Protein AF-A0AAD8VRZ3-F1 (afdb_monomer_lite)

Sequence (843 aa):
MAALTIIMLVLLPAHQALATAAGDAHPGYAGAEADTCGPSLGGSSSSSAGAAVRRHGPELEEYGGGRIIDITHAYIPGKPAYAPGATVGPVVRLKESMENGSEYNLSELHMECHTGTHLDAPGHFNQAHFAAGLDVDTLDLEVLNGPALLVDVQRDTNITAEAMESLNIPKGVRRVLFRTLNTDRGLSWKEGGDMSYVGFTEDGAQWLVDNTDIKLVGLDYLSVASLDHAASAHIVFFKNADIILVEFLKLDNVKTGIYMLHCLPLRLVGSEGSPVRLQSERAPDGNLRPATMAAAAALALLLPVLLQASHALATAAGDAHPGYAGADADTCGPGLEEYGGGRIVDITHAYRPVMPGATVQPLLRLKESMEEGSDYNLSELRMECHTGTHVDAPGHMNQAHFAADTLDLDVLNGPALLVDVPRHTNITAEAMESLNIPKGVRRVLFRTLSTDRGLMLKDTTDWSYVGFTEDGAQWLVDNTDIKLVGIDYISVASFDHLISAHVAFFRNADIILIESLKLDNVNTGLYMLHCLPLRLVGAEGSPISSHHSQSPESARALGTASRRTTMAAAALAILLLVLLPAHHALATAAGDAHPGYAGAEADTCGAAPLGGGATRHGPALEEYGGGRILDITHAYRPAMPAFATGATVGPLVRLKASMEEGSEYNLSELRMECHMGTHVDAPGHMNQEHFAAGLDVDKLDLDVLNGPALLIDVPRHTNITAEAMKSLNIPKGVRRVLFRTLNTERGLMWKPAGDLSYVGFTEDGAQWLVDNTDIKLVGIDYISVASFDNLITAHLAFFKNADIIIVEALKLDNVNTGLYMLHCLPLRLVGAEGSPIRCILIK

Secondary structure (DSSP, 8-state):
-------------------------------------------------PPP----SSS-EEETTTTEEE-BPPB-TTSB-SSTT-B----EEEEE-GGGT-SS-EEEEEEETTSSSEEE-TTSS-HHHHHTT-SSSS--HHHHEEEEEEEEPPSSS-B-HHHHHHT-PPTT--EEEEE-HHHHTTGGGSTT--SS---B-HHHHHHHHHH----EEEESSS-SB-GGGHHHHHHHHTTTS--EEEESB--TTPPSEEEEEEEEE--BTT-SEEEEEEEEEEPTTS---THHHHHHHHHHHHHHHHHHHHHTTTTS----------------------TTTTTEEE-PPP--SS-SS-SS--EEEEEE-GGGT-SS-EEEEE--TTSSSEEE-GGGT-TTS--GGGS-HHHHSEEEEEEEPPTTS-B-HHHHHHT-PPTT--EEEEE-HHHHTTGGGSSS--SS---B-HHHHHHHHHH----EEEESSS-SB-GGGHHHHHHHHHHHS--EEEES---TTPPSEEEEEEEEE---TT-SEEEEEEEEEE-TTHHHHGGGGGG--SS--SS-S-S-------------------------------------PPP-PPPPP-EETTTTEEE-BPPB-TTSB-SSBT-B----EEEEE-TTTT-SS-EEEEEEETTSSSEEE-TTTT-HHHHHTT--TTTS-HHHHEEEEEEEEPPTTS-B-HHHHHHT-PPTT--EEEEE-HHHHTTGGGSSSB-SS---B-HHHHHHHHHH----EEEESSS-SB-GGGHHHHHHHHTTSTT-EEEESB--TTPPSEEEEEEEEE--BTT-SEEEEEEEEE-

Foldseek 3Di:
DDDDDDDDDDDDDDDDDDDDDDDDDDDDDDDDDDDDDDDDDDYDDDDDPDDDPDDQALDWDAFPVNQKTWFFHFQDWQFAAPDQLDTRHQQKDFDDDVVVPDLWIWIKGWDWQLPGWKKFFLQWQDVVCLVVQRALLPDFQVLQWFKEFEDEWDAPAAQALVRLVVRVDDAPHAHYEYEYNCLVVVQRVDGRGDLQDHADALRSLLNCVPPHNYAEYEYQASANHRPVRVNNSSCSQSVPRRHMYIHNTSCRPPDGDMWGKHWFFAQAGSHRMGRIIMMTGQDPVVDPDCVVVVVVVVVVVCVVVVVVVVVVPPPPDDDDDDDDDDDDDDDDDDDFPCPPNNFKTWQWDDQDQFWEPFPFGWDKDFPDDVVVPDPDTDIDIDGAFLTTKWKFFLCLQDVVDDAALPDDQVLQWFKEFEFEFDAPAAQALVSLVVRVDDAPHAHYEYEYCCLVVVQRVDRYHDLQGHAHALRRLLSCLVPHNYQEYEYQASANHRNVRRNNSSVNNSVRHNHMYIHNTNCPPPDTWMWTKHWDFDNDHPHRMGHTGIMIGDDPCTVPPVVPPPPPPDPDPDPDPDDDPDDDDDDDDDDDDDDDDDDDDDDDDDDDDDDDDDDPDDDDDDDDFDAHPSNQKTWQFDNDDQLFADPDFFDTFHDQKDFPDDVVVPDSTTIIMGIGMFLPTWKKFALSGSDVVCLVVQRAPLSARQVLQWFKEWEDEFDAPAAQALVRLVVRVDDAPHAHYAYEYCCLVVVQRVHSYHDLQDHAHALRRLLNCVPPHNYQEYHYQASANHRNVRRSNSSVSNSVDSSHMYIYNTNCHPPDTDMWTKHWDFRSNRSHRMHHTTIMTGD

Structure (mmCIF, N/CA/C/O backbone):
data_AF-A0AAD8VRZ3-F1
#
_entry.id   AF-A0AAD8VRZ3-F1
#
loop_
_atom_site.group_PDB
_atom_site.id
_atom_site.type_symbol
_atom_site.label_atom_id
_atom_site.label_alt_id
_atom_site.label_comp_id
_atom_site.label_asym_id
_atom_site.label_entity_id
_atom_site.label_seq_id
_atom_site.pdbx_PDB_ins_code
_atom_site.Cartn_x
_atom_site.Cartn_y
_atom_site.Cartn_z
_atom_site.occupancy
_atom_site.B_iso_or_equiv
_atom_site.auth_seq_id
_atom_site.auth_comp_id
_atom_site.auth_asym_id
_atom_site.auth_atom_id
_atom_site.pdbx_PDB_model_num
ATOM 1 N N . MET A 1 1 ? -58.017 -9.402 -20.023 1.00 27.25 1 MET A N 1
ATOM 2 C CA . MET A 1 1 ? -57.852 -10.854 -20.265 1.00 27.25 1 MET A CA 1
ATOM 3 C C . MET A 1 1 ? -56.399 -11.048 -20.677 1.00 27.25 1 MET A C 1
ATOM 5 O O . MET A 1 1 ? -55.932 -10.262 -21.485 1.00 27.25 1 MET A O 1
ATOM 9 N N . ALA A 1 2 ? -55.610 -11.752 -19.862 1.00 24.05 2 ALA A N 1
ATOM 10 C CA . ALA A 1 2 ? -55.294 -13.183 -20.027 1.00 24.05 2 ALA A CA 1
ATOM 11 C C . ALA A 1 2 ? -54.375 -13.397 -21.255 1.00 24.05 2 ALA A C 1
ATOM 13 O O . ALA A 1 2 ? -54.842 -13.194 -22.368 1.00 24.05 2 ALA A O 1
ATOM 14 N N . ALA A 1 3 ? -53.056 -13.612 -21.157 1.00 22.81 3 ALA A N 1
ATOM 15 C CA . ALA A 1 3 ? -52.202 -14.411 -20.253 1.00 22.81 3 ALA A CA 1
ATOM 16 C C . ALA A 1 3 ? -52.077 -15.898 -20.647 1.00 22.81 3 ALA A C 1
ATOM 18 O O . ALA A 1 3 ? -53.036 -16.653 -20.532 1.00 22.81 3 ALA A O 1
ATOM 19 N N . LEU A 1 4 ? -50.863 -16.260 -21.079 1.00 21.94 4 LEU A N 1
ATOM 20 C CA . LEU A 1 4 ? -50.208 -17.578 -21.158 1.00 21.94 4 LEU A CA 1
ATOM 21 C C . LEU A 1 4 ? -48.729 -17.233 -21.485 1.00 21.94 4 LEU A C 1
ATOM 23 O O . LEU A 1 4 ? -48.514 -16.476 -22.427 1.00 21.94 4 LEU A O 1
ATOM 27 N N . THR A 1 5 ? -47.657 -17.567 -20.758 1.00 21.09 5 THR A N 1
ATOM 28 C CA . THR A 1 5 ? -47.341 -18.611 -19.760 1.00 21.09 5 THR A CA 1
ATOM 29 C C . THR A 1 5 ? -47.002 -19.978 -20.361 1.00 21.09 5 THR A C 1
ATOM 31 O O . THR A 1 5 ? -47.890 -20.761 -20.680 1.00 21.09 5 THR A O 1
ATOM 34 N N . ILE A 1 6 ? -45.699 -20.281 -20.413 1.00 21.19 6 ILE A N 1
ATOM 35 C CA . ILE A 1 6 ? -45.109 -21.631 -20.454 1.00 21.19 6 ILE A CA 1
ATOM 36 C C . ILE A 1 6 ? -44.001 -21.662 -19.383 1.00 21.19 6 ILE A C 1
ATOM 38 O O . ILE A 1 6 ? -43.368 -20.635 -19.136 1.00 21.19 6 ILE A O 1
ATOM 42 N N . ILE A 1 7 ? -43.827 -22.797 -18.694 1.00 19.98 7 ILE A N 1
ATOM 43 C CA . ILE A 1 7 ? -43.048 -22.930 -17.448 1.00 19.98 7 ILE A CA 1
ATOM 44 C C . ILE A 1 7 ? -42.219 -24.225 -17.447 1.00 19.98 7 ILE A C 1
ATOM 46 O O . ILE A 1 7 ? -42.753 -25.282 -17.774 1.00 19.98 7 ILE A O 1
ATOM 50 N N . MET A 1 8 ? -40.973 -24.129 -16.968 1.00 19.39 8 MET A N 1
ATOM 51 C CA . MET A 1 8 ? -40.110 -25.175 -16.381 1.00 19.39 8 MET A CA 1
ATOM 52 C C . MET A 1 8 ? -39.099 -24.450 -15.459 1.00 19.39 8 MET A C 1
ATOM 54 O O . MET A 1 8 ? -38.645 -23.377 -15.846 1.00 19.39 8 MET A O 1
ATOM 58 N N . LEU A 1 9 ? -38.719 -24.849 -14.234 1.00 20.23 9 LEU A N 1
ATOM 59 C CA . LEU A 1 9 ? -39.027 -25.998 -13.353 1.00 20.23 9 LEU A CA 1
ATOM 60 C C . LEU A 1 9 ? -38.691 -27.399 -13.903 1.00 20.23 9 LEU A C 1
ATOM 62 O O . LEU A 1 9 ? -39.054 -27.722 -15.024 1.00 20.23 9 LEU A O 1
ATOM 66 N N . VAL A 1 10 ? -38.066 -28.315 -13.152 1.00 21.88 10 VAL A N 1
ATOM 67 C CA . VAL A 1 10 ? -37.719 -28.346 -11.703 1.00 21.88 10 VAL A CA 1
ATOM 68 C C . VAL A 1 10 ? -36.165 -28.373 -11.532 1.00 21.88 10 VAL A C 1
ATOM 70 O O . VAL A 1 10 ? -35.505 -27.889 -12.441 1.00 21.88 10 VAL A O 1
ATOM 73 N N . LEU A 1 11 ? -35.453 -28.818 -10.477 1.00 22.20 11 LEU A N 1
ATOM 74 C CA . LEU A 1 11 ? -35.724 -29.587 -9.243 1.00 22.20 11 LEU A CA 1
ATOM 75 C C . LEU A 1 11 ? -34.670 -29.227 -8.159 1.00 22.20 11 LEU A C 1
ATOM 77 O O . LEU A 1 11 ? -33.511 -29.000 -8.490 1.00 22.20 11 LEU A O 1
ATOM 81 N N . LEU A 1 12 ? -35.047 -29.257 -6.876 1.00 22.33 12 LEU A N 1
ATOM 82 C CA . LEU A 1 12 ? -34.158 -29.334 -5.701 1.00 22.33 12 LEU A CA 1
ATOM 83 C C . LEU A 1 12 ? -34.683 -30.449 -4.773 1.00 22.33 12 LEU A C 1
ATOM 85 O O . LEU A 1 12 ? -35.900 -30.511 -4.576 1.00 22.33 12 LEU A O 1
ATOM 89 N N . PRO A 1 13 ? -33.837 -31.320 -4.193 1.00 26.66 13 PRO A N 1
ATOM 90 C CA . PRO A 1 13 ? -34.280 -32.321 -3.225 1.00 26.66 13 PRO A CA 1
ATOM 91 C C . PRO A 1 13 ? -34.372 -31.735 -1.806 1.00 26.66 13 PRO A C 1
ATOM 93 O O . PRO A 1 13 ? -33.504 -30.979 -1.378 1.00 26.66 13 PRO A O 1
ATOM 96 N N . ALA A 1 14 ? -35.400 -32.134 -1.054 1.00 23.75 14 ALA A N 1
ATOM 97 C CA . ALA A 1 14 ? -35.563 -31.816 0.365 1.00 23.75 14 ALA A CA 1
ATOM 98 C C . ALA A 1 14 ? -35.641 -33.103 1.203 1.00 23.75 14 ALA A C 1
ATOM 100 O O . ALA A 1 14 ? -36.120 -34.134 0.728 1.00 23.75 14 ALA A O 1
ATOM 101 N N . HIS A 1 15 ? -35.184 -33.043 2.456 1.00 27.19 15 HIS A N 1
ATOM 102 C CA . HIS A 1 15 ? -35.252 -34.165 3.395 1.00 27.19 15 HIS A CA 1
ATOM 103 C C . HIS A 1 15 ? -36.680 -34.440 3.887 1.00 27.19 15 HIS A C 1
ATOM 105 O O . HIS A 1 15 ? -37.417 -33.516 4.224 1.00 27.19 15 HIS A O 1
ATOM 111 N N . GLN A 1 16 ? -36.989 -35.720 4.104 1.00 25.58 16 GLN A N 1
ATOM 112 C CA . GLN A 1 16 ? -37.810 -36.170 5.232 1.00 25.58 16 GLN A CA 1
ATOM 113 C C . GLN A 1 16 ? -37.359 -37.570 5.676 1.00 25.58 16 GLN A C 1
ATOM 115 O O . GLN A 1 16 ? -36.710 -38.287 4.915 1.00 25.58 16 GLN A O 1
ATOM 120 N N . ALA A 1 17 ? -37.650 -37.931 6.927 1.00 25.06 17 ALA A N 1
ATOM 121 C CA . ALA A 1 17 ? -37.136 -39.133 7.582 1.00 25.06 17 ALA A CA 1
ATOM 122 C C . ALA A 1 17 ? -38.265 -40.013 8.138 1.00 25.06 17 ALA A C 1
ATOM 124 O O . ALA A 1 17 ? -39.341 -39.518 8.467 1.00 25.06 17 ALA A O 1
ATOM 125 N N . LEU A 1 18 ? -37.982 -41.307 8.297 1.00 22.64 18 LEU A N 1
ATOM 126 C CA . LEU A 1 18 ? -38.776 -42.277 9.055 1.00 22.64 18 LEU A CA 1
ATOM 127 C C . LEU A 1 18 ? -37.829 -43.368 9.584 1.00 22.64 18 LEU A C 1
ATOM 129 O O . LEU A 1 18 ? -36.835 -43.686 8.936 1.00 22.64 18 LEU A O 1
ATOM 133 N N . ALA A 1 19 ? -38.110 -43.909 10.770 1.00 23.66 19 ALA A N 1
ATOM 134 C CA . ALA A 1 19 ? -37.203 -44.791 11.512 1.00 23.66 19 ALA A CA 1
ATOM 135 C C . ALA A 1 19 ? -37.923 -46.036 12.050 1.00 23.66 19 ALA A C 1
ATOM 137 O O . ALA A 1 19 ? -39.112 -45.955 12.347 1.00 23.66 19 ALA A O 1
ATOM 138 N N . THR A 1 20 ? -37.188 -47.136 12.279 1.00 23.70 20 THR A N 1
ATOM 139 C CA . THR A 1 20 ? -37.635 -48.250 13.146 1.00 23.70 20 THR A CA 1
ATOM 140 C C . THR A 1 20 ? -36.485 -49.131 13.665 1.00 23.70 20 THR A C 1
ATOM 142 O O . THR A 1 20 ? -35.685 -49.620 12.880 1.00 23.70 20 THR A O 1
ATOM 145 N N . ALA A 1 21 ? -36.511 -49.382 14.981 1.00 23.66 21 ALA A N 1
ATOM 146 C CA . ALA A 1 21 ? -36.180 -50.630 15.699 1.00 23.66 21 ALA A CA 1
ATOM 147 C C . ALA A 1 21 ? -34.839 -51.389 15.474 1.00 23.66 21 ALA A C 1
ATOM 149 O O . ALA A 1 21 ? -34.714 -52.206 14.571 1.00 23.66 21 ALA A O 1
ATOM 150 N N . ALA A 1 22 ? -33.916 -51.197 16.430 1.00 23.52 22 ALA A N 1
ATOM 151 C CA . ALA A 1 22 ? -33.399 -52.181 17.414 1.00 23.52 22 ALA A CA 1
ATOM 152 C C . ALA A 1 22 ? -33.085 -53.661 17.046 1.00 23.52 22 ALA A C 1
ATOM 154 O O . ALA A 1 22 ? -33.888 -54.359 16.432 1.00 23.52 22 ALA A O 1
ATOM 155 N N . GLY A 1 23 ? -31.984 -54.182 17.618 1.00 23.39 23 GLY A N 1
ATOM 156 C CA . GLY A 1 23 ? -31.662 -55.618 17.729 1.00 23.39 23 GLY A CA 1
ATOM 157 C C . GLY A 1 23 ? -30.317 -55.879 18.439 1.00 23.39 23 GLY A C 1
ATOM 158 O O . GLY A 1 23 ? -29.277 -55.454 17.947 1.00 23.39 23 GLY A O 1
ATOM 159 N N . ASP A 1 24 ? -30.339 -56.541 19.601 1.00 23.23 24 ASP A N 1
ATOM 160 C CA . ASP A 1 24 ? -29.195 -56.703 20.525 1.00 23.23 24 ASP A CA 1
ATOM 161 C C . ASP A 1 24 ? -28.145 -57.766 20.114 1.00 23.23 24 ASP A C 1
ATOM 163 O O . ASP A 1 24 ? -28.484 -58.726 19.424 1.00 23.23 24 ASP A O 1
ATOM 167 N N . ALA A 1 25 ? -26.905 -57.660 20.642 1.00 23.67 25 ALA A N 1
ATOM 168 C CA . ALA A 1 25 ? -26.270 -58.664 21.541 1.00 23.67 25 ALA A CA 1
ATOM 169 C C . ALA A 1 25 ? -24.711 -58.706 21.526 1.00 23.67 25 ALA A C 1
ATOM 171 O O . ALA A 1 25 ? -24.078 -59.075 20.540 1.00 23.67 25 ALA A O 1
ATOM 172 N N . HIS A 1 26 ? -24.099 -58.460 22.692 1.00 25.06 26 HIS A N 1
ATOM 173 C CA . HIS A 1 26 ? -22.779 -58.986 23.122 1.00 25.06 26 HIS A CA 1
ATOM 174 C C . HIS A 1 26 ? -22.940 -60.442 23.664 1.00 25.06 26 HIS A C 1
ATOM 176 O O . HIS A 1 26 ? -24.100 -60.828 23.841 1.00 25.06 26 HIS A O 1
ATOM 182 N N . PRO A 1 27 ? -21.893 -61.267 23.986 1.00 37.44 27 PRO A N 1
ATOM 183 C CA . PRO A 1 27 ? -20.528 -60.920 24.464 1.00 37.44 27 PRO A CA 1
ATOM 184 C C . PRO A 1 27 ? -19.354 -61.825 23.965 1.00 37.44 27 PRO A C 1
ATOM 186 O O . PRO A 1 27 ? -19.567 -62.711 23.145 1.00 37.44 27 PRO A O 1
ATOM 189 N N . GLY A 1 28 ? -18.115 -61.660 24.487 1.00 24.08 28 GLY A N 1
ATOM 190 C CA . GLY A 1 28 ? -17.011 -62.600 24.153 1.00 24.08 28 GLY A CA 1
ATOM 191 C C . GLY A 1 28 ? -15.551 -62.345 24.612 1.00 24.08 28 GLY A C 1
ATOM 192 O O . GLY A 1 28 ? -14.659 -62.502 23.797 1.00 24.08 28 GLY A O 1
ATOM 193 N N . TYR A 1 29 ? -15.297 -61.965 25.872 1.00 26.12 29 TYR A N 1
ATOM 194 C CA . TYR A 1 29 ? -14.015 -62.054 26.630 1.00 26.12 29 TYR A CA 1
ATOM 195 C C . TYR A 1 29 ? -12.627 -62.281 25.942 1.00 26.12 29 TYR A C 1
ATOM 197 O O . TYR A 1 29 ? -12.298 -63.387 25.529 1.00 26.12 29 TYR A O 1
ATOM 205 N N . ALA A 1 30 ? -11.751 -61.278 26.130 1.00 25.36 30 ALA A N 1
ATOM 206 C CA . ALA A 1 30 ? -10.360 -61.344 26.642 1.00 25.36 30 ALA A CA 1
ATOM 207 C C . ALA A 1 30 ? -9.195 -62.044 25.884 1.00 25.36 30 ALA A C 1
ATOM 209 O O . ALA A 1 30 ? -9.186 -63.246 25.638 1.00 25.36 30 ALA A O 1
ATOM 210 N N . GLY A 1 31 ? -8.104 -61.279 25.731 1.00 25.09 31 GLY A N 1
ATOM 211 C CA . GLY A 1 31 ? -6.724 -61.703 25.444 1.00 25.09 31 GLY A CA 1
ATOM 212 C C . GLY A 1 31 ? -5.802 -60.474 25.515 1.00 25.09 31 GLY A C 1
ATOM 213 O O . GLY A 1 31 ? -6.167 -59.435 24.973 1.00 25.09 31 GLY A O 1
ATOM 214 N N . ALA A 1 32 ? -4.685 -60.536 26.248 1.00 26.17 32 ALA A N 1
ATOM 215 C CA . ALA A 1 32 ? -3.875 -59.353 26.582 1.00 26.17 32 ALA A CA 1
ATOM 216 C C . ALA A 1 32 ? -2.794 -59.008 25.533 1.00 26.17 32 ALA A C 1
ATOM 218 O O . ALA A 1 32 ? -2.312 -59.907 24.854 1.00 26.17 32 ALA A O 1
ATOM 219 N N . GLU A 1 33 ? -2.455 -57.711 25.477 1.00 26.75 33 GLU A N 1
ATOM 220 C CA . GLU A 1 33 ? -1.141 -57.056 25.245 1.00 26.75 33 GLU A CA 1
ATOM 221 C C . GLU A 1 33 ? -0.094 -57.762 24.330 1.00 26.75 33 GLU A C 1
ATOM 223 O O . GLU A 1 33 ? 0.239 -58.927 24.513 1.00 26.75 33 GLU A O 1
ATOM 228 N N . ALA A 1 34 ? 0.557 -57.094 23.366 1.00 27.09 34 ALA A N 1
ATOM 229 C CA . ALA A 1 34 ? 0.929 -55.673 23.342 1.00 27.09 34 ALA A CA 1
ATOM 230 C C . ALA A 1 34 ? 1.058 -55.052 21.926 1.00 27.09 34 ALA A C 1
ATOM 232 O O . ALA A 1 34 ? 1.415 -55.727 20.963 1.00 27.09 34 ALA A O 1
ATOM 233 N N . ASP A 1 35 ? 0.809 -53.741 21.885 1.00 27.66 35 ASP A N 1
ATOM 234 C CA . ASP A 1 35 ? 1.294 -52.677 20.989 1.00 27.66 35 ASP A CA 1
ATOM 235 C C . ASP A 1 35 ? 1.272 -52.853 19.453 1.00 27.66 35 ASP A C 1
ATOM 237 O O . ASP A 1 35 ? 2.168 -53.394 18.804 1.00 27.66 35 ASP A O 1
ATOM 241 N N . THR A 1 36 ? 0.245 -52.230 18.869 1.00 26.11 36 THR A N 1
ATOM 242 C CA . THR A 1 36 ? 0.082 -51.862 17.452 1.00 26.11 36 THR A CA 1
ATOM 243 C C . THR A 1 36 ? 0.953 -50.634 17.103 1.00 26.11 36 THR A C 1
ATOM 245 O O . THR A 1 36 ? 1.269 -49.830 17.970 1.00 26.11 36 THR A O 1
ATOM 248 N N . CYS A 1 37 ? 1.459 -50.420 15.882 1.00 23.20 37 CYS A N 1
ATOM 249 C CA . CYS A 1 37 ? 0.750 -50.192 14.610 1.00 23.20 37 CYS A CA 1
ATOM 250 C C . CYS A 1 37 ? -0.299 -49.053 14.639 1.00 23.20 37 CYS A C 1
ATOM 252 O O . CYS A 1 37 ? -1.203 -49.038 15.466 1.00 23.20 37 CYS A O 1
ATOM 254 N N . GLY A 1 38 ? -0.237 -48.155 13.651 1.00 22.00 38 GLY A N 1
ATOM 255 C CA . GLY A 1 38 ? -1.441 -47.567 13.034 1.00 22.00 38 GLY A CA 1
ATOM 256 C C . GLY A 1 38 ? -1.737 -48.297 11.711 1.00 22.00 38 GLY A C 1
ATOM 257 O O . GLY A 1 38 ? -1.166 -49.370 11.495 1.00 22.00 38 GLY A O 1
ATOM 258 N N . PRO A 1 39 ? -2.503 -47.727 10.760 1.00 48.16 39 PRO A N 1
ATOM 259 C CA . PRO A 1 39 ? -3.464 -46.618 10.840 1.00 48.16 39 PRO A CA 1
ATOM 260 C C . PRO A 1 39 ? -4.905 -47.091 10.499 1.00 48.16 39 PRO A C 1
ATOM 262 O O . PRO A 1 39 ? -5.102 -48.249 10.137 1.00 48.16 39 PRO A O 1
ATOM 265 N N . SER A 1 40 ? -5.921 -46.213 10.534 1.00 23.39 40 SER A N 1
ATOM 266 C CA . SER A 1 40 ? -7.128 -46.275 9.661 1.00 23.39 40 SER A CA 1
ATOM 267 C C . SER A 1 40 ? -8.112 -45.110 9.914 1.00 23.39 40 SER A C 1
ATOM 269 O O . SER A 1 40 ? -7.948 -44.344 10.858 1.00 23.39 40 SER A O 1
ATOM 271 N N . LEU A 1 41 ? -9.102 -44.948 9.024 1.00 28.23 41 LEU A N 1
ATOM 272 C CA . LEU A 1 41 ? -10.085 -43.849 8.960 1.00 28.23 41 LEU A CA 1
ATOM 273 C C . LEU A 1 41 ? -11.518 -44.379 9.175 1.00 28.23 41 LEU A C 1
ATOM 275 O O . LEU A 1 41 ? -11.784 -45.507 8.759 1.00 28.23 41 LEU A O 1
ATOM 279 N N . GLY A 1 42 ? -12.472 -43.565 9.671 1.00 24.05 42 GLY A N 1
ATOM 280 C CA . GLY A 1 42 ? -13.895 -43.946 9.525 1.00 24.05 42 GLY A CA 1
ATOM 281 C C . GLY A 1 42 ? -15.035 -43.255 10.301 1.00 24.05 42 GLY A C 1
ATOM 282 O O . GLY A 1 42 ? -15.960 -43.964 10.678 1.00 24.05 42 GLY A O 1
ATOM 283 N N . GLY A 1 43 ? -15.062 -41.923 10.466 1.00 24.83 43 GLY A N 1
ATOM 284 C CA . GLY A 1 43 ? -16.285 -41.175 10.857 1.00 24.83 43 GLY A CA 1
ATOM 285 C C . GLY A 1 43 ? -16.737 -41.272 12.334 1.00 24.83 43 GLY A C 1
ATOM 286 O O . GLY A 1 43 ? -16.224 -42.075 13.100 1.00 24.83 43 GLY A O 1
ATOM 287 N N . SER A 1 44 ? -17.693 -40.462 12.809 1.00 25.92 44 SER A N 1
ATOM 288 C CA . SER A 1 44 ? -18.379 -39.310 12.182 1.00 25.92 44 SER A CA 1
ATOM 289 C C . SER A 1 44 ? -19.058 -38.429 13.245 1.00 25.92 44 SER A C 1
ATOM 291 O O . SER A 1 44 ? -19.667 -38.977 14.165 1.00 25.92 44 SER A O 1
ATOM 293 N N . SER A 1 45 ? -19.070 -37.101 13.085 1.00 25.47 45 SER A N 1
ATOM 294 C CA . SER A 1 45 ? -19.857 -36.191 13.935 1.00 25.47 45 SER A CA 1
ATOM 295 C C . SER A 1 45 ? -20.421 -34.980 13.172 1.00 25.47 45 SER A C 1
ATOM 297 O O . SER A 1 45 ? -20.029 -34.674 12.050 1.00 25.47 45 SER A O 1
ATOM 299 N N . SER A 1 46 ? -21.428 -34.367 13.795 1.00 25.78 46 SER A N 1
ATOM 300 C CA . SER A 1 46 ? -22.317 -33.282 13.356 1.00 25.78 46 SER A CA 1
ATOM 301 C C . SER A 1 46 ? -21.703 -32.095 12.599 1.00 25.78 46 SER A C 1
ATOM 303 O O . SER A 1 46 ? -20.622 -31.615 12.915 1.00 25.78 46 SER A O 1
ATOM 305 N N . SER A 1 47 ? -22.506 -31.539 11.688 1.00 33.78 47 SER A N 1
ATOM 306 C CA . SER A 1 47 ? -22.225 -30.360 10.865 1.00 33.78 47 SER A CA 1
ATOM 307 C C . SER A 1 47 ? -21.931 -29.066 11.640 1.00 33.78 47 SER A C 1
ATOM 309 O O . SER A 1 47 ? -22.835 -28.484 12.244 1.00 33.78 47 SER A O 1
ATOM 311 N N . SER A 1 48 ? -20.727 -28.531 11.453 1.00 26.91 48 SER A N 1
ATOM 312 C CA . SER A 1 48 ? -20.520 -27.104 11.171 1.00 26.91 48 SER A CA 1
ATOM 313 C C . SER A 1 48 ? -20.315 -26.913 9.655 1.00 26.91 48 SER A C 1
ATOM 315 O O . SER A 1 48 ? -20.226 -27.894 8.908 1.00 26.91 48 SER A O 1
ATOM 317 N N . ALA A 1 49 ? -20.280 -25.670 9.164 1.00 27.50 49 ALA A N 1
ATOM 318 C CA . ALA A 1 49 ? -19.924 -25.400 7.770 1.00 27.50 49 ALA A CA 1
ATOM 319 C C . ALA A 1 49 ? -18.417 -25.649 7.584 1.00 27.50 49 ALA A C 1
ATOM 321 O O . ALA A 1 49 ? -17.594 -24.857 8.032 1.00 27.50 49 ALA A O 1
ATOM 322 N N . GLY A 1 50 ? -18.060 -26.785 6.981 1.00 25.88 50 GLY A N 1
ATOM 323 C CA . GLY A 1 50 ? -16.669 -27.224 6.899 1.00 25.88 50 GLY A CA 1
ATOM 324 C C . GLY A 1 50 ? -15.800 -26.276 6.076 1.00 25.88 50 GLY A C 1
ATOM 325 O O . GLY A 1 50 ? -16.016 -26.132 4.872 1.00 25.88 50 GLY A O 1
ATOM 326 N N . ALA A 1 51 ? -14.781 -25.692 6.711 1.00 32.31 51 ALA A N 1
ATOM 327 C CA . ALA A 1 51 ? -13.696 -25.022 6.010 1.00 32.31 51 ALA A CA 1
ATOM 328 C C . ALA A 1 51 ? -13.034 -26.024 5.051 1.00 32.31 51 ALA A C 1
ATOM 330 O O . ALA A 1 51 ? -12.493 -27.050 5.474 1.00 32.31 51 ALA A O 1
ATOM 331 N N . ALA A 1 52 ? -13.110 -25.756 3.748 1.00 33.94 52 ALA A N 1
ATOM 332 C CA . ALA A 1 52 ? -12.437 -26.584 2.761 1.00 33.94 52 ALA A CA 1
ATOM 333 C C . ALA A 1 52 ? -10.922 -26.476 2.976 1.00 33.94 52 ALA A C 1
ATOM 335 O O . ALA A 1 52 ? -10.374 -25.373 2.991 1.00 33.94 52 ALA A O 1
ATOM 336 N N . VAL A 1 53 ? -10.242 -27.616 3.131 1.00 39.78 53 VAL A N 1
ATOM 337 C CA . VAL A 1 53 ? -8.776 -27.655 3.218 1.00 39.78 53 VAL A CA 1
ATOM 338 C C . VAL A 1 53 ? -8.215 -27.113 1.904 1.00 39.78 53 VAL A C 1
ATOM 340 O O . VAL A 1 53 ? -8.264 -27.803 0.881 1.00 39.78 53 VAL A O 1
ATOM 343 N N . ARG A 1 54 ? -7.726 -25.865 1.930 1.00 54.44 54 ARG A N 1
ATOM 344 C CA . ARG A 1 54 ? -7.140 -25.190 0.768 1.00 54.44 54 ARG A CA 1
ATOM 345 C C . ARG A 1 54 ? -6.033 -26.064 0.190 1.00 54.44 54 ARG A C 1
ATOM 347 O O . ARG A 1 54 ? -5.099 -26.447 0.892 1.00 54.44 54 ARG A O 1
ATOM 354 N N . ARG A 1 55 ? -6.140 -26.386 -1.097 1.00 53.47 55 ARG A N 1
ATOM 355 C CA . ARG A 1 55 ? -5.085 -27.079 -1.833 1.00 53.47 55 ARG A CA 1
ATOM 356 C C . ARG A 1 55 ? -4.195 -26.035 -2.477 1.00 53.47 55 ARG A C 1
ATOM 358 O O . ARG A 1 55 ? -4.581 -25.415 -3.461 1.00 53.47 55 ARG A O 1
ATOM 365 N N . HIS A 1 56 ? -3.001 -25.845 -1.930 1.00 68.88 56 HIS A N 1
ATOM 366 C CA . HIS A 1 56 ? -2.007 -25.000 -2.577 1.00 68.88 56 HIS A CA 1
ATOM 367 C C . HIS A 1 56 ? -1.586 -25.648 -3.905 1.00 68.88 56 HIS A C 1
ATOM 369 O O . HIS A 1 56 ? -1.039 -26.750 -3.927 1.00 68.88 56 HIS A O 1
ATOM 375 N N . GLY A 1 57 ? -1.873 -24.974 -5.014 1.00 74.06 57 GLY A N 1
ATOM 376 C CA . GLY A 1 57 ? 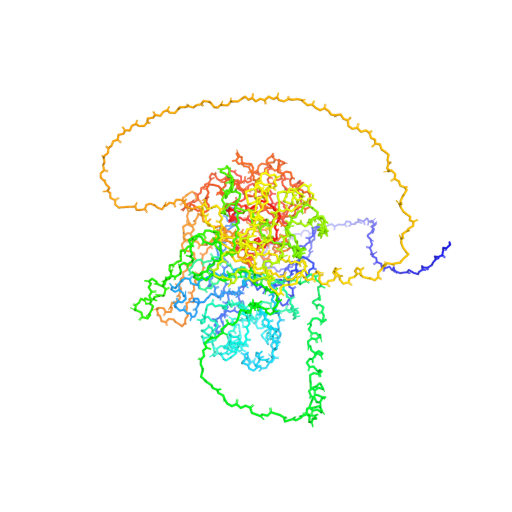-1.676 -25.496 -6.363 1.00 74.06 57 GLY A CA 1
ATOM 377 C C . GLY A 1 57 ? -2.084 -24.475 -7.431 1.00 74.06 57 GLY A C 1
ATOM 378 O O . GLY A 1 57 ? -2.430 -23.339 -7.087 1.00 74.06 57 GLY A O 1
ATOM 379 N N . PRO A 1 58 ? -2.095 -24.872 -8.716 1.00 77.56 58 PRO A N 1
ATOM 380 C CA . PRO A 1 58 ? -2.439 -23.997 -9.842 1.00 77.56 58 PRO A CA 1
ATOM 381 C C . PRO A 1 58 ? -3.938 -23.635 -9.919 1.00 77.56 58 PRO A C 1
ATOM 383 O O . PRO A 1 58 ? -4.375 -22.991 -10.870 1.00 77.56 58 PRO A O 1
ATOM 386 N N . GLU A 1 59 ? -4.757 -24.063 -8.955 1.00 84.44 59 GLU A N 1
ATOM 387 C CA . GLU A 1 59 ? -6.166 -23.672 -8.852 1.00 84.44 59 GLU A CA 1
ATOM 388 C C . GLU A 1 59 ? -6.275 -22.151 -8.613 1.00 84.44 59 GLU A C 1
ATOM 390 O O . GLU A 1 59 ? -5.523 -21.582 -7.818 1.00 84.44 59 GLU A O 1
ATOM 395 N N . LEU A 1 60 ? -7.191 -21.482 -9.323 1.00 84.62 60 LEU A N 1
ATOM 396 C CA . LEU A 1 60 ? -7.411 -20.036 -9.206 1.00 84.62 60 LEU A CA 1
ATOM 397 C C . LEU A 1 60 ? -7.994 -19.712 -7.822 1.00 84.62 60 LEU A C 1
ATOM 399 O O . LEU A 1 60 ? -9.013 -20.284 -7.438 1.00 84.62 60 LEU A O 1
ATOM 403 N N . GLU A 1 61 ? -7.376 -18.791 -7.081 1.00 86.50 61 GLU A N 1
ATOM 404 C CA . GLU A 1 61 ? -7.837 -18.426 -5.736 1.00 86.50 61 GLU A CA 1
ATOM 405 C C . GLU A 1 61 ? -8.713 -17.174 -5.787 1.00 86.50 61 GLU A C 1
ATOM 407 O O . GLU A 1 61 ? -8.228 -16.048 -5.894 1.00 86.50 61 GLU A O 1
ATOM 412 N N . GLU A 1 62 ? -10.025 -17.403 -5.739 1.00 88.50 62 GLU A N 1
ATOM 413 C CA . GLU A 1 62 ? -11.052 -16.370 -5.840 1.00 88.50 62 GLU A CA 1
ATOM 414 C C . GLU A 1 62 ? -11.757 -16.106 -4.504 1.00 88.50 62 GLU A C 1
ATOM 416 O O . GLU A 1 62 ? -12.155 -17.031 -3.796 1.00 88.50 62 GLU A O 1
ATOM 421 N N . TYR A 1 63 ? -11.990 -14.828 -4.210 1.00 87.44 63 TYR A N 1
ATOM 422 C CA . TYR A 1 63 ? -12.703 -14.348 -3.025 1.00 87.44 63 TYR A CA 1
ATOM 423 C C . TYR A 1 63 ? -13.824 -13.375 -3.432 1.00 87.44 63 TYR A C 1
ATOM 425 O O . TYR A 1 63 ? -13.904 -12.925 -4.582 1.00 87.44 63 TYR A O 1
ATOM 433 N N . GLY A 1 64 ? -14.738 -13.063 -2.506 1.00 82.44 64 GLY A N 1
ATOM 434 C CA . GLY A 1 64 ? -15.831 -12.111 -2.755 1.00 82.44 64 GLY A CA 1
ATOM 435 C C . GLY A 1 64 ? -16.739 -12.496 -3.933 1.00 82.44 64 GLY A C 1
ATOM 436 O O . GLY A 1 64 ? -17.201 -11.626 -4.667 1.00 82.44 64 GLY A O 1
ATOM 437 N N . GLY A 1 65 ? -16.935 -13.800 -4.172 1.00 80.06 65 GLY A N 1
ATOM 438 C CA . GLY A 1 65 ? -17.737 -14.317 -5.290 1.00 80.06 65 GLY A CA 1
ATOM 439 C C . GLY A 1 65 ? -17.068 -14.223 -6.669 1.00 80.06 65 GLY A C 1
ATOM 440 O O . GLY A 1 65 ? -17.772 -14.096 -7.668 1.00 80.06 65 GLY A O 1
ATOM 441 N N . GLY A 1 66 ? -15.732 -14.248 -6.735 1.00 78.81 66 GLY A N 1
ATOM 442 C CA . GLY A 1 66 ? -14.975 -14.094 -7.986 1.00 78.81 66 GLY A CA 1
ATOM 443 C C . GLY A 1 66 ? -14.580 -12.650 -8.301 1.00 78.81 66 GLY A C 1
ATOM 444 O O . GLY A 1 66 ? -14.005 -12.396 -9.358 1.00 78.81 66 GLY A O 1
ATOM 445 N N . ARG A 1 67 ? -14.882 -11.698 -7.407 1.00 82.12 67 ARG A N 1
ATOM 446 C CA . ARG A 1 67 ? -14.478 -10.286 -7.518 1.00 82.12 67 ARG A CA 1
ATOM 447 C C . ARG A 1 67 ? -12.966 -10.126 -7.367 1.00 82.12 67 ARG A C 1
ATOM 449 O O . ARG A 1 67 ? -12.342 -9.478 -8.203 1.00 82.12 67 ARG A O 1
ATOM 456 N N . ILE A 1 68 ? -12.417 -10.720 -6.310 1.00 86.75 68 ILE A N 1
ATOM 457 C CA . ILE A 1 68 ? -11.003 -10.672 -5.928 1.00 86.75 68 ILE A CA 1
ATOM 458 C C . ILE A 1 68 ? -10.321 -11.949 -6.423 1.00 86.75 68 ILE A C 1
ATOM 460 O O . ILE A 1 68 ? -10.833 -13.043 -6.182 1.00 86.75 68 ILE A O 1
ATOM 464 N N . ILE A 1 69 ? -9.156 -11.811 -7.056 1.00 91.12 69 ILE A N 1
ATOM 465 C CA . ILE A 1 69 ? -8.246 -12.911 -7.396 1.00 91.12 69 ILE A CA 1
ATOM 466 C C . ILE A 1 69 ? -6.928 -12.681 -6.649 1.00 91.12 69 ILE A C 1
ATOM 468 O O . ILE A 1 69 ? -6.301 -11.635 -6.828 1.00 91.12 69 ILE A O 1
ATOM 472 N N . ASP A 1 70 ? -6.501 -13.646 -5.838 1.00 92.69 70 ASP A N 1
ATOM 473 C CA . ASP A 1 70 ? -5.181 -13.641 -5.193 1.00 92.69 70 ASP A CA 1
ATOM 474 C C . ASP A 1 70 ? -4.134 -14.196 -6.175 1.00 92.69 70 ASP A C 1
ATOM 476 O O . ASP A 1 70 ? -4.263 -15.327 -6.657 1.00 92.69 70 ASP A O 1
ATOM 480 N N . ILE A 1 71 ? -3.122 -13.381 -6.493 1.00 95.06 71 ILE A N 1
ATOM 481 C CA . ILE A 1 71 ? -2.030 -13.724 -7.422 1.00 95.06 71 ILE A CA 1
ATOM 482 C C . ILE A 1 71 ? -0.680 -13.888 -6.701 1.00 95.06 71 ILE A C 1
ATOM 484 O O . ILE A 1 71 ? 0.380 -13.814 -7.320 1.00 95.06 71 ILE A O 1
ATOM 488 N N . THR A 1 72 ? -0.711 -14.146 -5.393 1.00 93.88 72 THR A N 1
ATOM 489 C CA . THR A 1 72 ? 0.457 -14.393 -4.543 1.00 93.88 72 THR A CA 1
ATOM 490 C C . THR A 1 72 ? 0.602 -15.883 -4.246 1.00 93.88 72 THR A C 1
ATOM 492 O O . THR A 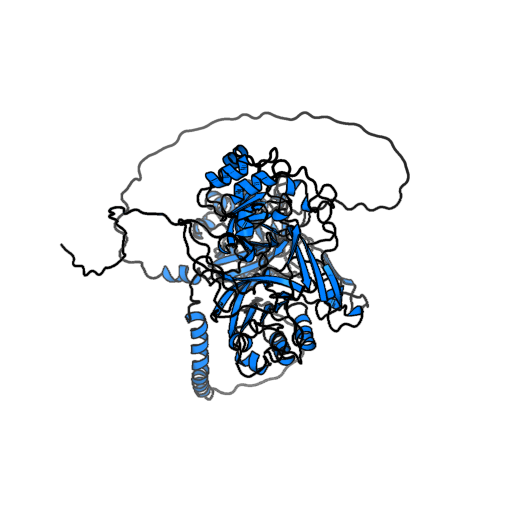1 72 ? -0.365 -16.576 -3.911 1.00 93.88 72 THR A O 1
ATOM 495 N N . HIS A 1 73 ? 1.825 -16.407 -4.335 1.00 92.56 73 HIS A N 1
ATOM 496 C CA . HIS A 1 73 ? 2.114 -17.763 -3.876 1.00 92.56 73 HIS A CA 1
ATOM 497 C C . HIS A 1 73 ? 2.141 -17.830 -2.343 1.00 92.56 73 HIS A C 1
ATOM 499 O O . HIS A 1 73 ? 2.724 -16.979 -1.678 1.00 92.56 73 HIS A O 1
ATOM 505 N N . ALA A 1 74 ? 1.544 -18.881 -1.779 1.00 91.00 74 ALA A N 1
ATOM 506 C CA . ALA A 1 74 ? 1.690 -19.188 -0.361 1.00 91.00 74 ALA A CA 1
ATOM 507 C C . ALA A 1 74 ? 3.130 -19.602 -0.012 1.00 91.00 74 ALA A C 1
ATOM 509 O O . ALA A 1 74 ? 3.779 -20.322 -0.781 1.00 91.00 74 ALA A O 1
ATOM 510 N N . TYR A 1 75 ? 3.601 -19.175 1.161 1.00 88.94 75 TYR A N 1
ATOM 511 C CA . TYR A 1 75 ? 4.916 -19.524 1.694 1.00 88.94 75 TYR A CA 1
ATOM 512 C C . TYR A 1 75 ? 4.900 -20.964 2.204 1.00 88.94 75 TYR A C 1
ATOM 514 O O . TYR A 1 75 ? 4.407 -21.256 3.292 1.00 88.94 75 TYR A O 1
ATOM 522 N N . ILE A 1 76 ? 5.416 -21.873 1.376 1.00 86.50 76 ILE A N 1
ATOM 523 C CA . ILE A 1 76 ? 5.417 -23.320 1.606 1.00 86.50 76 ILE A CA 1
ATOM 524 C C . ILE A 1 76 ? 6.851 -23.831 1.414 1.00 86.50 76 ILE A C 1
ATOM 526 O O . ILE A 1 76 ? 7.424 -23.588 0.345 1.00 86.50 76 ILE A O 1
ATOM 530 N N . PRO A 1 77 ? 7.428 -24.562 2.385 1.00 85.00 77 PRO A N 1
ATOM 531 C CA . PRO A 1 77 ? 8.742 -25.174 2.224 1.00 85.00 77 PRO A CA 1
ATOM 532 C C . PRO A 1 77 ? 8.813 -26.084 0.988 1.00 85.00 77 PRO A C 1
ATOM 534 O O . PRO A 1 77 ? 7.873 -26.828 0.708 1.00 85.00 77 PRO A O 1
ATOM 537 N N . GLY A 1 78 ? 9.919 -26.035 0.244 1.00 84.44 78 GLY A N 1
ATOM 538 C CA . GLY A 1 78 ? 10.104 -26.806 -0.996 1.00 84.44 78 GLY A CA 1
ATOM 539 C C . GLY A 1 78 ? 9.656 -26.094 -2.285 1.00 84.44 78 GLY A C 1
ATOM 540 O O . GLY A 1 78 ? 9.956 -26.574 -3.379 1.00 84.44 78 GLY A O 1
ATOM 541 N N . LYS A 1 79 ? 8.996 -24.927 -2.192 1.00 86.25 79 LYS A N 1
ATOM 542 C CA . LYS A 1 79 ? 8.804 -24.011 -3.337 1.00 86.25 79 LYS A CA 1
ATOM 543 C C . LYS A 1 79 ? 10.160 -23.608 -3.951 1.00 86.25 79 LYS A C 1
ATOM 545 O O . LYS A 1 79 ? 11.123 -23.513 -3.196 1.00 86.25 79 LYS A O 1
ATOM 550 N N . PRO A 1 80 ? 10.256 -23.324 -5.267 1.00 88.81 80 PRO A N 1
ATOM 551 C CA . PRO A 1 80 ? 11.458 -22.745 -5.878 1.00 88.81 80 PRO A CA 1
ATOM 552 C C . PRO A 1 80 ? 11.990 -21.511 -5.138 1.00 88.81 80 PRO A C 1
ATOM 554 O O . PRO A 1 80 ? 11.197 -20.681 -4.699 1.00 88.81 80 PRO A O 1
ATOM 557 N N . ALA A 1 81 ? 13.313 -21.367 -5.071 1.00 87.75 81 ALA A N 1
ATOM 558 C CA . ALA A 1 81 ? 14.004 -20.139 -4.667 1.00 87.75 81 ALA A CA 1
ATOM 559 C C . ALA A 1 81 ? 15.087 -19.773 -5.701 1.00 87.75 81 ALA A C 1
ATOM 561 O O . ALA A 1 81 ? 15.427 -20.599 -6.551 1.00 87.75 81 ALA A O 1
ATOM 562 N N . TYR A 1 82 ? 15.639 -18.557 -5.639 1.00 85.19 82 TYR A N 1
ATOM 563 C CA . TYR A 1 82 ? 16.620 -18.057 -6.611 1.00 85.19 82 TYR A CA 1
ATOM 564 C C . TYR A 1 82 ? 18.023 -18.677 -6.428 1.00 85.19 82 TYR A C 1
ATOM 566 O O . TYR A 1 82 ? 18.947 -18.059 -5.910 1.00 85.19 82 TYR A O 1
ATOM 574 N N . ALA A 1 83 ? 18.180 -19.937 -6.841 1.00 83.00 83 ALA A N 1
ATOM 575 C CA . ALA A 1 83 ? 19.449 -20.572 -7.213 1.00 83.00 83 ALA A CA 1
ATOM 576 C C . ALA A 1 83 ? 19.185 -21.971 -7.821 1.00 83.00 83 ALA A C 1
ATOM 578 O O . ALA A 1 83 ? 18.143 -22.572 -7.549 1.00 83.00 83 ALA A O 1
ATOM 579 N N . PRO A 1 84 ? 20.115 -22.548 -8.611 1.00 81.56 84 PRO A N 1
ATOM 580 C CA . PRO A 1 84 ? 19.929 -23.873 -9.206 1.00 81.56 84 PRO A CA 1
ATOM 581 C C . PRO A 1 84 ? 19.704 -24.972 -8.151 1.00 81.56 84 PRO A C 1
ATOM 583 O O . PRO A 1 84 ? 20.615 -25.319 -7.401 1.00 81.56 84 PRO A O 1
ATOM 586 N N . GLY A 1 85 ? 18.496 -25.546 -8.108 1.00 82.62 85 GLY A N 1
ATOM 587 C CA . GLY A 1 85 ? 18.119 -26.572 -7.129 1.00 82.62 85 GLY A CA 1
ATOM 588 C C . GLY A 1 85 ? 17.735 -26.032 -5.746 1.00 82.62 85 GLY A C 1
ATOM 589 O O . GLY A 1 85 ? 17.503 -26.830 -4.837 1.00 82.62 85 GLY A O 1
ATOM 590 N N . ALA A 1 86 ? 17.675 -24.711 -5.557 1.00 85.38 86 ALA A N 1
ATOM 591 C CA . ALA A 1 86 ? 17.321 -24.105 -4.280 1.00 85.38 86 ALA A CA 1
ATOM 592 C C . ALA A 1 86 ? 15.807 -24.102 -4.035 1.00 85.38 86 ALA A C 1
ATOM 594 O O . ALA A 1 86 ? 14.989 -24.046 -4.957 1.00 85.38 86 ALA A O 1
ATOM 595 N N . THR A 1 87 ? 15.436 -24.150 -2.757 1.00 86.31 87 THR A N 1
ATOM 596 C CA . THR A 1 87 ? 14.042 -24.122 -2.316 1.00 86.31 87 THR A CA 1
ATOM 597 C C . THR A 1 87 ? 13.849 -23.208 -1.116 1.00 86.31 87 THR A C 1
ATOM 599 O O . THR A 1 87 ? 14.745 -23.052 -0.287 1.00 86.31 87 THR A O 1
ATOM 602 N N . VAL A 1 88 ? 12.656 -22.622 -1.016 1.00 83.94 88 VAL A N 1
ATOM 603 C CA . VAL A 1 88 ? 12.204 -21.869 0.155 1.00 83.94 88 VAL A CA 1
ATOM 604 C C . VAL A 1 88 ? 12.197 -22.812 1.360 1.00 83.94 88 VAL A C 1
ATOM 606 O O . VAL A 1 88 ? 11.625 -23.903 1.301 1.00 83.94 88 VAL A O 1
ATOM 609 N N . GLY A 1 89 ? 12.851 -22.400 2.445 1.00 84.50 89 GLY A N 1
ATOM 610 C CA . GLY A 1 89 ? 12.849 -23.123 3.716 1.00 84.50 89 GLY A CA 1
ATOM 611 C C . GLY A 1 89 ? 11.589 -22.855 4.555 1.00 84.50 89 GLY A C 1
ATOM 612 O O . GLY A 1 89 ? 10.640 -22.223 4.088 1.00 84.50 89 GLY A O 1
ATOM 613 N N . PRO A 1 90 ? 11.558 -23.299 5.822 1.00 86.88 90 PRO A N 1
ATOM 614 C CA . PRO A 1 90 ? 10.562 -22.830 6.779 1.00 86.88 90 PRO A CA 1
ATOM 615 C C . PRO A 1 90 ? 10.827 -21.356 7.124 1.00 86.88 90 PRO A C 1
ATOM 617 O O . PRO A 1 90 ? 11.685 -21.060 7.950 1.00 86.88 90 PRO A O 1
ATOM 620 N N . VAL A 1 91 ? 10.096 -20.436 6.483 1.00 90.44 91 VAL A N 1
ATOM 621 C CA . VAL A 1 91 ? 10.181 -18.989 6.782 1.00 90.44 91 VAL A CA 1
ATOM 622 C C . VAL A 1 91 ? 9.434 -18.600 8.062 1.00 90.44 91 VAL A C 1
ATOM 624 O O . VAL A 1 91 ? 9.698 -17.547 8.629 1.00 90.44 91 VAL A O 1
ATOM 627 N N . VAL A 1 92 ? 8.514 -19.452 8.526 1.00 91.81 92 VAL A N 1
ATOM 628 C CA . VAL A 1 92 ? 7.772 -19.299 9.785 1.00 91.81 92 VAL A CA 1
ATOM 629 C C . VAL A 1 92 ? 8.330 -20.278 10.813 1.00 91.81 92 VAL A C 1
ATOM 631 O O . VAL A 1 92 ? 8.484 -21.469 10.528 1.00 91.81 92 VAL A O 1
ATOM 634 N N . ARG A 1 93 ? 8.570 -19.797 12.032 1.00 92.31 93 ARG A N 1
ATOM 635 C CA . ARG A 1 93 ? 8.924 -20.613 13.193 1.00 92.31 93 ARG A CA 1
ATOM 636 C C . ARG A 1 93 ? 8.057 -20.229 14.389 1.00 92.31 93 ARG A C 1
ATOM 638 O O . ARG A 1 93 ? 8.231 -19.150 14.944 1.00 92.31 93 ARG A O 1
ATOM 645 N N . LEU A 1 94 ? 7.219 -21.151 14.860 1.00 91.81 94 LEU A N 1
ATOM 646 C CA . LEU A 1 94 ? 6.514 -20.991 16.133 1.00 91.81 94 LEU A CA 1
ATOM 647 C C . LEU A 1 94 ? 7.542 -20.852 17.276 1.00 91.81 94 LEU A C 1
ATOM 649 O O . LEU A 1 94 ? 8.394 -21.725 17.479 1.00 91.81 94 LEU A O 1
ATOM 653 N N . LYS A 1 95 ? 7.506 -19.710 17.965 1.00 91.94 95 LYS A N 1
ATOM 654 C CA . LYS A 1 95 ? 8.436 -19.303 19.026 1.00 91.94 95 LYS A CA 1
ATOM 655 C C . LYS A 1 95 ? 7.849 -19.626 20.400 1.00 91.94 95 LYS A C 1
ATOM 657 O O . LYS A 1 95 ? 8.495 -20.348 21.154 1.00 91.94 95 LYS A O 1
ATOM 662 N N . GLU A 1 96 ? 6.637 -19.145 20.671 1.00 92.50 96 GLU A N 1
ATOM 663 C CA . GLU A 1 96 ? 5.840 -19.484 21.859 1.00 92.50 96 GLU A CA 1
ATOM 664 C C . GLU A 1 96 ? 4.622 -20.316 21.437 1.00 92.50 96 GLU A C 1
ATOM 666 O O . GLU A 1 96 ? 4.116 -20.139 20.327 1.00 92.50 96 GLU A O 1
ATOM 671 N N . SER A 1 97 ? 4.137 -21.224 22.293 1.00 93.69 97 SER A N 1
ATOM 672 C CA . SER A 1 97 ? 2.966 -22.049 21.961 1.00 93.69 97 SER A CA 1
ATOM 673 C C . SER A 1 97 ? 2.109 -22.441 23.158 1.00 93.69 97 SER A C 1
ATOM 675 O O . SER A 1 97 ? 2.631 -22.823 24.211 1.00 93.69 97 SER A O 1
ATOM 677 N N . MET A 1 98 ? 0.787 -22.428 22.965 1.00 94.06 98 MET A N 1
ATOM 678 C CA . MET A 1 98 ? -0.193 -22.876 23.959 1.00 94.06 98 MET A CA 1
ATOM 679 C C . MET A 1 98 ? -0.057 -24.368 24.305 1.00 94.06 98 MET A C 1
ATOM 681 O O . MET A 1 98 ? -0.275 -24.741 25.455 1.00 94.06 98 MET A O 1
ATOM 685 N N . GLU A 1 99 ? 0.396 -25.227 23.380 1.00 93.31 99 GLU A N 1
ATOM 686 C CA . GLU A 1 99 ? 0.645 -26.652 23.687 1.00 93.31 99 GLU A CA 1
ATOM 687 C C . GLU A 1 99 ? 1.804 -26.852 24.675 1.00 93.31 99 GLU A C 1
ATOM 689 O O . GLU A 1 99 ? 1.834 -27.833 25.417 1.00 93.31 99 GLU A O 1
ATOM 694 N N . ASN A 1 100 ? 2.728 -25.888 24.727 1.00 93.50 100 ASN A N 1
ATOM 695 C CA . ASN A 1 100 ? 3.843 -25.851 25.673 1.00 93.50 100 ASN A CA 1
ATOM 696 C C . ASN A 1 100 ? 3.532 -25.022 26.938 1.00 93.50 100 ASN A C 1
ATOM 698 O O . ASN A 1 100 ? 4.417 -24.834 27.773 1.00 93.50 100 ASN A O 1
ATOM 702 N N . GLY A 1 101 ? 2.292 -24.542 27.103 1.00 92.06 101 GLY A N 1
ATOM 703 C CA . GLY A 1 101 ? 1.844 -23.796 28.284 1.00 92.06 101 GLY A CA 1
ATOM 704 C C . GLY A 1 101 ? 2.000 -22.272 28.217 1.00 92.06 101 GLY A C 1
ATOM 705 O O . GLY A 1 101 ? 1.930 -21.628 29.262 1.00 92.06 101 GLY A O 1
ATOM 706 N N . SER A 1 102 ? 2.202 -21.691 27.029 1.00 92.75 102 SER A N 1
ATOM 707 C CA . SER A 1 102 ? 1.996 -20.249 26.812 1.00 92.75 102 SER A CA 1
ATOM 708 C C . SER A 1 102 ? 0.503 -19.888 26.891 1.00 92.75 102 SER A C 1
ATOM 710 O O . SER A 1 102 ? -0.356 -20.746 26.694 1.00 92.75 102 SER A O 1
ATOM 712 N N . GLU A 1 103 ? 0.182 -18.614 27.122 1.00 90.31 103 GLU A N 1
ATOM 713 C CA . GLU A 1 103 ? -1.193 -18.092 27.011 1.00 90.31 103 GLU A CA 1
ATOM 714 C C . GLU A 1 103 ? -1.612 -17.831 25.549 1.00 90.31 103 GLU A C 1
ATOM 716 O O . GLU A 1 103 ? -2.796 -17.662 25.273 1.00 90.31 103 GLU A O 1
ATOM 721 N N . TYR A 1 104 ? -0.652 -17.822 24.617 1.00 92.19 104 TYR A N 1
ATOM 722 C CA . TYR A 1 104 ? -0.847 -17.571 23.185 1.00 92.19 104 TYR A CA 1
ATOM 723 C C . TYR A 1 104 ? 0.207 -18.292 22.325 1.00 92.19 104 TYR A C 1
ATOM 725 O O . TYR A 1 104 ? 1.288 -18.660 22.799 1.00 92.19 104 TYR A O 1
ATOM 733 N N . ASN A 1 105 ? -0.099 -18.481 21.043 1.00 92.31 105 ASN A N 1
ATOM 734 C CA . ASN A 1 105 ? 0.869 -18.870 20.018 1.00 92.31 105 ASN A CA 1
ATOM 735 C C . ASN A 1 105 ? 1.539 -17.607 19.457 1.00 92.31 105 ASN A C 1
ATOM 737 O O . ASN A 1 105 ? 0.871 -16.595 19.269 1.00 92.31 105 ASN A O 1
ATOM 741 N N . LEU A 1 106 ? 2.844 -17.645 19.190 1.00 92.94 106 LEU A N 1
ATOM 742 C CA . LEU A 1 106 ? 3.570 -16.523 18.583 1.00 92.94 106 LEU A CA 1
ATOM 743 C C . LEU A 1 106 ? 4.658 -17.048 17.656 1.00 92.94 106 LEU A C 1
ATOM 745 O O . LEU A 1 106 ? 5.542 -17.776 18.106 1.00 92.94 106 LEU A O 1
ATOM 749 N N . SER A 1 107 ? 4.624 -16.647 16.391 1.00 93.50 107 SER A N 1
ATOM 750 C CA . SER A 1 107 ? 5.569 -17.051 15.357 1.00 93.50 107 SER A CA 1
ATOM 751 C C . SER A 1 107 ? 6.568 -15.954 14.993 1.00 93.50 107 SER A C 1
ATOM 753 O O . SER A 1 107 ? 6.278 -14.758 14.958 1.00 93.50 107 SER A O 1
ATOM 755 N N . GLU A 1 108 ? 7.774 -16.400 14.671 1.00 92.75 108 GLU A N 1
ATOM 756 C CA . GLU A 1 108 ? 8.888 -15.629 14.138 1.00 92.75 108 GLU A CA 1
ATOM 757 C C . GLU A 1 108 ? 8.974 -15.853 12.619 1.00 92.75 108 GLU A C 1
ATOM 759 O O . GLU A 1 108 ? 9.035 -16.994 12.157 1.00 92.75 108 GLU A O 1
ATOM 764 N N . LEU A 1 109 ? 8.973 -14.763 11.853 1.00 92.00 109 LEU A N 1
ATOM 765 C CA . LEU A 1 109 ? 9.230 -14.722 10.416 1.00 92.00 109 LEU A CA 1
ATOM 766 C C . LEU A 1 109 ? 10.732 -14.496 10.188 1.00 92.00 109 LEU A C 1
ATOM 768 O O . LEU A 1 109 ? 11.298 -13.545 10.728 1.00 92.00 109 LEU A O 1
ATOM 772 N N . HIS A 1 110 ? 11.376 -15.335 9.374 1.00 92.00 110 HIS A N 1
ATOM 773 C CA . HIS A 1 110 ? 12.763 -15.160 8.924 1.00 92.00 110 HIS A CA 1
ATOM 774 C C . HIS A 1 110 ? 12.894 -15.568 7.451 1.00 92.00 110 HIS A C 1
ATOM 776 O O . HIS A 1 110 ? 12.640 -16.715 7.089 1.00 92.00 110 HIS A O 1
ATOM 782 N N . MET A 1 111 ? 13.283 -14.622 6.596 1.00 92.00 111 MET A N 1
ATOM 783 C CA . MET A 1 111 ? 13.426 -14.821 5.149 1.00 92.00 111 MET A CA 1
ATOM 784 C C . MET A 1 111 ? 14.393 -13.805 4.528 1.00 92.00 111 MET A C 1
ATOM 786 O O . MET A 1 111 ? 14.692 -12.776 5.126 1.00 92.00 111 MET A O 1
ATOM 790 N N . GLU A 1 112 ? 14.853 -14.061 3.306 1.00 93.00 112 GLU A N 1
ATOM 791 C CA . GLU A 1 112 ? 15.416 -13.003 2.458 1.00 93.00 112 GLU A CA 1
ATOM 792 C C . GLU A 1 112 ? 14.266 -12.172 1.877 1.00 93.00 112 GLU A C 1
ATOM 794 O O . GLU A 1 112 ? 13.197 -12.714 1.588 1.00 93.00 112 GLU A O 1
ATOM 799 N N . CYS A 1 113 ? 14.458 -10.863 1.706 1.00 92.81 113 CYS A N 1
ATOM 800 C CA . CYS A 1 113 ? 13.392 -9.972 1.233 1.00 92.81 113 CYS A CA 1
ATOM 801 C C . CYS A 1 113 ? 12.904 -10.319 -0.189 1.00 92.81 113 CYS A C 1
ATOM 803 O O . CYS A 1 113 ? 11.761 -10.025 -0.532 1.00 92.81 113 CYS A O 1
ATOM 805 N N . HIS A 1 114 ? 13.739 -11.031 -0.953 1.00 93.25 114 HIS A N 1
ATOM 806 C CA . HIS A 1 114 ? 13.520 -11.508 -2.323 1.00 93.25 114 HIS A CA 1
ATOM 807 C C . HIS A 1 114 ? 13.026 -12.969 -2.375 1.00 93.25 114 HIS A C 1
ATOM 809 O O . HIS A 1 114 ? 13.409 -13.770 -3.225 1.00 93.25 114 HIS A O 1
ATOM 815 N N . THR A 1 115 ? 12.230 -13.382 -1.381 1.00 89.94 115 THR A N 1
ATOM 816 C CA . THR A 1 115 ? 11.721 -14.760 -1.249 1.00 89.94 115 THR A CA 1
ATOM 817 C C . THR A 1 115 ? 10.209 -14.827 -1.456 1.00 89.94 115 THR A C 1
ATOM 819 O O . THR A 1 115 ? 9.438 -14.101 -0.826 1.00 89.94 115 THR A O 1
ATOM 822 N N . GLY A 1 116 ? 9.765 -15.789 -2.271 1.00 90.38 116 GLY A N 1
ATOM 823 C CA . GLY A 1 116 ? 8.354 -15.957 -2.631 1.00 90.38 116 GLY A CA 1
ATOM 824 C C . GLY A 1 116 ? 7.902 -14.893 -3.629 1.00 90.38 116 GLY A C 1
ATOM 825 O O . GLY A 1 116 ? 8.712 -14.417 -4.417 1.00 90.38 116 GLY A O 1
ATOM 826 N N . THR A 1 117 ? 6.616 -14.536 -3.619 1.00 94.94 117 THR A N 1
ATOM 827 C CA . THR A 1 117 ? 6.138 -13.373 -4.383 1.00 94.94 117 THR A CA 1
ATOM 828 C C . THR A 1 117 ? 6.645 -12.110 -3.689 1.00 94.94 117 THR A C 1
ATOM 830 O O . THR A 1 117 ? 6.276 -11.837 -2.544 1.00 94.94 117 THR A O 1
ATOM 833 N N . HIS A 1 118 ? 7.525 -11.375 -4.358 1.00 96.19 118 HIS A N 1
ATOM 834 C CA . HIS A 1 118 ? 8.259 -10.253 -3.780 1.00 96.19 118 HIS A CA 1
ATOM 835 C C . HIS A 1 118 ? 8.296 -9.060 -4.742 1.00 96.19 118 HIS A C 1
ATOM 837 O O . HIS A 1 118 ? 7.817 -9.137 -5.876 1.00 96.19 118 HIS A O 1
ATOM 843 N N . LEU A 1 119 ? 8.770 -7.929 -4.233 1.00 95.75 119 LEU A N 1
ATOM 844 C CA . LEU A 1 119 ? 8.866 -6.660 -4.935 1.00 95.75 119 LEU A CA 1
ATOM 845 C C . LEU A 1 119 ? 10.249 -6.062 -4.710 1.00 95.75 119 LEU A C 1
ATOM 847 O O . LEU A 1 119 ? 10.739 -6.064 -3.577 1.00 95.75 119 LEU A O 1
ATOM 851 N N . ASP A 1 120 ? 10.779 -5.434 -5.754 1.00 96.62 120 ASP A N 1
ATOM 852 C CA . ASP A 1 120 ? 12.119 -4.859 -5.758 1.00 96.62 120 ASP A CA 1
ATOM 853 C C . ASP A 1 120 ? 12.056 -3.339 -5.898 1.00 96.62 120 ASP A C 1
ATOM 855 O O . ASP A 1 120 ? 11.379 -2.795 -6.779 1.00 96.62 120 ASP A O 1
ATOM 859 N N . ALA A 1 121 ? 12.811 -2.649 -5.048 1.00 93.06 121 ALA A N 1
ATOM 860 C CA . ALA A 1 121 ? 13.067 -1.222 -5.153 1.00 93.06 121 ALA A CA 1
ATOM 861 C C . ALA A 1 121 ? 14.357 -0.945 -5.955 1.00 93.06 121 ALA A C 1
ATOM 863 O O . ALA A 1 121 ? 15.250 -1.797 -6.021 1.00 93.06 121 ALA A O 1
ATOM 864 N N . PRO A 1 122 ? 14.526 0.275 -6.508 1.00 91.19 122 PRO A N 1
ATOM 865 C CA . PRO A 1 122 ? 15.680 0.618 -7.339 1.00 91.19 122 PRO A CA 1
ATOM 866 C C . PRO A 1 122 ? 17.056 0.391 -6.700 1.00 91.19 122 PRO A C 1
ATOM 868 O O . PRO A 1 122 ? 18.031 0.207 -7.426 1.00 91.19 122 PRO A O 1
ATOM 871 N N . GLY A 1 123 ? 17.154 0.368 -5.367 1.00 92.00 123 GLY A N 1
ATOM 872 C CA . GLY A 1 123 ? 18.386 0.036 -4.648 1.00 92.00 123 GLY A CA 1
ATOM 873 C C . GLY A 1 123 ? 18.903 -1.405 -4.813 1.00 92.00 123 GLY A C 1
ATOM 874 O O . GLY A 1 123 ? 20.041 -1.659 -4.419 1.00 92.00 123 GLY A O 1
ATOM 875 N N . HIS A 1 124 ? 18.130 -2.342 -5.384 1.00 94.50 124 HIS A N 1
ATOM 876 C CA . HIS A 1 124 ? 18.528 -3.758 -5.467 1.00 94.50 124 HIS A CA 1
ATOM 877 C C . HIS A 1 124 ? 19.755 -3.970 -6.371 1.00 94.50 124 HIS A C 1
ATOM 879 O O . HIS A 1 124 ? 20.763 -4.514 -5.923 1.00 94.50 124 HIS A O 1
ATOM 885 N N . PHE A 1 125 ? 19.719 -3.443 -7.601 1.00 94.56 125 PHE A N 1
ATOM 886 C CA . PHE A 1 125 ? 20.826 -3.500 -8.573 1.00 94.56 125 PHE A CA 1
ATOM 887 C C . PHE A 1 125 ? 21.498 -2.135 -8.834 1.00 94.56 125 PHE A C 1
ATOM 889 O O . PHE A 1 125 ? 22.269 -1.988 -9.784 1.00 94.56 125 PHE A O 1
ATOM 896 N N . ASN A 1 126 ? 21.226 -1.109 -8.018 1.00 93.00 126 ASN A N 1
ATOM 897 C CA . ASN A 1 126 ? 21.848 0.211 -8.162 1.00 93.00 126 ASN A CA 1
ATOM 898 C C . ASN A 1 126 ? 22.260 0.803 -6.803 1.00 93.00 126 ASN A C 1
ATOM 900 O O . ASN A 1 126 ? 21.445 1.354 -6.061 1.00 93.00 126 ASN A O 1
ATOM 904 N N . GLN A 1 127 ? 23.565 0.760 -6.513 1.00 92.88 127 GLN A N 1
ATOM 905 C CA . GLN A 1 127 ? 24.119 1.265 -5.253 1.00 92.88 127 GLN A CA 1
ATOM 906 C C . GLN A 1 127 ? 23.917 2.770 -5.045 1.00 92.88 127 GLN A C 1
ATOM 908 O O . GLN A 1 127 ? 23.770 3.201 -3.905 1.00 92.88 127 GLN A O 1
ATOM 913 N N . ALA A 1 128 ? 23.871 3.582 -6.107 1.00 92.38 128 ALA A N 1
ATOM 914 C CA . ALA A 1 128 ? 23.600 5.012 -5.961 1.00 92.38 128 ALA A CA 1
ATOM 915 C C . ALA A 1 128 ? 22.157 5.255 -5.488 1.00 92.38 128 ALA A C 1
ATOM 917 O O . ALA A 1 128 ? 21.915 6.152 -4.686 1.00 92.38 128 ALA A O 1
ATOM 918 N N . HIS A 1 129 ? 21.212 4.420 -5.930 1.00 92.00 129 HIS A N 1
ATOM 919 C CA . HIS A 1 129 ? 19.821 4.467 -5.480 1.00 92.00 129 HIS A CA 1
ATOM 920 C C . HIS A 1 129 ? 19.666 3.913 -4.057 1.00 92.00 129 HIS A C 1
ATOM 922 O O . HIS A 1 129 ? 18.972 4.524 -3.248 1.00 92.00 129 HIS A O 1
ATOM 928 N N . PHE A 1 130 ? 20.387 2.842 -3.706 1.00 90.94 130 PHE A N 1
ATOM 929 C CA . PHE A 1 130 ? 20.437 2.326 -2.333 1.00 90.94 130 PHE A CA 1
ATOM 930 C C . PHE A 1 130 ? 21.002 3.362 -1.346 1.00 90.94 130 PHE A C 1
ATOM 932 O O . PHE A 1 130 ? 20.369 3.676 -0.341 1.00 90.94 130 PHE A O 1
ATOM 939 N N . ALA A 1 131 ? 22.150 3.970 -1.665 1.00 90.19 131 ALA A N 1
ATOM 940 C CA . ALA A 1 131 ? 22.782 5.003 -0.842 1.00 90.19 131 ALA A CA 1
ATOM 941 C C . ALA A 1 131 ? 21.967 6.312 -0.762 1.00 90.19 131 ALA A C 1
ATOM 943 O O . ALA A 1 131 ? 22.093 7.052 0.213 1.00 90.19 131 ALA A O 1
ATOM 944 N N . ALA A 1 132 ? 21.113 6.588 -1.754 1.00 89.44 132 ALA A N 1
ATOM 945 C CA . ALA A 1 132 ? 20.146 7.687 -1.729 1.00 89.44 132 ALA A CA 1
ATOM 946 C C . ALA A 1 132 ? 18.860 7.369 -0.936 1.00 89.44 132 ALA A C 1
ATOM 948 O O . ALA A 1 132 ? 18.028 8.258 -0.761 1.00 89.44 132 ALA A O 1
ATOM 949 N N . GLY A 1 133 ? 18.687 6.133 -0.453 1.00 87.38 133 GLY A N 1
ATOM 950 C CA . GLY A 1 133 ? 17.499 5.700 0.286 1.00 87.38 133 GLY A CA 1
ATOM 951 C C . GLY A 1 133 ? 16.281 5.387 -0.588 1.00 87.38 133 GLY A C 1
ATOM 952 O O . GLY A 1 133 ? 15.163 5.452 -0.092 1.00 87.38 133 GLY A O 1
ATOM 953 N N . LEU A 1 134 ? 16.465 5.060 -1.874 1.00 89.12 134 LEU A N 1
ATOM 954 C CA . LEU A 1 134 ? 15.380 4.648 -2.778 1.00 89.12 134 LEU A CA 1
ATOM 955 C C . LEU A 1 134 ? 15.022 3.169 -2.546 1.00 89.12 134 LEU A C 1
ATOM 957 O O . LEU A 1 134 ? 15.347 2.278 -3.338 1.00 89.12 134 LEU A O 1
ATOM 961 N N . ASP A 1 135 ? 14.396 2.944 -1.394 1.00 88.62 135 ASP A N 1
ATOM 962 C CA . ASP A 1 135 ? 14.017 1.658 -0.808 1.00 88.62 135 ASP A CA 1
ATOM 963 C C . ASP A 1 135 ? 12.493 1.400 -0.880 1.00 88.62 135 ASP A C 1
ATOM 965 O O . ASP A 1 135 ? 11.728 2.211 -1.413 1.00 88.62 135 ASP A O 1
ATOM 969 N N . VAL A 1 136 ? 12.030 0.277 -0.320 1.00 89.81 136 VAL A N 1
ATOM 970 C CA . VAL A 1 136 ? 10.602 -0.113 -0.312 1.00 89.81 136 VAL A CA 1
ATOM 971 C C . VAL A 1 136 ? 9.682 0.715 0.611 1.00 89.81 136 VAL A C 1
ATOM 973 O O . VAL A 1 136 ? 8.457 0.571 0.531 1.00 89.81 136 VAL A O 1
ATOM 976 N N . ASP A 1 137 ? 10.219 1.590 1.470 1.00 88.50 137 ASP A N 1
ATOM 977 C CA . ASP A 1 137 ? 9.436 2.601 2.201 1.00 88.50 137 ASP A CA 1
ATOM 978 C C . ASP A 1 137 ? 9.075 3.777 1.277 1.00 88.50 137 ASP A C 1
ATOM 980 O O . ASP A 1 137 ? 7.941 4.258 1.298 1.00 88.50 137 ASP A O 1
ATOM 984 N N . THR A 1 138 ? 10.013 4.186 0.414 1.00 87.19 138 THR A N 1
ATOM 985 C CA . THR A 1 138 ? 9.876 5.369 -0.462 1.00 87.19 138 THR A CA 1
ATOM 986 C C . THR A 1 138 ? 8.977 5.200 -1.694 1.00 87.19 138 THR A C 1
ATOM 988 O O . THR A 1 138 ? 8.691 6.181 -2.382 1.00 87.19 138 THR A O 1
ATOM 991 N N . LEU A 1 139 ? 8.514 3.983 -1.990 1.00 89.06 139 LEU A N 1
ATOM 992 C CA . LEU A 1 139 ? 7.781 3.682 -3.225 1.00 89.06 139 LEU A CA 1
ATOM 993 C C . LEU A 1 139 ? 6.404 4.358 -3.304 1.00 89.06 139 LEU A C 1
ATOM 995 O O . LEU A 1 139 ? 5.639 4.395 -2.338 1.00 89.06 139 LEU A O 1
ATOM 999 N N . ASP A 1 140 ? 6.049 4.822 -4.505 1.00 90.50 140 ASP A N 1
ATOM 1000 C CA . ASP A 1 140 ? 4.743 5.420 -4.779 1.00 90.50 140 ASP A CA 1
ATOM 1001 C C . ASP A 1 140 ? 3.619 4.369 -4.743 1.00 90.50 140 ASP A C 1
ATOM 1003 O O . ASP A 1 140 ? 3.472 3.541 -5.652 1.00 90.50 140 ASP A O 1
ATOM 1007 N N . LEU A 1 141 ? 2.761 4.443 -3.719 1.00 91.50 141 LEU A N 1
ATOM 1008 C CA . LEU A 1 141 ? 1.574 3.596 -3.623 1.00 91.50 141 LEU A CA 1
ATOM 1009 C C . LEU A 1 141 ? 0.577 3.830 -4.768 1.00 91.50 141 LEU A C 1
ATOM 1011 O O . LEU A 1 141 ? -0.218 2.927 -5.033 1.00 91.50 141 LEU A O 1
ATOM 1015 N N . GLU A 1 142 ? 0.615 4.959 -5.491 1.00 91.31 142 GLU A N 1
ATOM 1016 C CA . GLU A 1 142 ? -0.132 5.087 -6.744 1.00 91.31 142 GLU A CA 1
ATOM 1017 C C . GLU A 1 142 ? 0.458 4.203 -7.850 1.00 91.31 142 GLU A C 1
ATOM 1019 O O . GLU A 1 142 ? -0.316 3.469 -8.462 1.00 91.31 142 GLU A O 1
ATOM 1024 N N . VAL A 1 143 ? 1.773 4.166 -8.106 1.00 92.31 143 VAL A N 1
ATOM 1025 C CA . VAL A 1 143 ? 2.359 3.162 -9.025 1.00 92.31 143 VAL A CA 1
ATOM 1026 C C . VAL A 1 143 ? 1.963 1.738 -8.612 1.00 92.31 143 VAL A C 1
ATOM 1028 O O . VAL A 1 143 ? 1.576 0.953 -9.479 1.00 92.31 143 VAL A O 1
ATOM 1031 N N . LEU A 1 144 ? 1.926 1.426 -7.314 1.00 93.88 144 LEU A N 1
ATOM 1032 C CA . LEU A 1 144 ? 1.564 0.090 -6.818 1.00 93.88 144 LEU A CA 1
ATOM 1033 C C . LEU A 1 144 ? 0.053 -0.244 -6.837 1.00 93.88 144 LEU A C 1
ATOM 1035 O O . LEU A 1 144 ? -0.303 -1.424 -6.817 1.00 93.88 144 LEU A O 1
ATOM 1039 N N . ASN A 1 145 ? -0.850 0.745 -6.905 1.00 93.00 145 ASN A N 1
ATOM 1040 C CA . ASN A 1 145 ? -2.303 0.521 -6.816 1.00 93.00 145 ASN A CA 1
ATOM 1041 C C . ASN A 1 145 ? -3.088 1.204 -7.949 1.00 93.00 145 ASN A C 1
ATOM 1043 O O . ASN A 1 145 ? -3.157 2.434 -8.046 1.00 93.00 145 ASN A O 1
ATOM 1047 N N . GLY A 1 146 ? -3.757 0.407 -8.787 1.00 90.06 146 GLY A N 1
ATOM 1048 C CA . GLY A 1 146 ? -4.626 0.902 -9.857 1.00 90.06 146 GLY A CA 1
ATOM 1049 C C . GLY A 1 146 ? -4.756 -0.051 -11.052 1.00 90.06 146 GLY A C 1
ATOM 1050 O O . GLY A 1 146 ? -4.403 -1.224 -10.951 1.00 90.06 146 GLY A O 1
ATOM 1051 N N . PRO A 1 147 ? -5.244 0.436 -12.209 1.00 91.81 147 PRO A N 1
ATOM 1052 C CA . PRO A 1 147 ? -5.404 -0.387 -13.405 1.00 91.81 147 PRO A CA 1
ATOM 1053 C C . PRO A 1 147 ? -4.089 -1.031 -13.868 1.00 91.81 147 PRO A C 1
ATOM 1055 O O . PRO A 1 147 ? -3.090 -0.331 -14.062 1.00 91.81 147 PRO A O 1
ATOM 1058 N N . ALA A 1 148 ? -4.109 -2.342 -14.092 1.00 94.56 148 ALA A N 1
ATOM 1059 C CA . ALA A 1 148 ? -3.011 -3.116 -14.663 1.00 94.56 148 ALA A CA 1
ATOM 1060 C C . ALA A 1 148 ? -3.507 -4.008 -15.806 1.00 94.56 148 ALA A C 1
ATOM 1062 O O . ALA A 1 148 ? -4.635 -4.505 -15.774 1.00 94.56 148 ALA A O 1
ATOM 1063 N N . LEU A 1 149 ? -2.660 -4.205 -16.816 1.00 95.94 149 LEU A N 1
ATOM 1064 C CA . LEU A 1 149 ? -2.924 -5.073 -17.962 1.00 95.94 149 LEU A CA 1
ATOM 1065 C C . LEU A 1 149 ? -2.188 -6.407 -17.783 1.00 95.94 149 LEU A C 1
ATOM 1067 O O . LEU A 1 149 ? -0.966 -6.418 -17.698 1.00 95.94 149 LEU A O 1
ATOM 1071 N N . LEU A 1 150 ? -2.912 -7.525 -17.770 1.00 96.19 150 LEU A N 1
ATOM 1072 C CA . LEU A 1 150 ? -2.332 -8.866 -17.846 1.00 96.19 150 LEU A CA 1
ATOM 1073 C C . LEU A 1 150 ? -2.263 -9.315 -19.311 1.00 96.19 150 LEU A C 1
ATOM 1075 O O . LEU A 1 150 ? -3.307 -9.502 -19.949 1.00 96.19 150 LEU A O 1
ATOM 1079 N N . VAL A 1 151 ? -1.041 -9.495 -19.819 1.00 95.25 151 VAL A N 1
ATOM 1080 C CA . VAL A 1 151 ? -0.729 -9.969 -21.178 1.00 95.25 151 VAL A CA 1
ATOM 1081 C C . VAL A 1 151 ? -0.134 -11.378 -21.163 1.00 95.25 151 VAL A C 1
ATOM 1083 O O . VAL A 1 151 ? 0.487 -11.793 -20.186 1.00 95.25 151 VAL A O 1
ATOM 1086 N N . ASP A 1 152 ? -0.298 -12.098 -22.272 1.00 94.69 152 ASP A N 1
ATOM 1087 C CA . ASP A 1 152 ? 0.426 -13.339 -22.548 1.00 94.69 152 ASP A CA 1
ATOM 1088 C C . ASP A 1 152 ? 1.583 -13.054 -23.518 1.00 94.69 152 ASP A C 1
ATOM 1090 O O . ASP A 1 152 ? 1.369 -12.539 -24.614 1.00 94.69 152 ASP A O 1
ATOM 1094 N N . VAL A 1 153 ? 2.803 -13.405 -23.109 1.00 93.31 153 VAL A N 1
ATOM 1095 C CA . VAL A 1 153 ? 4.025 -13.350 -23.929 1.00 93.31 153 VAL A CA 1
ATOM 1096 C C . VAL A 1 153 ? 4.041 -14.507 -24.938 1.00 93.31 153 VAL A C 1
ATOM 1098 O O . VAL A 1 153 ? 3.408 -15.545 -24.710 1.00 93.31 153 VAL A O 1
ATOM 1101 N N . GLN A 1 154 ? 4.789 -14.349 -26.037 1.00 87.75 154 GLN A N 1
ATOM 1102 C CA . GLN A 1 154 ? 5.147 -15.450 -26.943 1.00 87.75 154 GLN A CA 1
ATOM 1103 C C . GLN A 1 154 ? 5.749 -16.643 -26.165 1.00 87.75 154 GLN A C 1
ATOM 1105 O O . GLN A 1 154 ? 6.258 -16.496 -25.052 1.00 87.75 154 GLN A O 1
ATOM 1110 N N . ARG A 1 155 ? 5.610 -17.861 -26.698 1.00 87.94 155 ARG A N 1
ATOM 1111 C CA . ARG A 1 155 ? 5.761 -19.112 -25.921 1.00 87.94 155 ARG A CA 1
ATOM 1112 C C . ARG A 1 155 ? 7.010 -19.923 -26.274 1.00 87.94 155 ARG A C 1
ATOM 1114 O O . ARG A 1 155 ? 7.113 -21.095 -25.925 1.00 87.94 155 ARG A O 1
ATOM 1121 N N . ASP A 1 156 ? 7.951 -19.289 -26.952 1.00 82.12 156 ASP A N 1
ATOM 1122 C CA . ASP A 1 156 ? 9.136 -19.889 -27.559 1.00 82.12 156 ASP A CA 1
ATOM 1123 C C . ASP A 1 156 ? 10.413 -19.039 -27.395 1.00 82.12 156 ASP A C 1
ATOM 1125 O O . ASP A 1 156 ? 11.499 -19.506 -27.740 1.00 82.12 156 ASP A O 1
ATOM 1129 N N . THR A 1 157 ? 10.317 -17.837 -26.812 1.00 83.75 157 THR A N 1
ATOM 1130 C CA . THR A 1 157 ? 11.439 -16.896 -26.633 1.00 83.75 157 THR A CA 1
ATOM 1131 C C . THR A 1 157 ? 11.479 -16.271 -25.232 1.00 83.75 157 THR A C 1
ATOM 1133 O O . THR A 1 157 ? 10.501 -16.304 -24.486 1.00 83.75 157 THR A O 1
ATOM 1136 N N . ASN A 1 158 ? 12.611 -15.639 -24.898 1.00 96.25 158 ASN A N 1
ATOM 1137 C CA . ASN A 1 158 ? 12.668 -14.605 -23.858 1.00 96.25 158 ASN A CA 1
ATOM 1138 C C . ASN A 1 158 ? 11.936 -13.326 -24.313 1.00 96.25 158 ASN A C 1
ATOM 1140 O O . ASN A 1 158 ? 11.625 -13.162 -25.498 1.00 96.25 158 ASN A O 1
ATOM 1144 N N . ILE A 1 159 ? 11.669 -12.414 -23.375 1.00 97.50 159 ILE A N 1
ATOM 1145 C CA . ILE A 1 159 ? 11.057 -11.111 -23.656 1.00 97.50 159 ILE A CA 1
ATOM 1146 C C . ILE A 1 159 ? 12.149 -10.164 -24.177 1.00 97.50 159 ILE A C 1
ATOM 1148 O O . ILE A 1 159 ? 12.809 -9.469 -23.407 1.00 97.50 159 ILE A O 1
ATOM 1152 N N . THR A 1 160 ? 12.354 -10.198 -25.494 1.00 97.75 160 THR A N 1
ATOM 1153 C CA . THR A 1 160 ? 13.236 -9.307 -26.269 1.00 97.75 160 THR A CA 1
ATOM 1154 C C . THR A 1 160 ? 12.516 -8.030 -26.708 1.00 97.75 160 THR A C 1
ATOM 1156 O O . THR A 1 160 ? 11.303 -7.893 -26.527 1.00 97.75 160 THR A O 1
ATOM 1159 N N . ALA A 1 161 ? 13.237 -7.103 -27.342 1.00 97.62 161 ALA A N 1
ATOM 1160 C CA . ALA A 1 161 ? 12.663 -5.910 -27.965 1.00 97.62 161 ALA A CA 1
ATOM 1161 C C . ALA A 1 161 ? 11.583 -6.258 -29.013 1.00 97.62 161 ALA A C 1
ATOM 1163 O O . ALA A 1 161 ? 10.501 -5.676 -29.000 1.00 97.62 161 ALA A O 1
ATOM 1164 N N . GLU A 1 162 ? 11.833 -7.260 -29.866 1.00 96.38 162 GLU A N 1
ATOM 1165 C CA . GLU A 1 162 ? 10.862 -7.753 -30.859 1.00 96.38 162 GLU A CA 1
ATOM 1166 C C . GLU A 1 162 ? 9.629 -8.380 -30.185 1.00 96.38 162 GLU A C 1
ATOM 1168 O O . GLU A 1 162 ? 8.492 -8.128 -30.594 1.00 96.38 162 GLU A O 1
ATOM 1173 N N . ALA A 1 163 ? 9.828 -9.148 -29.106 1.00 95.75 163 ALA A N 1
ATOM 1174 C CA . ALA A 1 163 ? 8.720 -9.698 -28.332 1.00 95.75 163 ALA A CA 1
ATOM 1175 C C . ALA A 1 163 ? 7.868 -8.576 -27.709 1.00 95.75 163 ALA A C 1
ATOM 1177 O O . ALA A 1 163 ? 6.642 -8.612 -27.826 1.00 95.75 163 ALA A O 1
ATOM 1178 N N . MET A 1 164 ? 8.495 -7.554 -27.119 1.00 96.12 164 MET A N 1
ATOM 1179 C CA . MET A 1 164 ? 7.809 -6.389 -26.550 1.00 96.12 164 MET A CA 1
ATOM 1180 C C . MET A 1 164 ? 7.040 -5.572 -27.595 1.00 96.12 164 MET A C 1
ATOM 1182 O O . MET A 1 164 ? 5.872 -5.249 -27.368 1.00 96.12 164 MET A O 1
ATOM 1186 N N . GLU A 1 165 ? 7.642 -5.294 -28.754 1.00 95.19 165 GLU A N 1
ATOM 1187 C CA . GLU A 1 165 ? 6.974 -4.602 -29.862 1.00 95.19 165 GLU A CA 1
ATOM 1188 C C . GLU A 1 165 ? 5.748 -5.391 -30.351 1.00 95.19 165 GLU A C 1
ATOM 1190 O O . GLU A 1 165 ? 4.662 -4.829 -30.530 1.00 95.19 165 GLU A O 1
ATOM 1195 N N . SER A 1 166 ? 5.873 -6.720 -30.463 1.00 95.00 166 SER A N 1
ATOM 1196 C CA . SER A 1 166 ? 4.779 -7.596 -30.900 1.00 95.00 166 SER A CA 1
ATOM 1197 C C . SER A 1 166 ? 3.546 -7.566 -29.984 1.00 95.00 166 SER A C 1
ATOM 1199 O O . SER A 1 166 ? 2.426 -7.766 -30.464 1.00 95.00 166 SER A O 1
ATOM 1201 N N . LEU A 1 167 ? 3.710 -7.258 -28.690 1.00 93.25 167 LEU A N 1
ATOM 1202 C CA . LEU A 1 167 ? 2.604 -7.198 -27.727 1.00 93.25 167 LEU A CA 1
ATOM 1203 C C . LEU A 1 167 ? 1.664 -6.005 -27.955 1.00 93.25 167 LEU A C 1
ATOM 1205 O O . LEU A 1 167 ? 0.543 -6.027 -27.447 1.00 93.25 167 LEU A O 1
ATOM 1209 N N . ASN A 1 168 ? 2.081 -4.986 -28.723 1.00 91.06 168 ASN A N 1
ATOM 1210 C CA . ASN A 1 168 ? 1.257 -3.822 -29.084 1.00 91.06 168 ASN A CA 1
ATOM 1211 C C . ASN A 1 168 ? 0.568 -3.157 -27.866 1.00 91.06 168 ASN A C 1
ATOM 1213 O O . ASN A 1 168 ? -0.607 -2.775 -27.918 1.00 91.06 168 ASN A O 1
ATOM 1217 N N . ILE A 1 169 ? 1.294 -3.041 -26.745 1.00 89.19 169 ILE A N 1
ATOM 1218 C CA . ILE A 1 169 ? 0.760 -2.529 -25.474 1.00 89.19 169 ILE A CA 1
ATOM 1219 C C . ILE A 1 169 ? 0.271 -1.075 -25.659 1.00 89.19 169 ILE A C 1
ATOM 1221 O O . ILE A 1 169 ? 1.039 -0.230 -26.124 1.00 89.19 169 ILE A O 1
ATOM 1225 N N . PRO A 1 170 ? -0.989 -0.741 -25.307 1.00 85.81 170 PRO A N 1
ATOM 1226 C CA . PRO A 1 170 ? -1.512 0.610 -25.501 1.00 85.81 170 PRO A CA 1
ATOM 1227 C C . PRO A 1 170 ? -0.763 1.676 -24.689 1.00 85.81 170 PRO A C 1
ATOM 1229 O O . PRO A 1 170 ? -0.497 1.492 -23.501 1.00 85.81 170 PRO A O 1
ATOM 1232 N N . LYS A 1 171 ? -0.516 2.842 -25.299 1.00 84.88 171 LYS A N 1
ATOM 1233 C CA . LYS A 1 171 ? 0.018 4.015 -24.585 1.00 84.88 171 LYS A CA 1
ATOM 1234 C C . LYS A 1 171 ? -0.911 4.456 -23.447 1.00 84.88 171 LYS A C 1
ATOM 1236 O O . LYS A 1 171 ? -2.138 4.374 -23.553 1.00 84.88 171 LYS A O 1
ATOM 1241 N N . GLY A 1 172 ? -0.316 4.923 -22.355 1.00 84.56 172 GLY A N 1
ATOM 1242 C CA . GLY A 1 172 ? -0.973 5.241 -21.088 1.00 84.56 172 GLY A CA 1
ATOM 1243 C C . GLY A 1 172 ? -1.198 4.042 -20.155 1.00 84.56 172 GLY A C 1
ATOM 1244 O O . GLY A 1 172 ? -1.770 4.223 -19.078 1.00 84.56 172 GLY A O 1
ATOM 1245 N N . VAL A 1 173 ? -0.771 2.825 -20.517 1.00 90.12 173 VAL A N 1
ATOM 1246 C CA . VAL A 1 173 ? -0.756 1.680 -19.591 1.00 90.12 173 VAL A CA 1
ATOM 1247 C C . VAL A 1 173 ? 0.439 1.816 -18.643 1.00 90.12 173 VAL A C 1
ATOM 1249 O O . VAL A 1 173 ? 1.584 1.655 -19.046 1.00 90.12 173 VAL A O 1
ATOM 1252 N N . ARG A 1 174 ? 0.161 2.101 -17.363 1.00 94.69 174 ARG A N 1
ATOM 1253 C CA . ARG A 1 174 ? 1.181 2.313 -16.313 1.00 94.69 174 ARG A CA 1
ATOM 1254 C C . ARG A 1 174 ? 1.689 1.030 -15.642 1.00 94.69 174 ARG A C 1
ATOM 1256 O O . ARG A 1 174 ? 2.719 1.076 -14.980 1.00 94.69 174 ARG A O 1
ATOM 1263 N N . ARG A 1 175 ? 0.969 -0.093 -15.749 1.00 97.25 175 ARG A N 1
ATOM 1264 C CA . ARG A 1 175 ? 1.270 -1.350 -15.034 1.00 97.25 175 ARG A CA 1
ATOM 1265 C C . ARG A 1 175 ? 0.973 -2.540 -15.938 1.00 97.25 175 ARG A C 1
ATOM 1267 O O . ARG A 1 175 ? -0.139 -2.616 -16.471 1.00 97.25 175 ARG A O 1
ATOM 1274 N N . VAL A 1 176 ? 1.921 -3.462 -16.087 1.00 97.94 176 VAL A N 1
ATOM 1275 C CA . VAL A 1 176 ? 1.746 -4.674 -16.901 1.00 97.94 176 VAL A CA 1
ATOM 1276 C C . VAL A 1 176 ? 2.212 -5.904 -16.133 1.00 97.94 176 VAL A C 1
ATOM 1278 O O . VAL A 1 176 ? 3.302 -5.923 -15.569 1.00 97.94 176 VAL A O 1
ATOM 1281 N N . LEU A 1 177 ? 1.368 -6.932 -16.134 1.00 98.25 177 LEU A N 1
ATOM 1282 C CA . LEU A 1 177 ? 1.689 -8.268 -15.651 1.00 98.25 177 LEU A CA 1
ATOM 1283 C C . LEU A 1 177 ? 1.912 -9.161 -16.875 1.00 98.25 177 LEU A C 1
ATOM 1285 O O . LEU A 1 177 ? 1.034 -9.273 -17.734 1.00 98.25 177 LEU A O 1
ATOM 1289 N N . PHE A 1 178 ? 3.081 -9.778 -16.966 1.00 97.62 178 PHE A N 1
ATOM 1290 C CA . PHE A 1 178 ? 3.490 -10.626 -18.076 1.00 97.62 178 PHE A CA 1
ATOM 1291 C C . PHE A 1 178 ? 3.388 -12.089 -17.650 1.00 97.62 178 PHE A C 1
ATOM 1293 O O . PHE A 1 178 ? 4.181 -12.568 -16.838 1.00 97.62 178 PHE A O 1
ATOM 1300 N N . ARG A 1 179 ? 2.419 -12.819 -18.213 1.00 96.56 179 ARG A N 1
ATOM 1301 C CA . ARG A 1 179 ? 2.401 -14.281 -18.124 1.00 96.56 179 ARG A CA 1
ATOM 1302 C C . ARG A 1 179 ? 3.166 -14.876 -19.296 1.00 96.56 179 ARG A C 1
ATOM 1304 O O . ARG A 1 179 ? 2.969 -14.483 -20.447 1.00 96.56 179 ARG A O 1
ATOM 1311 N N . THR A 1 180 ? 4.013 -15.848 -19.000 1.00 96.44 180 THR A N 1
ATOM 1312 C CA . THR A 1 180 ? 4.970 -16.415 -19.945 1.00 96.44 180 THR A CA 1
ATOM 1313 C C . THR A 1 180 ? 4.760 -17.924 -20.095 1.00 96.44 180 THR A C 1
ATOM 1315 O O . THR A 1 180 ? 3.791 -18.506 -19.604 1.00 96.44 180 THR A O 1
ATOM 1318 N N . LEU A 1 181 ? 5.708 -18.592 -20.755 1.00 95.25 181 LEU A N 1
ATOM 1319 C CA . LEU A 1 181 ? 5.808 -20.049 -20.761 1.00 95.25 181 LEU A CA 1
ATOM 1320 C C . LEU A 1 181 ? 6.052 -20.642 -19.348 1.00 95.25 181 LEU A C 1
ATOM 1322 O O . LEU A 1 181 ? 5.907 -21.851 -19.166 1.00 95.25 181 LEU A O 1
ATOM 1326 N N . ASN A 1 182 ? 6.416 -19.840 -18.339 1.00 95.44 182 ASN A N 1
ATOM 1327 C CA . ASN A 1 182 ? 6.706 -20.325 -16.986 1.00 95.44 182 ASN A CA 1
ATOM 1328 C C . ASN A 1 182 ? 5.451 -20.865 -16.286 1.00 95.44 182 ASN A C 1
ATOM 1330 O O . ASN A 1 182 ? 5.494 -21.976 -15.745 1.00 95.44 182 ASN A O 1
ATOM 1334 N N . THR A 1 183 ? 4.328 -20.137 -16.363 1.00 94.31 183 THR A N 1
ATOM 1335 C CA . THR A 1 183 ? 3.017 -20.637 -15.915 1.00 94.31 183 THR A CA 1
ATOM 1336 C C . THR A 1 183 ? 2.624 -21.899 -16.688 1.00 94.31 183 THR A C 1
ATOM 1338 O O . THR A 1 183 ? 2.289 -22.914 -16.081 1.00 94.31 183 THR A O 1
ATOM 1341 N N . ASP A 1 184 ? 2.734 -21.886 -18.021 1.00 91.81 184 ASP A N 1
ATOM 1342 C CA . ASP A 1 184 ? 2.347 -23.018 -18.880 1.00 91.81 184 ASP A CA 1
ATOM 1343 C C . ASP A 1 184 ? 3.167 -24.298 -18.596 1.00 91.81 184 ASP A C 1
ATOM 1345 O O . ASP A 1 184 ? 2.647 -25.412 -18.673 1.00 91.81 184 ASP A O 1
ATOM 1349 N N . ARG A 1 185 ? 4.452 -24.152 -18.238 1.00 92.75 185 ARG A N 1
ATOM 1350 C CA . ARG A 1 185 ? 5.349 -25.242 -17.797 1.00 92.75 185 ARG A CA 1
ATOM 1351 C C . ARG A 1 185 ? 5.180 -25.610 -16.316 1.00 92.75 185 ARG A C 1
ATOM 1353 O O . ARG A 1 185 ? 5.870 -26.523 -15.850 1.00 92.75 185 ARG A O 1
ATOM 1360 N N . GLY A 1 186 ? 4.332 -24.895 -15.574 1.00 92.31 186 GLY A N 1
ATOM 1361 C CA . GLY A 1 186 ? 4.113 -25.061 -14.138 1.00 92.31 186 GLY A CA 1
ATOM 1362 C C . GLY A 1 186 ? 5.372 -24.857 -13.293 1.00 92.31 186 GLY A C 1
ATOM 1363 O O . GLY A 1 186 ? 5.542 -25.554 -12.293 1.00 92.31 186 GLY A O 1
ATOM 1364 N N . LEU A 1 187 ? 6.292 -23.968 -13.696 1.00 92.75 187 LEU A N 1
ATOM 1365 C CA . LEU A 1 187 ? 7.626 -23.877 -13.079 1.00 92.75 187 LEU A CA 1
ATOM 1366 C C . LEU A 1 187 ? 7.570 -23.551 -11.584 1.00 92.75 187 LEU A C 1
ATOM 1368 O O . LEU A 1 187 ? 8.322 -24.132 -10.803 1.00 92.75 187 LEU A O 1
ATOM 1372 N N . SER A 1 188 ? 6.633 -22.697 -11.168 1.00 90.75 188 SER A N 1
ATOM 1373 C CA . SER A 1 188 ? 6.400 -22.326 -9.764 1.00 90.75 188 SER A CA 1
ATOM 1374 C C . SER A 1 188 ? 5.883 -23.483 -8.894 1.00 90.75 188 SER A C 1
ATOM 1376 O O . SER A 1 188 ? 5.710 -23.316 -7.685 1.00 90.75 188 SER A O 1
ATOM 1378 N N . TRP A 1 189 ? 5.636 -24.657 -9.485 1.00 89.12 189 TRP A N 1
ATOM 1379 C CA . TRP A 1 189 ? 5.179 -25.887 -8.830 1.00 89.12 189 TRP A CA 1
ATOM 1380 C C . TRP A 1 189 ? 6.180 -27.050 -8.960 1.00 89.12 189 TRP A C 1
ATOM 1382 O O . TRP A 1 189 ? 5.886 -28.154 -8.503 1.00 89.12 189 TRP A O 1
ATOM 1392 N N . LYS A 1 190 ? 7.360 -26.822 -9.555 1.00 86.81 190 LYS A N 1
ATOM 1393 C CA . LYS A 1 190 ? 8.464 -27.794 -9.592 1.00 86.81 190 LYS A CA 1
ATOM 1394 C C . LYS A 1 190 ? 9.355 -27.645 -8.359 1.00 86.81 190 LYS A C 1
ATOM 1396 O O . LYS A 1 190 ? 9.805 -26.546 -8.054 1.00 86.81 190 LYS A O 1
ATOM 1401 N N . GLU A 1 191 ? 9.663 -28.745 -7.685 1.00 79.69 191 GLU A N 1
ATOM 1402 C CA . GLU A 1 191 ? 10.655 -28.769 -6.603 1.00 79.69 191 GLU A CA 1
ATOM 1403 C C . GLU A 1 191 ? 12.060 -28.424 -7.144 1.00 79.69 191 GLU A C 1
ATOM 1405 O O . GLU A 1 191 ? 12.428 -28.862 -8.234 1.00 79.69 191 GLU A O 1
ATOM 1410 N N . GLY A 1 192 ? 12.827 -27.606 -6.413 1.00 77.19 192 GLY A N 1
ATOM 1411 C CA . GLY A 1 192 ? 14.175 -27.156 -6.809 1.00 77.19 192 GLY A CA 1
ATOM 1412 C C . GLY A 1 192 ? 14.240 -26.111 -7.937 1.00 77.19 192 GLY A C 1
ATOM 1413 O O . GLY A 1 192 ? 15.334 -25.665 -8.285 1.00 77.19 192 GLY A O 1
ATOM 1414 N N . GLY A 1 193 ? 13.096 -25.707 -8.501 1.00 82.88 193 GLY A N 1
ATOM 1415 C CA . GLY A 1 193 ? 13.021 -24.717 -9.577 1.00 82.88 193 GLY A CA 1
ATOM 1416 C C . GLY A 1 193 ? 13.512 -25.206 -10.947 1.00 82.88 193 GLY A C 1
ATOM 1417 O O . GLY A 1 193 ? 13.916 -26.352 -11.140 1.00 82.88 193 GLY A O 1
ATOM 1418 N N . ASP A 1 194 ? 13.430 -24.323 -11.939 1.00 88.44 194 ASP A N 1
ATOM 1419 C CA . ASP A 1 194 ? 13.834 -24.580 -13.322 1.00 88.44 194 ASP A CA 1
ATOM 1420 C C . ASP A 1 194 ? 14.505 -23.320 -13.874 1.00 88.44 194 ASP A C 1
ATOM 1422 O O . ASP A 1 194 ? 13.843 -22.360 -14.261 1.00 88.44 194 ASP A O 1
ATOM 1426 N N . MET A 1 195 ? 15.839 -23.324 -13.897 1.00 90.00 195 MET A N 1
ATOM 1427 C CA . MET A 1 195 ? 16.646 -22.160 -14.285 1.00 90.00 195 MET A CA 1
ATOM 1428 C C . MET A 1 195 ? 16.619 -21.858 -15.795 1.00 90.00 195 MET A C 1
ATOM 1430 O O . MET A 1 195 ? 17.249 -20.906 -16.235 1.00 90.00 195 MET A O 1
ATOM 1434 N N . SER A 1 196 ? 15.879 -22.640 -16.592 1.00 90.75 196 SER A N 1
ATOM 1435 C CA . SER A 1 196 ? 15.628 -22.378 -18.017 1.00 90.75 196 SER A CA 1
ATOM 1436 C C . SER A 1 196 ? 14.299 -21.640 -18.241 1.00 90.75 196 SER A C 1
ATOM 1438 O O . SER A 1 196 ? 13.538 -21.963 -19.157 1.00 90.75 196 SER A O 1
ATOM 1440 N N . TYR A 1 197 ? 13.974 -20.707 -17.347 1.00 93.81 197 TYR A N 1
ATOM 1441 C CA . TYR A 1 197 ? 12.742 -19.921 -17.371 1.00 93.81 197 TYR A CA 1
ATOM 1442 C C . TYR A 1 197 ? 12.805 -18.767 -18.380 1.00 93.81 197 TYR A C 1
ATOM 1444 O O . TYR A 1 197 ? 13.879 -18.315 -18.772 1.00 93.81 197 TYR A O 1
ATOM 1452 N N . VAL A 1 198 ? 11.628 -18.307 -18.804 1.00 95.50 198 VAL A N 1
ATOM 1453 C CA . VAL A 1 198 ? 11.452 -17.136 -19.669 1.00 95.50 198 VAL A CA 1
ATOM 1454 C C . VAL A 1 198 ? 11.477 -15.870 -18.821 1.00 95.50 198 VAL A C 1
ATOM 1456 O O . VAL A 1 198 ? 10.752 -15.786 -17.834 1.00 95.50 198 VAL A O 1
ATOM 1459 N N . GLY A 1 199 ? 12.251 -14.876 -19.240 1.00 97.31 199 GLY A N 1
ATOM 1460 C CA . GLY A 1 199 ? 12.267 -13.538 -18.645 1.00 97.31 199 GLY A CA 1
ATOM 1461 C C . GLY A 1 199 ? 12.708 -12.489 -19.663 1.00 97.31 199 GLY A C 1
ATOM 1462 O O . GLY A 1 199 ? 12.902 -12.801 -20.840 1.00 97.31 199 GLY A O 1
ATOM 1463 N N . PHE A 1 200 ? 12.874 -11.247 -19.226 1.00 98.31 200 PHE A N 1
ATOM 1464 C CA . PHE A 1 200 ? 13.406 -10.157 -20.038 1.00 98.31 200 PHE A CA 1
ATOM 1465 C C . PHE A 1 200 ? 14.877 -10.368 -20.399 1.00 98.31 200 PHE A C 1
ATOM 1467 O O . PHE A 1 200 ? 15.678 -10.851 -19.594 1.00 98.31 200 PHE A O 1
ATOM 1474 N N . THR A 1 201 ? 15.231 -9.987 -21.622 1.00 98.25 201 THR A N 1
ATOM 1475 C CA . THR A 1 201 ? 16.611 -9.666 -21.995 1.00 98.25 201 THR A CA 1
ATOM 1476 C C . THR A 1 201 ? 16.852 -8.167 -21.812 1.00 98.25 201 THR A C 1
ATOM 1478 O O . THR A 1 201 ? 15.916 -7.378 -21.662 1.00 98.25 201 THR A O 1
ATOM 1481 N N . GLU A 1 202 ? 18.118 -7.758 -21.843 1.00 98.00 202 GLU A N 1
ATOM 1482 C CA . GLU A 1 202 ? 18.526 -6.352 -21.720 1.00 98.00 202 GLU A CA 1
ATOM 1483 C C . GLU A 1 202 ? 17.870 -5.446 -22.779 1.00 98.00 202 GLU A C 1
ATOM 1485 O O . GLU A 1 202 ? 17.376 -4.368 -22.455 1.00 98.00 202 GLU A O 1
ATOM 1490 N N . ASP A 1 203 ? 17.776 -5.907 -24.032 1.00 98.31 203 ASP A N 1
ATOM 1491 C CA . ASP A 1 203 ? 17.117 -5.176 -25.120 1.00 98.31 203 ASP A CA 1
ATOM 1492 C C . ASP A 1 203 ? 15.590 -5.104 -24.952 1.00 98.31 203 ASP A C 1
ATOM 1494 O O . ASP A 1 203 ? 14.991 -4.083 -25.288 1.00 98.31 203 ASP A O 1
ATOM 1498 N N . GLY A 1 204 ? 14.954 -6.133 -24.380 1.00 97.75 204 GLY A N 1
ATOM 1499 C CA . GLY A 1 204 ? 13.525 -6.103 -24.054 1.00 97.75 204 GLY A CA 1
ATOM 1500 C C . GLY A 1 204 ? 13.199 -5.130 -22.922 1.00 97.75 204 GLY A C 1
ATOM 1501 O O . GLY A 1 204 ? 12.215 -4.392 -23.008 1.00 97.75 204 GLY A O 1
ATOM 1502 N N . ALA A 1 205 ? 14.049 -5.080 -21.891 1.00 98.06 205 ALA A N 1
ATOM 1503 C CA . ALA A 1 205 ? 13.938 -4.103 -20.810 1.00 98.06 205 ALA A CA 1
ATOM 1504 C C . ALA A 1 205 ? 14.146 -2.672 -21.338 1.00 98.06 205 ALA A C 1
ATOM 1506 O O . ALA A 1 205 ? 13.346 -1.782 -21.049 1.00 98.06 205 ALA A O 1
ATOM 1507 N N . GLN A 1 206 ? 15.163 -2.462 -22.183 1.00 98.00 206 GLN A N 1
ATOM 1508 C CA . GLN A 1 206 ? 15.479 -1.152 -22.762 1.00 98.00 206 GLN A CA 1
ATOM 1509 C C . GLN A 1 206 ? 14.366 -0.676 -23.707 1.00 98.00 206 GLN A C 1
ATOM 1511 O O . GLN A 1 206 ? 13.941 0.475 -23.620 1.00 98.00 206 GLN A O 1
ATOM 1516 N N . TRP A 1 207 ? 13.803 -1.568 -24.534 1.00 97.81 207 TRP A N 1
ATOM 1517 C CA . TRP A 1 207 ? 12.643 -1.242 -25.369 1.00 97.81 207 TRP A CA 1
ATOM 1518 C C . TRP A 1 207 ? 11.438 -0.814 -24.524 1.00 97.81 207 TRP A C 1
ATOM 1520 O O . TRP A 1 207 ? 10.781 0.170 -24.865 1.00 97.81 207 TRP A O 1
ATOM 1530 N N . LEU A 1 208 ? 11.155 -1.514 -23.416 1.00 96.69 208 LEU A N 1
ATOM 1531 C CA . LEU A 1 208 ? 10.054 -1.176 -22.508 1.00 96.69 208 LEU A CA 1
ATOM 1532 C C . LEU A 1 208 ? 10.239 0.225 -21.906 1.00 96.69 208 LEU A C 1
ATOM 1534 O O . LEU A 1 208 ? 9.296 1.020 -21.946 1.00 96.69 208 LEU A O 1
ATOM 1538 N N . VAL A 1 209 ? 11.442 0.536 -21.412 1.00 95.50 209 VAL A N 1
ATOM 1539 C CA . VAL A 1 209 ? 11.806 1.854 -20.859 1.00 95.50 209 VAL A CA 1
ATOM 1540 C C . VAL A 1 209 ? 11.641 2.968 -21.899 1.00 95.50 209 VAL A C 1
ATOM 1542 O O . VAL A 1 209 ? 11.027 3.990 -21.600 1.00 95.50 209 VAL A O 1
ATOM 1545 N N . ASP A 1 210 ? 12.136 2.771 -23.124 1.00 95.56 210 ASP A N 1
ATOM 1546 C CA . ASP A 1 210 ? 12.181 3.835 -24.139 1.00 95.56 210 ASP A CA 1
ATOM 1547 C C . ASP A 1 210 ? 10.839 4.081 -24.856 1.00 95.56 210 ASP A C 1
ATOM 1549 O O . ASP A 1 210 ? 10.609 5.174 -25.380 1.00 95.56 210 ASP A O 1
ATOM 1553 N N . ASN A 1 211 ? 9.946 3.082 -24.917 1.00 95.12 211 ASN A N 1
ATOM 1554 C CA . ASN A 1 211 ? 8.753 3.128 -25.779 1.00 95.12 211 ASN A CA 1
ATOM 1555 C C . ASN A 1 211 ? 7.409 3.172 -25.028 1.00 95.12 211 ASN A C 1
ATOM 1557 O O . ASN A 1 211 ? 6.367 3.331 -25.678 1.00 95.12 211 ASN A O 1
ATOM 1561 N N . THR A 1 212 ? 7.390 3.037 -23.694 1.00 93.75 212 THR A N 1
ATOM 1562 C CA . THR A 1 212 ? 6.145 2.853 -22.921 1.00 93.75 212 THR A CA 1
ATOM 1563 C C . THR A 1 212 ? 6.013 3.758 -21.691 1.00 93.75 212 THR A C 1
ATOM 1565 O O . THR A 1 212 ? 6.989 4.202 -21.094 1.00 93.75 212 THR A O 1
ATOM 1568 N N . ASP A 1 213 ? 4.770 3.980 -21.256 1.00 91.62 213 ASP A N 1
ATOM 1569 C CA . ASP A 1 213 ? 4.434 4.726 -20.033 1.00 91.62 213 ASP A CA 1
ATOM 1570 C C . ASP A 1 213 ? 4.450 3.842 -18.759 1.00 91.62 213 ASP A C 1
ATOM 1572 O O . ASP A 1 213 ? 3.907 4.228 -17.717 1.00 91.62 213 ASP A O 1
ATOM 1576 N N . ILE A 1 214 ? 5.024 2.633 -18.840 1.00 96.19 214 ILE A N 1
ATOM 1577 C CA . ILE A 1 214 ? 4.985 1.613 -17.783 1.00 96.19 214 ILE A CA 1
ATOM 1578 C C . ILE A 1 214 ? 5.900 2.009 -16.616 1.00 96.19 214 ILE A C 1
ATOM 1580 O O . ILE A 1 214 ? 7.014 2.491 -16.817 1.00 96.19 214 ILE A O 1
ATOM 1584 N N . LYS A 1 215 ? 5.405 1.797 -15.390 1.00 96.31 215 LYS A N 1
ATOM 1585 C CA . LYS A 1 215 ? 6.086 2.035 -14.104 1.00 96.31 215 LYS A CA 1
ATOM 1586 C C . LYS A 1 215 ? 5.977 0.851 -13.126 1.00 96.31 215 LYS A C 1
ATOM 1588 O O . LYS A 1 215 ? 6.609 0.867 -12.080 1.00 96.31 215 LYS A O 1
ATOM 1593 N N . LEU A 1 216 ? 5.215 -0.193 -13.470 1.00 97.94 216 LEU A N 1
ATOM 1594 C CA . LEU A 1 216 ? 5.207 -1.481 -12.763 1.00 97.94 216 LEU A CA 1
ATOM 1595 C C . LEU A 1 216 ? 5.263 -2.630 -13.773 1.00 97.94 216 LEU A C 1
ATOM 1597 O O . LEU A 1 216 ? 4.396 -2.716 -14.651 1.00 97.94 216 LEU A O 1
ATOM 1601 N N . VAL A 1 217 ? 6.249 -3.513 -13.617 1.00 98.44 217 VAL A N 1
ATOM 1602 C CA . VAL A 1 217 ? 6.420 -4.745 -14.402 1.00 98.44 217 VAL A CA 1
ATOM 1603 C C . VAL A 1 217 ? 6.310 -5.944 -13.463 1.00 98.44 217 VAL A C 1
ATOM 1605 O O . VAL A 1 217 ? 7.073 -6.052 -12.510 1.00 98.44 217 VAL A O 1
ATOM 1608 N N . GLY A 1 218 ? 5.358 -6.841 -13.720 1.00 98.06 218 GLY A N 1
ATOM 1609 C CA . GLY A 1 218 ? 5.199 -8.087 -12.966 1.00 98.06 218 GLY A CA 1
ATOM 1610 C C . GLY A 1 218 ? 5.474 -9.327 -13.817 1.00 98.06 218 GLY A C 1
ATOM 1611 O O . GLY A 1 218 ? 4.996 -9.373 -14.951 1.00 98.06 218 GLY A O 1
ATOM 1612 N N . LEU A 1 219 ? 6.168 -10.341 -13.285 1.00 98.00 219 LEU A N 1
ATOM 1613 C CA . LEU A 1 219 ? 6.428 -11.615 -13.982 1.00 98.00 219 LEU A CA 1
ATOM 1614 C C . LEU A 1 219 ? 5.985 -12.851 -13.176 1.00 98.00 219 LEU A C 1
ATOM 1616 O O . LEU A 1 219 ? 5.947 -12.851 -11.948 1.00 98.00 219 LEU A O 1
ATOM 1620 N N . ASP A 1 220 ? 5.671 -13.938 -13.882 1.00 96.12 220 ASP A N 1
ATOM 1621 C CA . ASP A 1 220 ? 5.155 -15.200 -13.338 1.00 96.12 220 ASP A CA 1
ATOM 1622 C C . ASP A 1 220 ? 6.219 -16.192 -12.825 1.00 96.12 220 ASP A C 1
ATOM 1624 O O . ASP A 1 220 ? 5.921 -17.376 -12.644 1.00 96.12 220 ASP A O 1
ATOM 1628 N N . TYR A 1 221 ? 7.464 -15.753 -12.602 1.00 95.19 221 TYR A N 1
ATOM 1629 C CA . TYR A 1 221 ? 8.527 -16.630 -12.100 1.00 95.19 221 TYR A CA 1
ATOM 1630 C C . TYR A 1 221 ? 9.638 -15.912 -11.316 1.00 95.19 221 TYR A C 1
ATOM 1632 O O . TYR A 1 221 ? 9.532 -14.720 -11.057 1.00 95.19 221 TYR A O 1
ATOM 1640 N N . LEU A 1 222 ? 10.648 -16.686 -10.888 1.00 92.19 222 LEU A N 1
ATOM 1641 C CA . LEU A 1 222 ? 11.681 -16.363 -9.895 1.00 92.19 222 LEU A CA 1
ATOM 1642 C C . LEU A 1 222 ? 12.459 -15.072 -10.134 1.00 92.19 222 LEU A C 1
ATOM 1644 O O . LEU A 1 222 ? 13.032 -14.590 -9.170 1.00 92.19 222 LEU A O 1
ATOM 1648 N N . SER A 1 223 ? 12.512 -14.583 -11.374 1.00 94.44 223 SER A N 1
ATOM 1649 C CA . SER A 1 223 ? 12.811 -13.184 -11.646 1.00 94.44 223 SER A CA 1
ATOM 1650 C C . SER A 1 223 ? 12.190 -12.714 -12.957 1.00 94.44 223 SER A C 1
ATOM 1652 O O . SER A 1 223 ? 11.948 -13.520 -13.860 1.00 94.44 223 SER A O 1
ATOM 1654 N N . VAL A 1 224 ? 11.929 -11.408 -13.060 1.00 95.94 224 VAL A N 1
ATOM 1655 C CA . VAL A 1 224 ? 11.573 -10.684 -14.279 1.00 95.94 224 VAL A CA 1
ATOM 1656 C C . VAL A 1 224 ? 12.639 -10.854 -15.356 1.00 95.94 224 VAL A C 1
ATOM 1658 O O . VAL A 1 224 ? 12.299 -10.928 -16.536 1.00 95.94 224 VAL A O 1
ATOM 1661 N N . ALA A 1 225 ? 13.915 -10.933 -14.976 1.00 96.12 225 ALA A N 1
ATOM 1662 C CA . ALA A 1 225 ? 15.042 -11.020 -15.892 1.00 96.12 225 ALA A CA 1
ATOM 1663 C C . ALA A 1 225 ? 15.367 -12.479 -16.228 1.00 96.12 225 ALA A C 1
ATOM 1665 O O . ALA A 1 225 ? 15.424 -13.332 -15.353 1.00 96.12 225 ALA A O 1
ATOM 1666 N N . SER A 1 226 ? 15.621 -12.780 -17.501 1.00 94.88 226 SER A N 1
ATOM 1667 C CA . SER A 1 226 ? 16.145 -14.094 -17.896 1.00 94.88 226 SER A CA 1
ATOM 1668 C C . SER A 1 226 ? 17.560 -14.301 -17.339 1.00 94.88 226 SER A C 1
ATOM 1670 O O . SER A 1 226 ? 18.321 -13.342 -17.240 1.00 94.88 226 SER A O 1
ATOM 1672 N N . LEU A 1 227 ? 17.928 -15.541 -16.990 1.00 92.06 227 LEU A N 1
ATOM 1673 C CA . LEU A 1 227 ? 19.142 -15.839 -16.207 1.00 92.06 227 LEU A CA 1
ATOM 1674 C C . LEU A 1 227 ? 20.429 -15.188 -16.750 1.00 92.06 227 LEU A C 1
ATOM 1676 O O . LEU A 1 227 ? 21.166 -14.571 -15.986 1.00 92.06 227 LEU A O 1
ATOM 1680 N N . ASP A 1 228 ? 20.680 -15.287 -18.057 1.00 92.38 228 ASP A N 1
ATOM 1681 C CA . ASP A 1 228 ? 21.887 -14.733 -18.697 1.00 92.38 228 ASP A CA 1
ATOM 1682 C C . ASP A 1 228 ? 21.901 -13.186 -18.744 1.00 92.38 228 ASP A C 1
ATOM 1684 O O . ASP A 1 228 ? 22.931 -12.582 -19.035 1.00 92.38 228 ASP A O 1
ATOM 1688 N N . HIS A 1 229 ? 20.769 -12.543 -18.436 1.00 94.88 229 HIS A N 1
ATOM 1689 C CA . HIS A 1 229 ? 20.574 -11.091 -18.371 1.00 94.88 229 HIS A CA 1
ATOM 1690 C C . HIS A 1 229 ? 20.181 -10.598 -16.970 1.00 94.88 229 HIS A C 1
ATOM 1692 O O . HIS A 1 229 ? 19.757 -9.448 -16.842 1.00 94.88 229 HIS A O 1
ATOM 1698 N N . ALA A 1 230 ? 20.320 -11.435 -15.930 1.00 89.56 230 ALA A N 1
ATOM 1699 C CA . ALA A 1 230 ? 19.840 -11.144 -14.578 1.00 89.56 230 ALA A CA 1
ATOM 1700 C C . ALA A 1 230 ? 20.256 -9.742 -14.107 1.00 89.56 230 ALA A C 1
ATOM 1702 O O . ALA A 1 230 ? 19.398 -8.894 -13.897 1.00 89.56 230 ALA A O 1
ATOM 1703 N N . ALA A 1 231 ? 21.555 -9.437 -14.049 1.00 92.50 231 ALA A N 1
ATOM 1704 C CA . ALA A 1 231 ? 22.003 -8.106 -13.641 1.00 92.50 231 ALA A CA 1
ATOM 1705 C C . ALA A 1 231 ? 21.619 -6.996 -14.643 1.00 92.50 231 ALA A C 1
ATOM 1707 O O . ALA A 1 231 ? 21.132 -5.941 -14.235 1.00 92.50 231 ALA A O 1
ATOM 1708 N N . SER A 1 232 ? 21.819 -7.195 -15.953 1.00 96.06 232 SER A N 1
ATOM 1709 C CA . SER A 1 232 ? 21.718 -6.080 -16.906 1.00 96.06 232 SER A CA 1
ATOM 1710 C C . SER A 1 232 ? 20.283 -5.632 -17.199 1.00 96.06 232 SER A C 1
ATOM 1712 O O . SER A 1 232 ? 20.056 -4.432 -17.351 1.00 96.06 232 SER A O 1
ATOM 1714 N N . ALA A 1 233 ? 19.294 -6.531 -17.174 1.00 96.69 233 ALA A N 1
ATOM 1715 C CA . ALA A 1 233 ? 17.888 -6.141 -17.306 1.00 96.69 233 ALA A CA 1
ATOM 1716 C C . ALA A 1 233 ? 17.392 -5.323 -16.094 1.00 96.69 233 ALA A C 1
ATOM 1718 O O . ALA A 1 233 ? 16.731 -4.301 -16.284 1.00 96.69 233 ALA A O 1
ATOM 1719 N N . HIS A 1 234 ? 17.769 -5.693 -14.861 1.00 96.44 234 HIS A N 1
ATOM 1720 C CA . HIS A 1 234 ? 17.444 -4.898 -13.665 1.00 96.44 234 HIS A CA 1
ATOM 1721 C C . HIS A 1 234 ? 18.143 -3.536 -13.665 1.00 96.44 234 HIS A C 1
ATOM 1723 O O . HIS A 1 234 ? 17.512 -2.528 -13.357 1.00 96.44 234 HIS A O 1
ATOM 1729 N N . ILE A 1 235 ? 19.421 -3.478 -14.060 1.00 95.38 235 ILE A N 1
ATOM 1730 C CA . ILE A 1 235 ? 20.161 -2.213 -14.201 1.00 95.38 235 ILE A CA 1
ATOM 1731 C C . ILE A 1 235 ? 19.458 -1.275 -15.194 1.00 95.38 235 ILE A C 1
ATOM 1733 O O . ILE A 1 235 ? 19.405 -0.070 -14.952 1.00 95.38 235 ILE A O 1
ATOM 1737 N N . VAL A 1 236 ? 18.879 -1.805 -16.278 1.00 97.31 236 VAL A N 1
ATOM 1738 C CA . VAL A 1 236 ? 18.079 -1.021 -17.232 1.00 97.31 236 VAL A CA 1
ATOM 1739 C C . VAL A 1 236 ? 16.758 -0.545 -16.618 1.00 97.31 236 VAL A C 1
ATOM 1741 O O . VAL A 1 236 ? 16.478 0.652 -16.682 1.00 97.31 236 VAL A O 1
ATOM 1744 N N . PHE A 1 237 ? 15.972 -1.425 -15.984 1.00 96.25 237 PHE A N 1
ATOM 1745 C CA . PHE A 1 237 ? 14.701 -1.040 -15.349 1.00 96.25 237 PHE A CA 1
ATOM 1746 C C . PHE A 1 237 ? 14.884 -0.008 -14.225 1.00 96.25 237 PHE A C 1
ATOM 1748 O O . PHE A 1 237 ? 14.132 0.961 -14.141 1.00 96.25 237 PHE A O 1
ATOM 1755 N N . PHE A 1 238 ? 15.906 -0.169 -13.384 1.00 94.31 238 PHE A N 1
ATOM 1756 C CA . PHE A 1 238 ? 16.161 0.713 -12.243 1.00 94.31 238 PHE A CA 1
ATOM 1757 C C . PHE A 1 238 ? 17.014 1.939 -12.561 1.00 94.31 238 PHE A C 1
ATOM 1759 O O . PHE A 1 238 ? 17.239 2.760 -11.671 1.00 94.31 238 PHE A O 1
ATOM 1766 N N . LYS A 1 239 ? 17.455 2.111 -13.812 1.00 89.50 239 LYS A N 1
ATOM 1767 C CA . LYS A 1 239 ? 18.334 3.204 -14.255 1.00 89.50 239 LYS A CA 1
ATOM 1768 C C . LYS A 1 239 ? 17.835 4.598 -13.870 1.00 89.50 239 LYS A C 1
ATOM 1770 O O . LYS A 1 239 ? 18.639 5.426 -13.457 1.00 89.50 239 LYS A O 1
ATOM 1775 N N . ASN A 1 240 ? 16.526 4.838 -13.979 1.00 84.94 240 ASN A N 1
ATOM 1776 C CA . ASN A 1 240 ? 15.900 6.132 -13.681 1.00 84.94 240 ASN A CA 1
ATOM 1777 C C . ASN A 1 240 ? 15.044 6.107 -12.394 1.00 84.94 240 ASN A C 1
ATOM 1779 O O . ASN A 1 240 ? 14.320 7.065 -12.137 1.00 84.94 240 ASN A O 1
ATOM 1783 N N . ALA A 1 241 ? 15.097 5.015 -11.616 1.00 81.81 241 ALA A N 1
ATOM 1784 C CA . ALA A 1 241 ? 14.274 4.771 -10.422 1.00 81.81 241 ALA A CA 1
ATOM 1785 C C . ALA A 1 241 ? 12.740 4.864 -10.627 1.00 81.81 241 ALA A C 1
ATOM 1787 O O . ALA A 1 241 ? 11.999 5.052 -9.665 1.00 81.81 241 ALA A O 1
ATOM 1788 N N . ASP A 1 242 ? 12.251 4.727 -11.864 1.00 84.81 242 ASP A N 1
ATOM 1789 C CA . ASP A 1 242 ? 10.851 4.978 -12.228 1.00 84.81 242 ASP A CA 1
ATOM 1790 C C . ASP A 1 242 ? 10.020 3.709 -12.491 1.00 84.81 242 ASP A C 1
ATOM 1792 O O . ASP A 1 242 ? 8.792 3.791 -12.554 1.00 84.81 242 ASP A O 1
ATOM 1796 N N . ILE A 1 243 ? 10.659 2.543 -12.623 1.00 93.44 243 ILE A N 1
ATOM 1797 C CA . ILE A 1 243 ? 10.001 1.236 -12.744 1.00 93.44 243 ILE A CA 1
ATOM 1798 C C . ILE A 1 243 ? 10.193 0.435 -11.455 1.00 93.44 243 ILE A C 1
ATOM 1800 O O . ILE A 1 243 ? 11.307 0.299 -10.955 1.00 93.44 243 ILE A O 1
ATOM 1804 N N . ILE A 1 244 ? 9.093 -0.129 -10.954 1.00 95.38 244 ILE A N 1
ATOM 1805 C CA . ILE A 1 244 ? 9.063 -1.093 -9.851 1.00 95.38 244 ILE A CA 1
ATOM 1806 C C . ILE A 1 244 ? 8.824 -2.494 -10.426 1.00 95.38 244 ILE A C 1
ATOM 1808 O O . ILE A 1 244 ? 7.993 -2.667 -11.327 1.00 95.38 244 ILE A O 1
ATOM 1812 N N . LEU A 1 245 ? 9.535 -3.492 -9.904 1.00 97.81 245 LEU A N 1
ATOM 1813 C CA . LEU A 1 245 ? 9.434 -4.885 -10.342 1.00 97.81 245 LEU A CA 1
ATOM 1814 C C . LEU A 1 245 ? 8.666 -5.716 -9.311 1.00 97.81 245 LEU A C 1
ATOM 1816 O O . LEU A 1 245 ? 8.767 -5.470 -8.110 1.00 97.81 245 LEU A O 1
ATOM 1820 N N . VAL A 1 246 ? 7.880 -6.684 -9.782 1.00 98.00 246 VAL A N 1
ATOM 1821 C CA . VAL A 1 246 ? 7.187 -7.662 -8.934 1.00 98.00 246 VAL A CA 1
ATOM 1822 C C . VAL A 1 246 ? 7.414 -9.063 -9.482 1.00 98.00 246 VAL A C 1
ATOM 1824 O O . VAL A 1 246 ? 7.021 -9.381 -10.608 1.00 98.00 246 VAL A O 1
ATOM 1827 N N . GLU A 1 247 ? 8.018 -9.916 -8.672 1.00 97.12 247 GLU A N 1
ATOM 1828 C CA . GLU A 1 247 ? 8.524 -11.213 -9.105 1.00 97.12 247 GLU A CA 1
ATOM 1829 C C . GLU A 1 247 ? 7.702 -12.374 -8.522 1.00 97.12 247 GLU A C 1
ATOM 1831 O O . GLU A 1 247 ? 6.992 -12.243 -7.520 1.00 97.12 247 GLU A O 1
ATOM 1836 N N . PHE A 1 248 ? 7.789 -13.539 -9.169 1.00 95.94 248 PHE A N 1
ATOM 1837 C CA . PHE A 1 248 ? 7.156 -14.794 -8.751 1.00 95.94 248 PHE A CA 1
ATOM 1838 C C . PHE A 1 248 ? 5.633 -14.681 -8.510 1.00 95.94 248 PHE A C 1
ATOM 1840 O O . PHE A 1 248 ? 5.104 -15.103 -7.475 1.00 95.94 248 PHE A O 1
ATOM 1847 N N . LEU A 1 249 ? 4.908 -14.111 -9.480 1.00 96.81 249 LEU A N 1
ATOM 1848 C CA . LEU A 1 249 ? 3.443 -14.012 -9.469 1.00 96.81 249 LEU A CA 1
ATOM 1849 C C . LEU A 1 249 ? 2.750 -15.349 -9.779 1.00 96.81 249 LEU A C 1
ATOM 1851 O O . LEU A 1 249 ? 3.099 -16.056 -10.725 1.00 96.81 249 LEU A O 1
ATOM 1855 N N . LYS A 1 250 ? 1.664 -15.640 -9.058 1.00 95.12 250 LYS A N 1
ATOM 1856 C CA . LYS A 1 250 ? 0.775 -16.781 -9.316 1.00 95.12 250 LYS A CA 1
ATOM 1857 C C . LYS A 1 250 ? -0.251 -16.427 -10.403 1.00 95.12 250 LYS A C 1
ATOM 1859 O O . LYS A 1 250 ? -1.375 -16.030 -10.099 1.00 95.12 250 LYS A O 1
ATOM 1864 N N . LEU A 1 251 ? 0.124 -16.575 -11.677 1.00 95.31 251 LEU A N 1
ATOM 1865 C CA . LEU A 1 251 ? -0.749 -16.281 -12.833 1.00 95.31 251 LEU A CA 1
ATOM 1866 C C . LEU A 1 251 ? -1.449 -17.524 -13.434 1.00 95.31 251 LEU A C 1
ATOM 1868 O O . LEU A 1 251 ? -2.072 -17.447 -14.503 1.00 95.31 251 LEU A O 1
ATOM 1872 N N . ASP A 1 252 ? -1.403 -18.657 -12.721 1.00 92.94 252 ASP A N 1
ATOM 1873 C CA . ASP A 1 252 ? -2.139 -19.886 -13.034 1.00 92.94 252 ASP A CA 1
ATOM 1874 C C . ASP A 1 252 ? -3.647 -19.616 -13.198 1.00 92.94 252 ASP A C 1
ATOM 1876 O O . ASP A 1 252 ? -4.297 -19.058 -12.316 1.00 92.94 252 ASP A O 1
ATOM 1880 N N . ASN A 1 253 ? -4.230 -20.037 -14.326 1.00 90.56 253 ASN A N 1
ATOM 1881 C CA . ASN A 1 253 ? -5.669 -19.935 -14.636 1.00 90.56 253 ASN A CA 1
ATOM 1882 C C . ASN A 1 253 ? -6.306 -18.520 -14.612 1.00 90.56 253 ASN A C 1
ATOM 1884 O O . ASN A 1 253 ? -7.493 -18.383 -14.928 1.00 90.56 253 ASN A O 1
ATOM 1888 N N . VAL A 1 254 ? -5.544 -17.456 -14.331 1.00 91.81 254 VAL A N 1
ATOM 1889 C CA . VAL A 1 254 ? -5.985 -16.059 -14.500 1.00 91.81 254 VAL A CA 1
ATOM 1890 C C . VAL A 1 254 ? -6.253 -15.794 -15.995 1.00 91.81 254 VAL A C 1
ATOM 1892 O O . VAL A 1 254 ? -5.684 -16.452 -16.869 1.00 91.81 254 VAL A O 1
ATOM 1895 N N . LYS A 1 255 ? -7.140 -14.857 -16.342 1.00 90.62 255 LYS A N 1
ATOM 1896 C CA . LYS A 1 255 ? -7.413 -14.499 -17.748 1.00 90.62 255 LYS A CA 1
ATOM 1897 C C . LYS A 1 255 ? -6.664 -13.224 -18.122 1.00 90.62 255 LYS A C 1
ATOM 1899 O O . LYS A 1 255 ? -6.580 -12.316 -17.312 1.00 90.62 255 LYS A O 1
ATOM 1904 N N . THR A 1 256 ? -6.167 -13.121 -19.350 1.00 90.62 256 THR A N 1
ATOM 1905 C CA . THR A 1 256 ? -5.652 -11.847 -19.877 1.00 90.62 256 THR A CA 1
ATOM 1906 C C . THR A 1 256 ? -6.754 -10.793 -19.921 1.00 90.62 256 THR A C 1
ATOM 1908 O O . THR A 1 256 ? -7.910 -11.107 -20.222 1.00 90.62 256 THR A O 1
ATOM 1911 N N . GLY A 1 257 ? -6.405 -9.541 -19.641 1.00 89.00 257 GLY A N 1
ATOM 1912 C CA . GLY A 1 257 ? -7.367 -8.449 -19.513 1.00 89.00 257 GLY A CA 1
ATOM 1913 C C . GLY A 1 257 ? -6.872 -7.343 -18.588 1.00 89.00 257 GLY A C 1
ATOM 1914 O O . GLY A 1 257 ? -5.707 -7.323 -18.203 1.00 89.00 257 GLY A O 1
ATOM 1915 N N . ILE A 1 258 ? -7.764 -6.414 -18.241 1.00 88.38 258 ILE A N 1
ATOM 1916 C CA . ILE A 1 258 ? -7.461 -5.297 -17.339 1.00 88.38 258 ILE A CA 1
ATOM 1917 C C . ILE A 1 258 ? -8.120 -5.532 -15.980 1.00 88.38 258 ILE A C 1
ATOM 1919 O O . ILE A 1 258 ? -9.315 -5.826 -15.897 1.00 88.38 258 ILE A O 1
ATOM 1923 N N . TYR A 1 259 ? -7.319 -5.370 -14.931 1.00 87.44 259 TYR A N 1
ATOM 1924 C CA . TYR A 1 259 ? -7.666 -5.588 -13.530 1.00 87.44 259 TYR A CA 1
ATOM 1925 C C . TYR A 1 259 ? -7.355 -4.342 -12.703 1.00 87.44 259 TYR A C 1
ATOM 1927 O O . TYR A 1 259 ? -6.509 -3.535 -13.086 1.00 87.44 259 TYR A O 1
ATOM 1935 N N . MET A 1 260 ? -8.010 -4.201 -11.552 1.00 90.62 260 MET A N 1
ATOM 1936 C CA . MET A 1 260 ? -7.566 -3.285 -10.504 1.00 90.62 260 MET A CA 1
ATOM 1937 C C . MET A 1 260 ? -6.562 -4.029 -9.625 1.00 90.62 260 MET A C 1
ATOM 1939 O O . MET A 1 260 ? -6.937 -4.918 -8.863 1.00 90.62 260 MET A O 1
ATOM 1943 N N . LEU A 1 261 ? -5.281 -3.708 -9.791 1.00 94.12 261 LEU A N 1
ATOM 1944 C CA . LEU A 1 261 ? -4.186 -4.298 -9.033 1.00 94.12 261 LEU A CA 1
ATOM 1945 C C . LEU A 1 261 ? -4.005 -3.549 -7.713 1.00 94.12 261 LEU A C 1
ATOM 1947 O O . LEU A 1 261 ? -3.954 -2.317 -7.705 1.00 94.12 261 LEU A O 1
ATOM 1951 N N . HIS A 1 262 ? -3.840 -4.306 -6.633 1.00 94.38 262 HIS A N 1
ATOM 1952 C CA . HIS A 1 262 ? -3.401 -3.807 -5.337 1.00 94.38 262 HIS A CA 1
ATOM 1953 C C . HIS A 1 262 ? -2.144 -4.570 -4.928 1.00 94.38 262 HIS A C 1
ATOM 1955 O O . HIS A 1 262 ? -2.222 -5.762 -4.631 1.00 94.38 262 HIS A O 1
ATOM 1961 N N . CYS A 1 263 ? -0.995 -3.895 -4.966 1.00 95.25 263 CYS A N 1
ATOM 1962 C CA . CYS A 1 263 ? 0.315 -4.436 -4.614 1.00 95.25 263 CYS A CA 1
ATOM 1963 C C . CYS A 1 263 ? 0.787 -3.785 -3.309 1.00 95.25 263 CYS A C 1
ATOM 1965 O O . CYS A 1 263 ? 1.100 -2.596 -3.300 1.00 95.25 263 CYS A O 1
ATOM 1967 N N . LEU A 1 264 ? 0.801 -4.531 -2.201 1.00 94.88 264 LEU A N 1
ATOM 1968 C CA . LEU A 1 264 ? 1.011 -3.973 -0.858 1.00 94.88 264 LEU A CA 1
ATOM 1969 C C . LEU A 1 264 ? 2.231 -4.620 -0.161 1.00 94.88 264 LEU A C 1
ATOM 1971 O O . LEU A 1 264 ? 2.061 -5.557 0.622 1.00 94.88 264 LEU A O 1
ATOM 1975 N N . PRO A 1 265 ? 3.469 -4.174 -0.474 1.00 94.88 265 PRO A N 1
ATOM 1976 C CA . PRO A 1 265 ? 4.701 -4.689 0.132 1.00 94.88 265 PRO A CA 1
ATOM 1977 C C . PRO A 1 265 ? 4.862 -4.216 1.579 1.00 94.88 265 PRO A C 1
ATOM 1979 O O . PRO A 1 265 ? 4.463 -3.092 1.914 1.00 94.88 265 PRO A O 1
ATOM 1982 N N . LEU A 1 266 ? 5.516 -5.024 2.425 1.00 93.94 266 LEU A N 1
ATOM 1983 C CA . LEU A 1 266 ? 5.869 -4.597 3.783 1.00 93.94 266 LEU A CA 1
ATOM 1984 C C . LEU A 1 266 ? 6.727 -3.324 3.756 1.00 93.94 266 LEU A C 1
ATOM 1986 O O . LEU A 1 266 ? 7.610 -3.157 2.912 1.00 93.94 266 LEU A O 1
ATOM 1990 N N . ARG A 1 267 ? 6.461 -2.430 4.713 1.00 91.75 267 ARG A N 1
ATOM 1991 C CA . ARG A 1 267 ? 7.015 -1.072 4.781 1.00 91.75 267 ARG A CA 1
ATOM 1992 C C . ARG A 1 267 ? 8.394 -1.032 5.455 1.00 91.75 267 ARG A C 1
ATOM 1994 O O . ARG A 1 267 ? 8.537 -0.521 6.567 1.00 91.75 267 ARG A O 1
ATOM 2001 N N . LEU A 1 268 ? 9.375 -1.671 4.824 1.00 90.62 268 LEU A N 1
ATOM 2002 C CA . LEU A 1 268 ? 10.698 -1.960 5.387 1.00 90.62 268 LEU A CA 1
ATOM 2003 C C . LEU A 1 268 ? 11.717 -0.848 5.070 1.00 90.62 268 LEU A C 1
ATOM 2005 O O . LEU A 1 268 ? 12.296 -0.823 3.988 1.00 90.62 268 LEU A O 1
ATOM 2009 N N . VAL A 1 269 ? 11.968 0.050 6.027 1.00 89.75 269 VAL A N 1
ATOM 2010 C CA . VAL A 1 269 ? 12.958 1.134 5.867 1.00 89.75 269 VAL A CA 1
ATOM 2011 C C . VAL A 1 269 ? 14.368 0.555 5.716 1.00 89.75 269 VAL A C 1
ATOM 2013 O O . VAL A 1 269 ? 14.798 -0.256 6.540 1.00 89.75 269 VAL A O 1
ATOM 2016 N N . GLY A 1 270 ? 15.098 0.996 4.693 1.00 87.50 270 GLY A N 1
ATOM 2017 C CA . GLY A 1 270 ? 16.445 0.537 4.356 1.00 87.50 270 GLY A CA 1
ATOM 2018 C C . GLY A 1 270 ? 16.512 -0.826 3.657 1.00 87.50 270 GLY A C 1
ATOM 2019 O O . GLY A 1 270 ? 17.592 -1.410 3.615 1.00 87.50 270 GLY A O 1
ATOM 2020 N N . SER A 1 271 ? 15.389 -1.351 3.147 1.00 92.44 271 SER A N 1
ATOM 2021 C CA . SER A 1 271 ? 15.326 -2.641 2.442 1.00 92.44 271 SER A CA 1
ATOM 2022 C C . SER A 1 271 ? 15.167 -2.448 0.933 1.00 92.44 271 SER A C 1
ATOM 2024 O O . SER A 1 271 ? 14.237 -1.785 0.476 1.00 92.44 271 SER A O 1
ATOM 2026 N N . GLU A 1 272 ? 16.048 -3.057 0.143 1.00 94.50 272 GLU A N 1
ATOM 2027 C CA . GLU A 1 272 ? 16.008 -2.983 -1.323 1.00 94.50 272 GLU A CA 1
ATOM 2028 C C . GLU A 1 272 ? 14.958 -3.892 -1.978 1.00 94.50 272 GLU A C 1
ATOM 2030 O O . GLU A 1 272 ? 14.611 -3.682 -3.135 1.00 94.50 272 GLU A O 1
ATOM 2035 N N . GLY A 1 273 ? 14.429 -4.870 -1.242 1.00 94.75 273 GLY A N 1
ATOM 2036 C CA . GLY A 1 273 ? 13.268 -5.668 -1.638 1.00 94.75 273 GLY A CA 1
ATOM 2037 C C . GLY A 1 273 ? 12.280 -5.844 -0.488 1.00 94.75 273 GLY A C 1
ATOM 2038 O O . GLY A 1 273 ? 12.561 -5.467 0.656 1.00 94.75 273 GLY A O 1
ATOM 2039 N N . SER A 1 274 ? 11.112 -6.418 -0.770 1.00 96.00 274 SER A N 1
ATOM 2040 C CA . SER A 1 274 ? 10.083 -6.702 0.235 1.00 96.00 274 SER A CA 1
ATOM 2041 C C . SER A 1 274 ? 9.157 -7.850 -0.184 1.00 96.00 274 SER A C 1
ATOM 2043 O O . SER A 1 274 ? 8.690 -7.866 -1.327 1.00 96.00 274 SER A O 1
ATOM 2045 N N . PRO A 1 275 ? 8.799 -8.774 0.729 1.00 94.94 275 PRO A N 1
ATOM 2046 C CA . PRO A 1 275 ? 7.718 -9.718 0.478 1.00 94.94 275 PRO A CA 1
ATOM 2047 C C . PRO A 1 275 ? 6.385 -8.971 0.334 1.00 94.94 275 PRO A C 1
ATOM 2049 O O . PRO A 1 275 ? 6.087 -8.033 1.084 1.00 94.94 275 PRO A O 1
ATOM 2052 N N . VAL A 1 276 ? 5.559 -9.391 -0.626 1.00 94.25 276 VAL A N 1
ATOM 2053 C CA . VAL A 1 276 ? 4.322 -8.682 -0.976 1.00 94.25 276 VAL A CA 1
ATOM 2054 C C . VAL A 1 276 ? 3.164 -9.633 -1.245 1.00 94.25 276 VAL A C 1
ATOM 2056 O O . VAL A 1 276 ? 3.308 -10.671 -1.892 1.00 94.25 276 VAL A O 1
ATOM 2059 N N . ARG A 1 277 ? 1.969 -9.234 -0.797 1.00 93.06 277 ARG A N 1
ATOM 2060 C CA . ARG A 1 277 ? 0.719 -9.810 -1.290 1.00 93.06 277 ARG A CA 1
ATOM 2061 C C . ARG A 1 277 ? 0.070 -8.890 -2.316 1.00 93.06 277 ARG A C 1
ATOM 2063 O O . ARG A 1 277 ? 0.007 -7.672 -2.141 1.00 93.06 277 ARG A O 1
ATOM 2070 N N . LEU A 1 278 ? -0.407 -9.508 -3.388 1.00 91.38 278 LEU A N 1
ATOM 2071 C CA . LEU A 1 278 ? -1.055 -8.873 -4.518 1.00 91.38 278 LEU A CA 1
ATOM 2072 C C . LEU A 1 278 ? -2.424 -9.497 -4.748 1.00 91.38 278 LEU A C 1
ATOM 2074 O O . LEU A 1 278 ? -2.551 -10.713 -4.908 1.00 91.38 278 LEU A O 1
ATOM 2078 N N . GLN A 1 279 ? -3.434 -8.642 -4.870 1.00 88.19 279 GLN A N 1
ATOM 2079 C CA . GLN A 1 279 ? -4.722 -9.043 -5.422 1.00 88.19 279 GLN A CA 1
ATOM 2080 C C . GLN A 1 279 ? -5.035 -8.278 -6.706 1.00 88.19 279 GLN A C 1
ATOM 2082 O O . GLN A 1 279 ? -4.691 -7.105 -6.862 1.00 88.19 279 GLN A O 1
ATOM 2087 N N . SER A 1 280 ? -5.728 -8.952 -7.617 1.00 81.62 280 SER A N 1
ATOM 2088 C CA . SER A 1 280 ? -6.327 -8.364 -8.811 1.00 81.62 280 SER A CA 1
ATOM 2089 C C . SER A 1 280 ? -7.843 -8.428 -8.689 1.00 81.62 280 SER A C 1
ATOM 2091 O O . SER A 1 280 ? -8.429 -9.510 -8.750 1.00 81.62 280 SER A O 1
ATOM 2093 N N . GLU A 1 281 ? -8.502 -7.280 -8.540 1.00 80.69 281 GLU A N 1
ATOM 2094 C CA . GLU A 1 281 ? -9.959 -7.217 -8.643 1.00 80.69 281 GLU A CA 1
ATOM 2095 C C . GLU A 1 281 ? -10.392 -7.120 -10.109 1.00 80.69 281 GLU A C 1
ATOM 2097 O O . GLU A 1 281 ? -9.830 -6.360 -10.908 1.00 80.69 281 GLU A O 1
ATOM 2102 N N . ARG A 1 282 ? -11.412 -7.898 -10.486 1.00 69.06 282 ARG A N 1
ATOM 2103 C CA . ARG A 1 282 ? -12.039 -7.794 -11.810 1.00 69.06 282 ARG A CA 1
ATOM 2104 C C . ARG A 1 282 ? -12.680 -6.411 -11.951 1.00 69.06 282 ARG A C 1
ATOM 2106 O O . ARG A 1 282 ? -13.461 -6.008 -11.093 1.00 69.06 282 ARG A O 1
ATOM 2113 N N . ALA A 1 283 ? -12.412 -5.712 -13.056 1.00 52.41 283 ALA A N 1
ATOM 2114 C CA . ALA A 1 283 ? -13.077 -4.440 -13.344 1.00 52.41 283 ALA A CA 1
ATOM 2115 C C . ALA A 1 283 ? -14.621 -4.614 -13.328 1.00 52.41 283 ALA A C 1
ATOM 2117 O O . ALA A 1 283 ? -15.101 -5.581 -13.931 1.00 52.41 283 ALA A O 1
ATOM 2118 N N . PRO A 1 284 ? -15.402 -3.707 -12.693 1.00 40.66 284 PRO A N 1
ATOM 2119 C CA . PRO A 1 284 ? -16.806 -3.957 -12.320 1.00 40.66 284 PRO A CA 1
ATOM 2120 C C . PRO A 1 284 ? -17.748 -4.437 -13.435 1.00 40.66 284 PRO A C 1
ATOM 2122 O O . PRO A 1 284 ? -18.664 -5.213 -13.174 1.00 40.66 284 PRO A O 1
ATOM 2125 N N . ASP A 1 285 ? -17.512 -4.017 -14.679 1.00 37.84 285 ASP A N 1
ATOM 2126 C CA . ASP A 1 285 ? -18.369 -4.337 -15.829 1.00 37.84 285 ASP A CA 1
ATOM 2127 C C . ASP A 1 285 ? -18.098 -5.726 -16.448 1.00 37.84 285 ASP A C 1
ATOM 2129 O O . ASP A 1 285 ? -18.830 -6.162 -17.340 1.00 37.84 285 ASP A O 1
ATOM 2133 N N . GLY A 1 286 ? -16.994 -6.398 -16.087 1.00 35.09 286 GLY A N 1
ATOM 2134 C CA . GLY A 1 286 ? -16.524 -7.640 -16.731 1.00 35.09 286 GLY A CA 1
ATOM 2135 C C . GLY A 1 286 ? -16.174 -7.512 -18.228 1.00 35.09 286 GLY A C 1
ATOM 2136 O O . GLY A 1 286 ? -15.732 -8.475 -18.850 1.00 35.09 286 GLY A O 1
ATOM 2137 N N . ASN A 1 287 ? -16.373 -6.326 -18.806 1.00 28.14 287 ASN A N 1
ATOM 2138 C CA . ASN A 1 287 ? -16.074 -5.926 -20.171 1.00 28.14 287 ASN A CA 1
ATOM 2139 C C . ASN A 1 287 ? -15.700 -4.439 -20.169 1.00 28.14 287 ASN A C 1
ATOM 2141 O O . ASN A 1 287 ? -16.583 -3.578 -20.141 1.00 28.14 287 ASN A O 1
ATOM 2145 N N . LEU A 1 288 ? -14.419 -4.115 -20.361 1.00 33.47 288 LEU A N 1
ATOM 2146 C CA . LEU A 1 288 ? -14.121 -2.891 -21.104 1.00 33.47 288 LEU A CA 1
ATOM 2147 C C . LEU A 1 288 ? -14.726 -3.083 -22.494 1.00 33.47 288 LEU A C 1
ATOM 2149 O O . LEU A 1 288 ? -14.338 -3.997 -23.222 1.00 33.47 288 LEU A O 1
ATOM 2153 N N . ARG A 1 289 ? -15.751 -2.288 -22.823 1.00 30.23 289 ARG A N 1
ATOM 2154 C CA . ARG A 1 289 ? -16.528 -2.465 -24.057 1.00 30.23 289 ARG A CA 1
ATOM 2155 C C . ARG A 1 289 ? -15.568 -2.500 -25.251 1.00 30.23 289 ARG A C 1
ATOM 2157 O O . ARG A 1 289 ? -14.899 -1.490 -25.468 1.00 30.23 289 ARG A O 1
ATOM 2164 N N . PRO A 1 290 ? -15.569 -3.559 -26.088 1.00 34.56 290 PRO A N 1
ATOM 2165 C CA . PRO A 1 290 ? -14.655 -3.652 -27.227 1.00 34.56 290 PRO A CA 1
ATOM 2166 C C . PRO A 1 290 ? -14.684 -2.432 -28.153 1.00 34.56 290 PRO A C 1
ATOM 2168 O O . PRO A 1 290 ? -13.696 -2.159 -28.815 1.00 34.56 290 PRO A O 1
ATOM 2171 N N . ALA A 1 291 ? -15.768 -1.649 -28.150 1.00 30.61 291 ALA A N 1
ATOM 2172 C CA . ALA A 1 291 ? -15.886 -0.365 -28.836 1.00 30.61 291 ALA A CA 1
ATOM 2173 C C . ALA A 1 291 ? -14.691 0.600 -28.661 1.00 30.61 291 ALA A C 1
ATOM 2175 O O . ALA A 1 291 ? -14.399 1.319 -29.610 1.00 30.61 291 ALA A O 1
ATOM 2176 N N . THR A 1 292 ? -13.984 0.633 -27.522 1.00 32.12 292 THR A N 1
ATOM 2177 C CA . THR A 1 292 ? -12.834 1.549 -27.344 1.00 32.12 292 THR A CA 1
ATOM 2178 C C . THR A 1 292 ? -11.543 1.073 -28.016 1.00 32.12 292 THR A C 1
ATOM 2180 O O . THR A 1 292 ? -10.721 1.912 -28.369 1.00 32.12 292 THR A O 1
ATOM 2183 N N . MET A 1 293 ? -11.368 -0.232 -28.260 1.00 34.09 293 MET A N 1
ATOM 2184 C CA . MET A 1 293 ? -10.185 -0.778 -28.956 1.00 34.09 293 MET A CA 1
ATOM 2185 C C . MET A 1 293 ? -10.495 -1.234 -30.388 1.00 34.09 293 MET A C 1
ATOM 2187 O O . MET A 1 293 ? -9.714 -0.994 -31.304 1.00 34.09 293 MET A O 1
ATOM 2191 N N . ALA A 1 294 ? -11.674 -1.809 -30.625 1.00 30.98 294 ALA A N 1
ATOM 2192 C CA . ALA A 1 294 ? -12.148 -2.192 -31.952 1.00 30.98 294 ALA A CA 1
ATOM 2193 C C . ALA A 1 294 ? -12.390 -0.979 -32.863 1.00 30.98 294 ALA A C 1
ATOM 2195 O O . ALA A 1 294 ? -12.232 -1.107 -34.073 1.00 30.98 294 ALA A O 1
ATOM 2196 N N . ALA A 1 295 ? -12.712 0.203 -32.318 1.00 32.06 295 ALA A N 1
ATOM 2197 C CA . ALA A 1 295 ? -12.744 1.435 -33.109 1.00 32.06 295 ALA A CA 1
ATOM 2198 C C . ALA A 1 295 ? -11.346 1.815 -33.629 1.00 32.06 295 ALA A C 1
ATOM 2200 O O . ALA A 1 295 ? -11.211 2.150 -34.803 1.00 32.06 295 ALA A O 1
ATOM 2201 N N . ALA A 1 296 ? -10.304 1.693 -32.797 1.00 32.66 296 ALA A N 1
ATOM 2202 C CA . ALA A 1 296 ? -8.921 1.932 -33.213 1.00 32.66 296 ALA A CA 1
ATOM 2203 C C . ALA A 1 296 ? -8.447 0.887 -34.241 1.00 32.66 296 ALA A C 1
ATOM 2205 O O . ALA A 1 296 ? -7.921 1.254 -35.290 1.00 32.66 296 ALA A O 1
ATOM 2206 N N . ALA A 1 297 ? -8.718 -0.401 -34.003 1.00 31.06 297 ALA A N 1
ATOM 2207 C CA . ALA A 1 297 ? -8.367 -1.479 -34.931 1.00 31.06 297 ALA A CA 1
ATOM 2208 C C . ALA A 1 297 ? -9.098 -1.368 -36.286 1.00 31.06 297 ALA A C 1
ATOM 2210 O O . ALA A 1 297 ? -8.490 -1.560 -37.339 1.00 31.06 297 ALA A O 1
ATOM 2211 N N . ALA A 1 298 ? -10.386 -1.005 -36.288 1.00 31.95 298 ALA A N 1
ATOM 2212 C CA . ALA A 1 298 ? -11.143 -0.771 -37.519 1.00 31.95 298 ALA A CA 1
ATOM 2213 C C . ALA A 1 298 ? -10.632 0.456 -38.295 1.00 31.95 298 ALA A C 1
ATOM 2215 O O . ALA A 1 298 ? -10.610 0.434 -39.525 1.00 31.95 298 ALA A O 1
ATOM 2216 N N . LEU A 1 299 ? -10.188 1.507 -37.596 1.00 34.53 299 LEU A N 1
ATOM 2217 C CA . LEU A 1 299 ? -9.598 2.691 -38.222 1.00 34.53 299 LEU A CA 1
ATOM 2218 C C . LEU A 1 299 ? -8.226 2.375 -38.844 1.00 34.53 299 LEU A C 1
ATOM 2220 O O . LEU A 1 299 ? -7.967 2.768 -39.981 1.00 34.53 299 LEU A O 1
ATOM 2224 N N . ALA A 1 300 ? -7.391 1.589 -38.155 1.00 36.97 300 ALA A N 1
ATOM 2225 C CA . ALA A 1 300 ? -6.103 1.118 -38.669 1.00 36.97 300 ALA A CA 1
ATOM 2226 C C . ALA A 1 300 ? -6.250 0.262 -39.943 1.00 36.97 300 ALA A C 1
ATOM 2228 O O . ALA A 1 300 ? -5.493 0.438 -40.895 1.00 36.97 300 ALA A O 1
ATOM 2229 N N . LEU A 1 301 ? -7.272 -0.601 -40.012 1.00 35.91 301 LEU A N 1
ATOM 2230 C CA . LEU A 1 301 ? -7.577 -1.407 -41.204 1.00 35.91 301 LEU A CA 1
ATOM 2231 C C . LEU A 1 301 ? -8.134 -0.589 -42.388 1.00 35.91 301 LEU A C 1
ATOM 2233 O O . LEU A 1 301 ? -8.066 -1.047 -43.528 1.00 35.91 301 LEU A O 1
ATOM 2237 N N . LEU A 1 302 ? -8.664 0.617 -42.151 1.00 33.62 302 LEU A N 1
ATOM 2238 C CA . LEU A 1 302 ? -9.179 1.514 -43.197 1.00 33.62 302 LEU A CA 1
ATOM 2239 C C . LEU A 1 302 ? -8.133 2.507 -43.731 1.00 33.62 302 LEU A C 1
ATOM 2241 O O . LEU A 1 302 ? -8.273 2.987 -44.860 1.00 33.62 302 LEU A O 1
ATOM 2245 N N . LEU A 1 303 ? -7.073 2.793 -42.967 1.00 34.50 303 LEU A N 1
ATOM 2246 C CA . LEU A 1 303 ? -6.014 3.738 -43.345 1.00 34.50 303 LEU A CA 1
ATOM 2247 C C . LEU A 1 303 ? -5.384 3.464 -44.731 1.00 34.50 303 LEU A C 1
ATOM 2249 O O . LEU A 1 303 ? -5.285 4.411 -45.516 1.00 34.50 303 LEU A O 1
ATOM 2253 N N . PRO A 1 304 ? -5.023 2.214 -45.103 1.00 39.34 304 PRO A N 1
ATOM 2254 C CA . PRO A 1 304 ? -4.438 1.923 -46.417 1.00 39.34 304 PRO A CA 1
ATOM 2255 C C . PRO A 1 304 ? -5.379 2.235 -47.590 1.00 39.34 304 PRO A C 1
ATOM 2257 O O . PRO A 1 304 ? -4.932 2.672 -48.650 1.00 39.34 304 PRO A O 1
ATOM 2260 N N . VAL A 1 305 ? -6.689 2.050 -47.395 1.00 39.59 305 VAL A N 1
ATOM 2261 C CA . VAL A 1 305 ? -7.719 2.306 -48.417 1.00 39.59 305 VAL A CA 1
ATOM 2262 C C . VAL A 1 305 ? -7.933 3.813 -48.601 1.00 39.59 305 VAL A C 1
ATOM 2264 O O . VAL A 1 305 ? -8.072 4.294 -49.725 1.00 39.59 305 VAL A O 1
ATOM 2267 N N . LEU A 1 306 ? -7.894 4.577 -47.505 1.00 35.59 306 LEU A N 1
ATOM 2268 C CA . LEU A 1 306 ? -8.013 6.038 -47.530 1.00 35.59 306 LEU A CA 1
ATOM 2269 C C . LEU A 1 306 ? -6.772 6.725 -48.128 1.00 35.59 306 LEU A C 1
ATOM 2271 O O . LEU A 1 306 ? -6.922 7.718 -48.840 1.00 35.59 306 LEU A O 1
ATOM 2275 N N . LEU A 1 307 ? -5.567 6.179 -47.922 1.00 38.44 307 LEU A N 1
ATOM 2276 C CA . LEU A 1 307 ? -4.330 6.693 -48.534 1.00 38.44 307 LEU A CA 1
ATOM 2277 C C . LEU A 1 307 ? -4.298 6.530 -50.064 1.00 38.44 307 LEU A C 1
ATOM 2279 O O . LEU A 1 307 ? -3.785 7.398 -50.771 1.00 38.44 307 LEU A O 1
ATOM 2283 N N . GLN A 1 308 ? -4.866 5.441 -50.592 1.00 39.31 308 GLN A N 1
ATOM 2284 C CA . GLN A 1 308 ? -4.976 5.243 -52.042 1.00 39.31 308 GLN A CA 1
ATOM 2285 C C . GLN A 1 308 ? -5.998 6.196 -52.682 1.00 39.31 308 GLN A C 1
ATOM 2287 O O . GLN A 1 308 ? -5.789 6.654 -53.806 1.00 39.31 308 GLN A O 1
ATOM 2292 N N . ALA A 1 309 ? -7.068 6.553 -51.964 1.00 34.69 309 ALA A N 1
ATOM 2293 C CA . ALA A 1 309 ? -8.054 7.521 -52.440 1.00 34.69 309 ALA A CA 1
ATOM 2294 C C . ALA A 1 309 ? -7.507 8.961 -52.495 1.00 34.69 309 ALA A C 1
ATOM 2296 O O . ALA A 1 309 ? -7.845 9.709 -53.412 1.00 34.69 309 ALA A O 1
ATOM 2297 N N . SER A 1 310 ? -6.648 9.361 -51.551 1.00 34.75 310 SER A N 1
ATOM 2298 C CA . SER A 1 310 ? -6.115 10.731 -51.483 1.00 34.75 310 SER A CA 1
ATOM 2299 C C . SER A 1 310 ? -4.997 11.012 -52.495 1.00 34.75 310 SER A C 1
ATOM 2301 O O . SER A 1 310 ? -4.951 12.112 -53.048 1.00 34.75 310 SER A O 1
ATOM 2303 N N . HIS A 1 311 ? -4.171 10.019 -52.848 1.00 33.44 311 HIS A N 1
ATOM 2304 C CA . HIS A 1 311 ? -3.182 10.160 -53.931 1.00 33.44 311 HIS A CA 1
ATOM 2305 C C . HIS A 1 311 ? -3.814 10.447 -55.308 1.00 33.44 311 HIS A C 1
ATOM 2307 O O . HIS A 1 311 ? -3.171 11.056 -56.161 1.00 33.44 311 HIS A O 1
ATOM 2313 N N . ALA A 1 312 ? -5.076 10.062 -55.527 1.00 31.72 312 ALA A N 1
ATOM 2314 C CA . ALA A 1 312 ? -5.782 10.282 -56.790 1.00 31.72 312 ALA A CA 1
ATOM 2315 C C . ALA A 1 312 ? -6.288 11.727 -56.998 1.00 31.72 312 ALA A C 1
ATOM 2317 O O . ALA A 1 312 ? -6.635 12.083 -58.123 1.00 31.72 312 ALA A O 1
ATOM 2318 N N . LEU A 1 313 ? -6.343 12.563 -55.949 1.00 32.28 313 LEU A N 1
ATOM 2319 C CA . LEU A 1 313 ? -6.796 13.963 -56.050 1.00 32.28 313 LEU A CA 1
ATOM 2320 C C . LEU A 1 313 ? -5.645 14.981 -56.150 1.00 32.28 313 LEU A C 1
ATOM 2322 O O . LEU A 1 313 ? -5.871 16.114 -56.570 1.00 32.28 313 LEU A O 1
ATOM 2326 N N . ALA A 1 314 ? -4.417 14.603 -55.785 1.00 29.33 314 ALA A N 1
ATOM 2327 C CA . ALA A 1 314 ? -3.300 15.541 -55.626 1.00 29.33 314 ALA A CA 1
ATOM 2328 C C . ALA A 1 314 ? -2.690 16.066 -56.946 1.00 29.33 314 ALA A C 1
ATOM 2330 O O . ALA A 1 314 ? -1.893 16.998 -56.924 1.00 29.33 314 ALA A O 1
ATOM 2331 N N . THR A 1 315 ? -3.052 15.507 -58.105 1.00 30.91 315 THR A N 1
ATOM 2332 C CA . THR A 1 315 ? -2.442 15.837 -59.411 1.00 30.91 315 THR A CA 1
ATOM 2333 C C . THR A 1 315 ? -3.196 16.916 -60.209 1.00 30.91 315 THR A C 1
ATOM 2335 O O . THR A 1 315 ? -3.072 16.960 -61.432 1.00 30.91 315 THR A O 1
ATOM 2338 N N . ALA A 1 316 ? -4.026 17.744 -59.559 1.00 32.00 316 ALA A N 1
ATOM 2339 C CA . ALA A 1 316 ? -5.023 18.592 -60.235 1.00 32.00 316 ALA A CA 1
ATOM 2340 C C . ALA A 1 316 ? -5.108 20.067 -59.762 1.00 32.00 316 ALA A C 1
ATOM 2342 O O . ALA A 1 316 ? -6.144 20.706 -59.938 1.00 32.00 316 ALA A O 1
ATOM 2343 N N . ALA A 1 317 ? -4.030 20.634 -59.211 1.00 29.08 317 ALA A N 1
ATOM 2344 C CA . ALA A 1 317 ? -3.843 22.085 -59.059 1.00 29.08 317 ALA A CA 1
ATOM 2345 C C . ALA A 1 317 ? -2.339 22.414 -59.053 1.00 29.08 317 ALA A C 1
ATOM 2347 O O . ALA A 1 317 ? -1.560 21.633 -58.513 1.00 29.08 317 ALA A O 1
ATOM 2348 N N . GLY A 1 318 ? -1.922 23.536 -59.651 1.00 25.70 318 GLY A N 1
ATOM 2349 C CA . GLY A 1 318 ? -0.502 23.869 -59.821 1.00 25.70 318 GLY A CA 1
ATOM 2350 C C . GLY A 1 318 ? -0.151 25.343 -59.597 1.00 25.70 318 GLY A C 1
ATOM 2351 O O . GLY A 1 318 ? -1.027 26.202 -59.565 1.00 25.70 318 GLY A O 1
ATOM 2352 N N . ASP A 1 319 ? 1.159 25.569 -59.485 1.00 28.33 319 ASP A N 1
ATOM 2353 C CA . ASP A 1 319 ? 1.925 26.800 -59.725 1.00 28.33 319 ASP A CA 1
ATOM 2354 C C . ASP A 1 319 ? 1.525 28.120 -59.029 1.00 28.33 319 ASP A C 1
ATOM 2356 O O . ASP A 1 319 ? 0.725 28.895 -59.550 1.00 28.33 319 ASP A O 1
ATOM 2360 N N . ALA A 1 320 ? 2.263 28.472 -57.960 1.00 25.94 320 ALA A N 1
ATOM 2361 C CA . ALA A 1 320 ? 2.772 29.840 -57.744 1.00 25.94 320 ALA A CA 1
ATOM 2362 C C . ALA A 1 320 ? 3.938 29.916 -56.719 1.00 25.94 320 ALA A C 1
ATOM 2364 O O . ALA A 1 320 ? 3.736 29.847 -55.510 1.00 25.94 320 ALA A O 1
ATOM 2365 N N . HIS A 1 321 ? 5.154 30.170 -57.209 1.00 27.23 321 HIS A N 1
ATOM 2366 C CA . HIS A 1 321 ? 6.266 30.838 -56.495 1.00 27.23 321 HIS A CA 1
ATOM 2367 C C . HIS A 1 321 ? 6.537 32.180 -57.223 1.00 27.23 321 HIS A C 1
ATOM 2369 O O . HIS A 1 321 ? 6.113 32.280 -58.380 1.00 27.23 321 HIS A O 1
ATOM 2375 N N . PRO A 1 322 ? 7.210 33.213 -56.649 1.00 39.28 322 PRO A N 1
ATOM 2376 C CA . PRO A 1 322 ? 8.278 33.189 -55.625 1.00 39.28 322 PRO A CA 1
ATOM 2377 C C . PRO A 1 322 ? 7.990 34.139 -54.415 1.00 39.28 322 PRO A C 1
ATOM 2379 O O . PRO A 1 322 ? 6.873 34.623 -54.292 1.00 39.28 322 PRO A O 1
ATOM 2382 N N . GLY A 1 323 ? 8.896 34.450 -53.468 1.00 23.58 323 GLY A N 1
ATOM 2383 C CA . GLY A 1 323 ? 10.353 34.244 -53.406 1.00 23.58 323 GLY A CA 1
ATOM 2384 C C . GLY A 1 323 ? 11.012 34.586 -52.050 1.00 23.58 323 GLY A C 1
ATOM 2385 O O . GLY A 1 323 ? 10.346 34.633 -51.024 1.00 23.58 323 GLY A O 1
ATOM 2386 N N . TYR A 1 324 ? 12.336 34.788 -52.067 1.00 26.64 324 TYR A N 1
ATOM 2387 C CA . TYR A 1 324 ? 13.245 34.802 -50.902 1.00 26.64 324 TYR A CA 1
ATOM 2388 C C . TYR A 1 324 ? 13.234 36.068 -50.017 1.00 26.64 324 TYR A C 1
ATOM 2390 O O . TYR A 1 324 ? 13.411 37.176 -50.519 1.00 26.64 324 TYR A O 1
ATOM 2398 N N . ALA A 1 325 ? 13.269 35.848 -48.698 1.00 24.52 325 ALA A N 1
ATOM 2399 C CA . ALA A 1 325 ? 14.101 36.545 -47.701 1.00 24.52 325 ALA A CA 1
ATOM 2400 C C . ALA A 1 325 ? 14.255 35.621 -46.463 1.00 24.52 325 ALA A C 1
ATOM 2402 O O . ALA A 1 325 ? 13.516 34.645 -46.356 1.00 24.52 325 ALA A O 1
ATOM 2403 N N . GLY A 1 326 ? 15.200 35.877 -45.550 1.00 24.52 326 GLY A N 1
ATOM 2404 C CA . GLY A 1 326 ? 15.423 35.025 -44.367 1.00 24.52 326 GLY A CA 1
ATOM 2405 C C . GLY A 1 326 ? 16.163 35.731 -43.223 1.00 24.52 326 GLY A C 1
ATOM 2406 O O . GLY A 1 326 ? 16.348 36.944 -43.294 1.00 24.52 326 GLY A O 1
ATOM 2407 N N . ALA A 1 327 ? 16.625 34.930 -42.252 1.00 25.95 327 ALA A N 1
ATOM 2408 C CA . ALA A 1 327 ? 17.221 35.274 -40.946 1.00 25.95 327 ALA A CA 1
ATOM 2409 C C . ALA A 1 327 ? 16.224 35.527 -39.785 1.00 25.95 327 ALA A C 1
ATOM 2411 O O . ALA A 1 327 ? 15.553 36.551 -39.721 1.00 25.95 327 ALA A O 1
ATOM 2412 N N . ASP A 1 328 ? 16.181 34.536 -38.890 1.00 30.02 328 ASP A N 1
ATOM 2413 C CA . ASP A 1 328 ? 16.235 34.589 -37.418 1.00 30.02 328 ASP A CA 1
ATOM 2414 C C . ASP A 1 328 ? 15.417 35.637 -36.628 1.00 30.02 328 ASP A C 1
ATOM 2416 O O . ASP A 1 328 ? 15.792 36.806 -36.547 1.00 30.02 328 ASP A O 1
ATOM 2420 N N . ALA A 1 329 ? 14.398 35.159 -35.894 1.00 26.44 329 ALA A N 1
ATOM 2421 C CA . ALA A 1 329 ? 14.031 35.624 -34.544 1.00 26.44 329 ALA A CA 1
ATOM 2422 C C . ALA A 1 329 ? 13.065 34.632 -33.854 1.00 26.44 329 ALA A C 1
ATOM 2424 O O . ALA A 1 329 ? 12.217 34.032 -34.518 1.00 26.44 329 ALA A O 1
ATOM 2425 N N . ASP A 1 330 ? 13.147 34.501 -32.526 1.00 37.66 330 ASP A N 1
ATOM 2426 C CA . ASP A 1 330 ? 12.193 33.731 -31.715 1.00 37.66 330 ASP A CA 1
ATOM 2427 C C . ASP A 1 330 ? 10.759 34.268 -31.812 1.00 37.66 330 ASP A C 1
ATOM 2429 O O . ASP A 1 330 ? 10.520 35.467 -31.676 1.00 37.66 330 ASP A O 1
ATOM 2433 N N . THR A 1 331 ? 9.780 33.368 -31.939 1.00 27.86 331 THR A N 1
ATOM 2434 C CA . THR A 1 331 ? 8.373 33.627 -31.575 1.00 27.86 331 THR A CA 1
ATOM 2435 C C . THR A 1 331 ? 7.695 32.333 -31.118 1.00 27.86 331 THR A C 1
ATOM 2437 O O . THR A 1 331 ? 7.024 31.648 -31.888 1.00 27.86 331 THR A O 1
ATOM 2440 N N . CYS A 1 332 ? 7.848 31.992 -29.836 1.00 26.38 332 CYS A N 1
ATOM 2441 C CA . CYS A 1 332 ? 7.020 30.959 -29.216 1.00 26.38 332 CYS A CA 1
ATOM 2442 C C . CYS A 1 332 ? 5.615 31.535 -28.960 1.00 26.38 332 CYS A C 1
ATOM 2444 O O . CYS A 1 332 ? 5.439 32.403 -28.104 1.00 26.38 332 CYS A O 1
ATOM 2446 N N . GLY A 1 333 ? 4.624 31.106 -29.745 1.00 26.67 333 GLY A N 1
ATOM 2447 C CA . GLY A 1 333 ? 3.219 31.465 -29.530 1.00 26.67 333 GLY A CA 1
ATOM 2448 C C . GLY A 1 333 ? 2.587 30.591 -28.437 1.00 26.67 333 GLY A C 1
ATOM 2449 O O . GLY A 1 333 ? 2.884 29.397 -28.394 1.00 26.67 333 GLY A O 1
ATOM 2450 N N . PRO A 1 334 ? 1.711 31.131 -27.569 1.00 36.75 334 PRO A N 1
ATOM 2451 C CA . PRO A 1 334 ? 1.107 30.356 -26.490 1.00 36.75 334 PRO A CA 1
ATOM 2452 C C . PRO A 1 334 ? 0.102 29.339 -27.044 1.00 36.75 334 PRO A C 1
ATOM 2454 O O . PRO A 1 334 ? -0.986 29.700 -27.493 1.00 36.75 334 PRO A O 1
ATOM 2457 N N . GLY A 1 335 ? 0.464 28.059 -26.991 1.00 32.75 335 GLY A N 1
ATOM 2458 C CA . GLY A 1 335 ? -0.483 26.961 -27.153 1.00 32.75 335 GLY A CA 1
ATOM 2459 C C . GLY A 1 335 ? -1.291 26.691 -25.876 1.00 32.75 335 GLY A C 1
ATOM 2460 O O . GLY A 1 335 ? -0.993 27.191 -24.783 1.00 32.75 335 GLY A O 1
ATOM 2461 N N . LEU A 1 336 ? -2.297 25.825 -26.003 1.00 42.06 336 LEU A N 1
ATOM 2462 C CA . LEU A 1 336 ? -2.710 24.995 -24.875 1.00 42.06 336 LEU A CA 1
ATOM 2463 C C . LEU A 1 336 ? -1.675 23.881 -24.700 1.00 42.06 336 LEU A C 1
ATOM 2465 O O . LEU A 1 336 ? -1.341 23.191 -25.663 1.00 42.06 336 LEU A O 1
ATOM 2469 N N . GLU A 1 337 ? -1.190 23.692 -23.477 1.00 43.56 337 GLU A N 1
ATOM 2470 C CA . GLU A 1 337 ? -0.341 22.553 -23.140 1.00 43.56 337 GLU A CA 1
ATOM 2471 C C . GLU A 1 337 ? -1.250 21.373 -22.762 1.00 43.56 337 GLU A C 1
ATOM 2473 O O . GLU A 1 337 ? -1.691 21.218 -21.623 1.00 43.56 337 GLU A O 1
ATOM 2478 N N . GLU A 1 338 ? -1.618 20.572 -23.767 1.00 38.31 338 GLU A N 1
ATOM 2479 C CA . GLU A 1 338 ? -2.456 19.381 -23.589 1.00 38.31 338 GLU A CA 1
ATOM 2480 C C . GLU A 1 338 ? -1.640 18.185 -23.077 1.00 38.31 338 GLU A C 1
ATOM 2482 O O . GLU A 1 338 ? -1.158 17.341 -23.842 1.00 38.31 338 GLU A O 1
ATOM 2487 N N . TYR A 1 339 ? -1.528 18.065 -21.758 1.00 33.16 339 TYR A N 1
ATOM 2488 C CA . TYR A 1 339 ? -0.876 16.922 -21.127 1.00 33.16 339 TYR A CA 1
ATOM 2489 C C . TYR A 1 339 ? -1.734 15.643 -21.231 1.00 33.16 339 TYR A C 1
ATOM 2491 O O . TYR A 1 339 ? -2.946 15.631 -20.996 1.00 33.16 339 TYR A O 1
ATOM 2499 N N . GLY A 1 340 ? -1.100 14.521 -21.595 1.00 33.69 340 GLY A N 1
ATOM 2500 C CA . GLY A 1 340 ? -1.756 13.206 -21.647 1.00 33.69 340 GLY A CA 1
ATOM 2501 C C . GLY A 1 340 ? -2.764 13.006 -22.792 1.00 33.69 340 GLY A C 1
ATOM 2502 O O . GLY A 1 340 ? -3.648 12.153 -22.678 1.00 33.69 340 GLY A O 1
ATOM 2503 N N . GLY A 1 341 ? -2.650 13.769 -23.887 1.00 32.59 341 GLY A N 1
ATOM 2504 C CA . GLY A 1 341 ? -3.461 13.592 -25.099 1.00 32.59 341 GLY A CA 1
ATOM 2505 C C . GLY A 1 341 ? -4.902 14.085 -24.948 1.00 32.59 341 GLY A C 1
ATOM 2506 O O . GLY A 1 341 ? -5.843 13.300 -25.086 1.00 32.59 341 GLY A O 1
ATOM 2507 N N . GLY A 1 342 ? -5.067 15.371 -24.622 1.00 41.03 342 GLY A N 1
ATOM 2508 C CA . GLY A 1 342 ? -6.363 16.062 -24.575 1.00 41.03 342 GLY A CA 1
ATOM 2509 C C . GLY A 1 342 ? -7.291 15.671 -23.417 1.00 41.03 342 GLY A C 1
ATOM 2510 O O . GLY A 1 342 ? -8.464 16.047 -23.414 1.00 41.03 342 GLY A O 1
ATOM 2511 N N . ARG A 1 343 ? -6.808 14.897 -22.433 1.00 56.75 343 ARG A N 1
ATOM 2512 C CA . ARG A 1 343 ? -7.607 14.485 -21.258 1.00 56.75 343 ARG A CA 1
ATOM 2513 C C . ARG A 1 343 ? -7.534 15.475 -20.105 1.00 56.75 343 ARG A C 1
ATOM 2515 O O . ARG A 1 343 ? -8.521 15.620 -19.386 1.00 56.75 343 ARG A O 1
ATOM 2522 N N . ILE A 1 344 ? -6.379 16.113 -19.933 1.00 65.06 344 ILE A N 1
ATOM 2523 C CA . ILE A 1 344 ? -6.129 17.162 -18.949 1.00 65.06 344 ILE A CA 1
ATOM 2524 C C . ILE A 1 344 ? -5.780 18.430 -19.726 1.00 65.06 344 ILE A C 1
ATOM 2526 O O . ILE A 1 344 ? -5.001 18.381 -20.677 1.00 65.06 344 ILE A O 1
ATOM 2530 N N . VAL A 1 345 ? -6.369 19.552 -19.325 1.00 76.31 345 VAL A N 1
ATOM 2531 C CA . VAL A 1 345 ? -5.988 20.885 -19.801 1.00 76.31 345 VAL A CA 1
ATOM 2532 C C . VAL A 1 345 ? -5.526 21.676 -18.590 1.00 76.31 345 VAL A C 1
ATOM 2534 O O . VAL A 1 345 ? -6.227 21.709 -17.572 1.00 76.31 345 VAL A O 1
ATOM 2537 N N . ASP A 1 346 ? -4.346 22.276 -18.699 1.00 81.00 346 ASP A N 1
ATOM 2538 C CA . ASP A 1 346 ? -3.879 23.267 -17.740 1.00 81.00 346 ASP A CA 1
ATOM 2539 C C . ASP A 1 346 ? -4.631 24.589 -17.951 1.00 81.00 346 ASP A C 1
ATOM 2541 O O . ASP A 1 346 ? -4.635 25.149 -19.051 1.00 81.00 346 ASP A O 1
ATOM 2545 N N . ILE A 1 347 ? -5.278 25.064 -16.885 1.00 91.69 347 ILE A N 1
ATOM 2546 C CA . ILE A 1 347 ? -5.974 26.355 -16.819 1.00 91.69 347 ILE A CA 1
ATOM 2547 C C . ILE A 1 347 ? -5.242 27.334 -15.879 1.00 91.69 347 ILE A C 1
ATOM 2549 O O . ILE A 1 347 ? -5.816 28.325 -15.422 1.00 91.69 347 ILE A O 1
ATOM 2553 N N . THR A 1 348 ? -3.956 27.078 -15.627 1.00 89.81 348 THR A N 1
ATOM 2554 C CA . THR A 1 348 ? -2.998 27.982 -14.982 1.00 89.81 348 THR A CA 1
ATOM 2555 C C . THR A 1 348 ? -2.395 28.952 -16.009 1.00 89.81 348 THR A C 1
ATOM 2557 O O . THR A 1 348 ? -2.136 28.605 -17.163 1.00 89.81 348 THR A O 1
ATOM 2560 N N . HIS A 1 349 ? -2.109 30.189 -15.602 1.00 88.31 349 HIS A N 1
ATOM 2561 C CA . HIS A 1 349 ? -1.186 31.063 -16.325 1.00 88.31 349 HIS A CA 1
ATOM 2562 C C . HIS A 1 349 ? 0.242 30.875 -15.808 1.00 88.31 349 HIS A C 1
ATOM 2564 O O . HIS A 1 349 ? 0.529 31.177 -14.651 1.00 88.31 349 HIS A O 1
ATOM 2570 N N . ALA A 1 350 ? 1.149 30.445 -16.690 1.00 85.62 350 ALA A N 1
ATOM 2571 C CA . ALA A 1 350 ? 2.576 30.358 -16.396 1.00 85.62 350 ALA A CA 1
ATOM 2572 C C . ALA A 1 350 ? 3.136 31.697 -15.875 1.00 85.62 350 ALA A C 1
ATOM 2574 O O . ALA A 1 350 ? 2.853 32.766 -16.426 1.00 85.62 350 ALA A O 1
ATOM 2575 N N . TYR A 1 351 ? 3.955 31.631 -14.824 1.00 85.62 351 TYR A N 1
ATOM 2576 C CA . TYR A 1 351 ? 4.522 32.805 -14.163 1.00 85.62 351 TYR A CA 1
ATOM 2577 C C . TYR A 1 351 ? 5.539 33.527 -15.051 1.00 85.62 351 TYR A C 1
ATOM 2579 O O . TYR A 1 351 ? 6.636 33.030 -15.305 1.00 85.62 351 TYR A O 1
ATOM 2587 N N . ARG A 1 352 ? 5.178 34.733 -15.502 1.00 84.56 352 ARG A N 1
ATOM 2588 C CA . ARG A 1 352 ? 6.044 35.631 -16.281 1.00 84.56 352 ARG A CA 1
ATOM 2589 C C . ARG A 1 352 ? 6.693 36.691 -15.373 1.00 84.56 352 ARG A C 1
ATOM 2591 O O . ARG A 1 352 ? 6.095 37.049 -14.361 1.00 84.56 352 ARG A O 1
ATOM 2598 N N . PRO A 1 353 ? 7.842 37.284 -15.760 1.00 79.94 353 PRO A N 1
ATOM 2599 C CA . PRO A 1 353 ? 8.439 38.423 -15.046 1.00 79.94 353 PRO A CA 1
ATOM 2600 C C . PRO A 1 353 ? 7.573 39.695 -15.016 1.00 79.94 353 PRO A C 1
ATOM 2602 O O . PRO A 1 353 ? 7.877 40.625 -14.271 1.00 79.94 353 PRO A O 1
ATOM 2605 N N . VAL A 1 354 ? 6.519 39.753 -15.841 1.00 85.69 354 VAL A N 1
ATOM 2606 C CA . VAL A 1 354 ? 5.450 40.753 -15.760 1.00 85.69 354 VAL A CA 1
ATOM 2607 C C . VAL A 1 354 ? 4.100 40.042 -15.850 1.00 85.69 354 VAL A C 1
ATOM 2609 O O . VAL A 1 354 ? 3.827 39.347 -16.827 1.00 85.69 354 VAL A O 1
ATOM 2612 N N . MET A 1 355 ? 3.258 40.230 -14.839 1.00 88.25 355 MET A N 1
ATOM 2613 C CA . MET A 1 355 ? 1.895 39.713 -14.728 1.00 88.25 355 MET A CA 1
ATOM 2614 C C . MET A 1 355 ? 0.943 40.875 -14.392 1.00 88.25 355 MET A C 1
ATOM 2616 O O . MET A 1 355 ? 1.267 41.689 -13.521 1.00 88.25 355 MET A O 1
ATOM 2620 N N . PRO A 1 356 ? -0.237 40.976 -15.033 1.00 88.19 356 PRO A N 1
ATOM 2621 C CA . PRO A 1 356 ? -1.289 41.899 -14.610 1.00 88.19 356 PRO A CA 1
ATOM 2622 C C . PRO A 1 356 ? -1.703 41.677 -13.150 1.00 88.19 356 PRO A C 1
ATOM 2624 O O . PRO A 1 356 ? -1.551 40.584 -12.608 1.00 88.19 356 PRO A O 1
ATOM 2627 N N . GLY A 1 357 ? -2.231 42.723 -12.514 1.00 82.81 357 GLY A N 1
ATOM 2628 C CA . GLY A 1 357 ? -2.645 42.718 -11.105 1.00 82.81 357 GLY A CA 1
ATOM 2629 C C . GLY A 1 357 ? -1.492 42.874 -10.111 1.00 82.81 357 GLY A C 1
ATOM 2630 O O . GLY A 1 357 ? -1.570 43.740 -9.244 1.00 82.81 357 GLY A O 1
ATOM 2631 N N . ALA A 1 358 ? -0.410 42.109 -10.282 1.00 81.75 358 ALA A N 1
ATOM 2632 C CA . ALA A 1 358 ? 0.636 41.961 -9.271 1.00 81.75 358 ALA A CA 1
ATOM 2633 C C . ALA A 1 358 ? 1.361 43.272 -8.895 1.00 81.75 358 ALA A C 1
ATOM 2635 O O . ALA A 1 358 ? 1.954 43.952 -9.743 1.00 81.75 358 ALA A O 1
ATOM 2636 N N . THR A 1 359 ? 1.385 43.596 -7.600 1.00 81.69 359 THR A N 1
ATOM 2637 C CA . THR A 1 359 ? 2.146 44.728 -7.044 1.00 81.69 359 THR A CA 1
ATOM 2638 C C . THR A 1 359 ? 3.621 44.360 -6.840 1.00 81.69 359 THR A C 1
ATOM 2640 O O . THR A 1 359 ? 4.514 45.152 -7.153 1.00 81.69 359 THR A O 1
ATOM 2643 N N . VAL A 1 360 ? 3.890 43.120 -6.415 1.00 84.31 360 VAL A N 1
ATOM 2644 C CA . VAL A 1 360 ? 5.207 42.474 -6.377 1.00 84.31 360 VAL A CA 1
ATOM 2645 C C . VAL A 1 360 ? 5.309 41.484 -7.538 1.00 84.31 360 VAL A C 1
ATOM 2647 O O . VAL A 1 360 ? 4.930 40.320 -7.432 1.00 84.31 360 VAL A O 1
ATOM 2650 N N . GLN A 1 361 ? 5.845 41.966 -8.658 1.00 87.94 361 GLN A N 1
ATOM 2651 C CA . GLN A 1 361 ? 6.038 41.181 -9.882 1.00 87.94 361 GLN A CA 1
ATOM 2652 C C . GLN A 1 361 ? 6.933 39.939 -9.657 1.00 87.94 361 GLN A C 1
ATOM 2654 O O . GLN A 1 361 ? 7.911 40.049 -8.907 1.00 87.94 361 GLN A O 1
ATOM 2659 N N . PRO A 1 362 ? 6.650 38.782 -10.300 1.00 84.69 362 PRO A N 1
ATOM 2660 C CA . PRO A 1 362 ? 7.408 37.550 -10.086 1.00 84.69 362 PRO A CA 1
ATOM 2661 C C . PRO A 1 362 ? 8.895 37.686 -10.415 1.00 84.69 362 PRO A C 1
ATOM 2663 O O . PRO A 1 362 ? 9.293 37.880 -11.564 1.00 84.69 362 PRO A O 1
ATOM 2666 N N . LEU A 1 363 ? 9.731 37.509 -9.396 1.00 85.50 363 LEU A N 1
ATOM 2667 C CA . LEU A 1 363 ? 11.176 37.418 -9.526 1.00 85.50 363 LEU A CA 1
ATOM 2668 C C . LEU A 1 363 ? 11.608 35.968 -9.309 1.00 85.50 363 LEU A C 1
ATOM 2670 O O . LEU A 1 363 ? 11.716 35.519 -8.169 1.00 85.50 363 LEU A O 1
ATOM 2674 N N . LEU A 1 364 ? 11.886 35.261 -10.404 1.00 85.06 364 LEU A N 1
ATOM 2675 C CA . LEU A 1 364 ? 12.643 34.011 -10.389 1.00 85.06 364 LEU A CA 1
ATOM 2676 C C . LEU A 1 364 ? 14.118 34.332 -10.655 1.00 85.06 364 LEU A C 1
ATOM 2678 O O . LEU A 1 364 ? 14.450 34.956 -11.664 1.00 85.06 364 LEU A O 1
ATOM 2682 N N . ARG A 1 365 ? 15.008 33.918 -9.753 1.00 86.44 365 ARG A N 1
ATOM 2683 C CA . ARG A 1 365 ? 16.448 34.175 -9.839 1.00 86.44 365 ARG A CA 1
ATOM 2684 C C . ARG A 1 365 ? 17.240 32.896 -9.596 1.00 86.44 365 ARG A C 1
ATOM 2686 O O . ARG A 1 365 ? 17.146 32.320 -8.517 1.00 86.44 365 ARG A O 1
ATOM 2693 N N . LEU A 1 366 ? 18.110 32.528 -10.537 1.00 86.38 366 LEU A N 1
ATOM 2694 C CA . LEU A 1 366 ? 19.156 31.537 -10.283 1.00 86.38 366 LEU A CA 1
ATOM 2695 C C . LEU A 1 366 ? 20.141 32.104 -9.241 1.00 86.38 366 LEU A C 1
ATOM 2697 O O . LEU A 1 366 ? 20.657 33.217 -9.383 1.00 86.38 366 LEU A O 1
ATOM 2701 N N . LYS A 1 367 ? 20.314 31.364 -8.149 1.00 90.56 367 LYS A N 1
ATOM 2702 C CA . LYS A 1 367 ? 21.073 31.731 -6.945 1.00 90.56 367 LYS A CA 1
ATOM 2703 C C . LYS A 1 367 ? 22.386 30.959 -6.846 1.00 90.56 367 LYS A C 1
ATOM 2705 O O . LYS A 1 367 ? 23.368 31.524 -6.378 1.00 90.56 367 LYS A O 1
ATOM 2710 N N . GLU A 1 368 ? 22.378 29.716 -7.318 1.00 89.19 368 GLU A N 1
ATOM 2711 C CA . GLU A 1 368 ? 23.552 28.875 -7.559 1.00 89.19 368 GLU A CA 1
ATOM 2712 C C . GLU A 1 368 ? 23.366 28.153 -8.898 1.00 89.19 368 GLU A C 1
ATOM 2714 O O . GLU A 1 368 ? 22.232 27.817 -9.256 1.00 89.19 368 GLU A O 1
ATOM 2719 N N . SER A 1 369 ? 24.458 27.932 -9.632 1.00 86.62 369 SER A N 1
ATOM 2720 C CA . SER A 1 369 ? 24.446 27.345 -10.974 1.00 86.62 369 SER A CA 1
ATOM 2721 C C . SER A 1 369 ? 25.511 26.260 -11.123 1.00 86.62 369 SER A C 1
ATOM 2723 O O . SER A 1 369 ? 26.660 26.453 -10.719 1.00 86.62 369 SER A O 1
ATOM 2725 N N . MET A 1 370 ? 25.159 25.163 -11.793 1.00 82.06 370 MET A N 1
ATOM 2726 C CA . MET A 1 370 ? 26.107 24.131 -12.223 1.00 82.06 370 MET A CA 1
ATOM 2727 C C . MET A 1 370 ? 27.093 24.652 -13.280 1.00 82.06 370 MET A C 1
ATOM 2729 O O . MET A 1 370 ? 28.234 24.201 -13.329 1.00 82.06 370 MET A O 1
ATOM 2733 N N . GLU A 1 371 ? 26.708 25.656 -14.077 1.00 85.56 371 GLU A N 1
ATOM 2734 C CA . GLU A 1 371 ? 27.624 26.327 -15.017 1.00 85.56 371 GLU A CA 1
ATOM 2735 C C . GLU A 1 371 ? 28.677 27.185 -14.293 1.00 85.56 371 GLU A C 1
ATOM 2737 O O . GLU A 1 371 ? 29.766 27.412 -14.820 1.00 85.56 371 GLU A O 1
ATOM 2742 N N . GLU A 1 372 ? 28.373 27.631 -13.070 1.00 86.25 372 GLU A N 1
ATOM 2743 C CA . GLU A 1 372 ? 29.294 28.362 -12.187 1.00 86.25 372 GLU A CA 1
ATOM 2744 C C . GLU A 1 372 ? 30.032 27.432 -11.200 1.00 86.25 372 GLU A C 1
ATOM 2746 O O . GLU A 1 372 ? 30.869 27.895 -10.423 1.00 86.25 372 GLU A O 1
ATOM 2751 N N . GLY A 1 373 ? 29.773 26.119 -11.258 1.00 76.12 373 GLY A N 1
ATOM 2752 C CA . GLY A 1 373 ? 30.465 25.096 -10.472 1.00 76.12 373 GLY A CA 1
ATOM 2753 C C . GLY A 1 373 ? 29.865 24.776 -9.098 1.00 76.12 373 GLY A C 1
ATOM 2754 O O . GLY A 1 373 ? 30.595 24.258 -8.256 1.00 76.12 373 GLY A O 1
ATOM 2755 N N . SER A 1 374 ? 28.579 25.064 -8.853 1.00 81.19 374 SER A N 1
ATOM 2756 C CA . SER A 1 374 ? 27.836 24.406 -7.759 1.00 81.19 374 SER A CA 1
ATOM 2757 C C . SER A 1 374 ? 27.405 22.994 -8.182 1.00 81.19 374 SER A C 1
ATOM 2759 O O . SER A 1 374 ? 27.241 22.722 -9.371 1.00 81.19 374 SER A O 1
ATOM 2761 N N . ASP A 1 375 ? 27.191 22.092 -7.225 1.00 76.06 375 ASP A N 1
ATOM 2762 C CA . ASP A 1 375 ? 26.766 20.708 -7.493 1.00 76.06 375 ASP A CA 1
ATOM 2763 C C . ASP A 1 375 ? 25.298 20.611 -7.974 1.00 76.06 375 ASP A C 1
ATOM 2765 O O . ASP A 1 375 ? 24.843 19.548 -8.395 1.00 76.06 375 ASP A O 1
ATOM 2769 N N . TYR A 1 376 ? 24.538 21.712 -7.908 1.00 63.72 376 TYR A N 1
ATOM 2770 C CA . TYR A 1 376 ? 23.132 21.795 -8.309 1.00 63.72 376 TYR A CA 1
ATOM 2771 C C . TYR A 1 376 ? 22.739 23.214 -8.761 1.00 63.72 376 TYR A C 1
ATOM 2773 O O . TYR A 1 376 ? 23.370 24.211 -8.412 1.00 63.72 376 TYR A O 1
ATOM 2781 N N . ASN A 1 377 ? 21.645 23.316 -9.523 1.00 78.00 377 ASN A N 1
ATOM 2782 C CA . ASN A 1 377 ? 20.992 24.595 -9.811 1.00 78.00 377 ASN A CA 1
ATOM 2783 C C . ASN A 1 377 ? 20.002 24.928 -8.684 1.00 78.00 377 ASN A C 1
ATOM 2785 O O . ASN A 1 377 ? 19.050 24.181 -8.464 1.00 78.00 377 ASN A O 1
ATOM 2789 N N . LEU A 1 378 ? 20.171 26.071 -8.015 1.00 85.44 378 LEU A N 1
ATOM 2790 C CA . LEU A 1 378 ? 19.245 26.561 -6.986 1.00 85.44 378 LEU A CA 1
ATOM 2791 C C . LEU A 1 378 ? 18.591 27.858 -7.448 1.00 85.44 378 LEU A C 1
ATOM 2793 O O . LEU A 1 378 ? 19.289 28.836 -7.707 1.00 85.44 378 LEU A O 1
ATOM 2797 N N . SER A 1 379 ? 17.260 27.895 -7.506 1.00 86.44 379 SER A N 1
ATOM 2798 C CA . SER A 1 379 ? 16.506 29.110 -7.838 1.00 86.44 379 SER A CA 1
ATOM 2799 C C . SER A 1 379 ? 15.717 29.651 -6.648 1.00 86.44 379 SER A C 1
ATOM 2801 O O . SER A 1 379 ? 15.147 28.904 -5.859 1.00 86.44 379 SER A O 1
ATOM 2803 N N . GLU A 1 380 ? 15.675 30.973 -6.540 1.00 87.44 380 GLU A N 1
ATOM 2804 C CA . GLU A 1 380 ? 14.926 31.744 -5.553 1.00 87.44 380 GLU A CA 1
ATOM 2805 C C . GLU A 1 380 ? 13.728 32.395 -6.258 1.00 87.44 380 GLU A C 1
ATOM 2807 O O . GLU A 1 380 ? 13.912 33.114 -7.241 1.00 87.44 380 GLU A O 1
ATOM 2812 N N . LEU A 1 381 ? 12.508 32.124 -5.785 1.00 88.12 381 LEU A N 1
ATOM 2813 C CA . LEU A 1 381 ? 11.268 32.709 -6.302 1.00 88.12 381 LEU A CA 1
ATOM 2814 C C . LEU A 1 381 ? 10.686 33.689 -5.277 1.00 88.12 381 LEU A C 1
ATOM 2816 O O . LEU A 1 381 ? 10.542 33.353 -4.102 1.00 88.12 381 LEU A O 1
ATOM 2820 N N . ARG A 1 382 ? 10.319 34.891 -5.727 1.00 87.44 382 ARG A N 1
ATOM 2821 C CA . ARG A 1 382 ? 9.626 35.905 -4.924 1.00 87.44 382 ARG A CA 1
ATOM 2822 C C . ARG A 1 382 ? 8.458 36.510 -5.700 1.00 87.44 382 ARG A C 1
ATOM 2824 O O . ARG A 1 382 ? 8.639 36.991 -6.812 1.00 87.44 382 ARG A O 1
ATOM 2831 N N . MET A 1 383 ? 7.289 36.526 -5.072 1.00 87.62 383 MET A N 1
ATOM 2832 C CA . MET A 1 383 ? 6.012 37.029 -5.591 1.00 87.62 383 MET A CA 1
ATOM 2833 C C . MET A 1 383 ? 5.058 37.277 -4.411 1.00 87.62 383 MET A C 1
ATOM 2835 O O . MET A 1 383 ? 5.367 36.881 -3.285 1.00 87.62 383 MET A O 1
ATOM 2839 N N . GLU A 1 384 ? 3.921 37.923 -4.653 1.00 88.31 384 GLU A N 1
ATOM 2840 C CA . GLU A 1 384 ? 2.796 37.982 -3.706 1.00 88.31 384 GLU A CA 1
ATOM 2841 C C . GLU A 1 384 ? 1.789 36.847 -3.963 1.00 88.31 384 GLU A C 1
ATOM 2843 O O . GLU A 1 384 ? 1.725 36.312 -5.073 1.00 88.31 384 GLU A O 1
ATOM 2848 N N . CYS A 1 385 ? 1.002 36.477 -2.948 1.00 88.38 385 CYS A N 1
ATOM 2849 C CA . CYS A 1 385 ? 0.071 35.341 -2.997 1.00 88.38 385 CYS A CA 1
ATOM 2850 C C . CYS A 1 385 ? -0.958 35.448 -4.136 1.00 88.38 385 CYS A C 1
ATOM 2852 O O . CYS A 1 385 ? -1.285 34.444 -4.762 1.00 88.38 385 CYS A O 1
ATOM 2854 N N . HIS A 1 386 ? -1.385 36.675 -4.446 1.00 91.31 386 HIS A N 1
ATOM 2855 C CA . HIS A 1 386 ? -2.398 37.009 -5.453 1.00 91.31 386 HIS A CA 1
ATOM 2856 C C . HIS A 1 386 ? -1.814 37.221 -6.863 1.00 91.31 386 HIS A C 1
ATOM 2858 O O . HIS A 1 386 ? -2.313 38.017 -7.658 1.00 91.31 386 HIS A O 1
ATOM 2864 N N . THR A 1 387 ? -0.714 36.530 -7.187 1.00 89.81 387 THR A N 1
ATOM 2865 C CA . THR A 1 387 ? -0.076 36.625 -8.510 1.00 89.81 387 THR A CA 1
ATOM 2866 C C . THR A 1 387 ? -0.445 35.442 -9.392 1.00 89.81 387 THR A C 1
ATOM 2868 O O . THR A 1 387 ? -0.300 34.289 -8.984 1.00 89.81 387 THR A O 1
ATOM 2871 N N . GLY A 1 388 ? -0.806 35.717 -10.649 1.00 90.06 388 GLY A N 1
ATOM 2872 C CA . GLY A 1 388 ? -1.185 34.672 -11.599 1.00 90.06 388 GLY A CA 1
ATOM 2873 C C . GLY A 1 388 ? -2.433 33.928 -11.135 1.00 90.06 388 GLY A C 1
ATOM 2874 O O . GLY A 1 388 ? -3.265 34.498 -10.430 1.00 90.06 388 GLY A O 1
ATOM 2875 N N . THR A 1 389 ? -2.574 32.669 -11.539 1.00 94.50 389 THR A N 1
ATOM 2876 C CA . THR A 1 389 ? -3.704 31.837 -11.116 1.00 94.50 389 THR A CA 1
ATOM 2877 C C . THR A 1 389 ? -3.558 31.477 -9.639 1.00 94.50 389 THR A C 1
ATOM 2879 O O . THR A 1 389 ? -2.569 30.862 -9.237 1.00 94.50 389 THR A O 1
ATOM 2882 N N . HIS A 1 390 ? -4.524 31.877 -8.816 1.00 94.00 390 HIS A N 1
ATOM 2883 C CA . HIS A 1 390 ? -4.440 31.745 -7.361 1.00 94.00 390 HIS A CA 1
ATOM 2884 C C . HIS A 1 390 ? -5.815 31.525 -6.724 1.00 94.00 390 HIS A C 1
ATOM 2886 O O . HIS A 1 390 ? -6.847 31.657 -7.384 1.00 94.00 390 HIS A O 1
ATOM 2892 N N . VAL A 1 391 ? -5.814 31.162 -5.441 1.00 93.06 391 VAL A N 1
ATOM 2893 C CA . VAL A 1 391 ? -7.010 31.035 -4.604 1.00 93.06 391 VAL A CA 1
ATOM 2894 C C . VAL A 1 391 ? -6.977 32.067 -3.478 1.00 93.06 391 VAL A C 1
ATOM 2896 O O . VAL A 1 391 ? -5.942 32.240 -2.828 1.00 93.06 391 VAL A O 1
ATOM 2899 N N . ASP A 1 392 ? -8.118 32.695 -3.210 1.00 90.19 392 ASP A N 1
ATOM 2900 C CA . ASP A 1 392 ? -8.299 33.569 -2.051 1.00 90.19 392 ASP A CA 1
ATOM 2901 C C . ASP A 1 392 ? -8.902 32.795 -0.885 1.00 90.19 392 ASP A C 1
ATOM 2903 O O . ASP A 1 392 ? -9.907 32.089 -1.032 1.00 90.19 392 ASP A O 1
ATOM 2907 N N . ALA A 1 393 ? -8.337 32.990 0.306 1.00 81.69 393 ALA A N 1
ATOM 2908 C CA . ALA A 1 393 ? -8.987 32.579 1.537 1.00 81.69 393 ALA A CA 1
ATOM 2909 C C . ALA A 1 393 ? -9.869 33.716 2.086 1.00 81.69 393 ALA A C 1
ATOM 2911 O O . ALA A 1 393 ? -9.557 34.891 1.880 1.00 81.69 393 ALA A O 1
ATOM 2912 N N . PRO A 1 394 ? -10.936 33.417 2.856 1.00 79.12 394 PRO A N 1
ATOM 2913 C CA . PRO A 1 394 ? -11.768 34.453 3.471 1.00 79.12 394 PRO A CA 1
ATOM 2914 C C . PRO A 1 394 ? -10.977 35.471 4.312 1.00 79.12 394 PRO A C 1
ATOM 2916 O O . PRO A 1 394 ? -11.392 36.626 4.417 1.00 79.12 394 PRO A O 1
ATOM 2919 N N . GLY A 1 395 ? -9.816 35.081 4.859 1.00 74.00 395 GLY A N 1
ATOM 2920 C CA . GLY A 1 395 ? -8.873 35.973 5.538 1.00 74.00 395 GLY A CA 1
ATOM 2921 C C . GLY A 1 395 ? -8.420 37.189 4.713 1.00 74.00 395 GLY A C 1
ATOM 2922 O O . GLY A 1 395 ? -8.164 38.235 5.307 1.00 74.00 395 GLY A O 1
ATOM 2923 N N . HIS A 1 396 ? -8.415 37.113 3.373 1.00 81.31 396 HIS A N 1
ATOM 2924 C CA . HIS A 1 396 ? -8.063 38.224 2.473 1.00 81.31 396 HIS A CA 1
ATOM 2925 C C . HIS A 1 396 ? -8.925 39.480 2.698 1.00 81.31 396 HIS A C 1
ATOM 2927 O O . HIS A 1 396 ? -8.424 40.603 2.667 1.00 81.31 396 HIS A O 1
ATOM 2933 N N . MET A 1 397 ? -10.215 39.299 3.005 1.00 75.50 397 MET A N 1
ATOM 2934 C CA . MET A 1 397 ? -11.176 40.396 3.217 1.00 75.50 397 MET A CA 1
ATOM 2935 C C . MET A 1 397 ? -11.843 40.373 4.606 1.00 75.50 397 MET A C 1
ATOM 2937 O O . MET A 1 397 ? -12.682 41.229 4.906 1.00 75.50 397 MET A O 1
ATOM 2941 N N . ASN A 1 398 ? -11.502 39.410 5.470 1.00 67.38 398 ASN A N 1
ATOM 2942 C CA . ASN A 1 398 ? -12.144 39.213 6.771 1.00 67.38 398 ASN A CA 1
ATOM 2943 C C . ASN A 1 398 ? -11.135 38.812 7.866 1.00 67.38 398 ASN A C 1
ATOM 2945 O O . ASN A 1 398 ? -10.803 37.641 8.032 1.00 67.38 398 ASN A O 1
ATOM 2949 N N . GLN A 1 399 ? -10.725 39.789 8.685 1.00 59.03 399 GLN A N 1
ATOM 2950 C CA . GLN A 1 399 ? -9.732 39.642 9.768 1.00 59.03 399 GLN A CA 1
ATOM 2951 C C . GLN A 1 399 ? -10.064 38.595 10.852 1.00 59.03 399 GLN A C 1
ATOM 2953 O O . GLN A 1 399 ? -9.216 38.321 11.698 1.00 59.03 399 GLN A O 1
ATOM 2958 N N . ALA A 1 400 ? -11.279 38.041 10.875 1.00 54.50 400 ALA A N 1
ATOM 2959 C CA . ALA A 1 400 ? -11.685 37.013 11.833 1.00 54.50 400 ALA A CA 1
ATOM 2960 C C . ALA A 1 400 ? -11.665 35.578 11.258 1.00 54.50 400 ALA A C 1
ATOM 2962 O O . ALA A 1 400 ? -12.056 34.654 11.968 1.00 54.50 400 ALA A O 1
ATOM 2963 N N . HIS A 1 401 ? -11.269 35.381 9.992 1.00 56.41 401 HIS A N 1
ATOM 2964 C CA . HIS A 1 401 ? -11.420 34.107 9.276 1.00 56.41 401 HIS A CA 1
ATOM 2965 C C . HIS A 1 401 ? -10.120 33.579 8.638 1.00 56.41 401 HIS A C 1
ATOM 2967 O O . HIS A 1 401 ? -9.059 34.194 8.697 1.00 56.41 401 HIS A O 1
ATOM 2973 N N . PHE A 1 402 ? -10.235 32.363 8.103 1.00 59.47 402 PHE A N 1
ATOM 2974 C CA . PHE A 1 402 ? -9.166 31.411 7.813 1.00 59.47 402 PHE A CA 1
ATOM 2975 C C . PHE A 1 402 ? -8.181 31.796 6.698 1.00 59.47 402 PHE A C 1
ATOM 2977 O O . PHE A 1 402 ? -8.508 32.541 5.774 1.00 59.47 402 PHE A O 1
ATOM 2984 N N . ALA A 1 403 ? -6.984 31.211 6.804 1.00 73.19 403 ALA A N 1
ATOM 2985 C CA . ALA A 1 403 ? -5.861 31.327 5.878 1.00 73.19 403 ALA A CA 1
ATOM 2986 C C . ALA A 1 403 ? -5.849 30.192 4.834 1.00 73.19 403 ALA A C 1
ATOM 2988 O O . ALA A 1 403 ? -6.523 29.168 4.996 1.00 73.19 403 ALA A O 1
ATOM 2989 N N . ALA A 1 404 ? -5.056 30.353 3.774 1.00 76.06 404 ALA A N 1
ATOM 2990 C CA . ALA A 1 404 ? -5.019 29.452 2.622 1.00 76.06 404 ALA A CA 1
ATOM 2991 C C . ALA A 1 404 ? -4.635 27.998 2.966 1.00 76.06 404 ALA A C 1
ATOM 2993 O O . ALA A 1 404 ? -5.110 27.067 2.318 1.00 76.06 404 ALA A O 1
ATOM 2994 N N . ASP A 1 405 ? -3.842 27.776 4.022 1.00 76.69 405 ASP A N 1
ATOM 2995 C CA . ASP A 1 405 ? -3.476 26.443 4.522 1.00 76.69 405 ASP A CA 1
ATOM 2996 C C . ASP A 1 405 ? -4.599 25.709 5.282 1.00 76.69 405 ASP A C 1
ATOM 2998 O O . ASP A 1 405 ? -4.424 24.550 5.669 1.00 76.69 405 ASP A O 1
ATOM 3002 N N . THR A 1 406 ? -5.739 26.377 5.480 1.00 79.88 406 THR A N 1
ATOM 3003 C CA . THR A 1 406 ? -6.932 25.877 6.186 1.00 79.88 406 THR A CA 1
ATOM 3004 C C . THR A 1 406 ? -8.200 25.871 5.317 1.00 79.88 406 THR A C 1
ATOM 3006 O O . THR A 1 406 ? -9.305 25.714 5.834 1.00 79.88 406 THR A O 1
ATOM 3009 N N . LEU A 1 407 ? -8.056 26.022 3.995 1.00 83.31 407 LEU A N 1
ATOM 3010 C CA . LEU A 1 407 ? -9.162 25.911 3.040 1.00 83.31 407 LEU A CA 1
ATOM 3011 C C . LEU A 1 407 ? -9.632 24.464 2.849 1.00 83.31 407 LEU A C 1
ATOM 3013 O O . LEU A 1 407 ? -8.841 23.522 2.878 1.00 83.31 407 LEU A O 1
ATOM 3017 N N . ASP A 1 408 ? -10.933 24.301 2.602 1.00 86.06 408 ASP A N 1
ATOM 3018 C CA . ASP A 1 408 ? -11.542 22.998 2.343 1.00 86.06 408 ASP A CA 1
ATOM 3019 C C . ASP A 1 408 ? -11.119 22.457 0.963 1.00 86.06 408 ASP A C 1
ATOM 3021 O O . ASP A 1 408 ? -11.582 22.917 -0.088 1.00 86.06 408 ASP A O 1
ATOM 3025 N N . LEU A 1 409 ? -10.235 21.454 0.972 1.00 85.62 409 LEU A N 1
ATOM 3026 C CA . LEU A 1 409 ? -9.754 20.784 -0.235 1.00 85.62 409 LEU A CA 1
ATOM 3027 C C . LEU A 1 409 ? -10.870 20.044 -0.990 1.00 85.62 409 LEU A C 1
ATOM 3029 O O . LEU A 1 409 ? -10.763 19.929 -2.215 1.00 85.62 409 LEU A O 1
ATOM 3033 N N . ASP A 1 410 ? -11.954 19.623 -0.321 1.00 85.81 410 ASP A N 1
ATOM 3034 C CA . ASP A 1 410 ? -13.130 19.073 -1.003 1.00 85.81 410 ASP A CA 1
ATOM 3035 C C . ASP A 1 410 ? -13.844 20.174 -1.790 1.00 85.81 410 ASP A C 1
ATOM 3037 O O . ASP A 1 410 ? -14.279 19.938 -2.914 1.00 85.81 410 ASP A O 1
ATOM 3041 N N . VAL A 1 411 ? -13.958 21.404 -1.276 1.00 88.44 411 VAL A N 1
ATOM 3042 C CA . VAL A 1 411 ? -14.519 22.519 -2.064 1.00 88.44 411 VAL A CA 1
ATOM 3043 C C . VAL A 1 411 ? -13.628 22.838 -3.266 1.00 88.44 411 VAL A C 1
ATOM 3045 O O . VAL A 1 411 ? -14.158 23.086 -4.350 1.00 88.44 411 VAL A O 1
ATOM 3048 N N . LEU A 1 412 ? -12.306 22.737 -3.123 1.00 87.25 412 LEU A N 1
ATOM 3049 C CA . LEU A 1 412 ? -11.342 23.023 -4.192 1.00 87.25 412 LEU A CA 1
ATOM 3050 C C . LEU A 1 412 ? -11.247 21.939 -5.283 1.00 87.25 412 LEU A C 1
ATOM 3052 O O . LEU A 1 412 ? -10.860 22.254 -6.407 1.00 87.25 412 LEU A O 1
ATOM 3056 N N . ASN A 1 413 ? -11.638 20.689 -5.009 1.00 85.06 413 ASN A N 1
ATOM 3057 C CA . ASN A 1 413 ? -11.456 19.567 -5.941 1.00 85.06 413 ASN A CA 1
ATOM 3058 C C . ASN A 1 413 ? -12.770 18.830 -6.247 1.00 85.06 413 ASN A C 1
ATOM 3060 O O . ASN A 1 413 ? -13.535 18.482 -5.352 1.00 85.06 413 ASN A O 1
ATOM 3064 N N . GLY A 1 414 ? -13.043 18.553 -7.526 1.00 85.50 414 GLY A N 1
ATOM 3065 C CA . GLY A 1 414 ? -14.202 17.767 -7.965 1.00 85.50 414 GLY A CA 1
ATOM 3066 C C . GLY A 1 414 ? -15.024 18.418 -9.086 1.00 85.50 414 GLY A C 1
ATOM 3067 O O . GLY A 1 414 ? -14.537 19.316 -9.771 1.00 85.50 414 GLY A O 1
ATOM 3068 N N . PRO A 1 415 ? -16.282 17.986 -9.303 1.00 89.50 415 PRO A N 1
ATOM 3069 C CA . PRO A 1 415 ? -17.111 18.483 -10.400 1.00 89.50 415 PRO A CA 1
ATOM 3070 C C . PRO A 1 415 ? -17.300 20.006 -10.386 1.00 89.50 415 PRO A C 1
ATOM 3072 O O . PRO A 1 415 ? -17.727 20.573 -9.375 1.00 89.50 415 PRO A O 1
ATOM 3075 N N . ALA A 1 416 ? -17.031 20.646 -11.523 1.00 93.38 416 ALA A N 1
ATOM 3076 C CA . ALA A 1 416 ? -17.225 22.069 -11.768 1.00 93.38 416 ALA A CA 1
ATOM 3077 C C . ALA A 1 416 ? -17.879 22.312 -13.135 1.00 93.38 416 ALA A C 1
ATOM 3079 O O . ALA A 1 416 ? -17.653 21.568 -14.093 1.00 93.38 416 ALA A O 1
ATOM 3080 N N . LEU A 1 417 ? -18.696 23.361 -13.224 1.00 94.62 417 LEU A N 1
ATOM 3081 C CA . LEU A 1 417 ? -19.337 23.800 -14.463 1.00 94.62 417 LEU A CA 1
ATOM 3082 C C . LEU A 1 417 ? -18.608 25.028 -15.021 1.00 94.62 417 LEU A C 1
ATOM 3084 O O . LEU A 1 417 ? -18.570 26.057 -14.357 1.00 94.62 417 LEU A O 1
ATOM 3088 N N . LEU A 1 418 ? -18.081 24.948 -16.241 1.00 94.81 418 LEU A N 1
ATOM 3089 C CA . LEU A 1 418 ? -17.579 26.113 -16.971 1.00 94.81 418 LEU A CA 1
ATOM 3090 C C . LEU A 1 418 ? -18.708 26.733 -17.802 1.00 94.81 418 LEU A C 1
ATOM 3092 O O . LEU A 1 418 ? -19.272 26.069 -18.678 1.00 94.81 418 LEU A O 1
ATOM 3096 N N . VAL A 1 419 ? -19.011 28.005 -17.533 1.00 94.31 419 VAL A N 1
ATOM 3097 C CA . VAL A 1 419 ? -20.022 28.820 -18.223 1.00 94.31 419 VAL A CA 1
ATOM 3098 C C . VAL A 1 419 ? -19.394 30.044 -18.897 1.00 94.31 419 VAL A C 1
ATOM 3100 O O . VAL A 1 419 ? -18.386 30.578 -18.437 1.00 94.31 419 VAL A O 1
ATOM 3103 N N . ASP A 1 420 ? -20.012 30.505 -19.985 1.00 93.38 420 ASP A N 1
ATOM 3104 C CA . ASP A 1 420 ? -19.634 31.738 -20.681 1.00 93.38 420 ASP A CA 1
ATOM 3105 C C . ASP A 1 420 ? -20.559 32.892 -20.270 1.00 93.38 420 ASP A C 1
ATOM 3107 O O . ASP A 1 420 ? -21.768 32.849 -20.497 1.00 93.38 420 ASP A O 1
ATOM 3111 N N . VAL A 1 421 ? -19.981 33.947 -19.696 1.00 92.38 421 VAL A N 1
ATOM 3112 C CA . VAL A 1 421 ? -20.691 35.166 -19.283 1.00 92.38 421 VAL A CA 1
ATOM 3113 C C . VAL A 1 421 ? -21.094 36.003 -20.509 1.00 92.38 421 VAL A C 1
ATOM 3115 O O . VAL A 1 421 ? -20.282 36.144 -21.437 1.00 92.38 421 VAL A O 1
ATOM 3118 N N . PRO A 1 422 ? -22.303 36.609 -20.532 1.00 87.19 422 PRO A N 1
ATOM 3119 C CA . PRO A 1 422 ? -22.728 37.526 -21.588 1.00 87.19 422 PRO A CA 1
ATOM 3120 C C . PRO A 1 422 ? -21.744 38.686 -21.802 1.00 87.19 422 PRO A C 1
ATOM 3122 O O . PRO A 1 422 ? -21.535 39.531 -20.937 1.00 87.19 422 PRO A O 1
ATOM 3125 N N . ARG A 1 423 ? -21.157 38.749 -23.002 1.00 86.00 423 ARG A N 1
ATOM 3126 C CA . ARG A 1 423 ? -19.985 39.576 -23.363 1.00 86.00 423 ARG A CA 1
ATOM 3127 C C . ARG A 1 423 ? -20.181 41.105 -23.397 1.00 86.00 423 ARG A C 1
ATOM 3129 O O . ARG A 1 423 ? -19.391 41.809 -24.018 1.00 86.00 423 ARG A O 1
ATOM 3136 N N . HIS A 1 424 ? -21.233 41.625 -22.773 1.00 76.75 424 HIS A N 1
ATOM 3137 C CA . HIS A 1 424 ? -21.631 43.037 -22.826 1.00 76.75 424 HIS A CA 1
ATOM 3138 C C . HIS A 1 424 ? -22.004 43.635 -21.456 1.00 76.75 424 HIS A C 1
ATOM 3140 O O . HIS A 1 424 ? -22.497 44.760 -21.405 1.00 76.75 424 HIS A O 1
ATOM 3146 N N . THR A 1 425 ? -21.790 42.906 -20.357 1.00 81.06 425 THR A N 1
ATOM 3147 C CA . THR A 1 425 ? -22.125 43.345 -18.995 1.00 81.06 425 THR A CA 1
ATOM 3148 C C . THR A 1 425 ? -21.177 42.733 -17.959 1.00 81.06 425 THR A C 1
ATOM 3150 O O . THR A 1 425 ? -20.547 41.708 -18.216 1.00 81.06 425 THR A O 1
ATOM 3153 N N . ASN A 1 426 ? -21.112 43.350 -16.777 1.00 93.62 426 ASN A N 1
ATOM 3154 C CA . ASN A 1 426 ? -20.666 42.686 -15.551 1.00 93.62 426 ASN A CA 1
ATOM 3155 C C . ASN A 1 426 ? -21.676 41.608 -15.120 1.00 93.62 426 ASN A C 1
ATOM 3157 O O . ASN A 1 426 ? -22.819 41.582 -15.588 1.00 93.62 426 ASN A O 1
ATOM 3161 N N . ILE A 1 427 ? -21.251 40.717 -14.225 1.00 96.00 427 ILE A N 1
ATOM 3162 C CA . ILE A 1 427 ? -22.061 39.605 -13.725 1.00 96.00 427 ILE A CA 1
ATOM 3163 C C . ILE A 1 427 ? -23.000 40.143 -12.630 1.00 96.00 427 ILE A C 1
ATOM 3165 O O . ILE A 1 427 ? -22.651 40.174 -11.451 1.00 96.00 427 ILE A O 1
ATOM 3169 N N . THR A 1 428 ? -24.168 40.624 -13.061 1.00 96.00 428 THR A N 1
ATOM 3170 C CA . THR A 1 428 ? -25.286 41.104 -12.230 1.00 96.00 428 THR A CA 1
ATOM 3171 C C . THR A 1 428 ? -26.241 39.972 -11.845 1.00 96.00 428 THR A C 1
ATOM 3173 O O . THR A 1 428 ? -26.128 38.854 -12.352 1.00 96.00 428 THR A O 1
ATOM 3176 N N . ALA A 1 429 ? -27.231 40.254 -10.994 1.00 94.50 429 ALA A N 1
ATOM 3177 C CA . ALA A 1 429 ? -28.305 39.316 -10.662 1.00 94.50 429 ALA A CA 1
ATOM 3178 C C . ALA A 1 429 ? -29.072 38.833 -11.912 1.00 94.50 429 ALA A C 1
ATOM 3180 O O . ALA A 1 429 ? -29.312 37.637 -12.070 1.00 94.50 429 ALA A O 1
ATOM 3181 N N . GLU A 1 430 ? -29.388 39.741 -12.845 1.00 92.25 430 GLU A N 1
ATOM 3182 C CA . GLU A 1 430 ? -30.040 39.408 -14.125 1.00 92.25 430 GLU A CA 1
ATOM 3183 C C . GLU A 1 430 ? -29.136 38.533 -15.014 1.00 92.25 430 GLU A C 1
ATOM 3185 O O . GLU A 1 430 ? -29.595 37.555 -15.609 1.00 92.25 430 GLU A O 1
ATOM 3190 N N . ALA A 1 431 ? -27.831 38.832 -15.063 1.00 91.12 431 ALA A N 1
ATOM 3191 C CA . ALA A 1 431 ? -26.870 38.007 -15.791 1.00 91.12 431 ALA A CA 1
ATOM 3192 C C . ALA A 1 431 ? -26.781 36.593 -15.191 1.00 91.12 431 ALA A C 1
ATOM 3194 O O . ALA A 1 431 ? -26.831 35.614 -15.937 1.00 91.12 431 ALA A O 1
ATOM 3195 N N . MET A 1 432 ? -26.728 36.473 -13.862 1.00 92.44 432 MET A N 1
ATOM 3196 C CA . MET A 1 432 ? -26.704 35.190 -13.153 1.00 92.44 432 MET A CA 1
ATOM 3197 C C . MET A 1 432 ? -27.972 34.357 -13.372 1.00 92.44 432 MET A C 1
ATOM 3199 O O . MET A 1 432 ? -27.869 33.164 -13.665 1.00 92.44 432 MET A O 1
ATOM 3203 N N . GLU A 1 433 ? -29.157 34.971 -13.312 1.00 90.00 433 GLU A N 1
ATOM 3204 C CA . GLU A 1 433 ? -30.421 34.292 -13.623 1.00 90.00 433 GLU A CA 1
ATOM 3205 C C . GLU A 1 433 ? -30.440 33.801 -15.084 1.00 90.00 433 GLU A C 1
ATOM 3207 O O . GLU A 1 433 ? -30.828 32.662 -15.361 1.00 90.00 433 GLU A O 1
ATOM 3212 N N . SER A 1 434 ? -29.919 34.604 -16.023 1.00 89.56 434 SER A N 1
ATOM 3213 C CA . SER A 1 434 ? -29.835 34.232 -17.444 1.00 89.56 434 SER A CA 1
ATOM 3214 C C . SER A 1 434 ? -28.929 33.021 -17.724 1.00 89.56 434 SER A C 1
ATOM 3216 O O . SER A 1 434 ? -29.182 32.282 -18.679 1.00 89.56 434 SER A O 1
ATOM 3218 N N . LEU A 1 435 ? -27.925 32.755 -16.878 1.00 87.19 435 LEU A N 1
ATOM 3219 C CA . LEU A 1 435 ? -26.997 31.627 -17.041 1.00 87.19 435 LEU A CA 1
ATOM 3220 C C . LEU A 1 435 ? -27.629 30.254 -16.748 1.00 87.19 435 LEU A C 1
ATOM 3222 O O . LEU A 1 435 ? -27.052 29.241 -17.140 1.00 87.19 435 LEU A O 1
ATOM 3226 N N . ASN A 1 436 ? -28.809 30.198 -16.111 1.00 85.38 436 ASN A N 1
ATOM 3227 C CA . ASN A 1 436 ? -29.582 28.963 -15.890 1.00 85.38 436 ASN A CA 1
ATOM 3228 C C . ASN A 1 436 ? -28.759 27.804 -15.267 1.00 85.38 436 ASN A C 1
ATOM 3230 O O . ASN A 1 436 ? -28.889 26.641 -15.662 1.00 85.38 436 ASN A O 1
ATOM 3234 N N . ILE A 1 437 ? -27.900 28.120 -14.290 1.00 86.81 437 ILE A N 1
ATOM 3235 C CA . ILE A 1 437 ? -27.002 27.149 -13.643 1.00 86.81 437 ILE A CA 1
ATOM 3236 C C . ILE A 1 437 ? -27.827 26.026 -12.967 1.00 86.81 437 ILE A C 1
ATOM 3238 O O . ILE A 1 437 ? -28.724 26.325 -12.173 1.00 86.81 437 ILE A O 1
ATOM 3242 N N . PRO A 1 438 ? -27.555 24.732 -13.243 1.00 84.44 438 PRO A N 1
ATOM 3243 C CA . PRO A 1 438 ? -28.300 23.628 -12.640 1.00 84.44 438 PRO A CA 1
ATOM 3244 C C . PRO A 1 438 ? -28.160 23.560 -11.112 1.00 84.44 438 PRO A C 1
ATOM 3246 O O . PRO A 1 438 ? -27.072 23.729 -10.562 1.00 84.44 438 PRO A O 1
ATOM 3249 N N . LYS A 1 439 ? -29.257 23.230 -10.417 1.00 82.44 439 LYS A N 1
ATOM 3250 C CA . LYS A 1 439 ? -29.243 23.012 -8.959 1.00 82.44 439 LYS A CA 1
ATOM 3251 C C . LYS A 1 439 ? -28.344 21.832 -8.574 1.00 82.44 439 LYS A C 1
ATOM 3253 O O . LYS A 1 439 ? -28.276 20.845 -9.305 1.00 82.44 439 LYS A O 1
ATOM 3258 N N . GLY A 1 440 ? -27.676 21.934 -7.423 1.00 80.75 440 GLY A N 1
ATOM 3259 C CA . GLY A 1 440 ? -26.685 20.955 -6.961 1.00 80.75 440 GLY A CA 1
ATOM 3260 C C . GLY A 1 440 ? -25.278 21.106 -7.562 1.00 80.75 440 GLY A C 1
ATOM 3261 O O . GLY A 1 440 ? -24.378 20.359 -7.178 1.00 80.75 440 GLY A O 1
ATOM 3262 N N . VAL A 1 441 ? -25.041 22.067 -8.465 1.00 89.06 441 VAL A N 1
ATOM 3263 C CA . VAL A 1 441 ? -23.678 22.435 -8.887 1.00 89.06 441 VAL A CA 1
ATOM 3264 C C . VAL A 1 441 ? -22.987 23.186 -7.745 1.00 89.06 441 VAL A C 1
ATOM 3266 O O . VAL A 1 441 ? -23.422 24.266 -7.363 1.00 89.06 441 VAL A O 1
ATOM 3269 N N . ARG A 1 442 ? -21.896 22.620 -7.208 1.00 93.12 442 ARG A N 1
ATOM 3270 C CA . ARG A 1 442 ? -21.137 23.206 -6.082 1.00 93.12 442 ARG A CA 1
ATOM 3271 C C . ARG A 1 442 ? -19.955 24.096 -6.495 1.00 93.12 442 ARG A C 1
ATOM 3273 O O . ARG A 1 442 ? -19.420 24.797 -5.642 1.00 93.12 442 ARG A O 1
ATOM 3280 N N . ARG A 1 443 ? -19.522 24.067 -7.760 1.00 95.56 443 ARG A N 1
ATOM 3281 C CA . ARG A 1 443 ? -18.357 24.822 -8.268 1.00 95.56 443 ARG A CA 1
ATOM 3282 C C . ARG A 1 443 ? -18.654 25.346 -9.670 1.00 95.56 443 ARG A C 1
ATOM 3284 O O . ARG A 1 443 ? -19.110 24.566 -10.511 1.00 95.56 443 ARG A O 1
ATOM 3291 N N . VAL A 1 444 ? -18.389 26.623 -9.935 1.00 96.75 444 VAL A N 1
ATOM 3292 C CA . VAL A 1 444 ? -18.614 27.235 -11.255 1.00 96.75 444 VAL A CA 1
ATOM 3293 C C . VAL A 1 444 ? -17.412 28.076 -11.665 1.00 96.75 444 VAL A C 1
ATOM 3295 O O . VAL A 1 444 ? -16.908 28.870 -10.876 1.00 96.75 444 VAL A O 1
ATOM 3298 N N . LEU A 1 445 ? -16.967 27.896 -12.908 1.00 97.38 445 LEU A N 1
ATOM 3299 C CA . LEU A 1 445 ? -15.929 28.692 -13.551 1.00 97.38 445 LEU A CA 1
ATOM 3300 C C . LEU A 1 445 ? -16.599 29.621 -14.570 1.00 97.38 445 LEU A C 1
ATOM 3302 O O . LEU A 1 445 ? -17.353 29.162 -15.430 1.00 97.38 445 LEU A O 1
ATOM 3306 N N . PHE A 1 446 ? -16.328 30.915 -14.477 1.00 96.44 446 PHE A N 1
ATOM 3307 C CA . PHE A 1 446 ? -16.913 31.953 -15.314 1.00 96.44 446 PHE A CA 1
ATOM 3308 C C . PHE A 1 446 ? -15.860 32.460 -16.299 1.00 96.44 446 PHE A C 1
ATOM 3310 O O . PHE A 1 446 ? -14.953 33.201 -15.924 1.00 96.44 446 PHE A O 1
ATOM 3317 N N . ARG A 1 447 ? -15.995 32.089 -17.577 1.00 95.12 447 ARG A N 1
ATOM 3318 C CA . ARG A 1 447 ? -15.241 32.744 -18.651 1.00 95.12 447 ARG A CA 1
ATOM 3319 C C . ARG A 1 447 ? -15.962 34.013 -19.080 1.00 95.12 447 ARG A C 1
ATOM 3321 O O . ARG A 1 447 ? -17.165 33.995 -19.349 1.00 95.12 447 ARG A O 1
ATOM 3328 N N . THR A 1 448 ? -15.220 35.105 -19.184 1.00 95.38 448 THR A N 1
ATOM 3329 C CA . THR A 1 448 ? -15.746 36.433 -19.475 1.00 95.38 448 THR A CA 1
ATOM 3330 C C . THR A 1 448 ? -15.145 36.997 -20.766 1.00 95.38 448 THR A C 1
ATOM 3332 O O . THR A 1 448 ? -14.467 36.309 -21.527 1.00 95.38 448 THR A O 1
ATOM 3335 N N . LEU A 1 449 ? -15.389 38.284 -21.032 1.00 93.81 449 LEU A N 1
ATOM 3336 C CA . LEU A 1 449 ? -14.701 39.018 -22.097 1.00 93.81 449 LEU A CA 1
ATOM 3337 C C . LEU A 1 449 ? -13.188 39.188 -21.804 1.00 93.81 449 LEU A C 1
ATOM 3339 O O . LEU A 1 449 ? -12.439 39.609 -22.684 1.00 93.81 449 LEU A O 1
ATOM 3343 N N . SER A 1 450 ? -12.719 38.884 -20.588 1.00 94.06 450 SER A N 1
ATOM 3344 C CA . SER A 1 450 ? -11.311 38.999 -20.193 1.00 94.06 450 SER A CA 1
ATOM 3345 C C . SER A 1 450 ? -10.420 37.978 -20.911 1.00 94.06 450 SER A C 1
ATOM 3347 O O . SER A 1 450 ? -9.364 38.364 -21.422 1.00 94.06 450 SER A O 1
ATOM 3349 N N . THR A 1 451 ? -10.883 36.728 -21.063 1.00 92.50 451 THR A N 1
ATOM 3350 C CA . THR A 1 451 ? -10.268 35.727 -21.956 1.00 92.50 451 THR A CA 1
ATOM 3351 C C . THR A 1 451 ? -10.246 36.218 -23.402 1.00 92.50 451 THR A C 1
ATOM 3353 O O . THR A 1 451 ? -9.181 36.274 -24.012 1.00 92.50 451 THR A O 1
ATOM 3356 N N . ASP A 1 452 ? -11.394 36.638 -23.948 1.00 90.06 452 ASP A N 1
ATOM 3357 C CA . ASP A 1 452 ? -11.517 37.081 -25.349 1.00 90.06 452 ASP A CA 1
ATOM 3358 C C . ASP A 1 452 ? -10.585 38.267 -25.686 1.00 90.06 452 ASP A C 1
ATOM 3360 O O . ASP A 1 452 ? -10.133 38.421 -26.820 1.00 90.06 452 ASP A O 1
ATOM 3364 N N . ARG A 1 453 ? -10.297 39.125 -24.696 1.00 92.12 453 ARG A N 1
ATOM 3365 C CA . ARG A 1 453 ? -9.380 40.279 -24.790 1.00 92.12 453 ARG A CA 1
ATOM 3366 C C . ARG A 1 453 ? -7.925 39.940 -24.439 1.00 92.12 453 ARG A C 1
ATOM 3368 O O . ARG A 1 453 ? -7.091 40.851 -24.439 1.00 92.12 453 ARG A O 1
ATOM 3375 N N . GLY A 1 454 ? -7.628 38.684 -24.101 1.00 91.31 454 GLY A N 1
ATOM 3376 C CA . GLY A 1 454 ? -6.304 38.200 -23.707 1.00 91.31 454 GLY A CA 1
ATOM 3377 C C . GLY A 1 454 ? -5.709 38.941 -22.508 1.00 91.31 454 GLY A C 1
ATOM 3378 O O . GLY A 1 454 ? -4.504 39.183 -22.487 1.00 91.31 454 GLY A O 1
ATOM 3379 N N . LEU A 1 455 ? -6.530 39.383 -21.544 1.00 93.56 455 LEU A N 1
ATOM 3380 C CA . LEU A 1 455 ? -6.094 40.385 -20.562 1.00 93.56 455 LEU A CA 1
ATOM 3381 C C . LEU A 1 455 ? -4.920 39.923 -19.682 1.00 93.56 455 LEU A C 1
ATOM 3383 O O . LEU A 1 455 ? -4.055 40.742 -19.383 1.00 93.56 455 LEU A O 1
ATOM 3387 N N . MET A 1 456 ? -4.843 38.636 -19.323 1.00 92.31 456 MET A N 1
ATOM 3388 C CA . MET A 1 456 ? -3.723 38.058 -18.553 1.00 92.31 456 MET A CA 1
ATOM 3389 C C . MET A 1 456 ? -2.397 37.966 -19.330 1.00 92.31 456 MET A C 1
ATOM 3391 O O . MET A 1 456 ? -1.331 37.834 -18.724 1.00 92.31 456 MET A O 1
ATOM 3395 N N . LEU A 1 457 ? -2.442 38.057 -20.663 1.00 89.25 457 LEU A N 1
ATOM 3396 C CA . LEU A 1 457 ? -1.262 38.022 -21.538 1.00 89.25 457 LEU A CA 1
ATOM 3397 C C . LEU A 1 457 ? -0.673 39.417 -21.801 1.00 89.25 457 LEU A C 1
ATOM 3399 O O . LEU A 1 457 ? 0.357 39.532 -22.459 1.00 89.25 457 LEU A O 1
ATOM 3403 N N . LYS A 1 458 ? -1.311 40.479 -21.293 1.00 90.50 458 LYS A N 1
ATOM 3404 C CA . LYS A 1 458 ? -0.784 41.849 -21.341 1.00 90.50 458 LYS A CA 1
ATOM 3405 C C . LYS A 1 458 ? 0.289 42.059 -20.270 1.00 90.50 458 LYS A C 1
ATOM 3407 O O . LYS A 1 458 ? 0.367 41.315 -19.296 1.00 90.50 458 LYS A O 1
ATOM 3412 N N . ASP A 1 459 ? 1.050 43.138 -20.415 1.00 86.62 459 ASP A N 1
ATOM 3413 C CA . ASP A 1 459 ? 2.032 43.598 -19.419 1.00 86.62 459 ASP A CA 1
ATOM 3414 C C . ASP A 1 459 ? 1.492 44.760 -18.558 1.00 86.62 459 ASP A C 1
ATOM 3416 O O . ASP A 1 459 ? 2.225 45.401 -17.808 1.00 86.62 459 ASP A O 1
ATOM 3420 N N . THR A 1 460 ? 0.193 45.062 -18.675 1.00 87.00 460 THR A N 1
ATOM 3421 C CA . THR A 1 460 ? -0.506 46.105 -17.914 1.00 87.00 460 THR A CA 1
ATOM 3422 C C . THR A 1 460 ? -1.888 45.632 -17.468 1.00 87.00 460 THR A C 1
ATOM 3424 O O . THR A 1 460 ? -2.587 44.925 -18.197 1.00 87.00 460 THR A O 1
ATOM 3427 N N . THR A 1 461 ? -2.303 46.054 -16.272 1.00 91.19 461 THR A N 1
ATOM 3428 C CA . THR A 1 461 ? -3.661 45.821 -15.763 1.00 91.19 461 THR A CA 1
ATOM 3429 C C . THR A 1 461 ? -4.684 46.644 -16.543 1.00 91.19 461 THR A C 1
ATOM 3431 O O . THR A 1 461 ? -4.564 47.866 -16.652 1.00 91.19 461 THR A O 1
ATOM 3434 N N . ASP A 1 462 ? -5.720 45.981 -17.050 1.00 91.62 462 ASP A N 1
ATOM 3435 C CA . ASP A 1 462 ? -6.826 46.594 -17.782 1.00 91.62 462 ASP A CA 1
ATOM 3436 C C . ASP A 1 462 ? -8.061 46.639 -16.874 1.00 91.62 462 ASP A C 1
ATOM 3438 O O . ASP A 1 462 ? -8.865 45.713 -16.862 1.00 91.62 462 ASP A O 1
ATOM 3442 N N . TRP A 1 463 ? -8.204 47.720 -16.099 1.00 90.62 463 TRP A N 1
ATOM 3443 C CA . TRP A 1 463 ? -9.260 47.908 -15.086 1.00 90.62 463 TRP A CA 1
ATOM 3444 C C . TRP A 1 463 ? -10.702 47.926 -15.633 1.00 90.62 463 TRP A C 1
ATOM 3446 O O . TRP A 1 463 ? -11.647 48.036 -14.862 1.00 90.62 463 TRP A O 1
ATOM 3456 N N . SER A 1 464 ? -10.889 47.798 -16.950 1.00 89.38 464 SER A N 1
ATOM 3457 C CA . SER A 1 464 ? -12.201 47.681 -17.604 1.00 89.38 464 SER A CA 1
ATOM 3458 C C . SER A 1 464 ? -12.611 46.220 -17.855 1.00 89.38 464 SER A C 1
ATOM 3460 O O . SER A 1 464 ? -13.227 45.900 -18.877 1.00 89.38 464 SER A O 1
ATOM 3462 N N . TYR A 1 465 ? -12.202 45.315 -16.966 1.00 92.62 465 TYR A N 1
ATOM 3463 C CA . TYR A 1 465 ? -12.505 43.886 -17.026 1.00 92.62 465 TYR A CA 1
ATOM 3464 C C . TYR A 1 465 ? -13.932 43.568 -16.563 1.00 92.62 465 TYR A C 1
ATOM 3466 O O . TYR A 1 465 ? -14.613 44.401 -15.968 1.00 92.62 465 TYR A O 1
ATOM 3474 N N . VAL A 1 466 ? -14.381 42.350 -16.867 1.00 94.25 466 VAL A N 1
ATOM 3475 C CA . VAL A 1 466 ? -15.693 41.838 -16.453 1.00 94.25 466 VAL A CA 1
ATOM 3476 C C . VAL A 1 466 ? -15.541 41.070 -15.145 1.00 94.25 466 VAL A C 1
ATOM 3478 O O . VAL A 1 466 ? -14.697 40.184 -15.054 1.00 94.25 466 VAL A O 1
ATOM 3481 N N . GLY A 1 467 ? -16.394 41.377 -14.170 1.00 95.25 467 GLY A N 1
ATOM 3482 C CA . GLY A 1 467 ? -16.497 40.656 -12.899 1.00 95.25 467 GLY A CA 1
ATOM 3483 C C . GLY A 1 467 ? -17.898 40.784 -12.300 1.00 95.25 467 GLY A C 1
ATOM 3484 O O . GLY A 1 467 ? -18.798 41.350 -12.923 1.00 95.25 467 GLY A O 1
ATOM 3485 N N . PHE A 1 468 ? -18.096 40.270 -11.092 1.00 97.31 468 PHE A N 1
ATOM 3486 C CA . PHE A 1 468 ? -19.352 40.365 -10.350 1.00 97.31 468 PHE A CA 1
ATOM 3487 C C . PHE A 1 468 ? -19.640 41.785 -9.861 1.00 97.31 468 PHE A C 1
ATOM 3489 O O . PHE A 1 468 ? -18.742 42.518 -9.438 1.00 97.31 468 PHE A O 1
ATOM 3496 N N . THR A 1 469 ? -20.913 42.171 -9.895 1.00 96.88 469 THR A N 1
ATOM 3497 C CA . THR A 1 469 ? -21.435 43.268 -9.072 1.00 96.88 469 THR A CA 1
ATOM 3498 C C . THR A 1 469 ? -21.918 42.717 -7.729 1.00 96.88 469 THR A C 1
ATOM 3500 O O . THR A 1 469 ? -22.077 41.508 -7.550 1.00 96.88 469 THR A O 1
ATOM 3503 N N . GLU A 1 470 ? -22.166 43.605 -6.769 1.00 94.38 470 GLU A N 1
ATOM 3504 C CA . GLU A 1 470 ? -22.656 43.241 -5.431 1.00 94.38 470 GLU A CA 1
ATOM 3505 C C . GLU A 1 470 ? -23.979 42.455 -5.476 1.00 94.38 470 GLU A C 1
ATOM 3507 O O . GLU A 1 470 ? -24.122 41.444 -4.791 1.00 94.38 470 GLU A O 1
ATOM 3512 N N . ASP A 1 471 ? -24.916 42.858 -6.341 1.00 95.56 471 ASP A N 1
ATOM 3513 C CA . ASP A 1 471 ? -26.191 42.163 -6.543 1.00 95.56 471 ASP A CA 1
ATOM 3514 C C . ASP A 1 471 ? -26.026 40.799 -7.230 1.00 95.56 471 ASP A C 1
ATOM 3516 O O . ASP A 1 471 ? -26.742 39.863 -6.884 1.00 95.56 471 ASP A O 1
ATOM 3520 N N . GLY A 1 472 ? -25.068 40.645 -8.152 1.00 95.25 472 GLY A N 1
ATOM 3521 C CA . GLY A 1 472 ? -24.781 39.358 -8.790 1.00 95.25 472 GLY A CA 1
ATOM 3522 C C . GLY A 1 472 ? -24.126 38.358 -7.839 1.00 95.25 472 GLY A C 1
ATOM 3523 O O . GLY A 1 472 ? -24.501 37.184 -7.825 1.00 95.25 472 GLY A O 1
ATOM 3524 N N . ALA A 1 473 ? -23.194 38.826 -7.003 1.00 94.88 473 ALA A N 1
ATOM 3525 C CA . ALA A 1 473 ? -22.571 38.011 -5.963 1.00 94.88 473 ALA A CA 1
ATOM 3526 C C . ALA A 1 473 ? -23.608 37.575 -4.915 1.00 94.88 473 ALA A C 1
ATOM 3528 O O . ALA A 1 473 ? -23.710 36.390 -4.597 1.00 94.88 473 ALA A O 1
ATOM 3529 N N . GLN A 1 474 ? -24.442 38.508 -4.442 1.00 93.50 474 GLN A N 1
ATOM 3530 C CA . GLN A 1 474 ? -25.503 38.209 -3.481 1.00 93.50 474 GLN A CA 1
ATOM 3531 C C . GLN A 1 474 ? -26.597 37.301 -4.076 1.00 93.50 474 GLN A C 1
ATOM 3533 O O . GLN A 1 474 ? -27.053 36.383 -3.400 1.00 93.50 474 GLN A O 1
ATOM 3538 N N . TRP A 1 475 ? -26.966 37.463 -5.355 1.00 94.50 475 TRP A N 1
ATOM 3539 C CA . TRP A 1 475 ? -27.897 36.547 -6.030 1.00 94.50 475 TRP A CA 1
ATOM 3540 C C . TRP A 1 475 ? -27.349 35.118 -6.074 1.00 94.50 475 TRP A C 1
ATOM 3542 O O . TRP A 1 475 ? -28.096 34.177 -5.802 1.00 94.50 475 TRP A O 1
ATOM 3552 N N . LEU A 1 476 ? -26.056 34.944 -6.382 1.00 93.38 476 LEU A N 1
ATOM 3553 C CA . LEU A 1 476 ? -25.400 33.633 -6.400 1.00 93.38 476 LEU A CA 1
ATOM 3554 C C . LEU A 1 476 ? -25.486 32.969 -5.019 1.00 93.38 476 LEU A C 1
ATOM 3556 O O . LEU A 1 476 ? -25.883 31.806 -4.934 1.00 93.38 476 LEU A O 1
ATOM 3560 N N . VAL A 1 477 ? -25.194 33.724 -3.958 1.00 90.62 477 VAL A N 1
ATOM 3561 C CA . VAL A 1 477 ? -25.312 33.280 -2.560 1.00 90.62 477 VAL A CA 1
ATOM 3562 C C . VAL A 1 477 ? -26.744 32.869 -2.197 1.00 90.62 477 VAL A C 1
ATOM 3564 O O . VAL A 1 477 ? -26.948 31.783 -1.663 1.00 90.62 477 VAL A O 1
ATOM 3567 N N . ASP A 1 478 ? -27.740 33.702 -2.501 1.00 91.19 478 ASP A N 1
ATOM 3568 C CA . ASP A 1 478 ? -29.118 33.486 -2.036 1.00 91.19 478 ASP A CA 1
ATOM 3569 C C . ASP A 1 478 ? -29.879 32.396 -2.819 1.00 91.19 478 ASP A C 1
ATOM 3571 O O . ASP A 1 478 ? -30.893 31.884 -2.337 1.00 91.19 478 ASP A O 1
ATOM 3575 N N . ASN A 1 479 ? -29.428 32.042 -4.031 1.00 89.69 479 ASN A N 1
ATOM 3576 C CA . ASN A 1 479 ? -30.181 31.182 -4.956 1.00 89.69 479 ASN A CA 1
ATOM 3577 C C . ASN A 1 479 ? -29.488 29.855 -5.325 1.00 89.69 479 ASN A C 1
ATOM 3579 O O . ASN A 1 479 ? -30.099 29.043 -6.033 1.00 89.69 479 ASN A O 1
ATOM 3583 N N . THR A 1 480 ? -28.249 29.604 -4.880 1.00 88.94 480 THR A N 1
ATOM 3584 C CA . THR A 1 480 ? -27.458 28.429 -5.303 1.00 88.94 480 THR A CA 1
ATOM 3585 C C . THR A 1 480 ? -26.708 27.735 -4.160 1.00 88.94 480 THR A C 1
ATOM 3587 O O . THR A 1 480 ? -26.369 28.346 -3.155 1.00 88.94 480 THR A O 1
ATOM 3590 N N . ASP A 1 481 ? -26.387 26.451 -4.350 1.00 87.38 481 ASP A N 1
ATOM 3591 C CA . ASP A 1 481 ? -25.565 25.646 -3.429 1.00 87.38 481 ASP A CA 1
ATOM 3592 C C . ASP A 1 481 ? -24.046 25.752 -3.733 1.00 87.38 481 ASP A C 1
ATOM 3594 O O . ASP A 1 481 ? -23.265 24.849 -3.404 1.00 87.38 481 ASP A O 1
ATOM 3598 N N . ILE A 1 482 ? -23.619 26.813 -4.430 1.00 92.69 482 ILE A N 1
ATOM 3599 C CA . ILE A 1 482 ? -22.233 26.994 -4.884 1.00 92.69 482 ILE A CA 1
ATOM 3600 C C . ILE A 1 482 ? -21.317 27.303 -3.691 1.00 92.69 482 ILE A C 1
ATOM 3602 O O . ILE A 1 482 ? -21.648 28.086 -2.804 1.00 92.69 482 ILE A O 1
ATOM 3606 N N . LYS A 1 483 ? -20.134 26.681 -3.688 1.00 92.19 483 LYS A N 1
ATOM 3607 C CA . LYS A 1 483 ? -19.060 26.872 -2.702 1.00 92.19 483 LYS A CA 1
ATOM 3608 C C . LYS A 1 483 ? -17.723 27.293 -3.315 1.00 92.19 483 LYS A C 1
ATOM 3610 O O . LYS A 1 483 ? -16.838 27.700 -2.574 1.00 92.19 483 LYS A O 1
ATOM 3615 N N . LEU A 1 484 ? -17.586 27.241 -4.641 1.00 93.75 484 LEU A N 1
ATOM 3616 C CA . LEU A 1 484 ? -16.408 27.734 -5.356 1.00 93.75 484 LEU A CA 1
ATOM 3617 C C . LEU A 1 484 ? -16.805 28.531 -6.599 1.00 93.75 484 LEU A C 1
ATOM 3619 O O . LEU A 1 484 ? -17.569 28.037 -7.435 1.00 93.75 484 LEU A O 1
ATOM 3623 N N . VAL A 1 485 ? -16.246 29.734 -6.724 1.00 96.25 485 VAL A N 1
ATOM 3624 C CA . VAL A 1 485 ? -16.385 30.614 -7.893 1.00 96.25 485 VAL A CA 1
ATOM 3625 C C . VAL A 1 485 ? -15.001 30.854 -8.494 1.00 96.25 485 VAL A C 1
ATOM 3627 O O . VAL A 1 485 ? -14.120 31.369 -7.818 1.00 96.25 485 VAL A O 1
ATOM 3630 N N . GLY A 1 486 ? -14.803 30.464 -9.753 1.00 96.69 486 GLY A N 1
ATOM 3631 C CA . GLY A 1 486 ? -13.575 30.727 -10.506 1.00 96.69 486 GLY A CA 1
ATOM 3632 C C . GLY A 1 486 ? -13.788 31.767 -11.607 1.00 96.69 486 GLY A C 1
ATOM 3633 O O . GLY A 1 486 ? -14.828 31.726 -12.262 1.00 96.69 486 GLY A O 1
ATOM 3634 N N . ILE A 1 487 ? -12.822 32.653 -11.861 1.00 97.12 487 ILE A N 1
ATOM 3635 C CA . ILE A 1 487 ? -12.888 33.662 -12.937 1.00 97.12 487 ILE A CA 1
ATOM 3636 C C . ILE A 1 487 ? -11.588 33.754 -13.755 1.00 97.12 487 ILE A C 1
ATOM 3638 O O . ILE A 1 487 ? -10.514 33.370 -13.298 1.00 97.12 487 ILE A O 1
ATOM 3642 N N . ASP A 1 488 ? -11.678 34.292 -14.972 1.00 95.50 488 ASP A N 1
ATOM 3643 C CA . ASP A 1 488 ? -10.588 34.413 -15.951 1.00 95.50 488 ASP A CA 1
ATOM 3644 C C . ASP A 1 488 ? -9.768 35.721 -15.891 1.00 95.50 488 ASP A C 1
ATOM 3646 O O . ASP A 1 488 ? -9.123 36.104 -16.872 1.00 95.50 488 ASP A O 1
ATOM 3650 N N . TYR A 1 489 ? -9.784 36.438 -14.761 1.00 95.19 489 TYR A N 1
ATOM 3651 C CA . TYR A 1 489 ? -8.946 37.628 -14.562 1.00 95.19 489 TYR A CA 1
ATOM 3652 C C . TYR A 1 489 ? -8.621 37.910 -13.088 1.00 95.19 489 TYR A C 1
ATOM 3654 O O . TYR A 1 489 ? -9.054 37.174 -12.208 1.00 95.19 489 TYR A O 1
ATOM 3662 N N . ILE A 1 490 ? -7.860 38.982 -12.839 1.00 92.94 490 ILE A N 1
ATOM 3663 C CA . ILE A 1 490 ? -7.258 39.376 -11.548 1.00 92.94 490 ILE A CA 1
ATOM 3664 C C . ILE A 1 490 ? -8.239 39.798 -10.438 1.00 92.94 490 ILE A C 1
ATOM 3666 O O . ILE A 1 490 ? -7.803 40.397 -9.460 1.00 92.94 490 ILE A O 1
ATOM 3670 N N . SER A 1 491 ? -9.545 39.641 -10.655 1.00 93.62 491 SER A N 1
ATOM 3671 C CA . SER A 1 491 ? -10.536 39.696 -9.585 1.00 93.62 491 SER A CA 1
ATOM 3672 C C . SER A 1 491 ? -11.864 39.080 -10.002 1.00 93.62 491 SER A C 1
ATOM 3674 O O . SER A 1 491 ? -12.338 39.315 -11.118 1.00 93.62 491 SER A O 1
ATOM 3676 N N . VAL A 1 492 ? -12.516 38.363 -9.083 1.00 93.81 492 VAL A N 1
ATOM 3677 C CA . VAL A 1 492 ? -13.917 37.948 -9.194 1.00 93.81 492 VAL A CA 1
ATOM 3678 C C . VAL A 1 492 ? -14.848 39.156 -9.221 1.00 93.81 492 VAL A C 1
ATOM 3680 O O . VAL A 1 492 ? -15.902 39.108 -9.850 1.00 93.81 492 VAL A O 1
ATOM 3683 N N . ALA A 1 493 ? -14.476 40.252 -8.561 1.00 93.56 493 ALA A N 1
ATOM 3684 C CA . ALA A 1 493 ? -15.294 41.448 -8.439 1.00 93.56 493 ALA A CA 1
ATOM 3685 C C . ALA A 1 493 ? -15.001 42.439 -9.570 1.00 93.56 493 ALA A C 1
ATOM 3687 O O . ALA A 1 493 ? -13.852 42.741 -9.869 1.00 93.56 493 ALA A O 1
ATOM 3688 N N . SER A 1 494 ? -16.042 43.008 -10.176 1.00 93.31 494 SER A N 1
ATOM 3689 C CA . SER A 1 494 ? -15.876 44.132 -11.104 1.00 93.31 494 SER A CA 1
ATOM 3690 C C . SER A 1 494 ? -15.275 45.349 -10.387 1.00 93.31 494 SER A C 1
ATOM 3692 O O . SER A 1 494 ? -15.541 45.558 -9.204 1.00 93.31 494 SER A O 1
ATOM 3694 N N . PHE A 1 495 ? -14.485 46.168 -11.093 1.00 90.25 495 PHE A N 1
ATOM 3695 C CA . PHE A 1 495 ? -13.667 47.230 -10.483 1.00 90.25 495 PHE A CA 1
ATOM 3696 C C . PHE A 1 495 ? -14.441 48.156 -9.522 1.00 90.25 495 PHE A C 1
ATOM 3698 O O . PHE A 1 495 ? -14.002 48.384 -8.395 1.00 90.25 495 PHE A O 1
ATOM 3705 N N . ASP A 1 496 ? -15.627 48.623 -9.926 1.00 89.25 496 ASP A N 1
ATOM 3706 C CA . ASP A 1 496 ? -16.472 49.519 -9.119 1.00 89.25 496 ASP A CA 1
ATOM 3707 C C . ASP A 1 496 ? -17.115 48.833 -7.890 1.00 89.25 496 ASP A C 1
ATOM 3709 O O . ASP A 1 496 ? -17.584 49.510 -6.976 1.00 89.25 496 ASP A O 1
ATOM 3713 N N . HIS A 1 497 ? -17.110 47.495 -7.842 1.00 91.38 497 HIS A N 1
ATOM 3714 C CA . HIS A 1 497 ? -17.651 46.659 -6.762 1.00 91.38 497 HIS A CA 1
ATOM 3715 C C . HIS A 1 497 ? -16.578 45.831 -6.035 1.00 91.38 497 HIS A C 1
ATOM 3717 O O . HIS A 1 497 ? -16.933 44.932 -5.267 1.00 91.38 497 HIS A O 1
ATOM 3723 N N . LEU A 1 498 ? -15.287 46.141 -6.238 1.00 85.56 498 LEU A N 1
ATOM 3724 C CA . LEU A 1 498 ? -14.142 45.369 -5.735 1.00 85.56 498 LEU A CA 1
ATOM 3725 C C . LEU A 1 498 ? -14.333 44.885 -4.295 1.00 85.56 498 LEU A C 1
ATOM 3727 O O . LEU A 1 498 ? -14.270 43.693 -4.040 1.00 85.56 498 LEU A O 1
ATOM 3731 N N . ILE A 1 499 ? -14.637 45.771 -3.347 1.00 86.31 499 ILE A N 1
ATOM 3732 C CA . ILE A 1 499 ? -14.801 45.353 -1.948 1.00 86.31 499 ILE A CA 1
ATOM 3733 C C . ILE A 1 499 ? -16.143 44.649 -1.699 1.00 86.31 499 ILE A C 1
ATOM 3735 O O . ILE A 1 499 ? -16.178 43.650 -0.982 1.00 86.31 499 ILE A O 1
ATOM 3739 N N . SER A 1 500 ? -17.258 45.143 -2.248 1.00 89.56 500 SER A N 1
ATOM 3740 C CA . SER A 1 500 ? -18.580 44.670 -1.822 1.00 89.56 500 SER A CA 1
ATOM 3741 C C . SER A 1 500 ? -18.978 43.304 -2.392 1.00 89.56 500 SER A C 1
ATOM 3743 O O . SER A 1 500 ? -19.655 42.550 -1.693 1.00 89.56 500 SER A O 1
ATOM 3745 N N . ALA A 1 501 ? -18.487 42.913 -3.573 1.00 90.88 501 ALA A N 1
ATOM 3746 C CA . ALA A 1 501 ? -18.729 41.570 -4.110 1.00 90.88 501 ALA A CA 1
ATOM 3747 C C . ALA A 1 501 ? -17.953 40.470 -3.347 1.00 90.88 501 ALA A C 1
ATOM 3749 O O . ALA A 1 501 ? -18.561 39.474 -2.954 1.00 90.88 501 ALA A O 1
ATOM 3750 N N . HIS A 1 502 ? -16.661 40.661 -3.026 1.00 89.62 502 HIS A N 1
ATOM 3751 C CA . HIS A 1 502 ? -15.932 39.723 -2.147 1.00 89.62 502 HIS A CA 1
ATOM 3752 C C . HIS A 1 502 ? -16.570 39.650 -0.756 1.00 89.62 502 HIS A C 1
ATOM 3754 O O . HIS A 1 502 ? -16.712 38.574 -0.182 1.00 89.62 502 HIS A O 1
ATOM 3760 N N . VAL A 1 503 ? -17.000 40.795 -0.212 1.00 85.62 503 VAL A N 1
ATOM 3761 C CA . VAL A 1 503 ? -17.710 40.855 1.071 1.00 85.62 503 VAL A CA 1
ATOM 3762 C C . VAL A 1 503 ? -19.015 40.051 1.045 1.00 85.62 503 VAL A C 1
ATOM 3764 O O . VAL A 1 503 ? -19.315 39.400 2.044 1.00 85.62 503 VAL A O 1
ATOM 3767 N N . ALA A 1 504 ? -19.764 40.039 -0.063 1.00 87.75 504 ALA A N 1
ATOM 3768 C CA . ALA A 1 504 ? -20.952 39.195 -0.204 1.00 87.75 504 ALA A CA 1
ATOM 3769 C C . ALA A 1 504 ? -20.592 37.696 -0.174 1.00 87.75 504 ALA A C 1
ATOM 3771 O O . ALA A 1 504 ? -21.159 36.949 0.627 1.00 87.75 504 ALA A O 1
ATOM 3772 N N . PHE A 1 505 ? -19.599 37.266 -0.964 1.00 88.75 505 PHE A N 1
ATOM 3773 C CA . PHE A 1 505 ? -19.139 35.869 -0.993 1.00 88.75 505 PHE A CA 1
ATOM 3774 C C . PHE A 1 505 ? -18.590 35.385 0.365 1.00 88.75 505 PHE A C 1
ATOM 3776 O O . PHE A 1 505 ? -18.945 34.297 0.825 1.00 88.75 505 PHE A O 1
ATOM 3783 N N . PHE A 1 506 ? -17.769 36.198 1.040 1.00 82.12 506 PHE A N 1
ATOM 3784 C CA . PHE A 1 506 ? -17.066 35.805 2.267 1.00 82.12 506 PHE A CA 1
ATOM 3785 C C . PHE A 1 506 ? -17.832 36.035 3.579 1.00 82.12 506 PHE A C 1
ATOM 3787 O O . PHE A 1 506 ? -17.447 35.453 4.591 1.00 82.12 506 PHE A O 1
ATOM 3794 N N . ARG A 1 507 ? -18.883 36.871 3.623 1.00 71.81 507 ARG A N 1
ATOM 3795 C CA . ARG A 1 507 ? -19.682 37.058 4.858 1.00 71.81 507 ARG A CA 1
ATOM 3796 C C . ARG A 1 507 ? -20.908 36.164 4.953 1.00 71.81 507 ARG A C 1
ATOM 3798 O O . ARG A 1 507 ? -21.316 35.843 6.065 1.00 71.81 507 ARG A O 1
ATOM 3805 N N . ASN A 1 508 ? -21.509 35.810 3.819 1.00 58.41 508 ASN A N 1
ATOM 3806 C CA . ASN A 1 508 ? -22.845 35.213 3.802 1.00 58.41 508 ASN A CA 1
ATOM 3807 C C . ASN A 1 508 ? -22.850 33.719 3.437 1.00 58.41 508 ASN A C 1
ATOM 3809 O O . ASN A 1 508 ? -23.873 33.069 3.642 1.00 58.41 508 ASN A O 1
ATOM 3813 N N . ALA A 1 509 ? -21.753 33.175 2.890 1.00 58.47 509 ALA A N 1
ATOM 3814 C CA . ALA A 1 509 ? -21.812 31.896 2.179 1.00 58.47 509 ALA A CA 1
ATOM 3815 C C . ALA A 1 509 ? -20.633 30.927 2.348 1.00 58.47 509 ALA A C 1
ATOM 3817 O O . ALA A 1 509 ? -20.769 29.797 1.882 1.00 58.47 509 ALA A O 1
ATOM 3818 N N . ASP A 1 510 ? -19.506 31.307 2.959 1.00 73.12 510 ASP A N 1
ATOM 3819 C CA . ASP A 1 510 ? -18.257 30.514 2.954 1.00 73.12 510 ASP A CA 1
ATOM 3820 C C . ASP A 1 510 ? -17.907 29.983 1.544 1.00 73.12 510 ASP A C 1
ATOM 3822 O O . ASP A 1 510 ? -17.767 28.776 1.324 1.00 73.12 510 ASP A O 1
ATOM 3826 N N . ILE A 1 511 ? -17.857 30.892 0.563 1.00 88.19 511 ILE A N 1
ATOM 3827 C CA . ILE A 1 511 ? -17.440 30.598 -0.814 1.00 88.19 511 ILE A CA 1
ATOM 3828 C C . ILE A 1 511 ? -15.937 30.851 -0.949 1.00 88.19 511 ILE A C 1
ATOM 3830 O O . ILE A 1 511 ? -15.438 31.883 -0.504 1.00 88.19 511 ILE A O 1
ATOM 3834 N N . ILE A 1 512 ? -15.232 29.921 -1.595 1.00 89.94 512 ILE A N 1
ATOM 3835 C CA . ILE A 1 512 ? -13.821 30.068 -1.964 1.00 89.94 512 ILE A CA 1
ATOM 3836 C C . ILE A 1 512 ? -13.728 30.622 -3.393 1.00 89.94 512 ILE A C 1
ATOM 3838 O O . ILE A 1 512 ? -14.513 30.235 -4.267 1.00 89.94 512 ILE A O 1
ATOM 3842 N N . LEU A 1 513 ? -12.779 31.524 -3.640 1.00 93.50 513 LEU A N 1
ATOM 3843 C CA . LEU A 1 513 ? -12.598 32.184 -4.934 1.00 93.50 513 LEU A CA 1
ATOM 3844 C C . LEU A 1 513 ? -11.319 31.692 -5.613 1.00 93.50 513 LEU A C 1
ATOM 3846 O O . LEU A 1 513 ? -10.293 31.555 -4.952 1.00 93.50 513 LEU A O 1
ATOM 3850 N N . ILE A 1 514 ? -11.378 31.453 -6.923 1.00 95.56 514 ILE A N 1
ATOM 3851 C CA . ILE A 1 514 ? -10.199 31.236 -7.769 1.00 95.56 514 ILE A CA 1
ATOM 3852 C C . ILE A 1 514 ? -10.137 32.343 -8.816 1.00 95.56 514 ILE A C 1
ATOM 3854 O O . ILE A 1 514 ? -11.111 32.594 -9.528 1.00 95.56 514 ILE A O 1
ATOM 3858 N N . GLU A 1 515 ? -8.974 32.961 -8.959 1.00 96.12 515 GLU A N 1
ATOM 3859 C CA . GLU A 1 515 ? -8.785 34.110 -9.837 1.00 96.12 515 GLU A CA 1
ATOM 3860 C C . GLU A 1 515 ? -7.724 33.846 -10.908 1.00 96.12 515 GLU A C 1
ATOM 3862 O O . GLU A 1 515 ? -6.874 32.963 -10.779 1.00 96.12 515 GLU A O 1
ATOM 3867 N N . SER A 1 516 ? -7.775 34.628 -11.989 1.00 95.44 516 SER A N 1
ATOM 3868 C CA . SER A 1 516 ? -6.861 34.548 -13.136 1.00 95.44 516 SER A CA 1
ATOM 3869 C C . SER A 1 516 ? -6.734 33.148 -13.759 1.00 95.44 516 SER A C 1
ATOM 3871 O O . SER A 1 516 ? -5.626 32.669 -14.011 1.00 95.44 516 SER A O 1
ATOM 3873 N N . LEU A 1 517 ? -7.856 32.477 -14.027 1.00 95.81 517 LEU A N 1
ATOM 3874 C CA . LEU A 1 517 ? -7.884 31.214 -14.774 1.00 95.81 517 LEU A CA 1
ATOM 3875 C C . LEU A 1 517 ? -7.616 31.420 -16.273 1.00 95.81 517 LEU A C 1
ATOM 3877 O O . LEU A 1 517 ? -8.257 32.241 -16.930 1.00 95.81 517 LEU A O 1
ATOM 3881 N N . LYS A 1 518 ? -6.742 30.589 -16.844 1.00 94.25 518 LYS A N 1
ATOM 3882 C CA . LYS A 1 518 ? -6.504 30.495 -18.288 1.00 94.25 518 LYS A CA 1
ATOM 3883 C C . LYS A 1 518 ? -7.634 29.690 -18.943 1.00 94.25 518 LYS A C 1
ATOM 3885 O O . LYS A 1 518 ? -7.564 28.470 -19.035 1.00 94.25 518 LYS A O 1
ATOM 3890 N N . LEU A 1 519 ? -8.701 30.368 -19.373 1.00 92.56 519 LEU A N 1
ATOM 3891 C CA . LEU A 1 519 ? -9.888 29.736 -19.980 1.00 92.56 519 LEU A CA 1
ATOM 3892 C C . LEU A 1 519 ? -9.971 29.908 -21.511 1.00 92.56 519 LEU A C 1
ATOM 3894 O O . LEU A 1 519 ? -11.028 29.670 -22.107 1.00 92.56 519 LEU A O 1
ATOM 3898 N N . ASP A 1 520 ? -8.882 30.305 -22.176 1.00 83.56 520 ASP A N 1
ATOM 3899 C CA . ASP A 1 520 ? -8.826 30.359 -23.640 1.00 83.56 520 ASP A CA 1
ATOM 3900 C C . ASP A 1 520 ? -8.945 28.960 -24.262 1.00 83.56 520 ASP A C 1
ATOM 3902 O O . ASP A 1 520 ? -8.494 27.971 -23.696 1.00 83.56 520 ASP A O 1
ATOM 3906 N N . ASN A 1 521 ? -9.610 28.860 -25.417 1.00 80.25 521 ASN A N 1
ATOM 3907 C CA . ASN A 1 521 ? -9.785 27.620 -26.193 1.00 80.25 521 ASN A CA 1
ATOM 3908 C C . ASN A 1 521 ? -10.500 26.436 -25.481 1.00 80.25 521 ASN A C 1
ATOM 3910 O O . ASN A 1 521 ? -10.801 25.428 -26.121 1.00 80.25 521 ASN A O 1
ATOM 3914 N N . VAL A 1 522 ? -10.877 26.568 -24.204 1.00 81.81 522 VAL A N 1
ATOM 3915 C CA . VAL A 1 522 ? -11.693 25.591 -23.462 1.00 81.81 522 VAL A CA 1
ATOM 3916 C C . VAL A 1 522 ? -13.162 25.600 -23.941 1.00 81.81 522 VAL A C 1
ATOM 3918 O O . VAL A 1 522 ? -13.701 26.641 -24.322 1.00 81.81 522 VAL A O 1
ATOM 3921 N N . ASN A 1 523 ? -13.858 24.460 -23.901 1.00 82.50 523 ASN A N 1
ATOM 3922 C CA . ASN A 1 523 ? -15.303 24.392 -24.170 1.00 82.50 523 ASN A CA 1
ATOM 3923 C C . ASN A 1 523 ? -16.132 24.599 -22.887 1.00 82.50 523 ASN A C 1
ATOM 3925 O O . ASN A 1 523 ? -15.692 24.265 -21.795 1.00 82.50 523 ASN A O 1
ATOM 3929 N N . THR A 1 524 ? -17.358 25.114 -22.991 1.00 83.75 524 THR A N 1
ATOM 3930 C CA . THR A 1 524 ? -18.280 25.149 -21.840 1.00 83.75 524 THR A CA 1
ATOM 3931 C C . THR A 1 524 ? -18.855 23.761 -21.554 1.00 83.75 524 THR A C 1
ATOM 3933 O O . THR A 1 524 ? -19.109 22.976 -22.470 1.00 83.75 524 THR A O 1
ATOM 3936 N N . GLY A 1 525 ? -19.054 23.427 -20.275 1.00 82.12 525 GLY A N 1
ATOM 3937 C CA . GLY A 1 525 ? -19.489 22.087 -19.875 1.00 82.12 525 GLY A CA 1
ATOM 3938 C C . GLY A 1 525 ? -19.115 21.693 -18.447 1.00 82.12 525 GLY A C 1
ATOM 3939 O O . GLY A 1 525 ? -18.662 22.516 -17.655 1.00 82.12 525 GLY A O 1
ATOM 3940 N N . LEU A 1 526 ? -19.335 20.415 -18.120 1.00 82.31 526 LEU A N 1
ATOM 3941 C CA . LEU A 1 526 ? -18.982 19.818 -16.827 1.00 82.31 526 LEU A CA 1
ATOM 3942 C C . LEU A 1 526 ? -17.620 19.121 -16.891 1.00 82.31 526 LEU A C 1
ATOM 3944 O O . LEU A 1 526 ? -17.417 18.199 -17.692 1.00 82.31 526 LEU A O 1
ATOM 3948 N N . TYR A 1 527 ? -16.748 19.534 -15.979 1.00 83.25 527 TYR A N 1
ATOM 3949 C CA . TYR A 1 527 ? -15.362 19.108 -15.830 1.00 83.25 527 TYR A CA 1
ATOM 3950 C C . TYR A 1 527 ? -15.101 18.612 -14.405 1.00 83.25 527 TYR A C 1
ATOM 3952 O O . TYR A 1 527 ? -15.815 18.981 -13.474 1.00 83.25 527 TYR A O 1
ATOM 3960 N N . MET A 1 528 ? -14.054 17.812 -14.220 1.00 84.31 528 MET A N 1
ATOM 3961 C CA . MET A 1 528 ? -13.425 17.638 -12.910 1.00 84.31 528 MET A CA 1
ATOM 3962 C C . MET A 1 528 ? -12.362 18.723 -12.759 1.00 84.31 528 MET A C 1
ATOM 3964 O O . MET A 1 528 ? -11.392 18.720 -13.514 1.00 84.31 528 MET A O 1
ATOM 3968 N N . LEU A 1 529 ? -12.575 19.655 -11.831 1.00 89.62 529 LEU A N 1
ATOM 3969 C CA . LEU A 1 529 ? -11.610 20.679 -11.438 1.00 89.62 529 LEU A CA 1
ATOM 3970 C C . LEU A 1 529 ? -10.653 20.103 -10.394 1.00 89.62 529 LEU A C 1
ATOM 3972 O O . LEU A 1 529 ? -11.094 19.470 -9.432 1.00 89.62 529 LEU A O 1
ATOM 3976 N N . HIS A 1 530 ? -9.369 20.396 -10.559 1.00 85.44 530 HIS A N 1
ATOM 3977 C CA . HIS A 1 530 ? -8.351 20.202 -9.541 1.00 85.44 530 HIS A CA 1
ATOM 3978 C C . HIS A 1 530 ? -7.690 21.541 -9.239 1.00 85.44 530 HIS A C 1
ATOM 3980 O O . HIS A 1 530 ? -7.191 22.205 -10.145 1.00 85.44 530 HIS A O 1
ATOM 3986 N N . CYS A 1 531 ? -7.697 21.922 -7.966 1.00 87.00 531 CYS A N 1
ATOM 3987 C CA . CYS A 1 531 ? -7.080 23.138 -7.460 1.00 87.00 531 CYS A CA 1
ATOM 3988 C C . CYS A 1 531 ? -6.384 22.803 -6.141 1.00 87.00 531 CYS A C 1
ATOM 3990 O O . CYS A 1 531 ? -7.026 22.371 -5.179 1.00 87.00 531 CYS A O 1
ATOM 3992 N N . LEU A 1 532 ? -5.067 22.998 -6.102 1.00 80.56 532 LEU A N 1
ATOM 3993 C CA . LEU A 1 532 ? -4.231 22.680 -4.948 1.00 80.56 532 LEU A CA 1
ATOM 3994 C C . LEU A 1 532 ? -3.369 23.905 -4.599 1.00 80.56 532 LEU A C 1
ATOM 3996 O O . LEU A 1 532 ? -2.412 24.188 -5.325 1.00 80.56 532 LEU A O 1
ATOM 4000 N N . PRO A 1 533 ? -3.701 24.654 -3.530 1.00 85.44 533 PRO A N 1
ATOM 4001 C CA . PRO A 1 533 ? -2.858 25.741 -3.051 1.00 85.44 533 PRO A CA 1
ATOM 4002 C C . PRO A 1 533 ? -1.558 25.233 -2.444 1.00 85.44 533 PRO A C 1
ATOM 4004 O O . PRO A 1 533 ? -1.520 24.195 -1.778 1.00 85.44 533 PRO A O 1
ATOM 4007 N N . LEU A 1 534 ? -0.497 26.033 -2.578 1.00 84.69 534 LEU A N 1
ATOM 4008 C CA . LEU A 1 534 ? 0.658 25.892 -1.698 1.00 84.69 534 LEU A CA 1
ATOM 4009 C C . LEU A 1 534 ? 0.202 26.103 -0.247 1.00 84.69 534 LEU A C 1
ATOM 4011 O O . LEU A 1 534 ? -0.540 27.044 0.051 1.00 84.69 534 LEU A O 1
ATOM 4015 N N . ARG A 1 535 ? 0.656 25.237 0.666 1.00 80.12 535 ARG A N 1
ATOM 4016 C CA . ARG A 1 535 ? 0.261 25.247 2.084 1.00 80.12 535 ARG A CA 1
ATOM 4017 C C . ARG A 1 535 ? 0.994 26.343 2.872 1.00 80.12 535 ARG A C 1
ATOM 4019 O O . ARG A 1 535 ? 1.8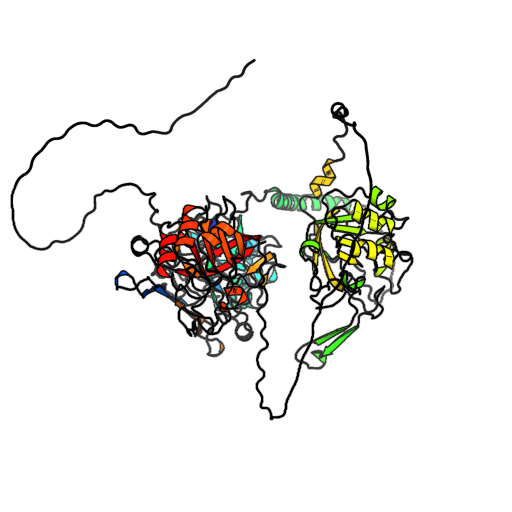37 26.069 3.725 1.00 80.12 535 ARG A O 1
ATOM 4026 N N . LEU A 1 536 ? 0.699 27.594 2.533 1.00 79.75 536 LEU A N 1
ATOM 4027 C CA . LEU A 1 536 ? 1.311 28.793 3.098 1.00 79.75 536 LEU A CA 1
ATOM 4028 C C . LEU A 1 536 ? 0.615 29.165 4.416 1.00 79.75 536 LEU A C 1
ATOM 4030 O O . LEU A 1 536 ? -0.446 29.785 4.417 1.00 79.75 536 LEU A O 1
ATOM 4034 N N . VAL A 1 537 ? 1.211 28.748 5.537 1.00 78.81 537 VAL A N 1
ATOM 4035 C CA . VAL A 1 537 ? 0.618 28.902 6.876 1.00 78.81 537 VAL A CA 1
ATOM 4036 C C . VAL A 1 537 ? 0.373 30.368 7.219 1.00 78.81 537 VAL A C 1
ATOM 4038 O O . VAL A 1 537 ? 1.319 31.148 7.334 1.00 78.81 537 VAL A O 1
ATOM 4041 N N . GLY A 1 538 ? -0.897 30.726 7.420 1.00 74.94 538 GLY A N 1
ATOM 4042 C CA . GLY A 1 538 ? -1.298 32.090 7.771 1.00 74.94 538 GLY A CA 1
ATOM 4043 C C . GLY A 1 538 ? -1.318 33.086 6.604 1.00 74.94 538 GLY A C 1
ATOM 4044 O O . GLY A 1 538 ? -1.497 34.275 6.859 1.00 74.94 538 GLY A O 1
ATOM 4045 N N . ALA A 1 539 ? -1.147 32.634 5.357 1.00 83.50 539 ALA A N 1
ATOM 4046 C CA . ALA A 1 539 ? -1.297 33.480 4.174 1.00 83.50 539 ALA A CA 1
ATOM 4047 C C . ALA A 1 539 ? -2.775 33.692 3.808 1.00 83.50 539 ALA A C 1
ATOM 4049 O O . ALA A 1 539 ? -3.606 32.789 3.916 1.00 83.50 539 ALA A O 1
ATOM 4050 N N . GLU A 1 540 ? -3.098 34.893 3.348 1.00 85.25 540 GLU A N 1
ATOM 4051 C CA . GLU A 1 540 ? -4.449 35.332 2.994 1.00 85.25 540 GLU A CA 1
ATOM 4052 C C . GLU A 1 540 ? -4.960 34.801 1.639 1.00 85.25 540 GLU A C 1
ATOM 4054 O O . GLU A 1 540 ? -6.167 34.706 1.421 1.00 85.25 540 GLU A O 1
ATOM 4059 N N . GLY A 1 541 ? -4.047 34.372 0.770 1.00 86.69 541 GLY A N 1
ATOM 4060 C CA . GLY A 1 541 ? -4.310 33.640 -0.467 1.00 86.69 541 GLY A CA 1
ATOM 4061 C C . GLY A 1 541 ? -3.154 32.688 -0.769 1.00 86.69 541 GLY A C 1
ATOM 4062 O O . GLY A 1 541 ? -2.197 32.595 0.005 1.00 86.69 541 GLY A O 1
ATOM 4063 N N . SER A 1 542 ? -3.210 31.964 -1.884 1.00 90.31 542 SER A N 1
ATOM 4064 C CA . SER A 1 542 ? -2.101 31.102 -2.310 1.00 90.31 542 SER A CA 1
ATOM 4065 C C . SER A 1 542 ? -2.095 30.871 -3.824 1.00 90.31 542 SER A C 1
ATOM 4067 O O . SER A 1 542 ? -3.162 30.637 -4.399 1.00 90.31 542 SER A O 1
ATOM 4069 N N . PRO A 1 543 ? -0.924 30.894 -4.489 1.00 85.31 543 PRO A N 1
ATOM 4070 C CA . PRO A 1 543 ? -0.821 30.501 -5.888 1.00 85.31 543 PRO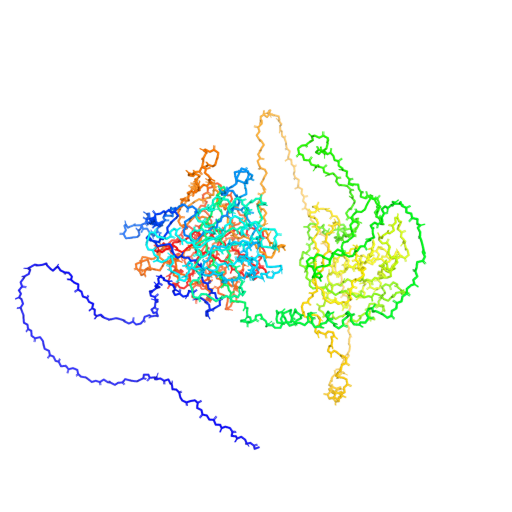 A CA 1
ATOM 4071 C C . PRO A 1 543 ? -1.200 29.028 -6.061 1.00 85.31 543 PRO A C 1
ATOM 4073 O O . PRO A 1 543 ? -0.896 28.184 -5.210 1.00 85.31 543 PRO A O 1
ATOM 4076 N N . ILE A 1 544 ? -1.845 28.718 -7.184 1.00 83.31 544 ILE A N 1
ATOM 4077 C CA . ILE A 1 544 ? -2.307 27.367 -7.503 1.00 83.31 544 ILE A CA 1
ATOM 4078 C C . ILE A 1 544 ? -1.765 26.933 -8.861 1.00 83.31 544 ILE A C 1
ATOM 4080 O O . ILE A 1 544 ? -1.588 27.745 -9.765 1.00 83.31 544 ILE A O 1
ATOM 4084 N N . SER A 1 545 ? -1.592 25.626 -9.033 1.00 68.81 545 SER A N 1
ATOM 4085 C CA . SER A 1 545 ? -1.731 25.028 -10.359 1.00 68.81 545 SER A CA 1
ATOM 4086 C C . SER A 1 545 ? -3.143 24.461 -10.454 1.00 68.81 545 SER A C 1
ATOM 4088 O O . SER A 1 545 ? -3.575 23.709 -9.575 1.00 68.81 545 SER A O 1
ATOM 4090 N N . SER A 1 546 ? -3.879 24.873 -11.483 1.00 55.25 546 SER A N 1
ATOM 4091 C CA . SER A 1 546 ? -5.274 24.505 -11.694 1.00 55.25 546 SER A CA 1
ATOM 4092 C C . SER A 1 546 ? -5.421 23.766 -13.010 1.00 55.25 546 SER A C 1
ATOM 4094 O O . SER A 1 546 ? -5.076 24.276 -14.073 1.00 55.25 546 SER A O 1
ATOM 4096 N N . HIS A 1 547 ? -5.961 22.558 -12.933 1.00 71.06 547 HIS A N 1
ATOM 4097 C CA . HIS A 1 547 ? -6.151 21.678 -14.076 1.00 71.06 547 HIS A CA 1
ATOM 4098 C C . HIS A 1 547 ? -7.603 21.231 -14.142 1.00 71.06 547 HIS A C 1
ATOM 4100 O O . HIS A 1 547 ? -8.271 21.090 -13.114 1.00 71.06 547 HIS A O 1
ATOM 4106 N N . HIS A 1 548 ? -8.079 20.908 -15.343 1.00 58.53 548 HIS A N 1
ATOM 4107 C CA . HIS A 1 548 ? -9.357 20.225 -15.485 1.00 58.53 548 HIS A CA 1
ATOM 4108 C C . HIS A 1 548 ? -9.281 18.989 -16.381 1.00 58.53 548 HIS A C 1
ATOM 4110 O O . HIS A 1 548 ? -8.513 18.948 -17.345 1.00 58.53 548 HIS A O 1
ATOM 4116 N N . SER A 1 549 ? -10.155 18.012 -16.138 1.00 55.69 549 SER A N 1
ATOM 4117 C CA . SER A 1 549 ? -10.389 16.892 -17.061 1.00 55.69 549 SER A CA 1
ATOM 4118 C C . SER A 1 549 ? -11.859 16.777 -17.470 1.00 55.69 549 SER A C 1
ATOM 4120 O O . SER A 1 549 ? -12.767 17.125 -16.710 1.00 55.69 549 SER A O 1
ATOM 4122 N N . GLN A 1 550 ? -12.113 16.332 -18.705 1.00 51.91 550 GLN A N 1
ATOM 4123 C CA . GLN A 1 550 ? -13.481 16.145 -19.204 1.00 51.91 550 GLN A CA 1
ATOM 4124 C C . GLN A 1 550 ? -14.136 14.928 -18.541 1.00 51.91 550 GLN A C 1
ATOM 4126 O O . GLN A 1 550 ? -13.593 13.823 -18.579 1.00 51.91 550 GLN A O 1
ATOM 4131 N N . SER A 1 551 ? -15.335 15.111 -17.980 1.00 45.97 551 SER A N 1
ATOM 4132 C CA . SER A 1 551 ? -16.121 13.996 -17.440 1.00 45.97 551 SER A CA 1
ATOM 4133 C C . SER A 1 551 ? -16.525 13.011 -18.555 1.00 45.97 551 SER A C 1
ATOM 4135 O O . SER A 1 551 ? -17.116 13.440 -19.550 1.00 45.97 551 SER A O 1
ATOM 4137 N N . PRO A 1 552 ? -16.318 11.688 -18.388 1.00 40.06 552 PRO A N 1
ATOM 4138 C CA . PRO A 1 552 ? -16.782 10.680 -19.348 1.00 40.06 552 PRO A CA 1
ATOM 4139 C C . PRO A 1 552 ? -18.303 10.663 -19.586 1.00 40.06 552 PRO A C 1
ATOM 4141 O O . PRO A 1 552 ? -18.768 10.074 -20.566 1.00 40.06 552 PRO A O 1
ATOM 4144 N N . GLU A 1 553 ? -19.094 11.286 -18.706 1.00 40.00 553 GLU A N 1
ATOM 4145 C CA . GLU A 1 553 ? -20.558 11.300 -18.788 1.00 40.00 553 GLU A CA 1
ATOM 4146 C C . GLU A 1 553 ? -21.126 12.546 -19.486 1.00 40.00 553 GLU A C 1
ATOM 4148 O O . GLU A 1 553 ? -22.167 12.464 -20.152 1.00 40.00 553 GLU A O 1
ATOM 4153 N N . SER A 1 554 ? -20.455 13.701 -19.387 1.00 39.47 554 SER A N 1
ATOM 4154 C CA . SER A 1 554 ? -21.013 14.990 -19.831 1.00 39.47 554 SER A CA 1
ATOM 4155 C C . SER A 1 554 ? -21.228 15.059 -21.351 1.00 39.47 554 SER A C 1
ATOM 4157 O O . SER A 1 554 ? -22.224 15.631 -21.806 1.00 39.47 554 SER A O 1
ATOM 4159 N N . ALA A 1 555 ? -20.407 14.345 -22.130 1.00 34.34 555 ALA A N 1
ATOM 4160 C CA . ALA A 1 555 ? -20.563 14.175 -23.578 1.00 34.34 555 ALA A CA 1
ATOM 4161 C C . ALA A 1 555 ? -21.892 13.504 -24.008 1.00 34.34 555 ALA A C 1
ATOM 4163 O O . ALA A 1 555 ? -22.299 13.627 -25.164 1.00 34.34 555 ALA A O 1
ATOM 4164 N N . ARG A 1 556 ? -22.602 12.804 -23.105 1.00 35.72 556 ARG A N 1
ATOM 4165 C CA . ARG A 1 556 ? -23.931 12.219 -23.387 1.00 35.72 556 ARG A CA 1
ATOM 4166 C C . ARG A 1 556 ? -25.102 13.086 -22.932 1.00 35.72 556 ARG A C 1
ATOM 4168 O O . ARG A 1 556 ? -26.161 13.029 -23.560 1.00 35.72 556 ARG A O 1
ATOM 4175 N N . ALA A 1 557 ? -24.934 13.875 -21.872 1.00 32.53 557 ALA A N 1
ATOM 4176 C CA . ALA A 1 557 ? -26.020 14.662 -21.289 1.00 32.53 557 ALA A CA 1
ATOM 4177 C C . ALA A 1 557 ? -26.515 15.763 -22.246 1.00 32.53 557 ALA A C 1
ATOM 4179 O O . ALA A 1 557 ? -27.706 15.841 -22.548 1.00 32.53 557 ALA A O 1
ATOM 4180 N N . LEU A 1 558 ? -25.597 16.563 -22.796 1.00 32.53 558 LEU A N 1
ATOM 4181 C CA . LEU A 1 558 ? -25.938 17.722 -23.633 1.00 32.53 558 LEU A CA 1
ATOM 4182 C C . LEU A 1 558 ? -26.472 17.337 -25.028 1.00 32.53 558 LEU A C 1
ATOM 4184 O O . LEU A 1 558 ? -27.333 18.022 -25.578 1.00 32.53 558 LEU A O 1
ATOM 4188 N N . GLY A 1 559 ? -26.038 16.200 -25.584 1.00 28.88 559 GLY A N 1
ATOM 4189 C CA . GLY A 1 559 ? -26.431 15.761 -26.931 1.00 28.88 559 GLY A CA 1
ATOM 4190 C C . GLY A 1 559 ? -27.883 15.277 -27.080 1.00 28.88 559 GLY A C 1
ATOM 4191 O O . GLY A 1 559 ? -28.362 15.127 -28.204 1.00 28.88 559 GLY A O 1
ATOM 4192 N N . THR A 1 560 ? -28.605 15.017 -25.983 1.00 29.66 560 THR A N 1
ATOM 4193 C CA . THR A 1 560 ? -29.940 14.382 -26.032 1.00 29.66 560 THR A CA 1
ATOM 4194 C C . THR A 1 560 ? -31.122 15.348 -25.881 1.00 29.66 560 THR A C 1
ATOM 4196 O O . THR A 1 560 ? -32.242 14.998 -26.261 1.00 29.66 560 THR A O 1
ATOM 4199 N N . ALA A 1 561 ? -30.894 16.583 -25.420 1.00 27.00 561 ALA A N 1
ATOM 4200 C CA . ALA A 1 561 ? -31.952 17.562 -25.137 1.00 27.00 561 ALA A CA 1
ATOM 4201 C C . ALA A 1 561 ? -32.684 18.105 -26.389 1.00 27.00 561 ALA A C 1
ATOM 4203 O O . ALA A 1 561 ? -33.828 18.547 -26.306 1.00 27.00 561 ALA A O 1
ATOM 4204 N N . SER A 1 562 ? -32.061 18.047 -27.572 1.00 29.67 562 SER A N 1
ATOM 4205 C CA . SER A 1 562 ? -32.522 18.760 -28.779 1.00 29.67 562 SER A CA 1
ATOM 4206 C C . SER A 1 562 ? -33.672 18.085 -29.564 1.00 29.67 562 SER A C 1
ATOM 4208 O O . SER A 1 562 ? -34.225 18.690 -30.480 1.00 29.67 562 SER A O 1
ATOM 4210 N N . ARG A 1 563 ? -34.056 16.829 -29.263 1.00 30.55 563 ARG A N 1
ATOM 4211 C CA . ARG A 1 563 ? -34.931 16.023 -30.159 1.00 30.55 563 ARG A CA 1
ATOM 4212 C C . ARG A 1 563 ? -36.131 15.297 -29.525 1.00 30.55 563 ARG A C 1
ATOM 4214 O O . ARG A 1 563 ? -36.608 14.316 -30.095 1.00 30.55 563 ARG A O 1
ATOM 4221 N N . ARG A 1 564 ? -36.670 15.757 -28.386 1.00 28.23 564 ARG A N 1
ATOM 4222 C CA . ARG A 1 564 ? -37.911 15.189 -27.791 1.00 28.23 564 ARG A CA 1
ATOM 4223 C C . ARG A 1 564 ? -38.977 16.215 -27.370 1.00 28.23 564 ARG A C 1
ATOM 4225 O O . ARG A 1 564 ? -39.734 15.991 -26.434 1.00 28.23 564 ARG A O 1
ATOM 4232 N N . THR A 1 565 ? -39.111 17.303 -28.121 1.00 26.39 565 THR A N 1
ATOM 4233 C CA . THR A 1 565 ? -40.172 18.315 -27.957 1.00 26.39 565 THR A CA 1
ATOM 4234 C C . THR A 1 565 ? -41.406 18.038 -28.831 1.00 26.39 565 THR A C 1
ATOM 4236 O O . THR A 1 565 ? -41.746 18.813 -29.716 1.00 26.39 565 THR A O 1
ATOM 4239 N N . THR A 1 566 ? -42.127 16.941 -28.561 1.00 30.23 566 THR A N 1
ATOM 4240 C CA . THR A 1 566 ? -43.539 16.775 -28.988 1.00 30.23 566 THR A CA 1
ATOM 4241 C C . THR A 1 566 ? -44.268 15.756 -28.103 1.00 30.23 566 THR A C 1
ATOM 4243 O O . THR A 1 566 ? -43.696 14.729 -27.760 1.00 30.23 566 THR A O 1
ATOM 4246 N N . MET A 1 567 ? -45.542 16.020 -27.781 1.00 29.09 567 MET A N 1
ATOM 4247 C CA . MET A 1 567 ? -46.483 15.101 -27.103 1.00 29.09 567 MET A CA 1
ATOM 4248 C C . MET A 1 567 ? -46.109 14.599 -25.686 1.00 29.09 567 MET A C 1
ATOM 4250 O O . MET A 1 567 ? -46.099 13.398 -25.433 1.00 29.09 567 MET A O 1
ATOM 4254 N N . ALA A 1 568 ? -45.923 15.514 -24.723 1.00 27.67 568 ALA A N 1
ATOM 4255 C CA . ALA A 1 568 ? -45.987 15.183 -23.283 1.00 27.67 568 ALA A CA 1
ATOM 4256 C C . ALA A 1 568 ? -46.547 16.307 -22.369 1.00 27.67 568 ALA A C 1
ATOM 4258 O O . ALA A 1 568 ? -46.487 16.202 -21.148 1.00 27.67 568 ALA A O 1
ATOM 4259 N N . ALA A 1 569 ? -47.108 17.386 -22.928 1.00 26.47 569 ALA A N 1
ATOM 4260 C CA . ALA A 1 569 ? -47.483 18.597 -22.184 1.00 26.47 569 ALA A CA 1
ATOM 4261 C C . ALA A 1 569 ? -49.011 18.753 -22.020 1.00 26.47 569 ALA A C 1
ATOM 4263 O O . ALA A 1 569 ? -49.608 19.644 -22.618 1.00 26.47 569 ALA A O 1
ATOM 4264 N N . ALA A 1 570 ? -49.659 17.859 -21.258 1.00 28.09 570 ALA A N 1
ATOM 4265 C CA . ALA A 1 570 ? -51.125 17.886 -21.102 1.00 28.09 570 ALA A CA 1
ATOM 4266 C C . ALA A 1 570 ? -51.705 17.310 -19.785 1.00 28.09 570 ALA A C 1
ATOM 4268 O O . ALA A 1 570 ? -52.918 17.120 -19.720 1.00 28.09 570 ALA A O 1
ATOM 4269 N N . ALA A 1 571 ? -50.905 16.997 -18.749 1.00 28.02 571 ALA A N 1
ATOM 4270 C CA . ALA A 1 571 ? -51.438 16.272 -17.580 1.00 28.02 571 ALA A CA 1
ATOM 4271 C C . ALA A 1 571 ? -50.695 16.431 -16.228 1.00 28.02 571 ALA A C 1
ATOM 4273 O O . ALA A 1 571 ? -50.491 15.424 -15.560 1.00 28.02 571 ALA A O 1
ATOM 4274 N N . LEU A 1 572 ? -50.333 17.649 -15.776 1.00 28.08 572 LEU A N 1
ATOM 4275 C CA . LEU A 1 572 ? -50.201 17.911 -14.316 1.00 28.08 572 LEU A CA 1
ATOM 4276 C C . LEU A 1 572 ? -50.274 19.388 -13.854 1.00 28.08 572 LEU A C 1
ATOM 4278 O O . LEU A 1 572 ? -49.907 19.698 -12.727 1.00 28.08 572 LEU A O 1
ATOM 4282 N N . ALA A 1 573 ? -50.807 20.311 -14.660 1.00 27.98 573 ALA A N 1
ATOM 4283 C CA . ALA A 1 573 ? -50.955 21.727 -14.276 1.00 27.98 573 ALA A CA 1
ATOM 4284 C C . ALA A 1 573 ? -52.152 22.010 -13.328 1.00 27.98 573 ALA A C 1
ATOM 4286 O O . ALA A 1 573 ? -52.679 23.120 -13.311 1.00 27.98 573 ALA A O 1
ATOM 4287 N N . ILE A 1 574 ? -52.638 21.002 -12.590 1.00 31.48 574 ILE A N 1
ATOM 4288 C CA . ILE A 1 574 ? -53.840 21.091 -11.741 1.00 31.48 574 ILE A CA 1
ATOM 4289 C C . ILE A 1 574 ? -53.636 20.321 -10.425 1.00 31.48 574 ILE A C 1
ATOM 4291 O O . ILE A 1 574 ? -54.315 19.329 -10.164 1.00 31.48 574 ILE A O 1
ATOM 4295 N N . LEU A 1 575 ? -52.725 20.793 -9.568 1.00 25.44 575 LEU A N 1
ATOM 4296 C CA . LEU A 1 575 ? -52.882 20.618 -8.121 1.00 25.44 575 LEU A CA 1
ATOM 4297 C C . LEU A 1 575 ? -52.138 21.702 -7.319 1.00 25.44 575 LEU A C 1
ATOM 4299 O O . LEU A 1 575 ? -50.947 21.912 -7.503 1.00 25.44 575 LEU A O 1
ATOM 4303 N N . LEU A 1 576 ? -52.872 22.337 -6.399 1.00 26.80 576 LEU A N 1
ATOM 4304 C CA . LEU A 1 576 ? -52.388 23.122 -5.251 1.00 26.80 576 LEU A CA 1
ATOM 4305 C C . LEU A 1 576 ? -51.448 24.314 -5.522 1.00 26.80 576 LEU A C 1
ATOM 4307 O O . LEU A 1 576 ? -50.284 24.323 -5.138 1.00 26.80 576 LEU A O 1
ATOM 4311 N N . LEU A 1 577 ? -52.048 25.409 -5.999 1.00 25.98 577 LEU A N 1
ATOM 4312 C CA . LEU A 1 577 ? -51.577 26.772 -5.728 1.00 25.98 577 LEU A CA 1
ATOM 4313 C C . LEU A 1 577 ? -52.610 27.493 -4.832 1.00 25.98 577 LEU A C 1
ATOM 4315 O O . LEU A 1 577 ? -53.355 28.353 -5.295 1.00 25.98 577 LEU A O 1
ATOM 4319 N N . VAL A 1 578 ? -52.719 27.087 -3.556 1.00 29.88 578 VAL A N 1
ATOM 4320 C CA . VAL A 1 578 ? -53.606 27.734 -2.562 1.00 29.88 578 VAL A CA 1
ATOM 4321 C C . VAL A 1 578 ? -53.011 27.671 -1.145 1.00 29.88 578 VAL A C 1
ATOM 4323 O O . VAL A 1 578 ? -53.065 26.619 -0.517 1.00 29.88 578 VAL A O 1
ATOM 4326 N N . LEU A 1 579 ? -52.485 28.800 -0.646 1.00 27.28 579 LEU A N 1
ATOM 4327 C CA . LEU A 1 579 ? -52.721 29.414 0.683 1.00 27.28 579 LEU A CA 1
ATOM 4328 C C . LEU A 1 579 ? -51.644 30.482 0.998 1.00 27.28 579 LEU A C 1
ATOM 4330 O O . LEU A 1 579 ? -50.478 30.342 0.647 1.00 27.28 579 LEU A O 1
ATOM 4334 N N . LEU A 1 580 ? -52.070 31.565 1.652 1.00 26.50 580 LEU A N 1
ATOM 4335 C CA . LEU A 1 580 ? -51.326 32.787 2.026 1.00 26.50 580 LEU A CA 1
ATOM 4336 C C . LEU A 1 580 ? -51.510 33.019 3.560 1.00 26.50 580 LEU A C 1
ATOM 4338 O O . LEU A 1 580 ? -52.317 32.301 4.152 1.00 26.50 580 LEU A O 1
ATOM 4342 N N . PRO A 1 581 ? -50.978 34.085 4.202 1.00 40.03 581 PRO A N 1
ATOM 4343 C CA . PRO A 1 581 ? -49.572 34.520 4.284 1.00 40.03 581 PRO A CA 1
ATOM 4344 C C . PRO A 1 581 ? -49.116 34.932 5.727 1.00 40.03 581 PRO A C 1
ATOM 4346 O O . PRO A 1 581 ? -49.917 35.011 6.647 1.00 40.03 581 PRO A O 1
ATOM 4349 N N . ALA A 1 582 ? -47.821 35.260 5.874 1.00 27.88 582 ALA A N 1
ATOM 4350 C CA . ALA A 1 582 ? -47.162 36.253 6.766 1.00 27.88 582 ALA A CA 1
ATOM 4351 C C . ALA A 1 582 ? -47.691 36.655 8.180 1.00 27.88 582 ALA A C 1
ATOM 4353 O O . ALA A 1 582 ? -48.780 37.196 8.304 1.00 27.88 582 ALA A O 1
ATOM 4354 N N . HIS A 1 583 ? -46.786 36.638 9.185 1.00 28.80 583 HIS A N 1
ATOM 4355 C CA . HIS A 1 583 ? -46.616 37.583 10.332 1.00 28.80 583 HIS A CA 1
ATOM 4356 C C . HIS A 1 583 ? -45.234 37.276 10.995 1.00 28.80 583 HIS A C 1
ATOM 4358 O O . HIS A 1 583 ? -44.924 36.103 11.148 1.00 28.80 583 HIS A O 1
ATOM 4364 N N . HIS A 1 584 ? -44.249 38.165 11.232 1.00 27.05 584 HIS A N 1
ATOM 4365 C CA . HIS A 1 584 ? -44.116 39.456 11.959 1.00 27.05 584 HIS A CA 1
ATOM 4366 C C . HIS A 1 584 ? -43.381 39.378 13.338 1.00 27.05 584 HIS A C 1
ATOM 4368 O O . HIS A 1 584 ? -44.021 39.280 14.376 1.00 27.05 584 HIS A O 1
ATOM 4374 N N . ALA A 1 585 ? -42.048 39.583 13.296 1.00 25.53 585 ALA A N 1
ATOM 4375 C CA . ALA A 1 585 ? -41.258 40.568 14.083 1.00 25.53 585 ALA A CA 1
ATOM 4376 C C . ALA A 1 585 ? -40.799 40.355 15.569 1.00 25.53 585 ALA A C 1
ATOM 4378 O O . ALA A 1 585 ? -41.604 40.058 16.442 1.00 25.53 585 ALA A O 1
ATOM 4379 N N . LEU A 1 586 ? -39.526 40.761 15.827 1.00 24.73 586 LEU A N 1
ATOM 4380 C CA . LEU A 1 586 ? -38.905 41.285 17.088 1.00 24.73 586 LEU A CA 1
ATOM 4381 C C . LEU A 1 586 ? -38.654 40.297 18.274 1.00 24.73 586 LEU A C 1
ATOM 4383 O O . LEU A 1 586 ? -39.430 39.375 18.473 1.00 24.73 586 LEU A O 1
ATOM 4387 N N . ALA A 1 587 ? -37.625 40.432 19.143 1.00 24.12 587 ALA A N 1
ATOM 4388 C CA . ALA A 1 587 ? -36.407 41.277 19.158 1.00 24.12 587 ALA A CA 1
ATOM 4389 C C . ALA A 1 587 ? -35.330 40.820 20.195 1.00 24.12 587 ALA A C 1
ATOM 4391 O O . ALA A 1 587 ? -35.662 40.233 21.217 1.00 24.12 587 ALA A O 1
ATOM 4392 N N . THR A 1 588 ? -34.062 41.185 19.929 1.00 24.88 588 THR A N 1
ATOM 4393 C CA . THR A 1 588 ? -32.930 41.539 20.841 1.00 24.88 588 THR A CA 1
ATOM 4394 C C . THR A 1 588 ? -32.739 40.908 22.238 1.00 24.88 588 THR A C 1
ATOM 4396 O O . THR A 1 588 ? -33.552 41.134 23.132 1.00 24.88 588 THR A O 1
ATOM 4399 N N . ALA A 1 589 ? -31.510 40.432 22.505 1.00 25.55 589 ALA A N 1
ATOM 4400 C CA . ALA A 1 589 ? -30.655 40.897 23.621 1.00 25.55 589 ALA A CA 1
ATOM 4401 C C . ALA A 1 589 ? -29.170 40.505 23.393 1.00 25.55 589 ALA A C 1
ATOM 4403 O O . ALA A 1 589 ? -28.896 39.566 22.651 1.00 25.55 589 ALA A O 1
ATOM 4404 N N . ALA A 1 590 ? -28.228 41.208 24.033 1.00 23.81 590 ALA A N 1
ATOM 4405 C CA . ALA A 1 590 ? -26.783 40.911 24.062 1.00 23.81 590 ALA A CA 1
ATOM 4406 C C . ALA A 1 590 ? -26.265 40.945 25.520 1.00 23.81 590 ALA A C 1
ATOM 4408 O O . ALA A 1 590 ? -26.994 41.423 26.392 1.00 23.81 590 ALA A O 1
ATOM 4409 N N . GLY A 1 591 ? -25.043 40.463 25.803 1.00 24.41 591 GLY A N 1
ATOM 4410 C CA . GLY A 1 591 ? -24.497 40.501 27.173 1.00 24.41 591 GLY A CA 1
ATOM 4411 C C . GLY A 1 591 ? -23.190 39.736 27.444 1.00 24.41 591 GLY A C 1
ATOM 4412 O O . GLY A 1 591 ? -23.209 38.726 28.133 1.00 24.41 591 GLY A O 1
ATOM 4413 N N . ASP A 1 592 ? -22.083 40.257 26.919 1.00 25.05 592 ASP A N 1
ATOM 4414 C CA . ASP A 1 592 ? -20.780 40.461 27.582 1.00 25.05 592 ASP A CA 1
ATOM 4415 C C . ASP A 1 592 ? -20.074 39.376 28.447 1.00 25.05 592 ASP A C 1
ATOM 4417 O O . ASP A 1 592 ? -20.450 39.073 29.575 1.00 25.05 592 ASP A O 1
ATOM 4421 N N . ALA A 1 593 ? -18.862 39.050 27.969 1.00 23.86 593 ALA A N 1
ATOM 4422 C CA . ALA A 1 593 ? -17.569 39.176 28.672 1.00 23.86 593 ALA A CA 1
ATOM 4423 C C . ALA A 1 593 ? -17.036 38.107 29.663 1.00 23.86 593 ALA A C 1
ATOM 4425 O O . ALA A 1 593 ? -17.669 37.659 30.615 1.00 23.86 593 ALA A O 1
ATOM 4426 N N . HIS A 1 594 ? -15.738 37.822 29.475 1.00 26.77 594 HIS A N 1
ATOM 4427 C CA . HIS A 1 594 ? -14.827 37.188 30.435 1.00 26.77 594 HIS A CA 1
ATOM 4428 C C . HIS A 1 594 ? -14.540 38.073 31.663 1.00 26.77 594 HIS A C 1
ATOM 4430 O O . HIS A 1 594 ? -14.600 39.301 31.589 1.00 26.77 594 HIS A O 1
ATOM 4436 N N . PRO A 1 595 ? -13.992 37.453 32.720 1.00 31.27 595 PRO A N 1
ATOM 4437 C CA . PRO A 1 595 ? -12.784 37.978 33.357 1.00 31.27 595 PRO A CA 1
ATOM 4438 C C . PRO A 1 595 ? -11.613 36.974 33.316 1.00 31.27 595 PRO A C 1
ATOM 4440 O O . PRO A 1 595 ? -11.808 35.762 33.244 1.00 31.27 595 PRO A O 1
ATOM 4443 N N . GLY A 1 596 ? -10.386 37.483 33.433 1.00 22.73 596 GLY A N 1
ATOM 4444 C CA . GLY A 1 596 ? -9.162 36.706 33.671 1.00 22.73 596 GLY A CA 1
ATOM 4445 C C . GLY A 1 596 ? -8.075 37.584 34.304 1.00 22.73 596 GLY A C 1
ATOM 4446 O O . GLY A 1 596 ? -8.231 38.799 34.305 1.00 22.73 596 GLY A O 1
ATOM 4447 N N . TYR A 1 597 ? -7.010 36.980 34.846 1.00 28.75 597 TYR A N 1
ATOM 4448 C CA . TYR A 1 597 ? -5.716 37.574 35.264 1.00 28.75 597 TYR A CA 1
ATOM 4449 C C . TYR A 1 597 ? -4.742 36.390 35.526 1.00 28.75 597 TYR A C 1
ATOM 4451 O O . TYR A 1 597 ? -5.189 35.355 36.010 1.00 28.75 597 TYR A O 1
ATOM 4459 N N . ALA A 1 598 ? -3.515 36.354 34.981 1.00 23.58 598 ALA A N 1
ATOM 4460 C CA . ALA A 1 598 ? -2.245 36.910 35.503 1.00 23.58 598 ALA A CA 1
ATOM 4461 C C . ALA A 1 598 ? -1.797 36.361 36.888 1.00 23.58 598 ALA A C 1
ATOM 4463 O O . ALA A 1 598 ? -2.630 36.180 37.766 1.00 23.58 598 ALA A O 1
ATOM 4464 N N . GLY A 1 599 ? -0.508 36.119 37.184 1.00 25.08 599 GLY A N 1
ATOM 4465 C CA . GLY A 1 599 ? 0.715 36.189 36.358 1.00 25.08 599 GLY A CA 1
ATOM 4466 C C . GLY A 1 599 ? 1.973 36.607 37.159 1.00 25.08 599 GLY A C 1
ATOM 4467 O O . GLY A 1 599 ? 1.944 37.655 37.793 1.00 25.08 599 GLY A O 1
ATOM 4468 N N . ALA A 1 600 ? 3.044 35.797 37.126 1.00 25.09 600 ALA A N 1
ATOM 4469 C CA . ALA A 1 600 ? 4.447 36.064 37.540 1.00 25.09 600 ALA A CA 1
ATOM 4470 C C . ALA A 1 600 ? 5.293 34.833 37.104 1.00 25.09 600 ALA A C 1
ATOM 4472 O O . ALA A 1 600 ? 4.760 33.725 37.147 1.00 25.09 600 ALA A O 1
ATOM 4473 N N . GLU A 1 601 ? 6.509 34.873 36.539 1.00 27.12 601 GLU A N 1
ATOM 4474 C CA . GLU A 1 601 ? 7.760 35.621 36.819 1.00 27.12 601 GLU A CA 1
ATOM 4475 C C . GLU A 1 601 ? 8.476 35.251 38.137 1.00 27.12 601 GLU A C 1
ATOM 4477 O O . GLU A 1 601 ? 7.817 35.078 39.157 1.00 27.12 601 GLU A O 1
ATOM 4482 N N . ALA A 1 602 ? 9.816 35.197 38.235 1.00 27.00 602 ALA A N 1
ATOM 4483 C CA . ALA A 1 602 ? 10.914 34.908 37.281 1.00 27.00 602 ALA A CA 1
ATOM 4484 C C . ALA A 1 602 ? 12.250 34.891 38.075 1.00 27.00 602 ALA A C 1
ATOM 4486 O O . ALA A 1 602 ? 12.410 35.735 38.950 1.00 27.00 602 ALA A O 1
ATOM 4487 N N . ASP A 1 603 ? 13.225 34.021 37.758 1.00 24.64 603 ASP A N 1
ATOM 4488 C CA . ASP A 1 603 ? 14.652 34.282 38.069 1.00 24.64 603 ASP A CA 1
ATOM 4489 C C . ASP A 1 603 ? 15.626 33.451 37.189 1.00 24.64 603 ASP A C 1
ATOM 4491 O O . ASP A 1 603 ? 15.187 32.707 36.310 1.00 24.64 603 ASP A O 1
ATOM 4495 N N . THR A 1 604 ? 16.944 33.650 37.337 1.00 25.20 604 THR A N 1
ATOM 4496 C CA . THR A 1 604 ? 17.863 33.750 36.186 1.00 25.20 604 THR A CA 1
ATOM 4497 C C . THR A 1 604 ? 19.221 33.015 36.275 1.00 25.20 604 THR A C 1
ATOM 4499 O O . THR A 1 604 ? 19.739 32.710 37.344 1.00 25.20 604 THR A O 1
ATOM 4502 N N . CYS A 1 605 ? 19.835 32.840 35.089 1.00 23.06 605 CYS A N 1
ATOM 4503 C CA . CYS A 1 605 ? 21.270 32.615 34.802 1.00 23.06 605 CYS A CA 1
ATOM 4504 C C . CYS A 1 605 ? 21.937 31.248 35.113 1.00 23.06 605 CYS A C 1
ATOM 4506 O O . CYS A 1 605 ? 22.263 30.919 36.249 1.00 23.06 605 CYS A O 1
ATOM 4508 N N . GLY A 1 606 ? 22.336 30.536 34.045 1.00 22.45 606 GLY A N 1
ATOM 4509 C CA . GLY A 1 606 ? 23.285 29.407 34.062 1.00 22.45 606 GLY A CA 1
ATOM 4510 C C . GLY A 1 606 ? 23.660 28.965 32.635 1.00 22.45 606 GLY A C 1
ATOM 4511 O O . GLY A 1 606 ? 22.781 28.852 31.788 1.00 22.45 606 GLY A O 1
ATOM 4512 N N . ALA A 1 607 ? 24.952 28.786 32.333 1.00 22.91 607 ALA A N 1
ATOM 4513 C CA . ALA A 1 607 ? 25.454 28.618 30.958 1.00 22.91 607 ALA A CA 1
ATOM 4514 C C . ALA A 1 607 ? 25.086 27.274 30.283 1.00 22.91 607 ALA A C 1
ATOM 4516 O O . ALA A 1 607 ? 24.942 26.248 30.944 1.00 22.91 607 ALA A O 1
ATOM 4517 N N . ALA A 1 608 ? 24.995 27.286 28.947 1.00 25.23 608 ALA A N 1
ATOM 4518 C CA . ALA A 1 608 ? 24.688 26.119 28.112 1.00 25.23 608 ALA A CA 1
ATOM 4519 C C . ALA A 1 608 ? 25.835 25.088 28.042 1.00 25.23 608 ALA A C 1
ATOM 4521 O O . ALA A 1 608 ? 27.004 25.427 28.250 1.00 25.23 608 ALA A O 1
ATOM 4522 N N . PRO A 1 609 ? 25.517 23.850 27.623 1.00 25.88 609 PRO A N 1
ATOM 4523 C CA . PRO A 1 609 ? 26.113 23.405 26.361 1.00 25.88 609 PRO A CA 1
ATOM 4524 C C . PRO A 1 609 ? 25.124 22.781 25.358 1.00 25.88 609 PRO A C 1
ATOM 4526 O O . PRO A 1 609 ? 24.007 22.391 25.679 1.00 25.88 609 PRO A O 1
ATOM 4529 N N . LEU A 1 610 ? 25.622 22.701 24.124 1.00 30.16 610 LEU A N 1
ATOM 4530 C CA . LEU A 1 610 ? 25.069 22.102 22.907 1.00 30.16 610 LEU A CA 1
ATOM 4531 C C . LEU A 1 610 ? 24.188 20.852 23.117 1.00 30.16 610 LEU A C 1
ATOM 4533 O O . LEU A 1 610 ? 24.634 19.848 23.667 1.00 30.16 610 LEU A O 1
ATOM 4537 N N . GLY A 1 611 ? 22.976 20.893 22.559 1.00 25.02 611 GLY A N 1
ATOM 4538 C CA . GLY A 1 611 ? 22.035 19.772 22.521 1.00 25.02 611 GLY A CA 1
ATOM 4539 C C . GLY A 1 611 ? 20.717 20.192 21.874 1.00 25.02 611 GLY A C 1
ATOM 4540 O O . GLY A 1 611 ? 19.762 20.514 22.574 1.00 25.02 611 GLY A O 1
ATOM 4541 N N . GLY A 1 612 ? 20.679 20.254 20.539 1.00 24.05 612 GLY A N 1
ATOM 4542 C CA . GLY A 1 612 ? 19.487 20.652 19.783 1.00 24.05 612 GLY A CA 1
ATOM 4543 C C . GLY A 1 612 ? 18.376 19.610 19.902 1.00 24.05 612 GLY A C 1
ATOM 4544 O O . GLY A 1 612 ? 18.340 18.657 19.130 1.00 24.05 612 GLY A O 1
ATOM 4545 N N . GLY A 1 613 ? 17.496 19.768 20.892 1.00 22.50 613 GLY A N 1
ATOM 4546 C CA . GLY A 1 613 ? 16.371 18.862 21.110 1.00 22.50 613 GLY A CA 1
ATOM 4547 C C . GLY A 1 613 ? 15.379 18.910 19.949 1.00 22.50 613 GLY A C 1
ATOM 4548 O O . GLY A 1 613 ? 14.937 19.989 19.560 1.00 22.50 613 GLY A O 1
ATOM 4549 N N . ALA A 1 614 ? 15.014 17.741 19.419 1.00 25.92 614 ALA A N 1
ATOM 4550 C CA . ALA A 1 614 ? 14.023 17.630 18.356 1.00 25.92 614 ALA A CA 1
ATOM 4551 C C . ALA A 1 614 ? 12.676 18.226 18.800 1.00 25.92 614 ALA A C 1
ATOM 4553 O O . ALA A 1 614 ? 12.099 17.816 19.814 1.00 25.92 614 ALA A O 1
ATOM 4554 N N . THR A 1 615 ? 12.162 19.185 18.030 1.00 26.34 615 THR A N 1
ATOM 4555 C CA . THR A 1 615 ? 10.797 19.686 18.190 1.00 26.34 615 THR A CA 1
ATOM 4556 C C . THR A 1 615 ? 9.805 18.565 17.891 1.00 26.34 615 THR A C 1
ATOM 4558 O O . THR A 1 615 ? 9.982 17.783 16.956 1.00 26.34 615 THR A O 1
ATOM 4561 N N . ARG A 1 616 ? 8.752 18.451 18.709 1.00 31.59 616 ARG A N 1
ATOM 4562 C CA . ARG A 1 616 ? 7.733 17.407 18.542 1.00 31.59 616 ARG A CA 1
ATOM 4563 C C . ARG A 1 616 ? 6.850 17.715 17.335 1.00 31.59 616 ARG A C 1
ATOM 4565 O O . ARG A 1 616 ? 5.848 18.412 17.470 1.00 31.59 616 ARG A O 1
ATOM 4572 N N . HIS A 1 617 ? 7.198 17.147 16.190 1.00 30.48 617 HIS A N 1
ATOM 4573 C CA . HIS A 1 617 ? 6.308 17.044 15.041 1.00 30.48 617 HIS A CA 1
ATOM 4574 C C . HIS A 1 617 ? 5.746 15.621 14.991 1.00 30.48 617 HIS A C 1
ATOM 4576 O O . HIS A 1 617 ? 6.508 14.658 14.922 1.00 30.48 617 HIS A O 1
ATOM 4582 N N . GLY A 1 618 ? 4.418 15.489 15.036 1.00 36.03 618 GLY A N 1
ATOM 4583 C CA . GLY A 1 618 ? 3.774 14.282 14.519 1.00 36.03 618 GLY A CA 1
ATOM 4584 C C . GLY A 1 618 ? 4.029 14.214 13.007 1.00 36.03 618 GLY A C 1
ATOM 4585 O O . GLY A 1 618 ? 4.029 15.268 12.363 1.00 36.03 618 GLY A O 1
ATOM 4586 N N . PRO A 1 619 ? 4.307 13.032 12.435 1.00 50.41 619 PRO A N 1
ATOM 4587 C CA . PRO A 1 619 ? 4.609 12.920 11.014 1.00 50.41 619 PRO A CA 1
ATOM 4588 C C . PRO A 1 619 ? 3.384 13.243 10.154 1.00 50.41 619 PRO A C 1
ATOM 4590 O O . PRO A 1 619 ? 2.238 13.181 10.604 1.00 50.41 619 PRO A O 1
ATOM 4593 N N . ALA A 1 620 ? 3.641 13.591 8.894 1.00 52.38 620 ALA A N 1
ATOM 4594 C CA . ALA A 1 620 ? 2.591 13.906 7.939 1.00 52.38 620 ALA A CA 1
ATOM 4595 C C . ALA A 1 620 ? 1.659 12.706 7.675 1.00 52.38 620 ALA A C 1
ATOM 4597 O O . ALA A 1 620 ? 2.033 11.533 7.826 1.00 52.38 620 ALA A O 1
ATOM 4598 N N . LEU A 1 621 ? 0.439 13.024 7.238 1.00 65.56 621 LEU A N 1
ATOM 4599 C CA . LEU A 1 621 ? -0.414 12.070 6.538 1.00 65.56 621 LEU A CA 1
ATOM 4600 C C . LEU A 1 621 ? 0.298 11.666 5.237 1.00 65.56 621 LEU A C 1
ATOM 4602 O O . LEU A 1 621 ? 0.782 12.531 4.509 1.00 65.56 621 LEU A O 1
ATOM 4606 N N . GLU A 1 622 ? 0.394 10.367 4.969 1.00 80.56 622 GLU A N 1
ATOM 4607 C CA . GLU A 1 622 ? 1.049 9.849 3.763 1.00 80.56 622 GLU A CA 1
ATOM 4608 C C . GLU A 1 622 ? -0.005 9.654 2.677 1.00 80.56 622 GLU A C 1
ATOM 4610 O O . GLU A 1 622 ? -0.690 8.632 2.605 1.00 80.56 622 GLU A O 1
ATOM 4615 N N . GLU A 1 623 ? -0.162 10.709 1.884 1.00 85.44 623 GLU A N 1
ATOM 4616 C CA . GLU A 1 623 ? -1.117 10.818 0.792 1.00 85.44 623 GLU A CA 1
ATOM 4617 C C . GLU A 1 623 ? -0.441 10.549 -0.560 1.00 85.44 623 GLU A C 1
ATOM 4619 O O . GLU A 1 623 ? 0.510 11.233 -0.934 1.00 85.44 623 GLU A O 1
ATOM 4624 N N . TYR A 1 624 ? -0.977 9.598 -1.327 1.00 83.19 624 TYR A N 1
ATOM 4625 C CA . TYR A 1 624 ? -0.503 9.242 -2.669 1.00 83.19 624 TYR A CA 1
ATOM 4626 C C . TYR A 1 624 ? -1.621 9.432 -3.706 1.00 83.19 624 TYR A C 1
ATOM 4628 O O . TYR A 1 624 ? -2.813 9.369 -3.382 1.00 83.19 624 TYR A O 1
ATOM 4636 N N . GLY A 1 625 ? -1.250 9.691 -4.965 1.00 75.81 625 GLY A N 1
ATOM 4637 C CA . GLY A 1 625 ? -2.210 9.948 -6.047 1.00 75.81 625 GLY A CA 1
ATOM 4638 C C . GLY A 1 625 ? -3.126 11.150 -5.779 1.00 75.81 625 GLY A C 1
ATOM 4639 O O . GLY A 1 625 ? -4.341 11.045 -5.942 1.00 75.81 625 GLY A O 1
ATOM 4640 N N . GLY A 1 626 ? -2.569 12.264 -5.286 1.00 76.19 626 GLY A N 1
ATOM 4641 C CA . GLY A 1 626 ? -3.329 13.484 -4.971 1.00 76.19 626 GLY A CA 1
ATOM 4642 C C . GLY A 1 626 ? -4.295 13.333 -3.791 1.00 76.19 626 GLY A C 1
ATOM 4643 O O . GLY A 1 626 ? -5.422 13.814 -3.854 1.00 76.19 626 GLY A O 1
ATOM 4644 N N . GLY A 1 627 ? -3.894 12.600 -2.747 1.00 79.81 627 GLY A N 1
ATOM 4645 C CA . GLY A 1 627 ? -4.743 12.322 -1.584 1.00 79.81 627 GLY A CA 1
ATOM 4646 C C . GLY A 1 627 ? -5.775 11.219 -1.791 1.00 79.81 627 GLY A C 1
ATOM 4647 O O . GLY A 1 627 ? -6.556 10.953 -0.882 1.00 79.81 627 GLY A O 1
ATOM 4648 N N . ARG A 1 628 ? -5.793 10.552 -2.948 1.00 86.12 628 ARG A N 1
ATOM 4649 C CA . ARG A 1 628 ? -6.712 9.442 -3.242 1.00 86.12 628 ARG A CA 1
ATOM 4650 C C . ARG A 1 628 ? -6.416 8.191 -2.413 1.00 86.12 628 ARG A C 1
ATOM 4652 O O . ARG A 1 628 ? -7.351 7.482 -2.049 1.00 86.12 628 ARG A O 1
ATOM 4659 N N . ILE A 1 629 ? -5.139 7.910 -2.150 1.00 89.19 629 ILE A N 1
ATOM 4660 C CA . ILE A 1 629 ? -4.669 6.774 -1.346 1.00 89.19 629 ILE A CA 1
ATOM 4661 C C . ILE A 1 629 ? -4.036 7.315 -0.061 1.00 89.19 629 ILE A C 1
ATOM 4663 O O . ILE A 1 629 ? -3.209 8.223 -0.127 1.00 89.19 629 ILE A O 1
ATOM 4667 N N . LEU A 1 630 ? -4.391 6.730 1.082 1.00 94.44 630 LEU A N 1
ATOM 4668 C CA . LEU A 1 630 ? -3.788 6.997 2.389 1.00 94.44 630 LEU A CA 1
ATOM 4669 C C . LEU A 1 630 ? -3.074 5.735 2.877 1.00 94.44 630 LEU A C 1
ATOM 4671 O O . LEU A 1 630 ? -3.711 4.681 2.959 1.00 94.44 630 LEU A O 1
ATOM 4675 N N . ASP A 1 631 ? -1.793 5.828 3.232 1.00 95.06 631 ASP A N 1
ATOM 4676 C CA . ASP A 1 631 ? -1.114 4.736 3.942 1.00 95.06 631 ASP A CA 1
ATOM 4677 C C . ASP A 1 631 ? -1.446 4.794 5.439 1.00 95.06 631 ASP A C 1
ATOM 4679 O O . ASP A 1 631 ? -1.158 5.788 6.111 1.00 95.06 631 ASP A O 1
ATOM 4683 N N . ILE A 1 632 ? -2.049 3.721 5.958 1.00 96.75 632 ILE A N 1
ATOM 4684 C CA . ILE A 1 632 ? -2.339 3.547 7.389 1.00 96.75 632 ILE A CA 1
ATOM 4685 C C . ILE A 1 632 ? -1.427 2.486 8.029 1.00 96.75 632 ILE A C 1
ATOM 4687 O O . ILE A 1 632 ? -1.750 1.917 9.072 1.00 96.75 632 ILE A O 1
ATOM 4691 N N . THR A 1 633 ? -0.256 2.250 7.431 1.00 95.25 633 THR A N 1
ATOM 4692 C CA . THR A 1 633 ? 0.816 1.379 7.941 1.00 95.25 633 THR A CA 1
ATOM 4693 C C . THR A 1 633 ? 1.927 2.202 8.597 1.00 95.25 633 THR A C 1
ATOM 4695 O O . THR A 1 633 ? 2.395 3.184 8.019 1.00 95.25 633 THR A O 1
ATOM 4698 N N . HIS A 1 634 ? 2.448 1.785 9.754 1.00 93.12 634 HIS A N 1
ATOM 4699 C CA . HIS A 1 634 ? 3.688 2.368 10.286 1.00 93.12 634 HIS A CA 1
ATOM 4700 C C . HIS A 1 634 ? 4.931 1.811 9.573 1.00 93.12 634 HIS A C 1
ATOM 4702 O O . HIS A 1 634 ? 5.077 0.601 9.425 1.00 93.12 634 HIS A O 1
ATOM 4708 N N . ALA A 1 635 ? 5.864 2.692 9.191 1.00 91.19 635 ALA A N 1
ATOM 4709 C CA . ALA A 1 635 ? 7.171 2.299 8.659 1.00 91.19 635 ALA A CA 1
ATOM 4710 C C . ALA A 1 635 ? 7.990 1.520 9.697 1.00 91.19 635 ALA A C 1
ATOM 4712 O O . ALA A 1 635 ? 8.246 2.049 10.789 1.00 91.19 635 ALA A O 1
ATOM 4713 N N . TYR A 1 636 ? 8.429 0.309 9.337 1.00 88.44 636 TYR A N 1
ATOM 4714 C CA . TYR A 1 636 ? 9.226 -0.576 10.185 1.00 88.44 636 TYR A CA 1
ATOM 4715 C C . TYR A 1 636 ? 10.597 0.036 10.461 1.00 88.44 636 TYR A C 1
ATOM 4717 O O . TYR A 1 636 ? 11.450 0.124 9.582 1.00 88.44 636 TYR A O 1
ATOM 4725 N N . ARG A 1 637 ? 10.803 0.481 11.705 1.00 84.00 637 ARG A N 1
ATOM 4726 C CA . ARG A 1 637 ? 12.015 1.181 12.156 1.00 84.00 637 ARG A CA 1
ATOM 4727 C C . ARG A 1 637 ? 12.502 0.579 13.477 1.00 84.00 637 ARG A C 1
ATOM 4729 O O . ARG A 1 637 ? 11.659 0.298 14.330 1.00 84.00 637 ARG A O 1
ATOM 4736 N N . PRO A 1 638 ? 13.824 0.472 13.728 1.00 74.62 638 PRO A N 1
ATOM 4737 C CA . PRO A 1 638 ? 14.346 -0.264 14.888 1.00 74.62 638 PRO A CA 1
ATOM 4738 C C . PRO A 1 638 ? 13.899 0.219 16.277 1.00 74.62 638 PRO A C 1
ATOM 4740 O O . PRO A 1 638 ? 14.000 -0.525 17.251 1.00 74.62 638 PRO A O 1
ATOM 4743 N N . ALA A 1 639 ? 13.403 1.455 16.372 1.00 80.94 639 ALA A N 1
ATOM 4744 C CA . ALA A 1 639 ? 12.908 2.077 17.599 1.00 80.94 639 ALA A CA 1
ATOM 4745 C C . ALA A 1 639 ? 11.367 2.156 17.681 1.00 80.94 639 ALA A C 1
ATOM 4747 O O . ALA A 1 639 ? 10.845 2.985 18.419 1.00 80.94 639 ALA A O 1
ATOM 4748 N N . MET A 1 640 ? 10.618 1.343 16.929 1.00 87.88 640 MET A N 1
ATOM 4749 C CA . MET A 1 640 ? 9.177 1.174 17.177 1.00 87.88 640 MET A CA 1
ATOM 4750 C C . MET A 1 640 ? 8.917 0.460 18.513 1.00 87.88 640 MET A C 1
ATOM 4752 O O . MET A 1 640 ? 9.740 -0.366 18.923 1.00 87.88 640 MET A O 1
ATOM 4756 N N . PRO A 1 641 ? 7.777 0.730 19.179 1.00 90.88 641 PRO A N 1
ATOM 4757 C CA . PRO A 1 641 ? 7.393 0.016 20.391 1.00 90.88 641 PRO A CA 1
ATOM 4758 C C . PRO A 1 641 ? 7.111 -1.462 20.085 1.00 90.88 641 PRO A C 1
ATOM 4760 O O . PRO A 1 641 ? 6.537 -1.787 19.048 1.00 90.88 641 PRO A O 1
ATOM 4763 N N . ALA A 1 642 ? 7.490 -2.341 21.011 1.00 85.25 642 ALA A N 1
ATOM 4764 C CA . ALA A 1 642 ? 7.149 -3.766 20.993 1.00 85.25 642 ALA A CA 1
ATOM 4765 C C . ALA A 1 642 ? 6.305 -4.144 22.223 1.00 85.25 642 ALA A C 1
ATOM 4767 O O . ALA A 1 642 ? 6.102 -3.321 23.122 1.00 85.25 642 ALA A O 1
ATOM 4768 N N . PHE A 1 643 ? 5.827 -5.391 22.279 1.00 82.81 643 PHE A N 1
ATOM 4769 C CA . PHE A 1 643 ? 4.919 -5.883 23.321 1.00 82.81 643 PHE A CA 1
ATOM 4770 C C . PHE A 1 643 ? 5.610 -6.148 24.679 1.00 82.81 643 PHE A C 1
ATOM 4772 O O . PHE A 1 643 ? 5.725 -7.278 25.143 1.00 82.81 643 PHE A O 1
ATOM 4779 N N . ALA A 1 644 ? 6.097 -5.087 25.329 1.00 72.00 644 ALA A N 1
ATOM 4780 C CA . ALA A 1 644 ? 6.380 -5.018 26.767 1.00 72.00 644 ALA A CA 1
ATOM 4781 C C . ALA A 1 644 ? 6.696 -3.569 27.187 1.00 72.00 644 ALA A C 1
ATOM 4783 O O . ALA A 1 644 ? 7.140 -2.751 26.378 1.00 72.00 644 ALA A O 1
ATOM 4784 N N . THR A 1 645 ? 6.528 -3.248 28.475 1.00 73.00 645 THR A N 1
ATOM 4785 C CA . THR A 1 645 ? 6.930 -1.947 29.040 1.00 73.00 645 THR A CA 1
ATOM 4786 C C . THR A 1 645 ? 8.404 -1.665 28.757 1.00 73.00 645 THR A C 1
ATOM 4788 O O . THR A 1 645 ? 9.277 -2.378 29.249 1.00 73.00 645 THR A O 1
ATOM 4791 N N . GLY A 1 646 ? 8.691 -0.604 28.000 1.00 73.69 646 GLY A N 1
ATOM 4792 C CA . GLY A 1 646 ? 10.070 -0.237 27.655 1.00 73.69 646 GLY A CA 1
ATOM 4793 C C . GLY A 1 646 ? 10.685 -1.005 26.478 1.00 73.69 646 GLY A C 1
ATOM 4794 O O . GLY A 1 646 ? 11.831 -0.726 26.138 1.00 73.69 646 GLY A O 1
ATOM 4795 N N . ALA A 1 647 ? 9.968 -1.947 25.856 1.00 74.31 647 ALA A N 1
ATOM 4796 C CA . ALA A 1 647 ? 10.508 -2.768 24.772 1.00 74.31 647 ALA A CA 1
ATOM 4797 C C . ALA A 1 647 ? 10.401 -2.105 23.391 1.00 74.31 647 ALA A C 1
ATOM 4799 O O . ALA A 1 647 ? 9.477 -1.332 23.113 1.00 74.31 647 ALA A O 1
ATOM 4800 N N . THR A 1 648 ? 11.346 -2.468 22.521 1.00 78.69 648 THR A N 1
ATOM 4801 C CA . THR A 1 648 ? 11.499 -1.980 21.143 1.00 78.69 648 THR A CA 1
ATOM 4802 C C . THR A 1 648 ? 11.617 -3.149 20.177 1.00 78.69 648 THR A C 1
ATOM 4804 O O . THR A 1 648 ? 12.193 -4.168 20.555 1.00 78.69 648 THR A O 1
ATOM 4807 N N . VAL A 1 649 ? 11.189 -2.989 18.925 1.00 78.31 649 VAL A N 1
ATOM 4808 C CA . VAL A 1 649 ? 11.286 -4.065 17.915 1.00 78.31 649 VAL A CA 1
ATOM 4809 C C . VAL A 1 649 ? 12.730 -4.461 17.561 1.00 78.31 649 VAL A C 1
ATOM 4811 O O . VAL A 1 649 ? 12.980 -5.618 17.243 1.00 78.31 649 VAL A O 1
ATOM 4814 N N . GLY A 1 650 ? 13.697 -3.538 17.664 1.00 76.44 650 GLY A N 1
ATOM 4815 C CA . GLY A 1 650 ? 15.089 -3.789 17.275 1.00 76.44 650 GLY A CA 1
ATOM 4816 C C . GLY A 1 650 ? 15.295 -3.827 15.750 1.00 76.44 650 GLY A C 1
ATOM 4817 O O . GLY A 1 650 ? 14.369 -3.552 14.990 1.00 76.44 650 GLY A O 1
ATOM 4818 N N . PRO A 1 651 ? 16.518 -4.097 15.260 1.00 77.25 651 PRO A N 1
ATOM 4819 C CA . PRO A 1 651 ? 16.783 -4.165 13.824 1.00 77.25 651 PRO A CA 1
ATOM 4820 C C . PRO A 1 651 ? 16.105 -5.395 13.202 1.00 77.25 651 PRO A C 1
ATOM 4822 O O . PRO A 1 651 ? 16.514 -6.524 13.463 1.00 77.25 651 PRO A O 1
ATOM 4825 N N . LEU A 1 652 ? 15.080 -5.154 12.378 1.00 86.19 652 LEU A N 1
ATOM 4826 C CA . LEU A 1 652 ? 14.303 -6.200 11.695 1.00 86.19 652 LEU A CA 1
ATOM 4827 C C . LEU A 1 652 ? 14.874 -6.570 10.320 1.00 86.19 652 LEU A C 1
ATOM 4829 O O . LEU A 1 652 ? 14.715 -7.697 9.866 1.00 86.19 652 LEU A O 1
ATOM 4833 N N . VAL A 1 653 ? 15.534 -5.617 9.659 1.00 90.44 653 VAL A N 1
ATOM 4834 C CA . VAL A 1 653 ? 16.166 -5.782 8.344 1.00 90.44 653 VAL A CA 1
ATOM 4835 C C . VAL A 1 653 ? 17.679 -5.754 8.519 1.00 90.44 653 VAL A C 1
ATOM 4837 O O . VAL A 1 653 ? 18.211 -4.938 9.279 1.00 90.44 653 VAL A O 1
ATOM 4840 N N . ARG A 1 654 ? 18.381 -6.633 7.805 1.00 91.62 654 ARG A N 1
ATOM 4841 C CA . ARG A 1 654 ? 19.841 -6.684 7.759 1.00 91.62 654 ARG A CA 1
ATOM 4842 C C . ARG A 1 654 ? 20.325 -6.898 6.328 1.00 91.62 654 ARG A C 1
ATOM 4844 O O . ARG A 1 654 ? 20.057 -7.947 5.752 1.00 91.62 654 ARG A O 1
ATOM 4851 N N . LEU A 1 655 ? 21.152 -5.986 5.822 1.00 93.19 655 LEU A N 1
ATOM 4852 C CA . LEU A 1 655 ? 21.890 -6.199 4.578 1.00 93.19 655 LEU A CA 1
ATOM 4853 C C . LEU A 1 655 ? 22.837 -7.412 4.728 1.00 93.19 655 LEU A C 1
ATOM 4855 O O . LEU A 1 655 ? 23.656 -7.478 5.652 1.00 93.19 655 LEU A O 1
ATOM 4859 N N . LYS A 1 656 ? 22.660 -8.402 3.852 1.00 93.62 656 LYS A N 1
ATOM 4860 C CA . LYS A 1 656 ? 23.305 -9.726 3.849 1.00 93.62 656 LYS A CA 1
ATOM 4861 C C . LYS A 1 656 ? 24.353 -9.859 2.742 1.00 93.62 656 LYS A C 1
ATOM 4863 O O . LYS A 1 656 ? 25.360 -10.529 2.958 1.00 93.62 656 LYS A O 1
ATOM 4868 N N . ALA A 1 657 ? 24.136 -9.192 1.610 1.00 93.56 657 ALA A N 1
ATOM 4869 C CA . ALA A 1 657 ? 25.145 -8.912 0.590 1.00 93.56 657 ALA A CA 1
ATOM 4870 C C . ALA A 1 657 ? 25.037 -7.439 0.164 1.00 93.56 657 ALA A C 1
ATOM 4872 O O . ALA A 1 657 ? 23.937 -6.890 0.151 1.00 93.56 657 ALA A O 1
ATOM 4873 N N . SER A 1 658 ? 26.170 -6.806 -0.153 1.00 94.94 658 SER A N 1
ATOM 4874 C CA . SER A 1 658 ? 26.274 -5.365 -0.419 1.00 94.94 658 SER A CA 1
ATOM 4875 C C . SER A 1 658 ? 27.086 -5.089 -1.682 1.00 94.94 658 SER A C 1
ATOM 4877 O O . SER A 1 658 ? 28.168 -5.657 -1.856 1.00 94.94 658 SER A O 1
ATOM 4879 N N . MET A 1 659 ? 26.611 -4.185 -2.543 1.00 94.69 659 MET A N 1
ATOM 4880 C CA . MET A 1 659 ? 27.362 -3.749 -3.728 1.00 94.69 659 MET A CA 1
ATOM 4881 C C . MET A 1 659 ? 28.627 -2.956 -3.352 1.00 94.69 659 MET A C 1
ATOM 4883 O O . MET A 1 659 ? 29.642 -3.058 -4.038 1.00 94.69 659 MET A O 1
ATOM 4887 N N . GLU A 1 660 ? 28.619 -2.235 -2.223 1.00 93.00 660 GLU A N 1
ATOM 4888 C CA . GLU A 1 660 ? 29.822 -1.582 -1.668 1.00 93.00 660 GLU A CA 1
ATOM 4889 C C . GLU A 1 660 ? 30.889 -2.588 -1.206 1.00 93.00 660 GLU A C 1
ATOM 4891 O O . GLU A 1 660 ? 32.080 -2.278 -1.229 1.00 93.00 660 GLU A O 1
ATOM 4896 N N . GLU A 1 661 ? 30.484 -3.807 -0.840 1.00 94.12 661 GLU A N 1
ATOM 4897 C CA . GLU A 1 661 ? 31.393 -4.904 -0.477 1.00 94.12 661 GLU A CA 1
ATOM 4898 C C . GLU A 1 661 ? 31.758 -5.805 -1.677 1.00 94.12 661 GLU A C 1
ATOM 4900 O O . GLU A 1 661 ? 32.496 -6.780 -1.519 1.00 94.12 661 GLU A O 1
ATOM 4905 N N . GLY A 1 662 ? 31.298 -5.464 -2.889 1.00 92.50 662 GLY A N 1
ATOM 4906 C CA . GLY A 1 662 ? 31.628 -6.165 -4.135 1.00 92.50 662 GLY A CA 1
ATOM 4907 C C . GLY A 1 662 ? 30.629 -7.240 -4.579 1.00 92.50 662 GLY A C 1
ATOM 4908 O O . GLY A 1 662 ? 30.981 -8.068 -5.419 1.00 92.50 662 GLY A O 1
ATOM 4909 N N . SER A 1 663 ? 29.406 -7.244 -4.039 1.00 93.62 663 SER A N 1
ATOM 4910 C CA . SER A 1 663 ? 28.280 -8.003 -4.604 1.00 93.62 663 SER A CA 1
ATOM 4911 C C . SER A 1 663 ? 27.796 -7.387 -5.926 1.00 93.62 663 SER A C 1
ATOM 4913 O O . SER A 1 663 ? 27.947 -6.187 -6.150 1.00 93.62 663 SER A O 1
ATOM 4915 N N . GLU A 1 664 ? 27.158 -8.183 -6.786 1.00 90.88 664 GLU A N 1
ATOM 4916 C CA . GLU A 1 664 ? 26.493 -7.682 -8.005 1.00 90.88 664 GLU A CA 1
ATOM 4917 C C . GLU A 1 664 ? 25.160 -6.970 -7.703 1.00 90.88 664 GLU A C 1
ATOM 4919 O O . GLU A 1 664 ? 24.670 -6.204 -8.529 1.00 90.88 664 GLU A O 1
ATOM 4924 N N . TYR A 1 665 ? 24.594 -7.208 -6.516 1.00 93.50 665 TYR A N 1
ATOM 4925 C CA . TYR A 1 665 ? 23.334 -6.645 -6.025 1.00 93.50 665 TYR A CA 1
ATOM 4926 C C . TYR A 1 665 ? 23.334 -6.536 -4.493 1.00 93.50 665 TYR A C 1
ATOM 4928 O O . TYR A 1 665 ? 24.062 -7.253 -3.796 1.00 93.50 665 TYR A O 1
ATOM 4936 N N . ASN A 1 666 ? 22.498 -5.650 -3.963 1.00 94.94 666 ASN A N 1
ATOM 4937 C CA . ASN A 1 666 ? 22.177 -5.576 -2.540 1.00 94.94 666 ASN A CA 1
ATOM 4938 C C . ASN A 1 666 ? 21.127 -6.639 -2.198 1.00 94.94 666 ASN A C 1
ATOM 4940 O O . ASN A 1 666 ? 20.182 -6.828 -2.955 1.00 94.94 666 ASN A O 1
ATOM 4944 N N . LEU A 1 667 ? 21.273 -7.336 -1.073 1.00 94.50 667 LEU A N 1
ATOM 4945 C CA . LEU A 1 667 ? 20.317 -8.358 -0.632 1.00 94.50 667 LEU A CA 1
ATOM 4946 C C . LEU A 1 667 ? 20.107 -8.256 0.871 1.00 94.50 667 LEU A C 1
ATOM 4948 O O . LEU A 1 667 ? 21.057 -8.463 1.628 1.00 94.50 667 LEU A O 1
ATOM 4952 N N . SER A 1 668 ? 18.877 -7.999 1.303 1.00 94.94 668 SER A N 1
ATOM 4953 C CA . SER A 1 668 ? 18.496 -7.916 2.711 1.00 94.94 668 SER A CA 1
ATOM 4954 C C . SER A 1 668 ? 17.790 -9.169 3.237 1.00 94.94 668 SER A C 1
ATOM 4956 O O . SER A 1 668 ? 17.072 -9.886 2.539 1.00 94.94 668 SER A O 1
ATOM 4958 N N . GLU A 1 669 ? 18.009 -9.423 4.524 1.00 93.50 669 GLU A N 1
ATOM 4959 C CA . GLU A 1 669 ? 17.397 -10.470 5.333 1.00 93.50 669 GLU A CA 1
ATOM 4960 C C . GLU A 1 669 ? 16.431 -9.833 6.340 1.00 93.50 669 GLU A C 1
ATOM 4962 O O . GLU A 1 669 ? 16.821 -8.954 7.113 1.00 93.50 669 GLU A O 1
ATOM 4967 N N . LEU A 1 670 ? 15.176 -10.281 6.325 1.00 92.69 670 LEU A N 1
ATOM 4968 C CA . LEU A 1 670 ? 14.116 -9.880 7.244 1.00 92.69 670 LEU A CA 1
ATOM 4969 C C . LEU A 1 670 ? 14.007 -10.899 8.383 1.00 92.69 670 LEU A C 1
ATOM 4971 O O . LEU A 1 670 ? 13.889 -12.103 8.139 1.00 92.69 670 LEU A O 1
ATOM 4975 N N . ARG A 1 671 ? 13.968 -10.414 9.626 1.00 91.19 671 ARG A N 1
ATOM 4976 C CA . ARG A 1 671 ? 13.611 -11.197 10.811 1.00 91.19 671 ARG A CA 1
ATOM 4977 C C . ARG A 1 671 ? 12.733 -10.384 11.759 1.00 91.19 671 ARG A C 1
ATOM 4979 O O . ARG A 1 671 ? 13.145 -9.330 12.230 1.00 91.19 671 ARG A O 1
ATOM 4986 N N . MET A 1 672 ? 11.545 -10.892 12.074 1.00 90.62 672 MET A N 1
ATOM 4987 C CA . MET A 1 672 ? 10.575 -10.222 12.949 1.00 90.62 672 MET A CA 1
ATOM 4988 C C . MET A 1 672 ? 9.600 -11.216 13.589 1.00 90.62 672 MET A C 1
ATOM 4990 O O . MET A 1 672 ? 9.469 -12.346 13.130 1.00 90.62 672 MET A O 1
ATOM 4994 N N . GLU A 1 673 ? 8.878 -10.801 14.625 1.00 90.81 673 GLU A N 1
ATOM 4995 C CA . GLU A 1 673 ? 7.702 -11.541 15.100 1.00 90.81 673 GLU A CA 1
ATOM 4996 C C . GLU A 1 673 ? 6.485 -11.184 14.235 1.00 90.81 673 GLU A C 1
ATOM 4998 O O . GLU A 1 673 ? 6.390 -10.070 13.716 1.00 90.81 673 GLU A O 1
ATOM 5003 N N . CYS A 1 674 ? 5.548 -12.118 14.063 1.00 91.38 674 CYS A N 1
ATOM 5004 C CA . CYS A 1 674 ? 4.412 -11.924 13.155 1.00 91.38 674 CYS A CA 1
ATOM 5005 C C . CYS A 1 674 ? 3.430 -10.833 13.630 1.00 91.38 674 CYS A C 1
ATOM 5007 O O . CYS A 1 674 ? 2.735 -10.242 12.807 1.00 91.38 674 CYS A O 1
ATOM 5009 N N . HIS A 1 675 ? 3.450 -10.519 14.929 1.00 93.06 675 HIS A N 1
ATOM 5010 C CA . HIS A 1 675 ? 2.641 -9.489 15.591 1.00 93.06 675 HIS A CA 1
ATOM 5011 C C . HIS A 1 675 ? 3.432 -8.184 15.841 1.00 93.06 675 HIS A C 1
ATOM 5013 O O . HIS A 1 675 ? 3.313 -7.532 16.879 1.00 93.06 675 HIS A O 1
ATOM 5019 N N . MET A 1 676 ? 4.317 -7.808 14.907 1.00 88.81 676 MET A N 1
ATOM 5020 C CA . MET A 1 676 ? 5.092 -6.561 14.968 1.00 88.81 676 MET A CA 1
ATOM 5021 C C . MET A 1 676 ? 4.592 -5.519 13.973 1.00 88.81 676 MET A C 1
ATOM 5023 O O . MET A 1 676 ? 4.389 -5.804 12.793 1.00 88.81 676 MET A O 1
ATOM 5027 N N . GLY A 1 677 ? 4.519 -4.266 14.430 1.00 90.69 677 GLY A N 1
ATOM 5028 C CA . GLY A 1 677 ? 4.033 -3.148 13.622 1.00 90.69 677 GLY A CA 1
ATOM 5029 C C . GLY A 1 677 ? 2.575 -3.338 13.219 1.00 90.69 677 GLY A C 1
ATOM 5030 O O . GLY A 1 677 ? 1.818 -3.987 13.938 1.00 90.69 677 GLY A O 1
ATOM 5031 N N . THR A 1 678 ? 2.185 -2.758 12.088 1.00 96.06 678 THR A N 1
ATOM 5032 C CA . THR A 1 678 ? 0.833 -2.925 11.550 1.00 96.06 678 THR A CA 1
ATOM 5033 C C . THR A 1 678 ? 0.658 -4.364 11.062 1.00 96.06 678 THR A C 1
ATOM 5035 O O . THR A 1 678 ? 1.374 -4.802 10.162 1.00 96.06 678 THR A O 1
ATOM 5038 N N . HIS A 1 679 ? -0.257 -5.120 11.667 1.00 97.12 679 HIS A N 1
ATOM 5039 C CA . HIS A 1 679 ? -0.366 -6.565 11.446 1.00 97.12 679 HIS A CA 1
ATOM 5040 C C . HIS A 1 679 ? -1.818 -7.064 11.503 1.00 97.12 679 HIS A C 1
ATOM 5042 O O . HIS A 1 679 ? -2.739 -6.298 11.792 1.00 97.12 679 HIS A O 1
ATOM 5048 N N . VAL A 1 680 ? -2.023 -8.339 11.168 1.00 97.00 680 VAL A N 1
ATOM 5049 C CA . VAL A 1 680 ? -3.299 -9.054 11.292 1.00 97.00 680 VAL A CA 1
ATOM 5050 C C . VAL A 1 680 ? -3.136 -10.243 12.229 1.00 97.00 680 VAL A C 1
ATOM 5052 O O . VAL A 1 680 ? -2.107 -10.926 12.178 1.00 97.00 680 VAL A O 1
ATOM 5055 N N . ASP A 1 681 ? -4.198 -10.554 12.962 1.00 96.56 681 ASP A N 1
ATOM 5056 C CA . ASP A 1 681 ? -4.312 -11.793 13.724 1.00 96.56 681 ASP A CA 1
ATOM 5057 C C . ASP A 1 681 ? -5.265 -12.767 13.034 1.00 96.56 681 ASP A C 1
ATOM 5059 O O . ASP A 1 681 ? -6.378 -12.410 12.627 1.00 96.56 681 ASP A O 1
ATOM 5063 N N . ALA A 1 682 ? -4.857 -14.033 12.970 1.00 93.00 682 ALA A N 1
ATOM 5064 C CA . ALA A 1 682 ? -5.757 -15.145 12.719 1.00 93.00 682 ALA A CA 1
ATOM 5065 C C . ALA A 1 682 ? -6.252 -15.750 14.049 1.00 93.00 682 ALA A C 1
ATOM 5067 O O . ALA A 1 682 ? -5.560 -15.679 15.069 1.00 93.00 682 ALA A O 1
ATOM 5068 N N . PRO A 1 683 ? -7.423 -16.419 14.067 1.00 90.69 683 PRO A N 1
ATOM 5069 C CA . PRO A 1 683 ? -7.997 -16.944 15.307 1.00 90.69 683 PRO A CA 1
ATOM 5070 C C . PRO A 1 683 ? -7.118 -17.950 16.069 1.00 90.69 683 PRO A C 1
ATOM 5072 O O . PRO A 1 683 ? -7.352 -18.170 17.255 1.00 90.69 683 PRO A O 1
ATOM 5075 N N . GLY A 1 684 ? -6.109 -18.549 15.427 1.00 90.88 684 GLY A N 1
ATOM 5076 C CA . GLY A 1 684 ? -5.118 -19.409 16.080 1.00 90.88 684 GLY A CA 1
ATOM 5077 C C . GLY A 1 684 ? -4.145 -18.707 17.044 1.00 90.88 684 GLY A C 1
ATOM 5078 O O . GLY A 1 684 ? -3.432 -19.410 17.763 1.00 90.88 684 GLY A O 1
ATOM 5079 N N . HIS A 1 685 ? -4.102 -17.367 17.098 1.00 93.25 685 HIS A N 1
ATOM 5080 C CA . HIS A 1 685 ? -3.170 -16.632 17.971 1.00 93.25 685 HIS A CA 1
ATOM 5081 C C . HIS A 1 685 ? -3.469 -16.886 19.454 1.00 93.25 685 HIS A C 1
ATOM 5083 O O . HIS A 1 685 ? -2.600 -17.315 20.213 1.00 93.25 685 HIS A O 1
ATOM 5089 N N . MET A 1 686 ? -4.736 -16.712 19.839 1.00 92.56 686 MET A N 1
ATOM 5090 C CA . MET A 1 686 ? -5.210 -16.793 21.230 1.00 92.56 686 MET A CA 1
ATOM 5091 C C . MET A 1 686 ? -6.199 -17.951 21.471 1.00 92.56 686 MET A C 1
ATOM 5093 O O . MET A 1 686 ? -6.716 -18.097 22.574 1.00 92.56 686 MET A O 1
ATOM 5097 N N . ASN A 1 687 ? -6.492 -18.787 20.464 1.00 91.62 687 ASN A N 1
ATOM 5098 C CA . ASN A 1 687 ? -7.335 -19.981 20.608 1.00 91.62 687 ASN A CA 1
ATOM 5099 C C . ASN A 1 687 ? -6.638 -21.231 20.029 1.00 91.62 687 ASN A C 1
ATOM 5101 O O . ASN A 1 687 ? -6.479 -21.372 18.815 1.00 91.62 687 ASN A O 1
ATOM 5105 N N . GLN A 1 688 ? -6.256 -22.173 20.901 1.00 91.38 688 GLN A N 1
ATOM 5106 C CA . GLN A 1 688 ? -5.543 -23.389 20.492 1.00 91.38 688 GLN A CA 1
ATOM 5107 C C . GLN A 1 688 ? -6.408 -24.385 19.705 1.00 91.38 688 GLN A C 1
ATOM 5109 O O . GLN A 1 688 ? -5.872 -25.090 18.855 1.00 91.38 688 GLN A O 1
ATOM 5114 N N . GLU A 1 689 ? -7.729 -24.436 19.908 1.00 91.50 689 GLU A N 1
ATOM 5115 C CA . GLU A 1 689 ? -8.604 -25.275 19.070 1.00 91.50 689 GLU A CA 1
ATOM 5116 C C . GLU A 1 689 ? -8.611 -24.761 17.624 1.00 91.50 689 GLU A C 1
ATOM 5118 O O . GLU A 1 689 ? -8.575 -25.543 16.673 1.00 91.50 689 GLU A O 1
ATOM 5123 N N . HIS A 1 690 ? -8.573 -23.437 17.452 1.00 92.38 690 HIS A N 1
ATOM 5124 C CA . HIS A 1 690 ? -8.448 -22.794 16.147 1.00 92.38 690 HIS A CA 1
ATOM 5125 C C . HIS A 1 690 ? -7.057 -22.981 15.529 1.00 92.38 690 HIS A C 1
ATOM 5127 O O . HIS A 1 690 ? -6.973 -23.262 14.335 1.00 92.38 690 HIS A O 1
ATOM 5133 N N . PHE A 1 691 ? -5.978 -22.914 16.314 1.00 91.44 691 PHE A N 1
ATOM 5134 C CA . PHE A 1 691 ? -4.627 -23.209 15.820 1.00 91.44 691 PHE A CA 1
ATOM 5135 C C . PHE A 1 691 ? -4.468 -24.679 15.400 1.00 91.44 691 PHE A C 1
ATOM 5137 O O . PHE A 1 691 ? -3.956 -24.957 14.319 1.00 91.44 691 PHE A O 1
ATOM 5144 N N . ALA A 1 692 ? -4.985 -25.625 16.190 1.00 91.06 692 ALA A N 1
ATOM 5145 C CA . ALA A 1 692 ? -4.971 -27.055 15.869 1.00 91.06 692 ALA A CA 1
ATOM 5146 C C . ALA A 1 692 ? -5.875 -27.413 14.671 1.00 91.06 692 ALA A C 1
ATOM 5148 O O . ALA A 1 692 ? -5.561 -28.323 13.904 1.00 91.06 692 ALA A O 1
ATOM 5149 N N . ALA A 1 693 ? -6.967 -26.668 14.455 1.00 91.00 693 ALA A N 1
ATOM 5150 C CA . ALA A 1 693 ? -7.748 -26.704 13.214 1.00 91.00 693 ALA A CA 1
ATOM 5151 C C . ALA A 1 693 ? -7.043 -26.005 12.029 1.00 91.00 693 ALA A C 1
ATOM 5153 O O . ALA A 1 693 ? -7.522 -26.068 10.894 1.00 91.00 693 ALA A O 1
ATOM 5154 N N . GLY A 1 694 ? -5.909 -25.344 12.279 1.00 88.69 694 GLY A N 1
ATOM 5155 C CA . GLY A 1 694 ? -5.115 -24.627 11.293 1.00 88.69 694 GLY A CA 1
ATOM 5156 C C . GLY A 1 694 ? -5.784 -23.356 10.780 1.00 88.69 694 GLY A C 1
ATOM 5157 O O . GLY A 1 694 ? -5.665 -23.084 9.591 1.00 88.69 694 GLY A O 1
ATOM 5158 N N . LEU A 1 695 ? -6.512 -22.602 11.608 1.00 89.94 695 LEU A N 1
ATOM 5159 C CA . LEU A 1 695 ? -7.074 -21.296 11.241 1.00 89.94 695 LEU A CA 1
ATOM 5160 C C . LEU A 1 695 ? -5.980 -20.214 11.303 1.00 89.94 695 LEU A C 1
ATOM 5162 O O . LEU A 1 695 ? -5.886 -19.445 12.259 1.00 89.94 695 LEU A O 1
ATOM 5166 N N . ASP A 1 696 ? -5.141 -20.236 10.266 1.00 89.12 696 ASP A N 1
ATOM 5167 C CA . ASP A 1 696 ? -3.953 -19.409 10.034 1.00 89.12 696 ASP A CA 1
ATOM 5168 C C . ASP A 1 696 ? -4.213 -18.234 9.069 1.00 89.12 696 ASP A C 1
ATOM 5170 O O . ASP A 1 696 ? -5.273 -18.124 8.442 1.00 89.12 696 ASP A O 1
ATOM 5174 N N . VAL A 1 697 ? -3.223 -17.343 8.931 1.00 90.75 697 VAL A N 1
ATOM 5175 C CA . VAL A 1 697 ? -3.334 -16.126 8.102 1.00 90.75 697 VAL A CA 1
ATOM 5176 C C . VAL A 1 697 ? -3.485 -16.373 6.597 1.00 90.75 697 VAL A C 1
ATOM 5178 O O . VAL A 1 697 ? -4.041 -15.526 5.893 1.00 90.75 697 VAL A O 1
ATOM 5181 N N . ASP A 1 698 ? -3.059 -17.530 6.077 1.00 88.31 698 ASP A N 1
ATOM 5182 C CA . ASP A 1 698 ? -3.304 -17.894 4.672 1.00 88.31 698 ASP A CA 1
ATOM 5183 C C . ASP A 1 698 ? -4.803 -18.083 4.386 1.00 88.31 698 ASP A C 1
ATOM 5185 O O . ASP A 1 698 ? -5.293 -17.723 3.310 1.00 88.31 698 ASP A O 1
ATOM 5189 N N . LYS A 1 699 ? -5.549 -18.619 5.361 1.00 86.94 699 LYS A N 1
ATOM 5190 C CA . LYS A 1 699 ? -6.953 -18.999 5.170 1.00 86.94 699 LYS A CA 1
ATOM 5191 C C . LYS A 1 699 ? -7.942 -17.851 5.319 1.00 86.94 699 LYS A C 1
ATOM 5193 O O . LYS A 1 699 ? -9.061 -18.010 4.820 1.00 86.94 699 LYS A O 1
ATOM 5198 N N . LEU A 1 700 ? -7.527 -16.730 5.915 1.00 91.31 700 LEU A N 1
ATOM 5199 C CA . LEU A 1 700 ? -8.324 -15.511 6.094 1.00 91.31 700 LEU A CA 1
ATOM 5200 C C . LEU A 1 700 ? -9.037 -15.076 4.802 1.00 91.31 700 LEU A C 1
ATOM 5202 O O . LEU A 1 700 ? -8.507 -15.197 3.693 1.00 91.31 700 LEU A O 1
ATOM 5206 N N . ASP A 1 701 ? -10.262 -14.567 4.947 1.00 91.56 701 ASP A N 1
ATOM 5207 C CA . ASP A 1 701 ? -11.090 -14.129 3.823 1.00 91.56 701 ASP A CA 1
ATOM 5208 C C . ASP A 1 701 ? -10.645 -12.749 3.313 1.00 91.56 701 ASP A C 1
ATOM 5210 O O . ASP A 1 701 ? -10.835 -11.729 3.983 1.00 91.56 701 ASP A O 1
ATOM 5214 N N . LEU A 1 702 ? -10.096 -12.700 2.093 1.00 90.44 702 LEU A N 1
ATOM 5215 C CA . LEU A 1 702 ? -9.752 -11.437 1.444 1.00 90.44 702 LEU A CA 1
ATOM 5216 C C . LEU A 1 702 ? -10.977 -10.566 1.143 1.00 90.44 702 LEU A C 1
ATOM 5218 O O . LEU A 1 702 ? -10.802 -9.357 1.026 1.00 90.44 702 LEU A O 1
ATOM 5222 N N . ASP A 1 703 ? -12.204 -11.101 1.082 1.00 89.94 703 ASP A N 1
ATOM 5223 C CA . ASP A 1 703 ? -13.388 -10.237 1.058 1.00 89.94 703 ASP A CA 1
ATOM 5224 C C . ASP A 1 703 ? -13.539 -9.489 2.388 1.00 89.94 703 ASP A C 1
ATOM 5226 O O . ASP A 1 703 ? -13.733 -8.279 2.369 1.00 89.94 703 ASP A O 1
ATOM 5230 N N . VAL A 1 704 ? -13.371 -10.131 3.550 1.00 94.00 704 VAL A N 1
ATOM 5231 C CA . VAL A 1 704 ? -13.390 -9.422 4.847 1.00 94.00 704 VAL A CA 1
ATOM 5232 C C . VAL A 1 704 ? -12.268 -8.379 4.933 1.00 94.00 704 VAL A C 1
ATOM 5234 O O . VAL A 1 704 ? -12.526 -7.266 5.388 1.00 94.00 704 VAL A O 1
ATOM 5237 N N . LEU A 1 705 ? -11.075 -8.677 4.418 1.00 94.44 705 LEU A N 1
ATOM 5238 C CA . LEU A 1 705 ? -9.924 -7.762 4.416 1.00 94.44 705 LEU A CA 1
ATOM 5239 C C . LEU A 1 705 ? -9.972 -6.630 3.361 1.00 94.44 705 LEU A C 1
ATOM 5241 O O . LEU A 1 705 ? -9.200 -5.676 3.480 1.00 94.44 705 LEU A O 1
ATOM 5245 N N . ASN A 1 706 ? -10.865 -6.692 2.359 1.00 92.00 706 ASN A N 1
ATOM 5246 C CA . ASN A 1 706 ? -10.930 -5.710 1.262 1.00 92.00 706 ASN A CA 1
ATOM 5247 C C . ASN A 1 706 ? -12.355 -5.205 0.967 1.00 92.00 706 ASN A C 1
ATOM 5249 O O . ASN A 1 706 ? -13.244 -5.965 0.562 1.00 92.00 706 ASN A O 1
ATOM 5253 N N . GLY A 1 707 ? -12.564 -3.892 1.082 1.00 89.06 707 GLY A N 1
ATOM 5254 C CA . GLY A 1 707 ? -13.811 -3.214 0.713 1.00 89.06 707 GLY A CA 1
ATOM 5255 C C . GLY A 1 707 ? -14.238 -2.114 1.694 1.00 89.06 707 GLY A C 1
ATOM 5256 O O . GLY A 1 707 ? -13.430 -1.666 2.504 1.00 89.06 707 GLY A O 1
ATOM 5257 N N . PRO A 1 708 ? -15.516 -1.684 1.664 1.00 93.50 708 PRO A N 1
ATOM 5258 C CA . PRO A 1 708 ? -16.001 -0.576 2.487 1.00 93.50 708 PRO A CA 1
ATOM 5259 C C . PRO A 1 708 ? -15.757 -0.773 3.989 1.00 93.50 708 PRO A C 1
ATOM 5261 O O . PRO A 1 708 ? -16.160 -1.796 4.558 1.00 93.50 708 PRO A O 1
ATOM 5264 N N . ALA A 1 709 ? -15.143 0.219 4.627 1.00 97.06 709 ALA A N 1
ATOM 5265 C CA . ALA A 1 709 ? -14.882 0.280 6.060 1.00 97.06 709 ALA A CA 1
ATOM 5266 C C . ALA A 1 709 ? -15.237 1.656 6.631 1.00 97.06 709 ALA A C 1
ATOM 5268 O O . ALA A 1 709 ? -15.146 2.665 5.936 1.00 97.06 709 ALA A O 1
ATOM 5269 N N . LEU A 1 710 ? -15.636 1.683 7.903 1.00 98.44 710 LEU A N 1
ATOM 5270 C CA . LEU A 1 710 ? -15.931 2.901 8.657 1.00 98.44 710 LEU A CA 1
ATOM 5271 C C . LEU A 1 710 ? -14.776 3.206 9.618 1.00 98.44 710 LEU A C 1
ATOM 5273 O O . LEU A 1 710 ? -14.527 2.425 10.531 1.00 98.44 710 LEU A O 1
ATOM 5277 N N . LEU A 1 711 ? -14.106 4.344 9.453 1.00 98.31 711 LEU A N 1
ATOM 5278 C CA . LEU A 1 711 ? -13.191 4.885 10.459 1.00 98.31 711 LEU A CA 1
ATOM 5279 C C . LEU A 1 711 ? -13.982 5.772 11.427 1.00 98.31 711 LEU A C 1
ATOM 5281 O O . LEU A 1 711 ? -14.614 6.743 11.003 1.00 98.31 711 LEU A O 1
ATOM 5285 N N . ILE A 1 712 ? -13.951 5.429 12.716 1.00 97.62 712 ILE A N 1
ATOM 5286 C CA . ILE A 1 712 ? -14.702 6.098 13.784 1.00 97.62 712 ILE A CA 1
ATOM 5287 C C . ILE A 1 712 ? -13.812 6.408 14.995 1.00 97.62 712 ILE A C 1
ATOM 5289 O O . ILE A 1 712 ? -12.862 5.685 15.297 1.00 97.62 712 ILE A O 1
ATOM 5293 N N . ASP A 1 713 ? -14.139 7.491 15.700 1.00 97.25 713 ASP A N 1
ATOM 5294 C CA . ASP A 1 713 ? -13.439 7.932 16.904 1.00 97.25 713 ASP A CA 1
ATOM 5295 C C . ASP A 1 713 ? -14.096 7.395 18.187 1.00 97.25 713 ASP A C 1
ATOM 5297 O O . ASP A 1 713 ? -15.284 7.597 18.441 1.00 97.25 713 ASP A O 1
ATOM 5301 N N . VAL A 1 714 ? -13.296 6.733 19.025 1.00 95.69 714 VAL A N 1
ATOM 5302 C CA . VAL A 1 714 ? -13.692 6.180 20.330 1.00 95.69 714 VAL A CA 1
ATOM 5303 C C . VAL A 1 714 ? -13.724 7.275 21.413 1.00 95.69 714 VAL A C 1
ATOM 5305 O O . VAL A 1 714 ? -12.830 8.133 21.426 1.00 95.69 714 VAL A O 1
ATOM 5308 N N . PRO A 1 715 ? -14.684 7.244 22.369 1.00 93.19 715 PRO A N 1
ATOM 5309 C CA . PRO A 1 715 ? -14.716 8.146 23.522 1.00 93.19 715 PRO A CA 1
ATOM 5310 C C . PRO A 1 715 ? -13.399 8.166 24.319 1.00 93.19 715 PRO A C 1
ATOM 5312 O O . PRO A 1 715 ? -13.003 7.183 24.938 1.00 93.19 715 PRO A O 1
ATOM 5315 N N . ARG A 1 716 ? -12.734 9.327 24.348 1.00 90.94 716 ARG A N 1
ATOM 5316 C CA . ARG A 1 716 ? -11.336 9.503 24.802 1.00 90.94 716 ARG A CA 1
ATOM 5317 C C . ARG A 1 716 ? -11.033 9.235 26.284 1.00 90.94 716 ARG A C 1
ATOM 5319 O O . ARG A 1 716 ? -9.882 9.344 26.689 1.00 90.94 716 ARG A O 1
ATOM 5326 N N . HIS A 1 717 ? -12.035 8.934 27.104 1.00 86.56 717 HIS A N 1
ATOM 5327 C CA . HIS A 1 717 ? -11.920 8.846 28.566 1.00 86.56 717 HIS A CA 1
ATOM 5328 C C . HIS A 1 717 ? -12.113 7.423 29.123 1.00 86.56 717 HIS A C 1
ATOM 5330 O O . HIS A 1 717 ? -12.247 7.257 30.333 1.00 86.56 717 HIS A O 1
ATOM 5336 N N . THR A 1 718 ? -12.178 6.404 28.262 1.00 90.69 718 THR A N 1
ATOM 5337 C CA . THR A 1 718 ? -12.495 5.019 28.643 1.00 90.69 718 THR A CA 1
ATOM 5338 C C . THR A 1 718 ? -11.853 4.010 27.687 1.00 90.69 718 THR A C 1
ATOM 5340 O O . THR A 1 718 ? -11.507 4.348 26.557 1.00 90.69 718 THR A O 1
ATOM 5343 N N . ASN A 1 719 ? -11.745 2.755 28.131 1.00 97.88 719 ASN A N 1
ATOM 5344 C CA . ASN A 1 719 ? -11.581 1.611 27.234 1.00 97.88 719 ASN A CA 1
ATOM 5345 C C . ASN A 1 719 ? -12.868 1.357 26.432 1.00 97.88 719 ASN A C 1
ATOM 5347 O O . ASN A 1 719 ? -13.945 1.854 26.787 1.00 97.88 719 ASN A O 1
ATOM 5351 N N . ILE A 1 720 ? -12.762 0.578 25.355 1.00 98.38 720 ILE A N 1
ATOM 5352 C CA . ILE A 1 720 ? -13.883 0.222 24.480 1.00 98.38 720 ILE A CA 1
ATOM 5353 C C . ILE A 1 720 ? -14.706 -0.883 25.166 1.00 98.38 720 ILE A C 1
ATOM 5355 O O . ILE A 1 720 ? -14.525 -2.072 24.915 1.00 98.38 720 ILE A O 1
ATOM 5359 N N . THR A 1 721 ? -15.583 -0.463 26.081 1.00 98.56 721 THR A N 1
ATOM 5360 C CA . THR A 1 721 ? -16.552 -1.311 26.796 1.00 98.56 721 THR A CA 1
ATOM 5361 C C . THR A 1 721 ? -17.839 -1.514 25.996 1.00 98.56 721 THR A C 1
ATOM 5363 O O . THR A 1 721 ? -18.073 -0.859 24.975 1.00 98.56 721 THR A O 1
ATOM 5366 N N . ALA A 1 722 ? -18.743 -2.364 26.488 1.00 98.50 722 ALA A N 1
ATOM 5367 C CA . ALA A 1 722 ? -20.078 -2.526 25.921 1.00 98.50 722 ALA A CA 1
ATOM 5368 C C . ALA A 1 722 ? -20.887 -1.220 25.943 1.00 98.50 722 ALA A C 1
ATOM 5370 O O . ALA A 1 722 ? -21.810 -1.059 25.151 1.00 98.50 722 ALA A O 1
ATOM 5371 N N . GLU A 1 723 ? -20.604 -0.291 26.860 1.00 98.00 723 GLU A N 1
ATOM 5372 C CA . GLU A 1 723 ? -21.261 1.022 26.908 1.00 98.00 723 GLU A CA 1
ATOM 5373 C C . GLU A 1 723 ? -20.664 1.991 25.882 1.00 98.00 723 GLU A C 1
ATOM 5375 O O . GLU A 1 723 ? -21.418 2.631 25.144 1.00 98.00 723 GLU A O 1
ATOM 5380 N N . ALA A 1 724 ? -19.332 2.014 25.747 1.00 97.75 724 ALA A N 1
ATOM 5381 C CA . ALA A 1 724 ? -18.653 2.752 24.685 1.00 97.75 724 ALA A CA 1
ATOM 5382 C C . ALA A 1 724 ? -19.141 2.294 23.300 1.00 97.75 724 ALA A C 1
ATOM 5384 O O . ALA A 1 724 ? -19.591 3.120 22.507 1.00 97.75 724 ALA A O 1
ATOM 5385 N N . MET A 1 725 ? -19.170 0.984 23.040 1.00 97.88 725 MET A N 1
ATOM 5386 C CA . MET A 1 725 ? -19.652 0.426 21.773 1.00 97.88 725 MET A CA 1
ATOM 5387 C C . MET A 1 725 ? -21.111 0.788 21.453 1.00 97.88 725 MET A C 1
ATOM 5389 O O . MET A 1 725 ? -21.405 1.155 20.316 1.00 97.88 725 MET A O 1
ATOM 5393 N N . LYS A 1 726 ? -22.020 0.766 22.442 1.00 96.75 726 LYS A N 1
ATOM 5394 C CA . LYS A 1 726 ? -23.410 1.235 22.257 1.00 96.75 726 LYS A CA 1
ATOM 5395 C C . LYS A 1 726 ? -23.451 2.713 21.855 1.00 96.75 726 LYS A C 1
ATOM 5397 O O . LYS A 1 726 ? -24.202 3.079 20.955 1.00 96.75 726 LYS A O 1
ATOM 5402 N N . SER A 1 727 ? -22.635 3.557 22.496 1.00 96.94 727 SER A N 1
ATOM 5403 C CA . SER A 1 727 ? -22.595 5.005 22.231 1.00 96.94 727 SER A CA 1
ATOM 5404 C C . SER A 1 727 ? -22.098 5.375 20.828 1.00 96.94 727 SER A C 1
ATOM 5406 O O . SER A 1 727 ? -22.475 6.428 20.315 1.00 96.94 727 SER A O 1
ATOM 5408 N N . LEU A 1 728 ? -21.319 4.505 20.175 1.00 95.81 728 LEU A N 1
ATOM 5409 C CA . LEU A 1 728 ? -20.826 4.731 18.813 1.00 95.81 728 LEU A CA 1
ATOM 5410 C C . LEU A 1 728 ? -21.929 4.648 17.743 1.00 95.81 728 LEU A C 1
ATOM 5412 O O . LEU A 1 728 ? -21.724 5.134 16.636 1.00 95.81 728 LEU A O 1
ATOM 5416 N N . ASN A 1 729 ? -23.092 4.055 18.058 1.00 93.94 729 ASN A N 1
ATOM 5417 C CA . ASN A 1 729 ? -24.262 3.971 17.168 1.00 93.94 729 ASN A CA 1
ATOM 5418 C C . ASN A 1 729 ? -23.945 3.457 15.739 1.00 93.94 729 ASN A C 1
ATOM 5420 O O . ASN A 1 729 ? -24.555 3.895 14.762 1.00 93.94 729 ASN A O 1
ATOM 5424 N N . ILE A 1 730 ? -22.988 2.527 15.613 1.00 93.75 730 ILE A N 1
ATOM 5425 C CA . ILE A 1 730 ? -22.510 2.008 14.320 1.00 93.75 730 ILE A CA 1
ATOM 5426 C C . ILE A 1 730 ? -23.684 1.395 13.524 1.00 93.75 730 ILE A C 1
ATOM 5428 O O . ILE A 1 730 ? -24.380 0.522 14.054 1.00 93.75 730 ILE A O 1
ATOM 5432 N N . PRO A 1 731 ? -23.915 1.804 12.259 1.00 90.19 731 PRO A N 1
ATOM 5433 C CA . PRO A 1 731 ? -25.023 1.285 11.464 1.00 90.19 731 PRO A CA 1
ATOM 5434 C C . PRO A 1 731 ? -24.949 -0.227 11.213 1.00 90.19 731 PRO A C 1
ATOM 5436 O O . PRO A 1 731 ? -23.891 -0.785 10.915 1.00 90.19 731 PRO A O 1
ATOM 5439 N N . LYS A 1 732 ? -26.113 -0.885 11.243 1.00 91.00 732 LYS A N 1
ATOM 5440 C CA . LYS A 1 732 ? -26.269 -2.262 10.755 1.00 91.00 732 LYS A CA 1
ATOM 5441 C C . LYS A 1 732 ? -25.890 -2.357 9.268 1.00 91.00 732 LYS A C 1
ATOM 5443 O O . LYS A 1 732 ? -26.165 -1.448 8.488 1.00 91.00 732 LYS A O 1
ATOM 5448 N N . GLY A 1 733 ? -25.250 -3.459 8.890 1.00 90.88 733 GLY A N 1
ATOM 5449 C CA . GLY A 1 733 ? -24.654 -3.713 7.577 1.00 90.88 733 GLY A CA 1
ATOM 5450 C C . GLY A 1 733 ? -23.175 -3.322 7.445 1.00 90.88 733 GLY A C 1
ATOM 5451 O O . GLY A 1 733 ? -22.534 -3.737 6.479 1.00 90.88 733 GLY A O 1
ATOM 5452 N N . VAL A 1 734 ? -22.598 -2.572 8.394 1.00 95.12 734 VAL A N 1
ATOM 5453 C CA . VAL A 1 734 ? -21.164 -2.234 8.381 1.00 95.12 734 VAL A CA 1
ATOM 5454 C C . VAL A 1 734 ? -20.336 -3.466 8.767 1.00 95.12 734 VAL A C 1
ATOM 5456 O O . VAL A 1 734 ? -20.369 -3.912 9.910 1.00 95.12 734 VAL A O 1
ATOM 5459 N N . ARG A 1 735 ? -19.576 -4.012 7.805 1.00 96.62 735 ARG A N 1
ATOM 5460 C CA . ARG A 1 735 ? -18.743 -5.221 7.990 1.00 96.62 735 ARG A CA 1
ATOM 5461 C C . ARG A 1 735 ? -17.312 -4.954 8.466 1.00 96.62 735 ARG A C 1
ATOM 5463 O O . ARG A 1 735 ? -16.648 -5.898 8.880 1.00 96.62 735 ARG A O 1
ATOM 5470 N N . ARG A 1 736 ? -16.807 -3.721 8.395 1.00 98.44 736 ARG A N 1
ATOM 5471 C CA . ARG A 1 736 ? -15.414 -3.377 8.740 1.00 98.44 736 ARG A CA 1
ATOM 5472 C C . ARG A 1 736 ? -15.393 -2.041 9.472 1.00 98.44 736 ARG A C 1
ATOM 5474 O O . ARG A 1 736 ? -15.974 -1.079 8.964 1.00 98.44 736 ARG A O 1
ATOM 5481 N N . VAL A 1 737 ? -14.754 -1.977 10.637 1.00 98.75 737 VAL A N 1
ATOM 5482 C CA . VAL A 1 737 ? -14.638 -0.742 11.426 1.00 98.75 737 VAL A CA 1
ATOM 5483 C C . VAL A 1 737 ? -13.212 -0.574 11.927 1.00 98.75 737 VAL A C 1
ATOM 5485 O O . VAL A 1 737 ? -12.633 -1.506 12.482 1.00 98.75 737 VAL A O 1
ATOM 5488 N N . LEU A 1 738 ? -12.667 0.625 11.737 1.00 98.81 738 LEU A N 1
ATOM 5489 C CA . LEU A 1 738 ? -11.388 1.050 12.290 1.00 98.81 738 LEU A CA 1
ATOM 5490 C C . LEU A 1 738 ? -11.671 1.991 13.464 1.00 98.81 738 LEU A C 1
ATOM 5492 O O . LEU A 1 738 ? -12.347 3.009 13.303 1.00 98.81 738 LEU A O 1
ATOM 5496 N N . PHE A 1 739 ? -11.177 1.637 14.642 1.00 98.56 739 PHE A N 1
ATOM 5497 C CA . PHE A 1 739 ? -11.401 2.350 15.890 1.00 98.56 739 PHE A CA 1
ATOM 5498 C C . PHE A 1 739 ? -10.171 3.202 16.207 1.00 98.56 739 PHE A C 1
ATOM 5500 O O . PHE A 1 739 ? -9.172 2.693 16.716 1.00 98.56 739 PHE A O 1
ATOM 5507 N N . ARG A 1 740 ? -10.239 4.511 15.931 1.00 98.06 740 ARG A N 1
ATOM 5508 C CA . ARG A 1 740 ? -9.220 5.448 16.420 1.00 98.06 740 ARG A CA 1
ATOM 5509 C C . ARG A 1 740 ? -9.489 5.784 17.878 1.00 98.06 740 ARG A C 1
ATOM 5511 O O . ARG A 1 740 ? -10.612 6.132 18.251 1.00 98.06 740 ARG A O 1
ATOM 5518 N N . THR A 1 741 ? -8.451 5.721 18.699 1.00 97.62 741 THR A N 1
ATOM 5519 C CA . THR A 1 741 ? -8.544 5.907 20.143 1.00 97.62 741 THR A CA 1
ATOM 5520 C C . THR A 1 741 ? -7.684 7.089 20.605 1.00 97.62 741 THR A C 1
ATOM 5522 O O . THR A 1 741 ? -7.190 7.892 19.811 1.00 97.62 741 THR A O 1
ATOM 5525 N N . LEU A 1 742 ? -7.486 7.205 21.920 1.00 96.25 742 LEU A N 1
ATOM 5526 C CA . LEU A 1 742 ? -6.508 8.123 22.504 1.00 96.25 742 LEU A CA 1
ATOM 5527 C C . LEU A 1 742 ? -5.049 7.713 22.178 1.00 96.25 742 LEU A C 1
ATOM 5529 O O . LEU A 1 742 ? -4.133 8.495 22.421 1.00 96.25 742 LE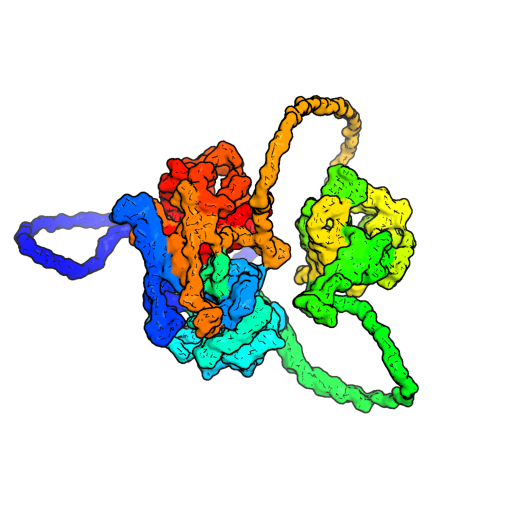U A O 1
ATOM 5533 N N . ASN A 1 743 ? -4.794 6.509 21.647 1.00 96.44 743 ASN A N 1
ATOM 5534 C CA . ASN A 1 743 ? -3.439 6.022 21.360 1.00 96.44 743 ASN A CA 1
ATOM 5535 C C . ASN A 1 743 ? -2.765 6.818 20.231 1.00 96.44 743 ASN A C 1
ATOM 5537 O O . ASN A 1 743 ? -1.598 7.196 20.382 1.00 96.44 743 ASN A O 1
ATOM 5541 N N . THR A 1 744 ? -3.511 7.143 19.165 1.00 94.94 744 THR A N 1
ATOM 5542 C CA . THR A 1 744 ? -3.078 8.076 18.107 1.00 94.94 744 THR A CA 1
ATOM 5543 C C . THR A 1 744 ? -2.718 9.443 18.701 1.00 94.94 744 THR A C 1
ATOM 5545 O O . THR A 1 744 ? -1.601 9.920 18.536 1.00 94.94 744 THR A O 1
ATOM 5548 N N . GLU A 1 745 ? -3.613 10.053 19.488 1.00 92.31 745 GLU A N 1
ATOM 5549 C CA . GLU A 1 745 ? -3.390 11.384 20.091 1.00 92.31 745 GLU A CA 1
ATOM 5550 C C . GLU A 1 745 ? -2.222 11.413 21.096 1.00 92.31 745 GLU A C 1
ATOM 5552 O O . GLU A 1 745 ? -1.533 12.423 21.242 1.00 92.31 745 GLU A O 1
ATOM 5557 N N . ARG A 1 746 ? -1.954 10.289 21.770 1.00 94.06 746 ARG A N 1
ATOM 5558 C CA . ARG A 1 746 ? -0.777 10.083 22.635 1.00 94.06 746 ARG A CA 1
ATOM 5559 C C . ARG A 1 746 ? 0.503 9.758 21.857 1.00 94.06 746 ARG A C 1
ATOM 5561 O O . ARG A 1 746 ? 1.556 9.615 22.487 1.00 94.06 746 ARG A O 1
ATOM 5568 N N . GLY A 1 747 ? 0.414 9.599 20.536 1.00 93.56 747 GLY A N 1
ATOM 5569 C CA . GLY A 1 747 ? 1.505 9.226 19.642 1.00 93.56 747 GLY A CA 1
ATOM 5570 C C . GLY A 1 747 ? 2.174 7.907 20.024 1.00 93.56 747 GLY A C 1
ATOM 5571 O O . GLY A 1 747 ? 3.398 7.819 19.957 1.00 93.56 747 GLY A O 1
ATOM 5572 N N . LEU A 1 748 ? 1.422 6.905 20.503 1.00 93.69 748 LEU A N 1
ATOM 5573 C CA . LEU A 1 748 ? 2.028 5.724 21.136 1.00 93.69 748 LEU A CA 1
ATOM 5574 C C . LEU A 1 748 ? 2.935 4.923 20.190 1.00 93.69 748 LEU A C 1
ATOM 5576 O O . LEU A 1 748 ? 4.011 4.508 20.612 1.00 93.69 748 LEU A O 1
ATOM 5580 N N . MET A 1 749 ? 2.566 4.781 18.913 1.00 93.19 749 MET A N 1
ATOM 5581 C CA . MET A 1 749 ? 3.401 4.139 17.880 1.00 93.19 749 MET A CA 1
ATOM 5582 C C . MET A 1 749 ? 4.650 4.948 17.481 1.00 93.19 749 MET A C 1
ATOM 5584 O O . MET A 1 749 ? 5.544 4.431 16.810 1.00 93.19 749 MET A O 1
ATOM 5588 N N . TRP A 1 750 ? 4.740 6.206 17.920 1.00 90.38 750 TRP A N 1
ATOM 5589 C CA . TRP A 1 750 ? 5.887 7.097 17.720 1.00 90.38 750 TRP A CA 1
ATOM 5590 C C . TRP A 1 750 ? 6.787 7.202 18.965 1.00 90.38 750 TRP A C 1
ATOM 5592 O O . TRP A 1 750 ? 7.824 7.865 18.918 1.00 90.38 750 TRP A O 1
ATOM 5602 N N . LYS A 1 751 ? 6.429 6.539 20.076 1.00 89.38 751 LYS A N 1
ATOM 5603 C CA . LYS A 1 751 ? 7.291 6.409 21.259 1.00 89.38 751 LYS A CA 1
ATOM 5604 C C . LYS A 1 751 ? 8.344 5.314 21.044 1.00 89.38 751 LYS A C 1
ATOM 5606 O O . LYS A 1 751 ? 8.010 4.264 20.505 1.00 89.38 751 LYS A O 1
ATOM 5611 N N . PRO A 1 752 ? 9.573 5.474 21.569 1.00 78.81 752 PRO A N 1
ATOM 5612 C CA . PRO A 1 752 ? 10.636 4.475 21.449 1.00 78.81 752 PRO A CA 1
ATOM 5613 C C . PRO A 1 752 ? 10.477 3.283 22.414 1.00 78.81 752 PRO A C 1
ATOM 5615 O O . PRO A 1 752 ? 11.475 2.704 22.823 1.00 78.81 752 PRO A O 1
ATOM 5618 N N . ALA A 1 753 ? 9.262 2.987 22.886 1.00 82.50 753 ALA A N 1
ATOM 5619 C CA . ALA A 1 753 ? 9.000 2.015 23.947 1.00 82.50 753 ALA A CA 1
ATOM 5620 C C . ALA A 1 753 ? 7.504 1.683 24.052 1.00 82.50 753 ALA A C 1
ATOM 5622 O O . ALA A 1 753 ? 6.670 2.591 23.984 1.00 82.50 753 ALA A O 1
ATOM 5623 N N . GLY A 1 754 ? 7.175 0.411 24.301 1.00 84.81 754 GLY A N 1
ATOM 5624 C CA . GLY A 1 754 ? 5.814 -0.022 24.634 1.00 84.81 754 GLY A CA 1
ATOM 5625 C C . GLY A 1 754 ? 5.256 0.666 25.891 1.00 84.81 754 GLY A C 1
ATOM 5626 O O . GLY A 1 754 ? 5.935 0.756 26.919 1.00 84.81 754 GLY A O 1
ATOM 5627 N N . ASP A 1 755 ? 4.013 1.148 25.800 1.00 89.06 755 ASP A N 1
ATOM 5628 C CA . ASP A 1 755 ? 3.264 1.849 26.852 1.00 89.06 755 ASP A CA 1
ATOM 5629 C C . ASP A 1 755 ? 1.983 1.062 27.157 1.00 89.06 755 ASP A C 1
ATOM 5631 O O . ASP A 1 755 ? 0.977 1.238 26.477 1.00 89.06 755 ASP A O 1
ATOM 5635 N N . LEU A 1 756 ? 2.017 0.196 28.179 1.00 91.69 756 LEU A N 1
ATOM 5636 C CA . LEU A 1 756 ? 0.914 -0.719 28.523 1.00 91.69 756 LEU A CA 1
ATOM 5637 C C . LEU A 1 756 ? -0.358 -0.027 29.059 1.00 91.69 756 LEU A C 1
ATOM 5639 O O . LEU A 1 756 ? -1.348 -0.697 29.326 1.00 91.69 756 LEU A O 1
ATOM 5643 N N . SER A 1 757 ? -0.367 1.303 29.194 1.00 92.25 757 SER A N 1
ATOM 5644 C CA . SER A 1 757 ? -1.544 2.074 29.629 1.00 92.25 757 SER A CA 1
ATOM 5645 C C . SER A 1 757 ? -2.436 2.535 28.464 1.00 92.25 757 SER A C 1
ATOM 5647 O O . SER A 1 757 ? -3.072 3.588 28.539 1.00 92.25 757 SER A O 1
ATOM 5649 N N . TYR A 1 758 ? -2.419 1.805 27.350 1.00 94.69 758 TYR A N 1
ATOM 5650 C CA . TYR A 1 758 ? -3.130 2.124 26.111 1.00 94.69 758 TYR A CA 1
ATOM 5651 C C . TYR A 1 758 ? -4.636 1.836 26.194 1.00 94.69 758 TYR A C 1
ATOM 5653 O O . TYR A 1 758 ? -5.102 1.069 27.036 1.00 94.69 758 TYR A O 1
ATOM 5661 N N . VAL A 1 759 ? -5.398 2.476 25.305 1.00 97.38 759 VAL A N 1
ATOM 5662 C CA . VAL A 1 759 ? -6.835 2.237 25.135 1.00 97.38 759 VAL A CA 1
ATOM 5663 C C . VAL A 1 759 ? -7.047 1.019 24.241 1.00 97.38 759 VAL A C 1
ATOM 5665 O O . VAL A 1 759 ? -6.443 0.931 23.177 1.00 97.38 759 VAL A O 1
ATOM 5668 N N . GLY A 1 760 ? -7.941 0.121 24.645 1.00 98.12 760 GLY A N 1
ATOM 5669 C CA . GLY A 1 760 ? -8.368 -1.028 23.843 1.00 98.12 760 GLY A CA 1
ATOM 5670 C C . GLY A 1 760 ? -9.730 -1.556 24.292 1.00 98.12 760 GLY A C 1
ATOM 5671 O O . GLY A 1 760 ? -10.381 -0.964 25.155 1.00 98.12 760 GLY A O 1
ATOM 5672 N N . PHE A 1 761 ? -10.173 -2.669 23.718 1.00 98.69 761 PHE A N 1
ATOM 5673 C CA . PHE A 1 761 ? -11.400 -3.364 24.107 1.00 98.69 761 PHE A CA 1
ATOM 5674 C C . PHE A 1 761 ? -11.281 -4.037 25.477 1.00 98.69 761 PHE A C 1
ATOM 5676 O O . PHE A 1 761 ? -10.229 -4.555 25.856 1.00 98.69 761 PHE A O 1
ATOM 5683 N N . THR A 1 762 ? -12.382 -4.049 26.221 1.00 98.69 762 THR A N 1
ATOM 5684 C CA . THR A 1 762 ? -12.596 -4.969 27.348 1.00 98.69 762 THR A CA 1
ATOM 5685 C C . THR A 1 762 ? -13.378 -6.193 26.871 1.00 98.69 762 THR A C 1
ATOM 5687 O O . THR A 1 762 ? -13.974 -6.164 25.790 1.00 98.69 762 THR A O 1
ATOM 5690 N N . GLU A 1 763 ? -13.409 -7.272 27.661 1.00 98.44 763 GLU A N 1
ATOM 5691 C CA . GLU A 1 763 ? -14.138 -8.499 27.296 1.00 98.44 763 GLU A CA 1
ATOM 5692 C C . GLU A 1 763 ? -15.613 -8.216 26.961 1.00 98.44 763 GLU A C 1
ATOM 5694 O O . GLU A 1 763 ? -16.127 -8.704 25.954 1.00 98.44 763 GLU A O 1
ATOM 5699 N N . ASP A 1 764 ? -16.287 -7.371 27.749 1.00 98.56 764 ASP A N 1
ATOM 5700 C CA . ASP A 1 764 ? -17.687 -7.002 27.521 1.00 98.56 764 ASP A CA 1
ATOM 5701 C C . ASP A 1 764 ? -17.881 -6.155 26.253 1.00 98.56 764 ASP A C 1
ATOM 5703 O O . ASP A 1 764 ? -18.896 -6.301 25.573 1.00 98.56 764 ASP A O 1
ATOM 5707 N N . GLY A 1 765 ? -16.912 -5.306 25.893 1.00 98.44 765 GLY A N 1
ATOM 5708 C CA . GLY A 1 765 ? -16.949 -4.525 24.656 1.00 98.44 765 GLY A CA 1
ATOM 5709 C C . GLY A 1 765 ? -16.758 -5.380 23.409 1.00 98.44 765 GLY A C 1
ATOM 5710 O O . GLY A 1 765 ? -17.515 -5.236 22.446 1.00 98.44 765 GLY A O 1
ATOM 5711 N N . ALA A 1 766 ? -15.797 -6.306 23.450 1.00 98.50 766 ALA A N 1
ATOM 5712 C CA . ALA A 1 766 ? -15.560 -7.271 22.381 1.00 98.50 766 ALA A CA 1
ATOM 5713 C C . ALA A 1 766 ? -16.771 -8.203 22.203 1.00 98.50 766 ALA A C 1
ATOM 5715 O O . ALA A 1 766 ? -17.303 -8.330 21.100 1.00 98.50 766 ALA A O 1
ATOM 5716 N N . GLN A 1 767 ? -17.286 -8.767 23.302 1.00 98.38 767 GLN A N 1
ATOM 5717 C CA . GLN A 1 767 ? -18.488 -9.605 23.295 1.00 98.38 767 GLN A CA 1
ATOM 5718 C C . GLN A 1 767 ? -19.720 -8.832 22.792 1.00 98.38 767 GLN A C 1
ATOM 5720 O O . GLN A 1 767 ? -20.476 -9.352 21.972 1.00 98.38 767 GLN A O 1
ATOM 5725 N N . TRP A 1 768 ? -19.908 -7.568 23.197 1.00 98.31 768 TRP A N 1
ATOM 5726 C CA . TRP A 1 768 ? -21.018 -6.758 22.685 1.00 98.31 768 TRP A CA 1
ATOM 5727 C C . TRP A 1 768 ? -20.910 -6.525 21.174 1.00 98.31 768 TRP A C 1
ATOM 5729 O O . TRP A 1 768 ? -21.924 -6.634 20.484 1.00 98.31 768 TRP A O 1
ATOM 5739 N N . LEU A 1 769 ? -19.707 -6.251 20.650 1.00 97.62 769 LEU A N 1
ATOM 5740 C CA . LEU A 1 769 ? -19.473 -6.112 19.210 1.00 97.62 769 LEU A CA 1
ATOM 5741 C C . LEU A 1 769 ? -19.891 -7.389 18.466 1.00 97.62 769 LEU A C 1
ATOM 5743 O O . LEU A 1 769 ? -20.674 -7.297 17.516 1.00 97.62 769 LEU A O 1
ATOM 5747 N N . VAL A 1 770 ? -19.435 -8.558 18.934 1.00 96.75 770 VAL A N 1
ATOM 5748 C CA . VAL A 1 770 ? -19.757 -9.876 18.354 1.00 96.75 770 VAL A CA 1
ATOM 5749 C C . VAL A 1 770 ? -21.266 -10.150 18.351 1.00 96.75 770 VAL A C 1
ATOM 5751 O O . VAL A 1 770 ? -21.802 -10.592 17.337 1.00 96.75 770 VAL A O 1
ATOM 5754 N N . ASP A 1 771 ? -21.960 -9.856 19.453 1.00 96.69 771 ASP A N 1
ATOM 5755 C CA . ASP A 1 771 ? -23.377 -10.205 19.621 1.00 96.69 771 ASP A CA 1
ATOM 5756 C C . ASP A 1 771 ? -24.354 -9.213 18.957 1.00 96.69 771 ASP A C 1
ATOM 5758 O O . ASP A 1 771 ? -25.498 -9.571 18.666 1.00 96.69 771 ASP A O 1
ATOM 5762 N N . ASN A 1 772 ? -23.952 -7.951 18.747 1.00 96.19 772 ASN A N 1
ATOM 5763 C CA . ASN A 1 772 ? -24.879 -6.863 18.388 1.00 96.19 772 ASN A CA 1
ATOM 5764 C C . ASN A 1 772 ? -24.602 -6.221 17.019 1.00 96.19 772 ASN A C 1
ATOM 5766 O O . ASN A 1 772 ? -25.469 -5.515 16.495 1.00 96.19 772 ASN A O 1
ATOM 5770 N N . THR A 1 773 ? -23.450 -6.463 16.394 1.00 96.12 773 THR A N 1
ATOM 5771 C CA . THR A 1 773 ? -23.066 -5.842 15.109 1.00 96.12 773 THR A CA 1
ATOM 5772 C C . THR A 1 773 ? -22.990 -6.868 13.975 1.00 96.12 773 THR A C 1
ATOM 5774 O O . THR A 1 773 ? -23.222 -8.052 14.192 1.00 96.12 773 THR A O 1
ATOM 5777 N N . ASP A 1 774 ? -22.719 -6.411 12.752 1.00 95.56 774 ASP A N 1
ATOM 5778 C CA . ASP A 1 774 ? -22.459 -7.288 11.597 1.00 95.56 774 ASP A CA 1
ATOM 5779 C C . ASP A 1 774 ? -20.976 -7.205 11.169 1.00 95.56 774 ASP A C 1
ATOM 5781 O O . ASP A 1 774 ? -20.613 -7.529 10.034 1.00 95.56 774 ASP A O 1
ATOM 5785 N N . ILE A 1 775 ? -20.122 -6.730 12.086 1.00 97.62 775 ILE A N 1
ATOM 5786 C CA . ILE A 1 775 ? -18.701 -6.460 11.870 1.00 97.62 775 ILE A CA 1
ATOM 5787 C C . ILE A 1 775 ? -17.925 -7.781 11.788 1.00 97.62 775 ILE A C 1
ATOM 5789 O O . ILE A 1 775 ? -18.156 -8.719 12.549 1.00 97.62 775 ILE A O 1
ATOM 5793 N N . LYS A 1 776 ? -16.996 -7.834 10.833 1.00 97.31 776 LYS A N 1
ATOM 5794 C CA . LYS A 1 776 ? -16.082 -8.946 10.549 1.00 97.31 776 LYS A CA 1
ATOM 5795 C C . LYS A 1 776 ? -14.615 -8.512 10.476 1.00 97.31 776 LYS A C 1
ATOM 5797 O O . LYS A 1 776 ? -13.749 -9.365 10.575 1.00 97.31 776 LYS A O 1
ATOM 5802 N N . LEU A 1 777 ? -14.325 -7.213 10.360 1.00 98.50 777 LEU A N 1
ATOM 5803 C CA . LEU A 1 777 ? -12.979 -6.663 10.554 1.00 98.50 777 LEU A CA 1
ATOM 5804 C C . LEU A 1 777 ? -12.991 -5.591 11.646 1.00 98.50 777 LEU A C 1
ATOM 5806 O O . LEU A 1 777 ? -13.760 -4.629 11.550 1.00 98.50 777 LEU A O 1
ATOM 5810 N N . VAL A 1 778 ? -12.125 -5.756 12.645 1.00 98.75 778 VAL A N 1
ATOM 5811 C CA . VAL A 1 778 ? -11.907 -4.818 13.757 1.00 98.75 778 VAL A CA 1
ATOM 5812 C C . VAL A 1 778 ? -10.476 -4.288 13.667 1.00 98.75 778 VAL A C 1
ATOM 5814 O O . VAL A 1 778 ? -9.531 -5.033 13.898 1.00 98.75 778 VAL A O 1
ATOM 5817 N N . GLY A 1 779 ? -10.317 -3.014 13.306 1.00 98.62 779 GLY A N 1
ATOM 5818 C CA . GLY A 1 779 ? -9.016 -2.339 13.246 1.00 98.62 779 GLY A CA 1
ATOM 5819 C C . GLY A 1 779 ? -8.761 -1.443 14.461 1.00 98.62 779 GLY A C 1
ATOM 5820 O O . GLY A 1 779 ? -9.680 -0.732 14.865 1.00 98.62 779 GLY A O 1
ATOM 5821 N N . ILE A 1 780 ? -7.541 -1.408 15.007 1.00 98.62 780 ILE A N 1
ATOM 5822 C CA . ILE A 1 780 ? -7.149 -0.498 16.105 1.00 98.62 780 ILE A CA 1
ATOM 5823 C C . ILE A 1 780 ? -5.821 0.237 15.838 1.00 98.62 780 ILE A C 1
ATOM 5825 O O . ILE A 1 780 ? -4.993 -0.203 15.045 1.00 98.62 780 ILE A O 1
ATOM 5829 N N . ASP A 1 781 ? -5.602 1.356 16.530 1.00 97.50 781 ASP A N 1
ATOM 5830 C CA . ASP A 1 781 ? -4.435 2.243 16.415 1.00 97.50 781 ASP A CA 1
ATOM 5831 C C . ASP A 1 781 ? -3.260 1.935 17.376 1.00 97.50 781 ASP A C 1
ATOM 5833 O O . ASP A 1 781 ? -2.424 2.804 17.637 1.00 97.50 781 ASP A O 1
ATOM 5837 N N . TYR A 1 782 ? -3.171 0.717 17.932 1.00 96.50 782 TYR A N 1
ATOM 5838 C CA . TYR A 1 782 ? -2.020 0.287 18.746 1.00 96.50 782 TYR A CA 1
ATOM 5839 C C . TYR A 1 782 ? -1.796 -1.238 18.746 1.00 96.50 782 TYR A C 1
ATOM 5841 O O . TYR A 1 782 ? -2.553 -1.966 18.115 1.00 96.50 782 TYR A O 1
ATOM 5849 N N . ILE A 1 783 ? -0.740 -1.698 19.432 1.00 94.06 783 ILE A N 1
ATOM 5850 C CA . ILE A 1 783 ? -0.163 -3.067 19.429 1.00 94.06 783 ILE A CA 1
ATOM 5851 C C . ILE A 1 783 ? -1.009 -4.172 20.108 1.00 94.06 783 ILE A C 1
ATOM 5853 O O . ILE A 1 783 ? -0.443 -5.145 20.603 1.00 94.06 783 ILE A O 1
ATOM 5857 N N . SER A 1 784 ? -2.310 -3.935 20.278 1.00 96.25 784 SER A N 1
ATOM 5858 C CA . SER A 1 784 ? -3.303 -4.889 20.788 1.00 96.25 784 SER A CA 1
ATOM 5859 C C . SER A 1 784 ? -4.693 -4.263 20.682 1.00 96.25 784 SER A C 1
ATOM 5861 O O . SER A 1 784 ? -4.917 -3.147 21.167 1.00 96.25 784 SER A O 1
ATOM 5863 N N . VAL A 1 785 ? -5.654 -4.983 20.105 1.00 97.62 785 VAL A N 1
ATOM 5864 C CA . VAL A 1 785 ? -7.079 -4.627 20.079 1.00 97.62 785 VAL A CA 1
ATOM 5865 C C . VAL A 1 785 ? -7.676 -4.686 21.478 1.00 97.62 785 VAL A C 1
ATOM 5867 O O . VAL A 1 785 ? -8.555 -3.896 21.817 1.00 97.62 785 VAL A O 1
ATOM 5870 N N . ALA A 1 786 ? -7.169 -5.578 22.324 1.00 97.50 786 ALA A N 1
ATOM 5871 C CA . ALA A 1 786 ? -7.555 -5.707 23.718 1.00 97.50 786 ALA A CA 1
ATOM 5872 C C . ALA A 1 786 ? -6.793 -4.712 24.603 1.00 97.50 786 ALA A C 1
ATOM 5874 O O . ALA A 1 786 ? -5.577 -4.599 24.519 1.00 97.50 786 ALA A O 1
ATOM 5875 N N . SER A 1 787 ? -7.485 -4.028 25.512 1.00 96.94 787 SER A N 1
ATOM 5876 C CA . SER A 1 787 ? -6.828 -3.296 26.606 1.00 96.94 787 SER A CA 1
ATOM 5877 C C . SER A 1 787 ? -6.003 -4.255 27.475 1.00 96.94 787 SER A C 1
ATOM 5879 O O . SER A 1 787 ? -6.400 -5.404 27.659 1.00 96.94 787 SER A O 1
ATOM 5881 N N . PHE A 1 788 ? -4.875 -3.799 28.034 1.00 94.81 788 PHE A N 1
ATOM 5882 C CA . PHE A 1 788 ? -3.896 -4.685 28.686 1.00 94.81 788 PHE A CA 1
ATOM 5883 C C . PHE A 1 788 ? -4.492 -5.598 29.779 1.00 94.81 788 PHE A C 1
ATOM 5885 O O . PHE A 1 788 ? -4.243 -6.801 29.772 1.00 94.81 788 PHE A O 1
ATOM 5892 N N . ASP A 1 789 ? -5.359 -5.070 30.652 1.00 94.88 789 ASP A N 1
ATOM 5893 C CA . ASP A 1 789 ? -6.030 -5.847 31.714 1.00 94.88 789 ASP A CA 1
ATOM 5894 C C . ASP A 1 789 ? -7.028 -6.907 31.184 1.00 94.88 789 ASP A C 1
ATOM 5896 O O . ASP A 1 789 ? -7.540 -7.721 31.948 1.00 94.88 789 ASP A O 1
ATOM 5900 N N . ASN A 1 790 ? -7.350 -6.872 29.887 1.00 97.00 790 ASN A N 1
ATOM 5901 C CA . ASN A 1 790 ? -8.293 -7.754 29.189 1.00 97.00 790 ASN A CA 1
ATOM 5902 C C . ASN A 1 790 ? -7.630 -8.482 28.001 1.00 97.00 790 ASN A C 1
ATOM 5904 O O . ASN A 1 790 ? -8.347 -9.004 27.146 1.00 97.00 790 ASN A O 1
ATOM 5908 N N . LEU A 1 791 ? -6.288 -8.505 27.925 1.00 93.62 791 LEU A N 1
ATOM 5909 C CA . LEU A 1 791 ? -5.520 -8.960 26.758 1.00 93.62 791 LEU A CA 1
ATOM 5910 C C . LEU A 1 791 ? -6.065 -10.271 26.171 1.00 93.62 791 LEU A C 1
ATOM 5912 O O . LEU A 1 791 ? -6.563 -10.290 25.050 1.00 93.62 791 LEU A O 1
ATOM 5916 N N . ILE A 1 792 ? -6.034 -11.349 26.954 1.00 94.31 792 ILE A N 1
ATOM 5917 C CA . ILE A 1 792 ? -6.463 -12.678 26.502 1.00 94.31 792 ILE A CA 1
ATOM 5918 C C . ILE A 1 792 ? -7.995 -12.748 26.346 1.00 94.31 792 ILE A C 1
ATOM 5920 O O . ILE A 1 792 ? -8.506 -13.332 25.390 1.00 94.31 792 ILE A O 1
ATOM 5924 N N . THR A 1 793 ? -8.761 -12.139 27.260 1.00 97.31 793 THR A N 1
ATOM 5925 C CA . THR A 1 793 ? -10.225 -12.313 27.319 1.00 97.31 793 THR A CA 1
ATOM 5926 C C . THR A 1 793 ? -10.972 -11.601 26.193 1.00 97.31 793 THR A C 1
ATOM 5928 O O . THR A 1 793 ? -11.928 -12.162 25.658 1.00 97.31 793 THR A O 1
ATOM 5931 N N . ALA A 1 794 ? -10.533 -10.412 25.771 1.00 97.75 794 ALA A N 1
ATOM 5932 C CA . ALA A 1 794 ? -11.131 -9.714 24.632 1.00 97.75 794 ALA A CA 1
ATOM 5933 C C . ALA A 1 794 ? -10.782 -10.382 23.286 1.00 97.75 794 ALA A C 1
ATOM 5935 O O . ALA A 1 794 ? -11.676 -10.534 22.452 1.00 97.75 794 ALA A O 1
ATOM 5936 N N . HIS A 1 795 ? -9.551 -10.881 23.098 1.00 96.69 795 HIS A N 1
ATOM 5937 C CA . HIS A 1 795 ? -9.206 -11.705 21.928 1.00 96.69 795 HIS A CA 1
ATOM 5938 C C . HIS A 1 795 ? -10.054 -12.983 21.873 1.00 96.69 795 HIS A C 1
ATOM 5940 O O . HIS A 1 795 ? -10.681 -13.264 20.852 1.00 96.69 795 HIS A O 1
ATOM 5946 N N . LEU A 1 796 ? -10.171 -13.715 22.987 1.00 95.81 796 LEU A N 1
ATOM 5947 C CA . LEU A 1 796 ? -11.060 -14.878 23.087 1.00 95.81 796 LEU A CA 1
ATOM 5948 C C . LEU A 1 796 ? -12.533 -14.523 22.831 1.00 95.81 796 LEU A C 1
ATOM 5950 O O . LEU A 1 796 ? -13.264 -15.340 22.277 1.00 95.81 796 LEU A O 1
ATOM 5954 N N . ALA A 1 797 ? -12.995 -13.326 23.206 1.00 97.12 797 ALA A N 1
ATOM 5955 C CA . ALA A 1 797 ? -14.355 -12.881 22.914 1.00 97.12 797 ALA A CA 1
ATOM 5956 C C . ALA A 1 797 ? -14.593 -12.661 21.410 1.00 97.12 797 ALA A C 1
ATOM 5958 O O . ALA A 1 797 ? -15.613 -13.127 20.900 1.00 97.12 797 ALA A O 1
ATOM 5959 N N . PHE A 1 798 ? -13.651 -12.044 20.689 1.00 96.75 798 PHE A N 1
ATOM 5960 C CA . PHE A 1 798 ? -13.711 -11.948 19.226 1.00 96.75 798 PHE A CA 1
ATOM 5961 C C . PHE A 1 798 ? -13.612 -13.329 18.562 1.00 96.75 798 PHE A C 1
ATOM 5963 O O . PHE A 1 798 ? -14.481 -13.702 17.773 1.00 96.75 798 PHE A O 1
ATOM 5970 N N . PHE A 1 799 ? -12.618 -14.136 18.944 1.00 93.06 799 PHE A N 1
ATOM 5971 C CA . PHE A 1 799 ? -12.354 -15.454 18.358 1.00 93.06 799 PHE A CA 1
ATOM 5972 C C . PHE A 1 799 ? -13.349 -16.557 18.758 1.00 93.06 799 PHE A C 1
ATOM 5974 O O . PHE A 1 799 ? -13.202 -17.687 18.301 1.00 93.06 799 PHE A O 1
ATOM 5981 N N . LYS A 1 800 ? -14.425 -16.252 19.501 1.00 87.88 800 LYS A N 1
ATOM 5982 C CA . LYS A 1 800 ? -15.656 -17.076 19.494 1.00 87.88 800 LYS A CA 1
ATOM 5983 C C . LYS A 1 800 ? -16.299 -17.125 18.098 1.00 87.88 800 LYS A C 1
ATOM 5985 O O . LYS A 1 800 ? -17.066 -18.039 17.810 1.00 87.88 800 LYS A O 1
ATOM 5990 N N . ASN A 1 801 ? -15.993 -16.154 17.234 1.00 88.12 801 ASN A N 1
ATOM 5991 C CA . ASN A 1 801 ? -16.428 -16.093 15.845 1.00 88.12 801 ASN A CA 1
ATOM 5992 C C . ASN A 1 801 ? -15.202 -16.046 14.919 1.00 88.12 801 ASN A C 1
ATOM 5994 O O . ASN A 1 801 ? -14.605 -14.991 14.726 1.00 88.12 801 ASN A O 1
ATOM 5998 N N . ALA A 1 802 ? -14.835 -17.188 14.331 1.00 86.44 802 ALA A N 1
ATOM 5999 C CA . ALA A 1 802 ? -13.663 -17.308 13.457 1.00 86.44 802 ALA A CA 1
ATOM 6000 C C . ALA A 1 802 ? -13.738 -16.471 12.159 1.00 86.44 802 ALA A C 1
ATOM 6002 O O . ALA A 1 802 ? -12.724 -16.312 11.487 1.00 86.44 802 ALA A O 1
ATOM 6003 N N . ASP A 1 803 ? -14.907 -15.916 11.815 1.00 89.69 803 ASP A N 1
ATOM 6004 C CA . ASP A 1 803 ? -15.044 -14.965 10.706 1.00 89.69 803 ASP A CA 1
ATOM 6005 C C . ASP A 1 803 ? -14.549 -13.543 11.064 1.00 89.69 803 ASP A C 1
ATOM 6007 O O . ASP A 1 803 ? -14.551 -12.668 10.194 1.00 89.69 803 ASP A O 1
ATOM 6011 N N . ILE A 1 804 ? -14.252 -13.258 12.342 1.00 94.62 804 ILE A N 1
ATOM 6012 C CA . ILE A 1 804 ? -13.772 -11.944 12.791 1.00 94.62 804 ILE A CA 1
ATOM 6013 C C . ILE A 1 804 ? -12.250 -11.895 12.671 1.00 94.62 804 ILE A C 1
ATOM 6015 O O . ILE A 1 804 ? -11.535 -12.683 13.286 1.00 94.62 804 ILE A O 1
ATOM 6019 N N . ILE A 1 805 ? -11.781 -10.924 11.895 1.00 96.94 805 ILE A N 1
ATOM 6020 C CA . ILE A 1 805 ? -10.374 -10.633 11.646 1.00 96.94 805 ILE A CA 1
ATOM 6021 C C . ILE A 1 805 ? -10.002 -9.358 12.409 1.00 96.94 805 ILE A C 1
ATOM 6023 O O . ILE A 1 805 ? -10.700 -8.343 12.321 1.00 96.94 805 ILE A O 1
ATOM 6027 N N . ILE A 1 806 ? -8.904 -9.412 13.157 1.00 98.38 806 ILE A N 1
ATOM 6028 C CA . ILE A 1 806 ? -8.366 -8.282 13.919 1.00 98.38 806 ILE A CA 1
ATOM 6029 C C . ILE A 1 806 ? -7.184 -7.697 13.144 1.00 98.38 806 ILE A C 1
ATOM 6031 O O . ILE A 1 806 ? -6.367 -8.443 12.607 1.00 98.38 806 ILE A O 1
ATOM 6035 N N . VAL A 1 807 ? -7.115 -6.368 13.062 1.00 98.62 807 VAL A N 1
ATOM 6036 C CA . VAL A 1 807 ? -6.007 -5.623 12.453 1.00 98.62 807 VAL A CA 1
ATOM 6037 C C . VAL A 1 807 ? -5.477 -4.611 13.461 1.00 98.62 807 VAL A C 1
ATOM 6039 O O . VAL A 1 807 ? -6.233 -3.810 14.012 1.00 98.62 807 VAL A O 1
ATOM 6042 N N . GLU A 1 808 ? -4.171 -4.616 13.681 1.00 98.44 808 GLU A N 1
ATOM 6043 C CA . GLU A 1 808 ? -3.553 -3.900 14.794 1.00 98.44 808 GLU A CA 1
ATOM 6044 C C . GLU A 1 808 ? -2.541 -2.850 14.350 1.00 98.44 808 GLU A C 1
ATOM 6046 O O . GLU A 1 808 ? -2.049 -2.868 13.221 1.00 98.44 808 GLU A O 1
ATOM 6051 N N . ALA A 1 809 ? -2.226 -1.932 15.269 1.00 96.88 809 ALA A N 1
ATOM 6052 C CA . ALA A 1 809 ? -1.264 -0.847 15.099 1.00 96.88 809 ALA A CA 1
ATOM 6053 C C . ALA A 1 809 ? -1.407 -0.103 13.756 1.00 96.88 809 ALA A C 1
ATOM 6055 O O . ALA A 1 809 ? -0.439 0.080 13.012 1.00 96.88 809 ALA A O 1
ATOM 6056 N N . LEU A 1 810 ? -2.629 0.329 13.444 1.00 98.06 810 LEU A N 1
ATOM 6057 C CA . LEU A 1 810 ? -2.930 1.184 12.299 1.00 98.06 810 LEU A CA 1
ATOM 6058 C C . LEU A 1 810 ? -2.459 2.626 12.544 1.00 98.06 810 LEU A C 1
ATOM 6060 O O . LEU A 1 810 ? -2.789 3.238 13.562 1.00 98.06 810 LEU A O 1
ATOM 6064 N N . LYS A 1 811 ? -1.769 3.208 11.561 1.00 96.88 811 LYS A N 1
ATOM 6065 C CA . LYS A 1 811 ? -1.400 4.627 11.533 1.00 96.88 811 LYS A CA 1
ATOM 6066 C C . LYS A 1 811 ? -2.632 5.475 11.192 1.00 96.88 811 LYS A C 1
ATOM 6068 O O . LYS A 1 811 ? -2.880 5.785 10.032 1.00 96.88 811 LYS A O 1
ATOM 6073 N N . LEU A 1 812 ? -3.409 5.859 12.206 1.00 96.12 812 LEU A N 1
ATOM 6074 C CA . LEU A 1 812 ? -4.627 6.678 12.052 1.00 96.12 812 LEU A CA 1
ATOM 6075 C C . LEU A 1 812 ? -4.404 8.181 12.350 1.00 96.12 812 LEU A C 1
ATOM 6077 O O . LEU A 1 812 ? -5.363 8.949 12.505 1.00 96.12 812 LEU A O 1
ATOM 6081 N N . ASP A 1 813 ? -3.134 8.605 12.390 1.00 91.06 813 ASP A N 1
ATOM 6082 C CA . ASP A 1 813 ? -2.691 10.002 12.478 1.00 91.06 813 ASP A CA 1
ATOM 6083 C C . ASP A 1 813 ? -3.270 10.844 11.326 1.00 91.06 813 ASP A C 1
ATOM 6085 O O . ASP A 1 813 ? -3.058 10.537 10.155 1.00 91.06 813 ASP A O 1
ATOM 6089 N N . ASN A 1 814 ? -3.956 11.946 11.647 1.00 87.25 814 ASN A N 1
ATOM 6090 C CA . ASN A 1 814 ? -4.486 12.933 10.686 1.00 87.25 814 ASN A CA 1
ATOM 6091 C C . ASN A 1 814 ? -5.492 12.412 9.629 1.00 87.25 814 ASN A C 1
ATOM 6093 O O . ASN A 1 814 ? -5.882 13.169 8.744 1.00 87.25 814 ASN A O 1
ATOM 6097 N N . VAL A 1 815 ? -5.957 11.162 9.718 1.00 91.56 815 VAL A N 1
ATOM 6098 C CA . VAL A 1 815 ? -7.015 10.623 8.841 1.00 91.56 815 VAL A CA 1
ATOM 6099 C C . VAL A 1 815 ? -8.389 11.162 9.279 1.00 91.56 815 VAL A C 1
ATOM 6101 O O . VAL A 1 815 ? -8.684 11.205 10.474 1.00 91.56 815 VAL A O 1
ATOM 6104 N N . ASN A 1 816 ? -9.265 11.560 8.354 1.00 92.44 816 ASN A N 1
ATOM 6105 C CA . ASN A 1 816 ? -10.636 11.959 8.710 1.00 92.44 816 ASN A CA 1
ATOM 6106 C C . ASN A 1 816 ? -11.500 10.735 9.073 1.00 92.44 816 ASN A C 1
ATOM 6108 O O . ASN A 1 8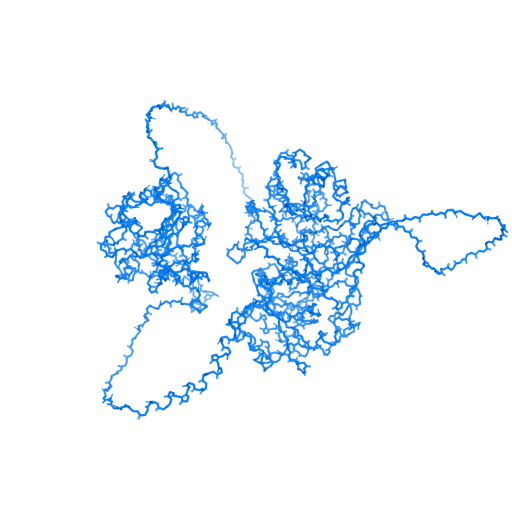16 ? -11.272 9.634 8.583 1.00 92.44 816 ASN A O 1
ATOM 6112 N N . THR A 1 817 ? -12.508 10.903 9.931 1.00 93.69 817 THR A N 1
ATOM 6113 C CA . THR A 1 817 ? -13.520 9.855 10.147 1.00 93.69 817 THR A CA 1
ATOM 6114 C C . THR A 1 817 ? -14.503 9.816 8.980 1.00 93.69 817 THR A C 1
ATOM 6116 O O . THR A 1 817 ? -14.830 10.846 8.393 1.00 93.69 817 THR A O 1
ATOM 6119 N N . GLY A 1 818 ? -14.968 8.621 8.614 1.00 93.56 818 GLY A N 1
ATOM 6120 C CA . GLY A 1 818 ? -15.785 8.440 7.415 1.00 93.56 818 GLY A CA 1
ATOM 6121 C C . GLY A 1 818 ? -15.748 7.026 6.847 1.00 93.56 818 GLY A C 1
ATOM 6122 O O . GLY A 1 818 ? -15.214 6.101 7.461 1.00 93.56 818 GLY A O 1
ATOM 6123 N N . LEU A 1 819 ? -16.347 6.868 5.666 1.00 93.56 819 LEU A N 1
ATOM 6124 C CA . LEU A 1 819 ? -16.312 5.628 4.894 1.00 93.56 819 LEU A CA 1
ATOM 6125 C C . LEU A 1 819 ? -15.156 5.660 3.893 1.00 93.56 819 LEU A C 1
ATOM 6127 O O . LEU A 1 819 ? -14.980 6.650 3.191 1.00 93.56 819 LEU A O 1
ATOM 6131 N N . TYR A 1 820 ? -14.424 4.553 3.809 1.00 93.69 820 TYR A N 1
ATOM 6132 C CA . TYR A 1 820 ? -13.278 4.363 2.922 1.00 93.69 820 TYR A CA 1
ATOM 6133 C C . TYR A 1 820 ? -13.315 2.974 2.284 1.00 93.69 820 TYR A C 1
ATOM 6135 O O . TYR A 1 820 ? -13.901 2.042 2.841 1.00 93.69 820 TYR A O 1
ATOM 6143 N N . MET A 1 821 ? -12.631 2.801 1.155 1.00 94.25 821 MET A N 1
ATOM 6144 C CA . MET A 1 821 ? -12.282 1.478 0.637 1.00 94.25 821 MET A CA 1
ATOM 6145 C C . MET A 1 821 ? -10.982 1.009 1.299 1.00 94.25 821 MET A C 1
ATOM 6147 O O . MET A 1 821 ? -9.910 1.541 1.024 1.00 94.25 821 MET A O 1
ATOM 6151 N N . LEU A 1 822 ? -11.094 0.038 2.206 1.00 96.44 822 LEU A N 1
ATOM 6152 C CA . LEU A 1 822 ? -9.975 -0.570 2.926 1.00 96.44 822 LEU A CA 1
ATOM 6153 C C . LEU A 1 822 ? -9.332 -1.675 2.087 1.00 96.44 822 LEU A C 1
ATOM 6155 O O . LEU A 1 822 ? -10.053 -2.510 1.536 1.00 96.44 822 LEU A O 1
ATOM 6159 N N . HIS A 1 823 ? -8.001 -1.732 2.082 1.00 95.62 823 HIS A N 1
ATOM 6160 C CA . HIS A 1 823 ? -7.233 -2.872 1.580 1.00 95.62 823 HIS A CA 1
ATOM 6161 C C . HIS A 1 823 ? -6.106 -3.208 2.564 1.00 95.62 823 HIS A C 1
ATOM 6163 O O . HIS A 1 823 ? -5.095 -2.510 2.600 1.00 95.62 823 HIS A O 1
ATOM 6169 N N . CYS A 1 824 ? -6.284 -4.267 3.358 1.00 92.88 824 CYS A N 1
ATOM 6170 C CA . CYS A 1 824 ? -5.284 -4.801 4.290 1.00 92.88 824 CYS A CA 1
ATOM 6171 C C . CYS A 1 824 ? -4.823 -6.179 3.790 1.00 92.88 824 CYS A C 1
ATOM 6173 O O . CYS A 1 824 ? -5.600 -7.128 3.848 1.00 92.88 824 CYS A O 1
ATOM 6175 N N . LEU A 1 825 ? -3.588 -6.329 3.298 1.00 88.69 825 LEU A N 1
ATOM 6176 C CA . LEU A 1 825 ? -3.133 -7.605 2.718 1.00 88.69 825 LEU A CA 1
ATOM 6177 C C . LEU A 1 825 ? -2.002 -8.248 3.550 1.00 88.69 825 LEU A C 1
ATOM 6179 O O . LEU A 1 825 ? -0.875 -7.756 3.516 1.00 88.69 825 LEU A O 1
ATOM 6183 N N . PRO A 1 826 ? -2.273 -9.349 4.282 1.00 91.62 826 PRO A N 1
ATOM 6184 C CA . PRO A 1 826 ? -1.261 -10.077 5.047 1.00 91.62 826 PRO A CA 1
ATOM 6185 C C . PRO A 1 826 ? -0.491 -11.076 4.195 1.00 91.62 826 PRO A C 1
ATOM 6187 O O . PRO A 1 826 ? -1.079 -11.713 3.319 1.00 91.62 826 PRO A O 1
ATOM 6190 N N . LEU A 1 827 ? 0.795 -11.277 4.486 1.00 93.19 827 LEU A N 1
ATOM 6191 C CA . LEU A 1 827 ? 1.607 -12.300 3.829 1.00 93.19 827 LEU A CA 1
ATOM 6192 C C . LEU A 1 827 ? 0.976 -13.694 3.974 1.00 93.19 827 LEU A C 1
ATOM 6194 O O . LEU A 1 827 ? 0.335 -14.029 4.971 1.00 93.19 827 LEU A O 1
ATOM 6198 N N . ARG A 1 828 ? 1.166 -14.535 2.954 1.00 91.25 828 ARG A N 1
ATOM 6199 C CA . ARG A 1 828 ? 0.575 -15.880 2.876 1.00 91.25 828 ARG A CA 1
ATOM 6200 C C . ARG A 1 828 ? 1.368 -16.917 3.679 1.00 91.25 828 ARG A C 1
ATOM 6202 O O . ARG A 1 828 ? 1.899 -17.879 3.121 1.00 91.25 828 ARG A O 1
ATOM 6209 N N . LEU A 1 829 ? 1.504 -16.671 4.977 1.00 91.38 829 LEU A N 1
ATOM 6210 C CA . LEU A 1 829 ? 2.295 -17.472 5.909 1.00 91.38 829 LEU A CA 1
ATOM 6211 C C . LEU A 1 829 ? 1.487 -18.695 6.376 1.00 91.38 829 LEU A C 1
ATOM 6213 O O . LEU A 1 829 ? 0.647 -18.610 7.271 1.00 91.38 829 LEU A O 1
ATOM 6217 N N . VAL A 1 830 ? 1.714 -19.847 5.740 1.00 90.56 830 VAL A N 1
ATOM 6218 C CA . VAL A 1 830 ? 0.997 -21.092 6.067 1.00 90.56 830 VAL A CA 1
ATOM 6219 C C . VAL A 1 830 ? 1.393 -21.567 7.467 1.00 90.56 830 VAL A C 1
ATOM 6221 O O . VAL A 1 830 ? 2.578 -21.704 7.765 1.00 90.56 830 VAL A O 1
ATOM 6224 N N . GLY A 1 831 ? 0.405 -21.830 8.325 1.00 89.25 831 GLY A N 1
ATOM 6225 C CA . GLY A 1 831 ? 0.617 -22.215 9.721 1.00 89.25 831 GLY A CA 1
ATOM 6226 C C . GLY A 1 831 ? 1.014 -21.081 10.677 1.00 89.25 831 GLY A C 1
ATOM 6227 O O . GLY A 1 831 ? 1.247 -21.374 11.846 1.00 89.25 831 GLY A O 1
ATOM 6228 N N . ALA A 1 832 ? 1.079 -19.820 10.228 1.00 92.75 832 ALA A N 1
ATOM 6229 C CA . ALA A 1 832 ? 1.294 -18.675 11.116 1.00 92.75 832 ALA A CA 1
ATOM 6230 C C . ALA A 1 832 ? -0.031 -18.147 11.688 1.00 92.75 832 ALA A C 1
ATOM 6232 O O . ALA A 1 832 ? -1.034 -18.008 10.981 1.00 92.75 832 ALA A O 1
ATOM 6233 N N . GLU A 1 833 ? -0.017 -17.826 12.976 1.00 94.31 833 GLU A N 1
ATOM 6234 C CA . GLU A 1 833 ? -1.162 -17.280 13.706 1.00 94.31 833 GLU A CA 1
ATOM 6235 C C . GLU A 1 833 ? -1.366 -15.764 13.547 1.00 94.31 833 GLU A C 1
ATOM 6237 O O . GLU A 1 833 ? -2.469 -15.279 13.786 1.00 94.31 833 GLU A O 1
ATOM 6242 N N . GLY A 1 834 ? -0.353 -15.042 13.070 1.00 94.50 834 GLY A N 1
ATOM 6243 C CA . GLY A 1 834 ? -0.437 -13.637 12.675 1.00 94.50 834 GLY A CA 1
ATOM 6244 C C . GLY A 1 834 ? 0.404 -13.344 11.434 1.00 94.50 834 GLY A C 1
ATOM 6245 O O . GLY A 1 834 ? 1.100 -14.216 10.908 1.00 94.50 834 GLY A O 1
ATOM 6246 N N . SER A 1 835 ? 0.338 -12.111 10.933 1.00 95.81 835 SER A N 1
ATOM 6247 C CA . SER A 1 835 ? 1.220 -11.636 9.859 1.00 95.81 835 SER A CA 1
ATOM 6248 C C . SER A 1 835 ? 1.365 -10.118 9.884 1.00 95.81 835 SER A C 1
ATOM 6250 O O . SER A 1 835 ? 0.341 -9.432 9.939 1.00 95.81 835 SER A O 1
ATOM 6252 N N . PRO A 1 836 ? 2.578 -9.574 9.665 1.00 94.94 836 PRO A N 1
ATOM 6253 C CA . PRO A 1 836 ? 2.732 -8.170 9.302 1.00 94.94 836 PRO A CA 1
ATOM 6254 C C . PRO A 1 836 ? 1.968 -7.873 8.007 1.00 94.94 836 PRO A C 1
ATOM 6256 O O . PRO A 1 836 ? 1.833 -8.750 7.142 1.00 94.94 836 PRO A O 1
ATOM 6259 N N . ILE A 1 837 ? 1.460 -6.649 7.872 1.00 94.62 837 ILE A N 1
ATOM 6260 C CA . ILE A 1 837 ? 0.694 -6.206 6.703 1.00 94.62 837 ILE A CA 1
ATOM 6261 C C . ILE A 1 837 ? 1.155 -4.824 6.238 1.00 94.62 837 ILE A C 1
ATOM 6263 O O . ILE A 1 837 ? 1.695 -4.029 7.005 1.00 94.62 837 ILE A O 1
ATOM 6267 N N . ARG A 1 838 ? 0.841 -4.496 4.986 1.00 94.75 838 ARG A N 1
ATOM 6268 C CA . ARG A 1 838 ? 0.679 -3.110 4.533 1.00 94.75 838 ARG A CA 1
ATOM 6269 C C . ARG A 1 838 ? -0.818 -2.895 4.318 1.00 94.75 838 ARG A C 1
ATOM 6271 O O . ARG A 1 838 ? -1.480 -3.748 3.719 1.00 94.75 838 ARG A O 1
ATOM 6278 N N . CYS A 1 839 ? -1.367 -1.809 4.855 1.00 95.69 839 CYS A N 1
ATOM 6279 C CA . CYS A 1 839 ? -2.788 -1.505 4.741 1.00 95.69 839 CYS A CA 1
ATOM 6280 C C . CYS A 1 839 ? -3.038 -0.049 4.348 1.00 95.69 839 CYS A C 1
ATOM 6282 O O . CYS A 1 839 ? -2.422 0.873 4.881 1.00 95.69 839 CYS A O 1
ATOM 6284 N N . ILE A 1 840 ? -3.957 0.138 3.402 1.00 96.44 840 ILE A N 1
ATOM 6285 C CA . ILE A 1 840 ? -4.275 1.436 2.806 1.00 96.44 840 ILE A CA 1
ATOM 6286 C C . ILE A 1 840 ? -5.776 1.727 2.855 1.00 96.44 840 ILE A C 1
ATOM 6288 O O . ILE A 1 840 ? -6.611 0.816 2.859 1.00 96.44 840 ILE A O 1
ATOM 6292 N N . LEU A 1 841 ? -6.107 3.016 2.821 1.00 95.12 841 LEU A N 1
ATOM 6293 C CA . LEU A 1 841 ? -7.448 3.516 2.531 1.00 95.12 841 LEU A CA 1
ATOM 6294 C C . LEU A 1 841 ? -7.463 4.166 1.151 1.00 95.12 841 LEU A C 1
ATOM 6296 O O . LEU A 1 841 ? -6.522 4.864 0.778 1.00 95.12 841 LEU A O 1
ATOM 6300 N N . ILE A 1 842 ? -8.558 3.989 0.420 1.00 87.88 842 ILE A N 1
ATOM 6301 C CA . ILE A 1 842 ? -8.854 4.731 -0.806 1.00 87.88 842 ILE A CA 1
ATOM 6302 C C . ILE A 1 842 ? -10.143 5.534 -0.582 1.00 87.88 842 ILE A C 1
ATOM 6304 O O . ILE A 1 842 ? -11.113 4.998 -0.031 1.00 87.88 842 ILE A O 1
ATOM 6308 N N . LYS A 1 843 ? -10.109 6.821 -0.953 1.00 83.56 843 LYS A N 1
ATOM 6309 C CA . LYS A 1 843 ? -11.255 7.751 -0.936 1.00 83.56 843 LYS A CA 1
ATOM 6310 C C . LYS A 1 843 ? -12.194 7.492 -2.122 1.00 83.56 843 LYS A C 1
ATOM 6312 O O . LYS A 1 843 ? -11.668 7.256 -3.234 1.00 83.56 843 LYS A O 1
#

InterPro domains:
  IPR007325 Kynurenine formamidase/cyclase-like [PF04199] (69-224)
  IPR007325 Kynurenine formamidase/cyclase-like [PF04199] (345-492)
  IPR007325 Kynurenine formamidase/cyclase-like [PF04199] (631-785)
  IPR007325 Kynurenine formamidase/cyclase-like [PTHR31118] (567-843)
  IPR037175 Kynurenine formamidase superfamily [G3DSA:3.50.30.50] (64-279)
  IPR037175 Kynurenine formamidase superfamily [G3DSA:3.50.30.50] (341-547)
  IPR037175 Kynurenine formamidase superfamily [G3DSA:3.50.30.50] (626-842)
  IPR037175 Kynurenine formamidase superfamily [SSF102198] (66-278)
  IPR037175 Kynurenine formamidase superfamily [SSF102198] (342-544)
  IPR037175 Kynurenine formamidase superfamily [SSF102198] (627-842)

pLDDT: mean 76.8, std 26.06, range [19.39, 98.81]

Organism: Lolium multiflorum (NCBI:txid4521)

Radius of gyration: 33.81 Å; chains: 1; bounding box: 90×112×98 Å